Protein AF-A0A7W2FXP5-F1 (afdb_monomer_lite)

Structure (mmCIF, N/CA/C/O backbone):
data_AF-A0A7W2FXP5-F1
#
_entry.id   AF-A0A7W2FXP5-F1
#
loop_
_atom_site.group_PDB
_atom_site.id
_atom_site.type_symbol
_atom_site.label_atom_id
_atom_site.label_alt_id
_atom_site.label_comp_id
_atom_site.label_asym_id
_atom_site.label_entity_id
_atom_site.label_seq_id
_atom_site.pdbx_PDB_ins_code
_atom_site.Cartn_x
_atom_site.Cartn_y
_atom_site.Cartn_z
_atom_site.occupancy
_atom_site.B_iso_or_equiv
_atom_site.auth_seq_id
_atom_site.auth_comp_id
_atom_site.auth_asym_id
_atom_site.auth_atom_id
_atom_site.pdbx_PDB_model_num
ATOM 1 N N . MET A 1 1 ? 29.579 0.689 -24.142 1.00 36.91 1 MET A N 1
ATOM 2 C CA . MET A 1 1 ? 30.056 1.848 -24.937 1.00 36.91 1 MET A CA 1
ATOM 3 C C . MET A 1 1 ? 31.536 1.743 -25.331 1.00 36.91 1 MET A C 1
ATOM 5 O O . MET A 1 1 ? 31.764 1.324 -26.456 1.00 36.91 1 MET A O 1
ATOM 9 N N . LYS A 1 2 ? 32.534 2.006 -24.456 1.00 32.16 2 LYS A N 1
ATOM 10 C CA . LYS A 1 2 ? 33.984 2.008 -24.816 1.00 32.16 2 LYS A CA 1
ATOM 11 C C . LYS A 1 2 ? 34.445 0.829 -25.704 1.00 32.16 2 LYS A C 1
ATOM 13 O O . LYS A 1 2 ? 35.069 1.069 -26.729 1.00 32.16 2 LYS A O 1
ATOM 18 N N . LYS A 1 3 ? 34.084 -0.420 -25.361 1.00 37.41 3 LYS A N 1
ATOM 19 C CA . LYS A 1 3 ? 34.441 -1.622 -26.150 1.00 37.41 3 LYS A CA 1
ATOM 20 C C . LYS A 1 3 ? 33.910 -1.603 -27.599 1.00 37.41 3 LYS A C 1
ATOM 22 O O . LYS A 1 3 ? 34.628 -2.034 -28.490 1.00 37.41 3 LYS A O 1
ATOM 27 N N . LEU A 1 4 ? 32.706 -1.069 -27.850 1.00 42.53 4 LEU A N 1
ATOM 28 C CA . LEU A 1 4 ? 32.155 -0.953 -29.211 1.00 42.53 4 LEU A CA 1
ATOM 29 C C . LEU A 1 4 ? 32.936 0.070 -30.045 1.00 42.53 4 LEU A C 1
ATOM 31 O O . LEU A 1 4 ? 33.315 -0.227 -31.172 1.00 42.53 4 LEU A O 1
ATOM 35 N N . LEU A 1 5 ? 33.220 1.242 -29.461 1.00 39.53 5 LEU A N 1
ATOM 36 C CA . LEU A 1 5 ? 33.967 2.312 -30.130 1.00 39.53 5 LEU A CA 1
ATOM 37 C C . LEU A 1 5 ? 35.357 1.825 -30.581 1.00 39.53 5 LEU A C 1
ATOM 39 O O . LEU A 1 5 ? 35.802 2.130 -31.685 1.00 39.53 5 LEU A O 1
ATOM 43 N N . TYR A 1 6 ? 36.004 1.014 -29.738 1.00 43.16 6 TYR A N 1
ATOM 44 C CA . TYR A 1 6 ? 37.299 0.395 -30.018 1.00 43.16 6 TYR A CA 1
ATOM 45 C C . TYR A 1 6 ? 37.245 -0.568 -31.217 1.00 43.16 6 TYR A C 1
ATOM 47 O O . TYR A 1 6 ? 38.113 -0.518 -32.083 1.00 43.16 6 TYR A O 1
ATOM 55 N N . ILE A 1 7 ? 36.191 -1.389 -31.316 1.00 45.31 7 ILE A N 1
ATOM 56 C CA . ILE A 1 7 ? 35.972 -2.308 -32.447 1.00 45.31 7 ILE A CA 1
ATOM 57 C C . ILE A 1 7 ? 35.728 -1.525 -33.747 1.00 45.31 7 ILE A C 1
ATOM 59 O O . ILE A 1 7 ? 36.351 -1.827 -34.762 1.00 45.31 7 ILE A O 1
ATOM 63 N N . SER A 1 8 ? 34.901 -0.472 -33.723 1.00 41.16 8 SER A N 1
ATOM 64 C CA . SER A 1 8 ? 34.685 0.373 -34.910 1.00 41.16 8 SER A CA 1
ATOM 65 C C . SER A 1 8 ? 35.950 1.111 -35.365 1.00 41.16 8 SER A C 1
ATOM 67 O O . SER A 1 8 ? 36.177 1.241 -36.564 1.00 41.16 8 SER A O 1
ATOM 69 N N . LEU A 1 9 ? 36.806 1.553 -34.435 1.00 41.38 9 LEU A N 1
ATOM 70 C CA . LEU A 1 9 ? 38.082 2.197 -34.770 1.00 41.38 9 LEU A CA 1
ATOM 71 C C . LEU A 1 9 ? 39.096 1.205 -35.363 1.00 41.38 9 LEU A C 1
ATOM 73 O O . LEU A 1 9 ? 39.789 1.555 -36.316 1.00 41.38 9 LEU A O 1
ATOM 77 N N . LEU A 1 10 ? 39.140 -0.034 -34.859 1.00 43.78 10 LEU A N 1
ATOM 78 C CA . LEU A 1 10 ? 39.972 -1.111 -35.415 1.00 43.78 10 LEU A CA 1
ATOM 79 C C . LEU A 1 10 ? 39.560 -1.504 -36.843 1.00 43.78 10 LEU A C 1
ATOM 81 O O . LEU A 1 10 ? 40.426 -1.767 -37.673 1.00 43.78 10 LEU A O 1
ATOM 85 N N . LEU A 1 11 ? 38.260 -1.497 -37.157 1.00 42.44 11 LEU A N 1
ATOM 86 C CA . LEU A 1 11 ? 37.770 -1.734 -38.522 1.00 42.44 11 LEU A CA 1
ATOM 87 C C . LEU A 1 11 ? 38.178 -0.620 -39.503 1.00 42.44 11 LEU A C 1
ATOM 89 O O . LEU A 1 11 ? 38.523 -0.910 -40.646 1.00 42.44 11 LEU A O 1
ATOM 93 N N . VAL A 1 12 ? 38.187 0.644 -39.069 1.00 41.69 12 VAL A N 1
ATOM 94 C CA . VAL A 1 12 ? 38.583 1.783 -39.922 1.00 41.69 12 VAL A CA 1
ATOM 95 C C . VAL A 1 12 ? 40.104 1.842 -40.139 1.00 41.69 12 VAL A C 1
ATOM 97 O O . VAL A 1 12 ? 40.562 2.159 -41.243 1.00 41.69 12 VAL A O 1
ATOM 100 N N . SER A 1 13 ? 40.915 1.501 -39.130 1.00 37.50 13 SER A N 1
ATOM 101 C CA . SER A 1 13 ? 42.377 1.484 -39.279 1.00 37.50 13 SER A CA 1
ATOM 102 C C . SER A 1 13 ? 42.869 0.355 -40.193 1.00 37.50 13 SER A C 1
ATOM 104 O O . SER A 1 13 ? 43.752 0.592 -41.018 1.00 37.50 13 SER A O 1
ATOM 106 N N . PHE A 1 14 ? 42.265 -0.838 -40.127 1.00 41.50 14 PHE A N 1
ATOM 107 C CA . PHE A 1 14 ? 42.684 -1.987 -40.941 1.00 41.50 14 PHE A CA 1
ATOM 108 C C . PHE A 1 14 ? 42.531 -1.775 -42.455 1.00 41.50 14 PHE A C 1
ATOM 110 O O . PHE A 1 14 ? 43.345 -2.280 -43.227 1.00 41.50 14 PHE A O 1
ATOM 117 N N . ILE A 1 15 ? 41.514 -1.027 -42.896 1.00 42.56 15 ILE A N 1
ATOM 118 C CA . ILE A 1 15 ? 41.231 -0.855 -44.331 1.00 42.56 15 ILE A CA 1
ATOM 119 C C . ILE A 1 15 ? 42.064 0.291 -44.940 1.00 42.56 15 ILE A C 1
ATOM 121 O O . ILE A 1 15 ? 42.483 0.211 -46.094 1.00 42.56 15 ILE A O 1
ATOM 125 N N . SER A 1 16 ? 42.363 1.341 -44.167 1.00 36.16 16 SER A N 1
ATOM 126 C CA . SER A 1 16 ? 43.072 2.533 -44.668 1.00 36.16 16 SER A CA 1
ATOM 127 C C . SER A 1 16 ? 44.575 2.325 -44.914 1.00 36.16 16 SER A C 1
ATOM 129 O O . SER A 1 16 ? 45.115 2.888 -45.868 1.00 36.16 16 SER A O 1
ATOM 131 N N . LEU A 1 17 ? 45.255 1.487 -44.120 1.00 32.00 17 LEU A N 1
ATOM 132 C CA . LEU A 1 17 ? 46.692 1.211 -44.293 1.00 32.00 17 LEU A CA 1
ATOM 133 C C . LEU A 1 17 ? 47.020 0.357 -45.531 1.00 32.00 17 LEU A C 1
ATOM 135 O O . LEU A 1 17 ? 48.140 0.414 -46.036 1.00 32.00 17 LEU A O 1
ATOM 139 N N . ALA A 1 18 ? 46.063 -0.428 -46.033 1.00 37.94 18 ALA A N 1
ATOM 140 C CA . ALA A 1 18 ? 46.308 -1.389 -47.109 1.00 37.94 18 ALA A CA 1
ATOM 141 C C . ALA A 1 18 ? 46.454 -0.752 -48.508 1.00 37.94 18 ALA A C 1
ATOM 143 O O . ALA A 1 18 ? 46.990 -1.391 -49.412 1.00 37.94 18 ALA A O 1
ATOM 144 N N . GLN A 1 19 ? 45.975 0.484 -48.711 1.00 39.50 19 GLN A N 1
ATOM 145 C CA . GLN A 1 19 ? 45.834 1.077 -50.054 1.00 39.50 19 GLN A CA 1
ATOM 146 C C . GLN A 1 19 ? 46.714 2.311 -50.314 1.00 39.50 19 GLN A C 1
ATOM 148 O O . GLN A 1 19 ? 47.100 2.557 -51.459 1.00 39.50 19 GLN A O 1
ATOM 153 N N . THR A 1 20 ? 47.105 3.063 -49.282 1.00 33.12 20 THR A N 1
ATOM 154 C CA . THR A 1 20 ? 47.898 4.303 -49.419 1.00 33.12 20 THR A CA 1
ATOM 155 C C . THR A 1 20 ? 49.280 4.082 -50.044 1.00 33.12 20 THR A C 1
ATOM 157 O O . THR A 1 20 ? 49.686 4.854 -50.916 1.00 33.12 20 THR A O 1
ATOM 160 N N . ASN A 1 21 ? 49.968 2.990 -49.693 1.00 30.16 21 ASN A N 1
ATOM 161 C CA . ASN A 1 21 ? 51.292 2.650 -50.241 1.00 30.16 21 ASN A CA 1
ATOM 162 C C . ASN A 1 21 ? 51.300 2.378 -51.761 1.00 30.16 21 ASN A C 1
ATOM 164 O O . ASN A 1 21 ? 52.347 2.501 -52.397 1.00 30.16 21 ASN A O 1
ATOM 168 N N . VAL A 1 22 ? 50.157 2.029 -52.364 1.00 37.25 22 VAL A N 1
ATOM 169 C CA . VAL A 1 22 ? 50.060 1.737 -53.809 1.00 37.25 22 VAL A CA 1
ATOM 170 C C . VAL A 1 22 ? 49.947 3.016 -54.646 1.00 37.25 22 VAL A C 1
ATOM 172 O O . VAL A 1 22 ? 50.405 3.054 -55.787 1.00 37.25 22 VAL A O 1
ATOM 175 N N . ILE A 1 23 ? 49.362 4.078 -54.085 1.00 36.94 23 ILE A N 1
ATOM 176 C CA . ILE A 1 23 ? 49.052 5.317 -54.813 1.00 36.94 23 ILE A CA 1
ATOM 177 C C . ILE A 1 23 ? 50.314 6.172 -54.999 1.00 36.94 23 ILE A C 1
ATOM 179 O O . ILE A 1 23 ? 50.629 6.580 -56.117 1.00 36.94 23 ILE A O 1
ATOM 183 N N . LEU A 1 24 ? 51.084 6.386 -53.925 1.00 30.44 24 LEU A N 1
ATOM 184 C CA . LEU A 1 24 ? 52.281 7.242 -53.942 1.00 30.44 24 LEU A CA 1
ATOM 185 C C . LEU A 1 24 ? 53.374 6.742 -54.897 1.00 30.44 24 LEU A C 1
ATOM 187 O O . LEU A 1 24 ? 54.065 7.546 -55.516 1.00 30.44 24 LEU A O 1
ATOM 191 N N . LYS A 1 25 ? 53.506 5.422 -55.075 1.00 33.91 25 LYS A N 1
ATOM 192 C CA . LYS A 1 25 ? 54.541 4.826 -55.935 1.00 33.91 25 LYS A CA 1
ATOM 193 C C . LYS A 1 25 ? 54.260 4.980 -57.441 1.00 33.91 25 LYS A C 1
ATOM 195 O O . LYS A 1 25 ? 55.108 4.614 -58.248 1.00 33.91 25 LYS A O 1
ATOM 200 N N . ARG A 1 26 ? 53.083 5.496 -57.835 1.00 44.00 26 ARG A N 1
ATOM 201 C CA . ARG A 1 26 ? 52.613 5.498 -59.232 1.00 44.00 26 ARG A CA 1
ATOM 202 C C . ARG A 1 26 ? 52.913 6.784 -60.018 1.00 44.00 26 ARG A C 1
ATOM 204 O O . ARG A 1 26 ? 53.191 6.677 -61.211 1.00 44.00 26 ARG A O 1
ATOM 211 N N . LYS A 1 27 ? 52.875 7.985 -59.411 1.00 37.03 27 LYS A N 1
ATOM 212 C CA . LYS A 1 27 ? 52.910 9.246 -60.199 1.00 37.03 27 LYS A CA 1
ATOM 213 C C . LYS A 1 27 ? 54.240 9.495 -60.939 1.00 37.03 27 LYS A C 1
ATOM 215 O O . LYS A 1 27 ? 54.237 10.210 -61.932 1.00 37.03 27 LYS A O 1
ATOM 220 N N . ASN A 1 28 ? 55.343 8.852 -60.539 1.00 34.22 28 ASN A N 1
ATOM 221 C CA . ASN A 1 28 ? 56.644 9.006 -61.210 1.00 34.22 28 ASN A CA 1
ATOM 222 C C . ASN A 1 28 ? 56.746 8.310 -62.584 1.00 34.22 28 ASN A C 1
ATOM 224 O O . ASN A 1 28 ? 57.550 8.741 -63.405 1.00 34.22 28 ASN A O 1
ATOM 228 N N . ASN A 1 29 ? 55.964 7.257 -62.859 1.00 35.25 29 ASN A N 1
ATOM 229 C CA . ASN A 1 29 ? 56.172 6.425 -64.059 1.00 35.25 29 ASN A CA 1
ATOM 230 C C . ASN A 1 29 ? 55.303 6.817 -65.266 1.00 35.25 29 ASN A C 1
ATOM 232 O O . ASN A 1 29 ? 55.599 6.407 -66.386 1.00 35.25 29 ASN A O 1
ATOM 236 N N . LYS A 1 30 ? 54.229 7.589 -65.063 1.00 42.06 30 LYS A N 1
ATOM 237 C CA . LYS A 1 30 ? 53.198 7.819 -66.094 1.00 42.06 30 LYS A CA 1
ATOM 238 C C . LYS A 1 30 ? 53.666 8.736 -67.240 1.00 42.06 30 LYS A C 1
ATOM 240 O O . LYS A 1 30 ? 53.153 8.670 -68.350 1.00 42.06 30 LYS A O 1
ATOM 245 N N . LYS A 1 31 ? 54.682 9.567 -66.991 1.00 37.09 31 LYS A N 1
ATOM 246 C CA . LYS A 1 31 ? 54.957 10.792 -67.760 1.00 37.09 31 LYS A CA 1
ATOM 247 C C . LYS A 1 31 ? 55.795 10.646 -69.046 1.00 37.09 31 LYS A C 1
ATOM 249 O O . LYS A 1 31 ? 56.237 11.654 -69.588 1.00 37.09 31 LYS A O 1
ATOM 254 N N . HIS A 1 32 ? 56.038 9.424 -69.534 1.00 37.19 32 HIS A N 1
ATOM 255 C CA . HIS A 1 32 ? 56.966 9.187 -70.656 1.00 37.19 32 HIS A CA 1
ATOM 256 C C . HIS A 1 32 ? 56.435 8.362 -71.848 1.00 37.19 32 HIS A C 1
ATOM 258 O O . HIS A 1 32 ? 57.196 8.191 -72.794 1.00 37.19 32 HIS A O 1
ATOM 264 N N . THR A 1 33 ? 55.179 7.878 -71.876 1.00 45.66 33 THR A N 1
ATOM 265 C CA . THR A 1 33 ? 54.683 7.091 -73.043 1.00 45.66 33 THR A CA 1
ATOM 266 C C . THR A 1 33 ? 53.228 7.293 -73.504 1.00 45.66 33 THR A C 1
ATOM 268 O O . THR A 1 33 ? 52.805 6.592 -74.419 1.00 45.66 33 THR A O 1
ATOM 271 N N . GLU A 1 34 ? 52.443 8.226 -72.954 1.00 44.16 34 GLU A N 1
ATOM 272 C CA . GLU A 1 34 ? 50.999 8.289 -73.287 1.00 44.16 34 GLU A CA 1
ATOM 273 C C . GLU A 1 34 ? 50.676 8.746 -74.728 1.00 44.16 34 GLU A C 1
ATOM 275 O O . GLU A 1 34 ? 49.672 8.307 -75.284 1.00 44.16 34 GLU A O 1
ATOM 280 N N . ASN A 1 35 ? 51.544 9.530 -75.384 1.00 45.03 35 ASN A N 1
ATOM 281 C CA . ASN A 1 35 ? 51.266 10.113 -76.712 1.00 45.03 35 ASN A CA 1
ATOM 282 C C . ASN A 1 35 ? 51.672 9.247 -77.930 1.00 45.03 35 ASN A C 1
ATOM 284 O O . ASN A 1 35 ? 51.558 9.722 -79.059 1.00 45.03 35 ASN A O 1
ATOM 288 N N . GLN A 1 36 ? 52.176 8.019 -77.743 1.00 49.25 36 GLN A N 1
ATOM 289 C CA . GLN A 1 36 ? 52.671 7.175 -78.855 1.00 49.25 36 GLN A CA 1
ATOM 290 C C . GLN A 1 36 ? 51.984 5.809 -79.011 1.00 49.25 36 GLN A C 1
ATOM 292 O O . GLN A 1 36 ? 52.134 5.186 -80.055 1.00 49.25 36 GLN A O 1
ATOM 297 N N . ILE A 1 37 ? 51.243 5.325 -78.007 1.00 56.09 37 ILE A N 1
ATOM 298 C CA . ILE A 1 37 ? 50.687 3.954 -78.018 1.00 56.09 37 ILE A CA 1
ATOM 299 C C . ILE A 1 37 ? 49.186 3.958 -78.354 1.00 56.09 37 ILE A C 1
ATOM 301 O O . ILE A 1 37 ? 48.711 3.121 -79.119 1.00 56.09 37 ILE A O 1
ATOM 305 N N . THR A 1 38 ? 48.440 4.954 -77.876 1.00 51.75 38 THR A N 1
ATOM 306 C CA . THR A 1 38 ? 47.000 5.126 -78.149 1.00 51.75 38 THR A CA 1
ATOM 307 C C . THR A 1 38 ? 46.676 5.383 -79.629 1.00 51.75 38 THR A C 1
ATOM 309 O O . THR A 1 38 ? 45.568 5.084 -80.076 1.00 51.75 38 THR A O 1
ATOM 312 N N . SER A 1 39 ? 47.647 5.874 -80.405 1.00 57.09 39 SER A N 1
ATOM 313 C CA . SER A 1 39 ? 47.551 6.170 -81.843 1.00 57.09 39 SER A CA 1
ATOM 314 C C . SER A 1 39 ? 47.987 5.023 -82.773 1.00 57.09 39 SER A C 1
ATOM 316 O O . SER A 1 39 ? 47.977 5.199 -83.989 1.00 57.09 39 SER A O 1
ATOM 318 N N . LEU A 1 40 ? 48.345 3.844 -82.242 1.00 65.56 40 LEU A N 1
ATOM 319 C CA . LEU A 1 40 ? 48.801 2.699 -83.052 1.00 65.56 40 LEU A CA 1
ATOM 320 C C . LEU A 1 40 ? 47.751 2.196 -84.054 1.00 65.56 40 LEU A C 1
ATOM 322 O O . LEU A 1 40 ? 48.090 1.784 -85.162 1.00 65.56 40 LEU A O 1
ATOM 326 N N . LEU A 1 41 ? 46.474 2.206 -83.666 1.00 71.62 41 LEU A N 1
ATOM 327 C CA . LEU A 1 41 ? 45.372 1.760 -84.517 1.00 71.62 41 LEU A CA 1
ATOM 328 C C . LEU A 1 41 ? 44.918 2.897 -85.428 1.00 71.62 41 LEU A C 1
ATOM 330 O O . LEU A 1 41 ? 44.571 3.977 -84.954 1.00 71.62 41 LEU A O 1
ATOM 334 N N . LYS A 1 42 ? 44.861 2.632 -86.737 1.00 68.06 42 LYS A N 1
ATOM 335 C CA . LYS A 1 42 ? 44.459 3.636 -87.730 1.00 68.06 42 LYS A CA 1
ATOM 336 C C . LYS A 1 42 ? 43.006 4.044 -87.520 1.00 68.06 42 LYS A C 1
ATOM 338 O O . LYS A 1 42 ? 42.156 3.187 -87.276 1.00 68.06 42 LYS A O 1
ATOM 343 N N . ASP A 1 43 ? 42.699 5.320 -87.742 1.00 69.50 43 ASP A N 1
ATOM 344 C CA . ASP A 1 43 ? 41.325 5.836 -87.667 1.00 69.50 43 ASP A CA 1
ATOM 345 C C . ASP A 1 43 ? 40.372 5.170 -88.667 1.00 69.50 43 ASP A C 1
ATOM 347 O O . ASP A 1 43 ? 39.163 5.183 -88.464 1.00 69.50 43 ASP A O 1
ATOM 351 N N . HIS A 1 44 ? 40.917 4.581 -89.734 1.00 75.38 44 HIS A N 1
ATOM 352 C CA . HIS A 1 44 ? 40.197 3.960 -90.838 1.00 75.38 44 HIS A CA 1
ATOM 353 C C . HIS A 1 44 ? 40.075 2.443 -90.620 1.00 75.38 44 HIS A C 1
ATOM 355 O O . HIS A 1 44 ? 40.987 1.680 -90.945 1.00 75.38 44 HIS A O 1
ATOM 361 N N . TRP A 1 45 ? 38.941 2.003 -90.077 1.00 84.56 45 TRP A N 1
ATOM 362 C CA . TRP A 1 45 ? 38.586 0.588 -89.954 1.00 84.56 45 TRP A CA 1
ATOM 363 C C . TRP A 1 45 ? 37.887 0.095 -91.221 1.00 84.56 45 TRP A C 1
ATOM 365 O O . TRP A 1 45 ? 37.065 0.806 -91.801 1.00 84.56 45 TRP A O 1
ATOM 375 N N . LYS A 1 46 ? 38.177 -1.140 -91.635 1.00 88.31 46 LYS A N 1
ATOM 376 C CA . LYS A 1 46 ? 37.446 -1.841 -92.695 1.00 88.31 46 LYS A CA 1
ATOM 377 C C . LYS A 1 46 ? 36.305 -2.664 -92.095 1.00 88.31 46 LYS A C 1
ATOM 379 O O . LYS A 1 46 ? 36.472 -3.272 -91.041 1.00 88.31 46 LYS A O 1
ATOM 384 N N . PHE A 1 47 ? 35.161 -2.695 -92.772 1.00 87.19 47 PHE A N 1
ATOM 385 C CA . PHE A 1 47 ? 33.929 -3.355 -92.340 1.00 87.19 47 PHE A CA 1
ATOM 386 C C . PHE A 1 47 ? 33.331 -4.233 -93.452 1.00 87.19 47 PHE A C 1
ATOM 388 O O . PHE A 1 47 ? 33.220 -3.804 -94.606 1.00 87.19 47 PHE A O 1
ATOM 395 N N . LYS A 1 48 ? 32.856 -5.426 -93.075 1.00 89.00 48 LYS A N 1
ATOM 396 C CA . LYS A 1 48 ? 32.005 -6.302 -93.893 1.00 89.00 48 LYS A CA 1
ATOM 397 C C . LYS A 1 48 ? 30.794 -6.777 -93.083 1.00 89.00 48 LYS A C 1
ATOM 399 O O . LYS A 1 48 ? 30.921 -7.086 -91.903 1.00 89.00 48 LYS A O 1
ATOM 404 N N . ASP A 1 49 ? 29.637 -6.896 -93.724 1.00 86.19 49 ASP A N 1
ATOM 405 C CA . ASP A 1 49 ? 28.349 -7.356 -93.170 1.00 86.19 49 ASP A CA 1
ATOM 406 C C . ASP A 1 49 ? 28.224 -8.895 -93.072 1.00 86.19 49 ASP A C 1
ATOM 408 O O . ASP A 1 49 ? 27.132 -9.456 -92.974 1.00 86.19 49 ASP A O 1
ATOM 412 N N . ALA A 1 50 ? 29.359 -9.593 -93.103 1.00 85.44 50 ALA A N 1
ATOM 413 C CA . ALA A 1 50 ? 29.466 -11.044 -93.093 1.00 85.44 50 ALA A CA 1
ATOM 414 C C . ALA A 1 50 ? 30.667 -11.484 -92.248 1.00 85.44 50 ALA A C 1
ATOM 416 O O . ALA A 1 50 ? 31.613 -10.721 -92.078 1.00 85.44 50 ALA A O 1
ATOM 417 N N . ILE A 1 51 ? 30.641 -12.734 -91.780 1.00 87.94 51 ILE A N 1
ATOM 418 C CA . ILE A 1 51 ? 31.751 -13.393 -91.080 1.00 87.94 51 ILE A CA 1
ATOM 419 C C . ILE A 1 51 ? 32.225 -14.571 -91.936 1.00 87.94 51 ILE A C 1
ATOM 421 O O . ILE A 1 51 ? 31.411 -15.414 -92.315 1.00 87.94 51 ILE A O 1
ATOM 425 N N . ASN A 1 52 ? 33.526 -14.636 -92.220 1.00 89.06 52 ASN A N 1
ATOM 426 C CA . ASN A 1 52 ? 34.184 -15.739 -92.923 1.00 89.06 52 ASN A CA 1
ATOM 427 C C . ASN A 1 52 ? 35.588 -15.958 -92.331 1.00 89.06 52 ASN A C 1
ATOM 429 O O . ASN A 1 52 ? 36.277 -14.996 -91.999 1.00 89.06 52 ASN A O 1
ATOM 433 N N . ALA A 1 53 ? 36.033 -17.213 -92.237 1.00 86.94 53 ALA A N 1
ATOM 434 C CA . ALA A 1 53 ? 37.357 -17.566 -91.731 1.00 86.94 53 ALA A CA 1
ATOM 435 C C . ALA A 1 53 ? 38.498 -16.945 -92.559 1.00 86.94 53 ALA A C 1
ATOM 437 O O . ALA A 1 53 ? 39.508 -16.545 -91.980 1.00 86.94 53 ALA A O 1
ATOM 438 N N . ASP A 1 54 ? 38.319 -16.789 -93.877 1.00 89.69 54 ASP A N 1
ATOM 439 C CA . ASP A 1 54 ? 39.315 -16.168 -94.766 1.00 89.69 54 ASP A CA 1
ATOM 440 C C . ASP A 1 54 ? 39.658 -14.728 -94.353 1.00 89.69 54 ASP A C 1
ATOM 442 O O . ASP A 1 54 ? 40.801 -14.291 -94.482 1.00 89.69 54 ASP A O 1
ATOM 446 N N . TYR A 1 55 ? 38.688 -13.996 -93.791 1.00 91.38 55 TYR A N 1
ATOM 447 C CA . TYR A 1 55 ? 38.837 -12.591 -93.393 1.00 91.38 55 TYR A CA 1
ATOM 448 C C . TYR A 1 55 ? 39.828 -12.390 -92.235 1.00 91.38 55 TYR A C 1
ATOM 450 O O . TYR A 1 55 ? 40.273 -11.268 -91.980 1.00 91.38 55 TYR A O 1
ATOM 458 N N . ARG A 1 56 ? 40.181 -13.477 -91.536 1.00 89.44 56 ARG A N 1
ATOM 459 C CA . ARG A 1 56 ? 41.147 -13.511 -90.430 1.00 89.44 56 ARG A CA 1
ATOM 460 C C . ARG A 1 56 ? 42.598 -13.531 -90.921 1.00 89.44 56 ARG A C 1
ATOM 462 O O . ARG A 1 56 ? 43.494 -13.214 -90.148 1.00 89.44 56 ARG A O 1
ATOM 469 N N . ASN A 1 57 ? 42.847 -13.914 -92.175 1.00 87.69 57 ASN A N 1
ATOM 470 C CA . ASN A 1 57 ? 44.196 -14.018 -92.737 1.00 87.69 57 ASN A CA 1
ATOM 471 C C . ASN A 1 57 ? 44.866 -12.623 -92.799 1.00 87.69 57 ASN A C 1
ATOM 473 O O . ASN A 1 57 ? 44.262 -11.709 -93.370 1.00 87.69 57 ASN A O 1
ATOM 477 N N . PRO A 1 58 ? 46.089 -12.422 -92.258 1.00 83.75 58 PRO A N 1
ATOM 478 C CA . PRO A 1 58 ? 46.821 -11.157 -92.372 1.00 83.75 58 PRO A CA 1
ATOM 479 C C . PRO A 1 58 ? 46.863 -10.603 -93.801 1.00 83.75 58 PRO A C 1
ATOM 481 O O . PRO A 1 58 ? 46.567 -9.429 -94.003 1.00 83.75 58 PRO A O 1
ATOM 484 N N . ASP A 1 59 ? 47.115 -11.466 -94.787 1.00 86.12 59 ASP A N 1
ATOM 485 C CA . ASP A 1 59 ? 47.309 -11.097 -96.193 1.00 86.12 59 ASP A CA 1
ATOM 486 C C . ASP A 1 59 ? 45.996 -11.024 -97.002 1.00 86.12 59 ASP A C 1
ATOM 488 O O . ASP A 1 59 ? 46.016 -10.876 -98.225 1.00 86.12 59 ASP A O 1
ATOM 492 N N . PHE A 1 60 ? 44.832 -11.120 -96.342 1.00 89.19 60 PHE A N 1
ATOM 493 C CA . PHE A 1 60 ? 43.535 -10.941 -96.998 1.00 89.19 60 PHE A CA 1
ATOM 494 C C . PHE A 1 60 ? 43.387 -9.516 -97.562 1.00 89.19 60 PHE A C 1
ATOM 496 O O . PHE A 1 60 ? 43.543 -8.524 -96.845 1.00 89.19 60 PHE A O 1
ATOM 503 N N . ASN A 1 61 ? 43.030 -9.417 -98.845 1.00 88.00 61 ASN A N 1
ATOM 504 C CA . ASN A 1 61 ? 42.803 -8.145 -99.527 1.00 88.00 61 ASN A CA 1
ATOM 505 C C . ASN A 1 61 ? 41.443 -7.541 -99.130 1.00 88.00 61 ASN A C 1
ATOM 507 O O . ASN A 1 61 ? 40.408 -7.947 -99.647 1.00 88.00 61 ASN A O 1
ATOM 511 N N . ASP A 1 62 ? 41.460 -6.555 -98.232 1.00 87.62 62 ASP A N 1
ATOM 512 C CA . ASP A 1 62 ? 40.282 -5.832 -97.727 1.00 87.62 62 ASP A CA 1
ATOM 513 C C . ASP A 1 62 ? 39.973 -4.522 -98.489 1.00 87.62 62 ASP A C 1
ATOM 515 O O . ASP A 1 62 ? 39.224 -3.665 -98.009 1.00 87.62 62 ASP A O 1
ATOM 519 N N . ALA A 1 63 ? 40.519 -4.347 -99.698 1.00 85.94 63 ALA A N 1
ATOM 520 C CA . ALA A 1 63 ? 40.355 -3.117 -100.478 1.00 85.94 63 ALA A CA 1
ATOM 521 C C . ALA A 1 63 ? 38.904 -2.832 -100.924 1.00 85.94 63 ALA A C 1
ATOM 523 O O . ALA A 1 63 ? 38.557 -1.667 -101.119 1.00 85.94 63 ALA A O 1
ATOM 524 N N . ASP A 1 64 ? 38.050 -3.855 -101.060 1.00 87.50 64 ASP A N 1
ATOM 525 C CA . ASP A 1 64 ? 36.622 -3.717 -101.398 1.00 87.50 64 ASP A CA 1
ATOM 526 C C . ASP A 1 64 ? 35.715 -3.467 -100.174 1.00 87.50 64 ASP A C 1
ATOM 528 O O . ASP A 1 64 ? 34.495 -3.356 -100.312 1.00 87.50 64 ASP A O 1
ATOM 532 N N . TRP A 1 65 ? 36.279 -3.416 -98.963 1.00 89.38 65 TRP A N 1
ATOM 533 C CA . TRP A 1 65 ? 35.507 -3.290 -97.727 1.00 89.38 65 TRP A CA 1
ATOM 534 C C . TRP A 1 65 ? 35.108 -1.844 -97.439 1.00 89.38 65 TRP A C 1
ATOM 536 O O . TRP A 1 65 ? 35.860 -0.894 -97.692 1.00 89.38 65 TRP A O 1
ATOM 546 N N . TYR A 1 66 ? 33.932 -1.686 -96.826 1.00 84.31 66 TYR A N 1
ATOM 547 C CA . TYR A 1 66 ? 33.448 -0.391 -96.363 1.00 84.31 66 TYR A CA 1
ATOM 548 C C . TYR A 1 66 ? 34.409 0.194 -95.332 1.00 84.31 66 TYR A C 1
ATOM 550 O O . TYR A 1 66 ? 34.955 -0.525 -94.501 1.00 84.31 66 TYR A O 1
ATOM 558 N N . GLU A 1 67 ? 34.618 1.505 -95.384 1.00 82.94 67 GLU A N 1
ATOM 559 C CA . GLU A 1 67 ? 35.555 2.193 -94.504 1.00 82.94 67 GLU A CA 1
ATOM 560 C C . GLU A 1 67 ? 34.812 3.066 -93.496 1.00 82.94 67 GLU A C 1
ATOM 562 O O . GLU A 1 67 ? 33.970 3.886 -93.871 1.00 82.94 67 GLU A O 1
ATOM 567 N N . VAL A 1 68 ? 35.141 2.892 -92.219 1.00 76.38 68 VAL A N 1
ATOM 568 C CA . VAL A 1 68 ? 34.510 3.579 -91.091 1.00 76.38 68 VAL A CA 1
ATOM 569 C C . VAL A 1 68 ? 35.591 4.301 -90.288 1.00 76.38 68 VAL A C 1
ATOM 571 O O . VAL A 1 68 ? 36.653 3.738 -90.023 1.00 76.38 68 VAL A O 1
ATOM 574 N N . LYS A 1 69 ? 35.351 5.575 -89.965 1.00 70.31 69 LYS A N 1
ATOM 575 C CA . LYS A 1 69 ? 36.348 6.492 -89.375 1.00 70.31 69 LYS A CA 1
ATOM 576 C C . LYS A 1 69 ? 36.165 6.638 -87.863 1.00 70.31 69 LYS A C 1
ATOM 578 O O . LYS A 1 69 ? 35.138 6.202 -87.361 1.00 70.31 69 LYS A O 1
ATOM 583 N N . ARG A 1 70 ? 37.090 7.284 -87.145 1.00 65.06 70 ARG A N 1
ATOM 584 C CA . ARG A 1 70 ? 36.909 7.692 -85.733 1.00 65.06 70 ARG A CA 1
ATOM 585 C C . ARG A 1 70 ? 36.352 9.113 -85.581 1.00 65.06 70 ARG A C 1
ATOM 587 O O . ARG A 1 70 ? 36.588 9.968 -86.433 1.00 65.06 70 ARG A O 1
ATOM 594 N N . ASP A 1 71 ? 35.561 9.329 -84.530 1.00 55.66 71 ASP A N 1
ATOM 595 C CA . ASP A 1 71 ? 34.939 10.603 -84.164 1.00 55.66 71 ASP A CA 1
ATOM 596 C C . ASP A 1 71 ? 35.824 11.409 -83.197 1.00 55.66 71 ASP A C 1
ATOM 598 O O . ASP A 1 71 ? 36.871 10.946 -82.741 1.00 55.66 71 ASP A O 1
ATOM 602 N N . THR A 1 72 ? 35.407 12.631 -82.856 1.00 49.34 72 THR A N 1
ATOM 603 C CA . THR A 1 72 ? 36.152 13.516 -81.939 1.00 49.34 72 THR A CA 1
ATOM 604 C C . THR A 1 72 ? 36.198 13.031 -80.482 1.00 49.34 72 THR A C 1
ATOM 606 O O . THR A 1 72 ? 36.800 13.700 -79.648 1.00 49.34 72 THR A O 1
ATOM 609 N N . ALA A 1 73 ? 35.572 11.895 -80.162 1.00 45.94 73 ALA A N 1
ATOM 610 C CA . ALA A 1 73 ? 35.635 11.203 -78.877 1.00 45.94 73 ALA A CA 1
ATOM 611 C C . ALA A 1 73 ? 36.247 9.782 -78.995 1.00 45.94 73 ALA A C 1
ATOM 613 O O . ALA A 1 73 ? 36.237 9.022 -78.026 1.00 45.94 73 ALA A O 1
ATOM 614 N N . GLY A 1 74 ? 36.809 9.423 -80.158 1.00 51.59 74 GLY A N 1
ATOM 615 C CA . GLY A 1 74 ? 37.486 8.148 -80.419 1.00 51.59 74 GLY A CA 1
ATOM 616 C C . GLY A 1 74 ? 36.574 6.966 -80.778 1.00 51.59 74 GLY A C 1
ATOM 617 O O . GLY A 1 74 ? 37.086 5.869 -81.014 1.00 51.59 74 GLY A O 1
ATOM 618 N N . ASN A 1 75 ? 35.254 7.161 -80.853 1.00 55.75 75 ASN A N 1
ATOM 619 C CA . ASN A 1 75 ? 34.297 6.128 -81.268 1.00 55.75 75 ASN A CA 1
ATOM 620 C C . ASN A 1 75 ? 34.277 6.007 -82.795 1.00 55.75 75 ASN A C 1
ATOM 622 O O . ASN A 1 75 ? 34.565 6.973 -83.498 1.00 55.75 75 ASN A O 1
ATOM 626 N N . ILE A 1 76 ? 33.879 4.859 -83.340 1.00 58.50 76 ILE A N 1
ATOM 627 C CA . ILE A 1 76 ? 33.681 4.743 -84.792 1.00 58.50 76 ILE A CA 1
ATOM 628 C C . ILE A 1 76 ? 32.444 5.550 -85.259 1.00 58.50 76 ILE A C 1
ATOM 630 O O . ILE A 1 76 ? 31.344 5.414 -84.728 1.00 58.50 76 ILE A O 1
ATOM 634 N N . VAL A 1 77 ? 32.642 6.420 -86.257 1.00 52.09 77 VAL A N 1
ATOM 635 C CA . VAL A 1 77 ? 31.694 7.439 -86.738 1.00 52.09 77 VAL A CA 1
ATOM 636 C C . VAL A 1 77 ? 30.478 6.818 -87.411 1.00 52.09 77 VAL A C 1
ATOM 638 O O . VAL A 1 77 ? 30.576 6.171 -88.453 1.00 52.09 77 VAL A O 1
ATOM 641 N N . LYS A 1 78 ? 29.321 7.200 -86.871 1.00 53.53 78 LYS A N 1
ATOM 642 C CA . LYS A 1 78 ? 27.999 7.254 -87.506 1.00 53.53 78 LYS A CA 1
ATOM 643 C C . LYS A 1 78 ? 28.020 7.363 -89.039 1.00 53.53 78 LYS A C 1
ATOM 645 O O . LYS A 1 78 ? 28.184 8.443 -89.610 1.00 53.53 78 LYS A O 1
ATOM 650 N N . LYS A 1 79 ? 27.682 6.256 -89.685 1.00 52.44 79 LYS A N 1
ATOM 651 C CA . LYS A 1 79 ? 26.947 6.215 -90.950 1.00 52.44 79 LYS A CA 1
ATOM 652 C C . LYS A 1 79 ? 26.023 5.001 -90.879 1.00 52.44 79 LYS A C 1
ATOM 654 O O . LYS A 1 79 ? 26.375 4.032 -90.215 1.00 52.44 79 LYS A O 1
ATOM 659 N N . GLU A 1 80 ? 24.869 5.044 -91.537 1.00 57.62 80 GLU A N 1
ATOM 660 C CA . GLU A 1 80 ? 23.983 3.876 -91.609 1.00 57.62 80 GLU A CA 1
ATOM 661 C C . GLU A 1 80 ? 24.727 2.696 -92.255 1.00 57.62 80 GLU A C 1
ATOM 663 O O . GLU A 1 80 ? 25.171 2.783 -93.404 1.00 57.62 80 GLU A O 1
ATOM 668 N N . ILE A 1 81 ? 24.876 1.596 -91.512 1.00 63.34 81 ILE A N 1
ATOM 669 C CA . ILE A 1 81 ? 25.501 0.358 -91.984 1.00 63.34 81 ILE A CA 1
ATOM 670 C C . ILE A 1 81 ? 24.445 -0.745 -91.922 1.00 63.34 81 ILE A C 1
ATOM 672 O O . ILE A 1 81 ? 24.024 -1.187 -90.855 1.00 63.34 81 ILE A O 1
ATOM 676 N N . ASN A 1 82 ? 23.998 -1.204 -93.088 1.00 66.06 82 ASN A N 1
ATOM 677 C CA . ASN A 1 82 ? 22.966 -2.232 -93.186 1.00 66.06 82 ASN A CA 1
ATOM 678 C C . ASN A 1 82 ? 23.570 -3.635 -93.035 1.00 66.06 82 ASN A C 1
ATOM 680 O O . ASN A 1 82 ? 23.891 -4.286 -94.025 1.00 66.06 82 ASN A O 1
ATOM 684 N N . PHE A 1 83 ? 23.723 -4.086 -91.787 1.00 77.06 83 PHE A N 1
ATOM 685 C CA . PHE A 1 83 ? 24.170 -5.438 -91.448 1.00 77.06 83 PHE A CA 1
ATOM 686 C C . PHE A 1 83 ? 23.109 -6.188 -90.628 1.00 77.06 83 PHE A C 1
ATOM 688 O O . PHE A 1 83 ? 22.408 -5.611 -89.798 1.00 77.06 83 PHE A O 1
ATOM 695 N N . LYS A 1 84 ? 22.980 -7.502 -90.851 1.00 75.44 84 LYS A N 1
ATOM 696 C CA . LYS A 1 84 ? 21.926 -8.343 -90.246 1.00 75.44 84 LYS A CA 1
ATOM 697 C C . LYS A 1 84 ? 22.436 -9.097 -89.018 1.00 75.44 84 LYS A C 1
ATOM 699 O O . LYS A 1 84 ? 22.472 -10.326 -89.008 1.00 75.44 84 LYS A O 1
ATOM 704 N N . GLY A 1 85 ? 22.914 -8.352 -88.021 1.00 77.50 85 GLY A N 1
ATOM 705 C CA . GLY A 1 85 ? 23.391 -8.924 -86.757 1.00 77.50 85 GLY A CA 1
ATOM 706 C C . GLY A 1 85 ? 24.628 -9.821 -86.876 1.00 77.50 85 GLY A C 1
ATOM 707 O O . GLY A 1 85 ? 24.892 -10.603 -85.969 1.00 77.50 85 GLY A O 1
ATOM 708 N N . LYS A 1 86 ? 25.386 -9.719 -87.976 1.00 87.06 86 LYS A N 1
ATOM 709 C CA . LYS A 1 86 ? 26.727 -10.293 -88.166 1.00 87.06 86 LYS A CA 1
ATOM 710 C C . LYS A 1 86 ? 27.615 -9.294 -88.900 1.00 87.06 86 LYS A C 1
ATOM 712 O O . LYS A 1 86 ? 27.159 -8.679 -89.860 1.00 87.06 86 LYS A O 1
ATOM 717 N N . ALA A 1 87 ? 28.859 -9.154 -88.465 1.00 87.75 87 ALA A N 1
ATOM 718 C CA . ALA A 1 87 ? 29.844 -8.277 -89.079 1.00 87.75 87 ALA A CA 1
ATOM 719 C C . ALA A 1 87 ? 31.277 -8.757 -88.812 1.00 87.75 87 ALA A C 1
ATOM 721 O O . ALA A 1 87 ? 31.547 -9.426 -87.812 1.00 87.75 87 ALA A O 1
ATOM 722 N N . THR A 1 88 ? 32.210 -8.333 -89.657 1.00 90.44 88 THR A N 1
ATOM 723 C CA . THR A 1 88 ? 33.647 -8.384 -89.380 1.00 90.44 88 THR A CA 1
ATOM 724 C C . THR A 1 88 ? 34.233 -6.985 -89.530 1.00 90.44 88 THR A C 1
ATOM 726 O O . THR A 1 88 ? 34.072 -6.343 -90.568 1.00 90.44 88 THR A O 1
ATOM 729 N N . LEU A 1 89 ? 34.926 -6.521 -88.490 1.00 88.94 89 LEU A N 1
ATOM 730 C CA . LEU A 1 89 ? 35.706 -5.287 -88.490 1.00 88.94 89 LEU A CA 1
ATOM 731 C C . LEU A 1 89 ? 37.195 -5.630 -88.504 1.00 88.94 89 LEU A C 1
ATOM 733 O O . LEU A 1 89 ? 37.619 -6.587 -87.859 1.00 88.94 89 LEU A O 1
ATOM 737 N N . ARG A 1 90 ? 37.990 -4.861 -89.246 1.00 90.12 90 ARG A N 1
ATOM 738 C CA . ARG A 1 90 ? 39.395 -5.166 -89.535 1.00 90.12 90 ARG A CA 1
ATOM 739 C C . ARG A 1 90 ? 40.240 -3.891 -89.536 1.00 90.12 90 ARG A C 1
ATOM 741 O O . ARG A 1 90 ? 39.838 -2.883 -90.117 1.00 90.12 90 ARG A O 1
ATOM 748 N N . ASN A 1 91 ? 41.405 -3.919 -88.888 1.00 88.31 91 ASN A N 1
ATOM 749 C CA . ASN A 1 91 ? 42.358 -2.804 -88.867 1.00 88.31 91 ASN A CA 1
ATOM 750 C C . ASN A 1 91 ? 43.790 -3.314 -89.073 1.00 88.31 91 ASN A C 1
ATOM 752 O O . ASN A 1 91 ? 44.219 -4.269 -88.423 1.00 88.31 91 ASN A O 1
ATOM 756 N N . ASN A 1 92 ? 44.525 -2.662 -89.975 1.00 86.56 92 ASN A N 1
ATOM 757 C CA . ASN A 1 92 ? 45.892 -3.027 -90.346 1.00 86.56 92 ASN A CA 1
ATOM 758 C C . ASN A 1 92 ? 46.855 -1.950 -89.834 1.00 86.56 92 ASN A C 1
ATOM 760 O O . ASN A 1 92 ? 47.002 -0.898 -90.466 1.00 86.56 92 ASN A O 1
ATOM 764 N N . PHE A 1 93 ? 47.504 -2.205 -88.703 1.00 84.75 93 PHE A N 1
ATOM 765 C CA . PHE A 1 93 ? 48.430 -1.294 -88.026 1.00 84.75 93 PHE A CA 1
ATOM 766 C C . PHE A 1 93 ? 49.885 -1.753 -88.200 1.00 84.75 93 PHE A C 1
ATOM 768 O O . PHE A 1 93 ? 50.162 -2.704 -88.930 1.00 84.75 93 PHE A O 1
ATOM 775 N N . GLU A 1 94 ? 50.836 -1.051 -87.593 1.00 83.00 94 GLU A N 1
ATOM 776 C CA . GLU A 1 94 ? 52.264 -1.351 -87.707 1.00 83.00 94 GLU A CA 1
ATOM 777 C C . GLU A 1 94 ? 52.922 -1.276 -86.328 1.00 83.00 94 GLU A C 1
ATOM 779 O O . GLU A 1 94 ? 52.629 -0.372 -85.549 1.00 83.00 94 GLU A O 1
ATOM 784 N N . ILE A 1 95 ? 53.765 -2.261 -86.014 1.00 82.75 95 ILE A N 1
ATOM 785 C CA . ILE A 1 95 ? 54.508 -2.342 -84.754 1.00 82.75 95 ILE A CA 1
ATOM 786 C C . ILE A 1 95 ? 55.977 -2.016 -85.023 1.00 82.75 95 ILE A C 1
ATOM 788 O O . ILE A 1 95 ? 56.655 -2.708 -85.789 1.00 82.75 95 ILE A O 1
ATOM 792 N N . ASP A 1 96 ? 56.464 -0.954 -84.386 1.00 82.50 96 ASP A N 1
ATOM 793 C CA . ASP A 1 96 ? 57.875 -0.576 -84.402 1.00 82.50 96 ASP A CA 1
ATOM 794 C C . ASP A 1 96 ? 58.721 -1.412 -83.419 1.00 82.50 96 ASP A C 1
ATOM 796 O O . ASP A 1 96 ? 58.221 -2.239 -82.651 1.00 82.50 96 ASP A O 1
ATOM 800 N N . SER A 1 97 ? 60.040 -1.219 -83.457 1.00 80.25 97 SER A N 1
ATOM 801 C CA . SER A 1 97 ? 61.005 -1.968 -82.643 1.00 80.25 97 SER A CA 1
ATOM 802 C C . SER A 1 97 ? 60.970 -1.653 -81.144 1.00 80.25 97 SER A C 1
ATOM 804 O O . SER A 1 97 ? 61.564 -2.402 -80.373 1.00 80.25 97 SER A O 1
ATOM 806 N N . THR A 1 98 ? 60.286 -0.592 -80.710 1.00 81.00 98 THR A N 1
ATOM 807 C CA . THR A 1 98 ? 60.148 -0.215 -79.292 1.00 81.00 98 THR A CA 1
ATOM 808 C C . THR A 1 98 ? 59.023 -0.975 -78.585 1.00 81.00 98 THR A C 1
ATOM 810 O O . THR A 1 98 ? 59.013 -1.048 -77.357 1.00 81.00 98 THR A O 1
ATOM 813 N N . LEU A 1 99 ? 58.101 -1.568 -79.353 1.00 78.88 99 LEU A N 1
ATOM 814 C CA . LEU A 1 99 ? 56.937 -2.311 -78.856 1.00 78.88 99 LEU A CA 1
ATOM 815 C C . LEU A 1 99 ? 57.071 -3.837 -79.006 1.00 78.88 99 LEU A C 1
ATOM 817 O O . LEU A 1 99 ? 56.284 -4.588 -78.427 1.00 78.88 99 LEU A O 1
ATOM 821 N N . VAL A 1 100 ? 58.079 -4.322 -79.738 1.00 83.44 100 VAL A N 1
ATOM 822 C CA . VAL A 1 100 ? 58.389 -5.759 -79.819 1.00 83.44 100 VAL A CA 1
ATOM 823 C C . VAL A 1 100 ? 58.833 -6.281 -78.450 1.00 83.44 100 VAL A C 1
ATOM 825 O O . VAL A 1 100 ? 59.710 -5.715 -77.804 1.00 83.44 100 VAL A O 1
ATOM 828 N N . GLY A 1 101 ? 58.222 -7.378 -78.001 1.00 80.62 101 GLY A N 1
ATOM 829 C CA . GLY A 1 101 ? 58.460 -7.970 -76.682 1.00 80.62 101 GLY A CA 1
ATOM 830 C C . GLY A 1 101 ? 57.788 -7.238 -75.513 1.00 80.62 101 GLY A C 1
ATOM 831 O O . GLY A 1 101 ? 57.863 -7.726 -74.387 1.00 80.62 101 GLY A O 1
ATOM 832 N N . VAL A 1 102 ? 57.106 -6.110 -75.747 1.00 83.94 102 VAL A N 1
ATOM 833 C CA . VAL A 1 102 ? 56.358 -5.385 -74.709 1.00 83.94 102 VAL A CA 1
ATOM 834 C C . VAL A 1 102 ? 54.979 -6.031 -74.513 1.00 83.94 102 VAL A C 1
ATOM 836 O O . VAL A 1 102 ? 54.254 -6.198 -75.495 1.00 83.94 102 VAL A O 1
ATOM 839 N N . PRO A 1 103 ? 54.567 -6.361 -73.272 1.00 84.75 103 PRO A N 1
ATOM 840 C CA . PRO A 1 103 ? 53.190 -6.748 -72.976 1.00 84.75 103 PRO A CA 1
ATOM 841 C C . PRO A 1 103 ? 52.233 -5.565 -73.147 1.00 84.75 103 PRO A C 1
ATOM 843 O O . PRO A 1 103 ? 52.298 -4.569 -72.414 1.00 84.75 103 PRO A O 1
ATOM 846 N N . LEU A 1 104 ? 51.337 -5.686 -74.120 1.00 84.06 104 LEU A N 1
ATOM 847 C CA . LEU A 1 104 ? 50.270 -4.738 -74.412 1.00 84.06 104 LEU A CA 1
ATOM 848 C C . LEU A 1 104 ? 48.914 -5.353 -74.053 1.00 84.06 104 LEU A C 1
ATOM 850 O O . LEU A 1 104 ? 48.733 -6.565 -74.143 1.00 84.06 104 LEU A O 1
ATOM 854 N N . SER A 1 105 ? 47.964 -4.501 -73.693 1.00 83.38 105 SER A N 1
ATOM 855 C CA . SER A 1 105 ? 46.561 -4.847 -73.484 1.00 83.38 105 SER A CA 1
ATOM 856 C C . SER A 1 105 ? 45.699 -4.002 -74.416 1.00 83.38 105 SER A C 1
ATOM 858 O O . SER A 1 105 ? 45.951 -2.807 -74.594 1.00 83.38 105 SER A O 1
ATOM 860 N N . LEU A 1 106 ? 44.682 -4.622 -75.005 1.00 79.69 106 LEU A N 1
ATOM 861 C CA . LEU A 1 106 ? 43.678 -3.966 -75.840 1.00 79.69 106 LEU A CA 1
ATOM 862 C C . LEU A 1 106 ? 42.380 -3.803 -75.040 1.00 79.69 106 LEU A C 1
ATOM 864 O O . LEU A 1 106 ? 41.713 -4.809 -74.815 1.00 79.69 106 LEU A O 1
ATOM 868 N N . ASP A 1 107 ? 42.001 -2.586 -74.631 1.00 76.00 107 ASP A N 1
ATOM 869 C CA . ASP A 1 107 ? 40.610 -2.322 -74.208 1.00 76.00 107 ASP A CA 1
ATOM 870 C C . ASP A 1 107 ? 39.739 -2.348 -75.465 1.00 76.00 107 ASP A C 1
ATOM 872 O O . ASP A 1 107 ? 40.001 -1.597 -76.408 1.00 76.00 107 ASP A O 1
ATOM 876 N N . ILE A 1 108 ? 38.745 -3.238 -75.498 1.00 75.44 108 ILE A N 1
ATOM 877 C CA . ILE A 1 108 ? 37.780 -3.367 -76.591 1.00 75.44 108 ILE A CA 1
ATOM 878 C C . ILE A 1 108 ? 36.380 -3.147 -76.012 1.00 75.44 108 ILE A C 1
ATOM 880 O O . ILE A 1 108 ? 35.721 -4.068 -75.533 1.00 75.44 108 ILE A O 1
ATOM 884 N N . THR A 1 109 ? 35.909 -1.905 -76.090 1.00 71.44 109 THR A N 1
ATOM 885 C CA . THR A 1 109 ? 34.551 -1.524 -75.691 1.00 71.44 109 THR A CA 1
ATOM 886 C C . THR A 1 109 ? 33.639 -1.532 -76.924 1.00 71.44 109 THR A C 1
ATOM 888 O O . THR A 1 109 ? 33.889 -0.809 -77.891 1.00 71.44 109 THR A O 1
ATOM 891 N N . MET A 1 110 ? 32.564 -2.329 -76.889 1.00 71.62 110 MET A N 1
ATOM 892 C CA . MET A 1 110 ? 31.571 -2.451 -77.970 1.00 71.62 110 MET A CA 1
ATOM 893 C C . MET A 1 110 ? 30.124 -2.316 -77.484 1.00 71.62 110 MET A C 1
ATOM 895 O O . MET A 1 110 ? 29.826 -2.511 -76.303 1.00 71.62 110 MET A O 1
ATOM 899 N N . ASP A 1 111 ? 29.209 -2.050 -78.421 1.00 71.31 111 ASP A N 1
ATOM 900 C CA . ASP A 1 111 ? 27.774 -2.235 -78.190 1.00 71.31 111 ASP A CA 1
ATOM 901 C C . ASP A 1 111 ? 27.417 -3.691 -77.835 1.00 71.31 111 ASP A C 1
ATOM 903 O O . ASP A 1 111 ? 28.096 -4.630 -78.261 1.00 71.31 111 ASP A O 1
ATOM 907 N N . PRO A 1 112 ? 26.308 -3.917 -77.101 1.00 75.19 112 PRO A N 1
ATOM 908 C CA . PRO A 1 112 ? 25.935 -5.247 -76.645 1.00 75.19 112 PRO A CA 1
ATOM 909 C C . PRO A 1 112 ? 25.769 -6.287 -77.760 1.00 75.19 112 PRO A C 1
ATOM 911 O O . PRO A 1 112 ? 24.899 -6.147 -78.613 1.00 75.19 112 PRO A O 1
ATOM 914 N N . GLY A 1 113 ? 26.531 -7.377 -77.697 1.00 77.75 113 GLY A N 1
ATOM 915 C CA . GLY A 1 113 ? 26.494 -8.482 -78.663 1.00 77.75 113 GLY A CA 1
ATOM 916 C C . GLY A 1 113 ? 27.439 -9.605 -78.244 1.00 77.75 113 GLY A C 1
ATOM 917 O O . GLY A 1 113 ? 27.803 -9.690 -77.078 1.00 77.75 113 GLY A O 1
ATOM 918 N N . VAL A 1 114 ? 27.844 -10.476 -79.158 1.00 85.19 114 VAL A N 1
ATOM 919 C CA . VAL A 1 114 ? 28.916 -11.458 -78.943 1.00 85.19 114 VAL A CA 1
ATOM 920 C C . VAL A 1 114 ? 30.026 -11.146 -79.933 1.00 85.19 114 VAL A C 1
ATOM 922 O O . VAL A 1 114 ? 29.747 -11.039 -81.126 1.00 85.19 114 VAL A O 1
ATOM 925 N N . PHE A 1 115 ? 31.268 -10.992 -79.474 1.00 87.00 115 PHE A N 1
ATOM 926 C CA . PHE A 1 115 ? 32.381 -10.684 -80.375 1.00 87.00 115 PHE A CA 1
ATOM 927 C C . PHE A 1 115 ? 33.642 -11.501 -80.102 1.00 87.00 115 PHE A C 1
ATOM 929 O O . PHE A 1 115 ? 33.995 -11.761 -78.956 1.00 87.00 115 PHE A O 1
ATOM 936 N N . SER A 1 116 ? 34.318 -11.914 -81.173 1.00 89.56 116 SER A N 1
ATOM 937 C CA . SER A 1 116 ? 35.536 -12.729 -81.154 1.00 89.56 116 SER A CA 1
ATOM 938 C C . SER A 1 116 ? 36.700 -11.944 -81.739 1.00 89.56 116 SER A C 1
ATOM 940 O O . SER A 1 116 ? 36.609 -11.432 -82.856 1.00 89.56 116 SER A O 1
ATOM 942 N N . VAL A 1 117 ? 37.796 -11.864 -80.987 1.00 89.81 117 VAL A N 1
ATOM 943 C CA . VAL A 1 117 ? 38.986 -11.087 -81.343 1.00 89.81 117 VAL A CA 1
ATOM 944 C C . VAL A 1 117 ? 40.079 -12.012 -81.864 1.00 89.81 117 VAL A C 1
ATOM 946 O O . VAL A 1 117 ? 40.471 -12.981 -81.203 1.00 89.81 117 VAL A O 1
ATOM 949 N N . TYR A 1 118 ? 40.585 -11.674 -83.045 1.00 90.94 118 TYR A N 1
ATOM 950 C CA . TYR A 1 118 ? 41.687 -12.336 -83.726 1.00 90.94 118 TYR A CA 1
ATOM 951 C C . TYR A 1 118 ? 42.794 -11.317 -84.004 1.00 90.94 118 TYR A C 1
ATOM 953 O O . TYR A 1 118 ? 42.515 -10.183 -84.394 1.00 90.94 118 TYR A O 1
ATOM 961 N N . ILE A 1 119 ? 44.053 -11.719 -83.842 1.00 89.00 119 ILE A N 1
ATOM 962 C CA . ILE A 1 119 ? 45.217 -10.900 -84.196 1.00 89.00 119 ILE A CA 1
ATOM 963 C C . ILE A 1 119 ? 46.136 -11.758 -85.056 1.00 89.00 119 ILE A C 1
ATOM 965 O O . ILE A 1 119 ? 46.485 -12.880 -84.686 1.00 89.00 119 ILE A O 1
ATOM 969 N N . ASN A 1 120 ? 46.479 -11.253 -86.238 1.00 88.06 120 ASN A N 1
ATOM 970 C CA . ASN A 1 120 ? 47.215 -11.970 -87.276 1.00 88.06 120 ASN A CA 1
ATOM 971 C C . ASN A 1 120 ? 46.637 -13.377 -87.567 1.00 88.06 120 ASN A C 1
ATOM 973 O O . ASN A 1 120 ? 47.374 -14.357 -87.666 1.00 88.06 120 ASN A O 1
ATOM 977 N N . GLY A 1 121 ? 45.307 -13.502 -87.613 1.00 86.06 121 GLY A N 1
ATOM 978 C CA . GLY A 1 121 ? 44.591 -14.774 -87.784 1.00 86.06 121 GLY A CA 1
ATOM 979 C C . GLY A 1 121 ? 44.538 -15.698 -86.561 1.00 86.06 121 GLY A C 1
ATOM 980 O O . GLY A 1 121 ? 43.717 -16.615 -86.530 1.00 86.06 121 GLY A O 1
ATOM 981 N N . THR A 1 122 ? 45.342 -15.446 -85.526 1.00 89.94 122 THR A N 1
ATOM 982 C CA . THR A 1 122 ? 45.310 -16.202 -84.265 1.00 89.94 122 THR A CA 1
ATOM 983 C C . THR A 1 122 ? 44.129 -15.744 -83.414 1.00 89.94 122 THR A C 1
ATOM 985 O O . THR A 1 122 ? 43.901 -14.546 -83.274 1.00 89.94 122 THR A O 1
ATOM 988 N N . PHE A 1 123 ? 43.369 -16.680 -82.843 1.00 90.88 123 PHE A N 1
ATOM 989 C CA . PHE A 1 123 ? 42.265 -16.383 -81.923 1.00 90.88 123 PHE A CA 1
ATOM 990 C C . PHE A 1 123 ? 42.777 -16.038 -80.517 1.00 90.88 123 PHE A C 1
ATOM 992 O O . PHE A 1 123 ? 43.665 -16.724 -80.015 1.00 90.88 123 PHE A O 1
ATOM 999 N N . TYR A 1 124 ? 42.179 -15.028 -79.875 1.00 87.19 124 TYR A N 1
ATOM 1000 C CA . TYR A 1 124 ? 42.535 -14.606 -78.515 1.00 87.19 124 TYR A CA 1
ATOM 1001 C C . TYR A 1 124 ? 41.400 -14.810 -77.505 1.00 87.19 124 TYR A C 1
ATOM 1003 O O . TYR A 1 124 ? 41.558 -15.558 -76.542 1.00 87.19 124 TYR A O 1
ATOM 1011 N N . LYS A 1 125 ? 40.259 -14.132 -77.691 1.00 86.25 125 LYS A N 1
ATOM 1012 C CA . LYS A 1 125 ? 39.142 -14.136 -76.730 1.00 86.25 125 LYS A CA 1
ATOM 1013 C C . LYS A 1 125 ? 37.806 -13.934 -77.444 1.00 86.25 125 LYS A C 1
ATOM 1015 O O . LYS A 1 125 ? 37.725 -13.170 -78.406 1.00 86.25 125 LYS A O 1
ATOM 1020 N N . THR A 1 126 ? 36.763 -14.596 -76.946 1.00 86.06 126 THR A N 1
ATOM 1021 C CA . THR A 1 126 ? 35.364 -14.292 -77.279 1.00 86.06 126 THR A CA 1
ATOM 1022 C C . THR A 1 126 ? 34.699 -13.670 -76.063 1.00 86.06 126 THR A C 1
ATOM 1024 O O . THR A 1 126 ? 34.794 -14.193 -74.953 1.00 86.06 126 THR A O 1
ATOM 1027 N N . PHE A 1 127 ? 34.007 -12.564 -76.287 1.00 81.75 127 PHE A N 1
ATOM 1028 C CA . PHE A 1 127 ? 33.248 -11.823 -75.300 1.00 81.75 127 PHE A CA 1
ATOM 1029 C C . PHE A 1 127 ? 31.766 -12.155 -75.485 1.00 81.75 127 PHE A C 1
ATOM 1031 O O . PHE A 1 127 ? 31.168 -11.843 -76.516 1.00 81.75 127 PHE A O 1
ATOM 1038 N N . GLY A 1 128 ? 31.180 -12.824 -74.488 1.00 77.56 128 GLY A N 1
ATOM 1039 C CA . GLY A 1 128 ? 29.823 -13.378 -74.552 1.00 77.56 128 GLY A CA 1
ATOM 1040 C C . GLY A 1 128 ? 29.770 -14.824 -75.068 1.00 77.56 128 GLY A C 1
ATOM 1041 O O . GLY A 1 128 ? 30.795 -15.472 -75.267 1.00 77.56 128 GLY A O 1
ATOM 1042 N N . LYS A 1 129 ? 28.556 -15.346 -75.275 1.00 80.50 129 LYS A N 1
ATOM 1043 C CA . LYS A 1 129 ? 28.285 -16.672 -75.861 1.00 80.50 129 LYS A CA 1
ATOM 1044 C C . LYS A 1 129 ? 27.159 -16.584 -76.886 1.00 80.50 129 LYS A C 1
ATOM 1046 O O . LYS A 1 129 ? 26.085 -16.075 -76.567 1.00 80.50 129 LYS A O 1
ATOM 1051 N N . LEU A 1 130 ? 27.372 -17.149 -78.074 1.00 73.75 130 LEU A N 1
ATOM 1052 C CA . LEU A 1 130 ? 26.314 -17.342 -79.070 1.00 73.75 130 LEU A CA 1
ATOM 1053 C C . LEU A 1 130 ? 25.264 -18.345 -78.581 1.00 73.75 130 LEU A C 1
ATOM 1055 O O . LEU A 1 130 ? 25.591 -19.290 -77.862 1.00 73.75 130 LEU A O 1
ATOM 1059 N N . LYS A 1 131 ? 24.014 -18.178 -79.030 1.00 71.69 131 LYS A N 1
ATOM 1060 C CA . LYS A 1 131 ? 22.962 -19.179 -78.814 1.00 71.69 131 LYS A CA 1
ATOM 1061 C C . LYS A 1 131 ? 23.371 -20.525 -79.421 1.00 71.69 131 LYS A C 1
ATOM 1063 O O . LYS A 1 131 ? 23.677 -20.599 -80.610 1.00 71.69 131 LYS A O 1
ATOM 1068 N N . ASN A 1 132 ? 23.284 -21.587 -78.630 1.00 73.75 132 ASN A N 1
ATOM 1069 C CA . ASN A 1 132 ? 23.376 -22.972 -79.095 1.00 73.75 132 ASN A CA 1
ATOM 1070 C C . ASN A 1 132 ? 22.083 -23.710 -78.698 1.00 73.75 132 ASN A C 1
ATOM 1072 O O . ASN A 1 132 ? 21.299 -23.190 -77.906 1.00 73.75 132 ASN A O 1
ATOM 1076 N N . ASN A 1 133 ? 21.825 -24.907 -79.224 1.00 60.72 133 ASN A N 1
ATOM 1077 C CA . ASN A 1 133 ? 20.524 -25.578 -79.073 1.00 60.72 133 ASN A CA 1
ATOM 1078 C C . ASN A 1 133 ? 20.095 -25.822 -77.609 1.00 60.72 133 ASN A C 1
ATOM 1080 O O . ASN A 1 133 ? 18.897 -25.907 -77.351 1.00 60.72 133 ASN A O 1
ATOM 1084 N N . ASN A 1 134 ? 21.046 -25.849 -76.664 1.00 63.09 134 ASN A N 1
ATOM 1085 C CA . ASN A 1 134 ? 20.796 -26.028 -75.228 1.00 63.09 134 ASN A CA 1
ATOM 1086 C C . ASN A 1 134 ? 21.142 -24.797 -74.351 1.00 63.09 134 ASN A C 1
ATOM 1088 O O . ASN A 1 134 ? 20.896 -24.846 -73.150 1.00 63.09 134 ASN A O 1
ATOM 1092 N N . GLU A 1 135 ? 21.704 -23.707 -74.897 1.00 67.56 135 GLU A N 1
ATOM 1093 C CA . GLU A 1 135 ? 22.097 -22.514 -74.114 1.00 67.56 135 GLU A CA 1
ATOM 1094 C C . GLU A 1 135 ? 21.566 -21.202 -74.740 1.00 67.56 135 GLU A C 1
ATOM 1096 O O . GLU A 1 135 ? 21.689 -21.002 -75.955 1.00 67.56 135 GLU A O 1
ATOM 1101 N N . PRO A 1 136 ? 20.999 -20.274 -73.939 1.00 68.00 136 PRO A N 1
ATOM 1102 C CA . PRO A 1 136 ? 20.574 -18.960 -74.419 1.00 68.00 136 PRO A CA 1
ATOM 1103 C C . PRO A 1 136 ? 21.773 -18.071 -74.783 1.00 68.00 136 PRO A C 1
ATOM 1105 O O . PRO A 1 136 ? 22.864 -18.221 -74.240 1.00 68.00 136 PRO A O 1
ATOM 1108 N N . GLU A 1 137 ? 21.557 -17.096 -75.669 1.00 72.31 137 GLU A N 1
ATOM 1109 C CA . GLU A 1 137 ? 22.602 -16.140 -76.052 1.00 72.31 137 GLU A CA 1
ATOM 1110 C C . GLU A 1 137 ? 22.992 -15.232 -74.880 1.00 72.31 137 GLU A C 1
ATOM 1112 O O . GLU A 1 137 ? 22.192 -14.418 -74.405 1.00 72.31 137 GLU A O 1
ATOM 1117 N N . VAL A 1 138 ? 24.249 -15.325 -74.450 1.00 77.56 138 VAL A N 1
ATOM 1118 C CA . VAL A 1 138 ? 24.837 -14.425 -73.458 1.00 77.56 138 VAL A CA 1
ATOM 1119 C C . VAL A 1 138 ? 25.524 -13.292 -74.210 1.00 77.56 138 VAL A C 1
ATOM 1121 O O . VAL A 1 138 ? 26.736 -13.313 -74.419 1.00 77.56 138 VAL A O 1
ATOM 1124 N N . ARG A 1 139 ? 24.742 -12.295 -74.637 1.00 72.81 139 ARG A N 1
ATOM 1125 C CA . ARG A 1 139 ? 25.285 -11.039 -75.182 1.00 72.81 139 ARG A CA 1
ATOM 1126 C C . ARG A 1 139 ? 26.192 -10.402 -74.126 1.00 72.81 139 ARG A C 1
ATOM 1128 O O . ARG A 1 139 ? 25.712 -10.068 -73.038 1.00 72.81 139 ARG A O 1
ATOM 1135 N N . HIS A 1 140 ? 27.463 -10.188 -74.459 1.00 70.00 140 HIS A N 1
ATOM 1136 C CA . HIS A 1 140 ? 28.336 -9.260 -73.756 1.00 70.00 140 HIS A CA 1
ATOM 1137 C C . HIS A 1 140 ? 27.731 -7.857 -73.866 1.00 70.00 140 HIS A C 1
ATOM 1139 O O . HIS A 1 140 ? 27.906 -7.125 -74.830 1.00 70.00 140 HIS A O 1
ATOM 1145 N N . THR A 1 141 ? 26.948 -7.522 -72.853 1.00 62.84 141 THR A N 1
ATOM 1146 C CA . THR A 1 141 ? 26.790 -6.161 -72.345 1.00 62.84 141 THR A CA 1
ATOM 1147 C C . THR A 1 141 ? 27.995 -5.889 -71.447 1.00 62.84 141 THR A C 1
ATOM 1149 O O . THR A 1 141 ? 28.457 -6.832 -70.804 1.00 62.84 141 THR A O 1
ATOM 1152 N N . ARG A 1 142 ? 28.454 -4.635 -71.318 1.00 58.91 142 ARG A N 1
ATOM 1153 C CA . ARG A 1 142 ? 29.446 -4.262 -70.292 1.00 58.91 142 ARG A CA 1
ATOM 1154 C C . ARG A 1 142 ? 28.836 -4.502 -68.903 1.00 58.91 142 ARG A C 1
ATOM 1156 O O . ARG A 1 142 ? 28.090 -3.681 -68.379 1.00 58.91 142 ARG A O 1
ATOM 1163 N N . ASN A 1 143 ? 29.066 -5.695 -68.363 1.00 47.19 143 ASN A N 1
ATOM 1164 C CA . ASN A 1 143 ? 28.408 -6.243 -67.177 1.00 47.19 143 ASN A CA 1
ATOM 1165 C C . ASN A 1 143 ? 29.457 -6.932 -66.293 1.00 47.19 143 ASN A C 1
ATOM 1167 O O . ASN A 1 143 ? 29.415 -8.133 -66.042 1.00 47.19 143 ASN A O 1
ATOM 1171 N N . ILE A 1 144 ? 30.392 -6.109 -65.823 1.00 44.66 144 ILE A N 1
ATOM 1172 C CA . ILE A 1 144 ? 31.412 -6.411 -64.811 1.00 44.66 144 ILE A CA 1
ATOM 1173 C C . ILE A 1 144 ? 30.785 -7.201 -63.636 1.00 44.66 144 ILE A C 1
ATOM 1175 O O . ILE A 1 144 ? 29.703 -6.844 -63.149 1.00 44.66 144 ILE A O 1
ATOM 1179 N N . PRO A 1 145 ? 31.401 -8.325 -63.225 1.00 42.88 145 PRO A N 1
ATOM 1180 C CA . PRO A 1 145 ? 32.572 -8.391 -62.343 1.00 42.88 145 PRO A CA 1
ATOM 1181 C C . PRO A 1 145 ? 33.892 -8.073 -63.051 1.00 42.88 145 PRO A C 1
ATOM 1183 O O . PRO A 1 145 ? 33.969 -8.129 -64.269 1.00 42.88 145 PRO A O 1
ATOM 1186 N N . ILE A 1 146 ? 34.916 -7.685 -62.281 1.00 46.69 146 ILE A N 1
ATOM 1187 C CA . ILE A 1 146 ? 36.098 -6.964 -62.793 1.00 46.69 146 ILE A CA 1
ATOM 1188 C C . ILE A 1 146 ? 37.093 -7.901 -63.500 1.00 46.69 146 ILE A C 1
ATOM 1190 O O . ILE A 1 146 ? 38.210 -8.120 -63.035 1.00 46.69 146 ILE A O 1
ATOM 1194 N N . GLU A 1 147 ? 36.698 -8.392 -64.668 1.00 46.94 147 GLU A N 1
ATOM 1195 C CA . GLU A 1 147 ? 37.550 -8.252 -65.840 1.00 46.94 147 GLU A CA 1
ATOM 1196 C C . GLU A 1 147 ? 37.256 -6.866 -66.434 1.00 46.94 147 GLU A C 1
ATOM 1198 O O . GLU A 1 147 ? 36.107 -6.515 -66.694 1.00 46.94 147 GLU A O 1
ATOM 1203 N N . LEU A 1 148 ? 38.296 -6.049 -66.605 1.00 54.41 148 LEU A N 1
ATOM 1204 C CA . LEU A 1 148 ? 38.302 -5.128 -67.737 1.00 54.41 148 LEU A CA 1
ATOM 1205 C C . LEU A 1 148 ? 38.536 -5.995 -68.973 1.00 54.41 148 LEU A C 1
ATOM 1207 O O . LEU A 1 148 ? 39.307 -6.955 -68.903 1.00 54.41 148 LEU A O 1
ATOM 1211 N N . ASP A 1 149 ? 37.867 -5.678 -70.077 1.00 59.28 149 ASP A N 1
ATOM 1212 C CA . ASP A 1 149 ? 37.799 -6.517 -71.278 1.00 59.28 149 ASP A CA 1
ATOM 1213 C C . ASP A 1 149 ? 39.078 -6.452 -72.138 1.00 59.28 149 ASP A C 1
ATOM 1215 O O . ASP A 1 149 ? 39.048 -6.378 -73.365 1.00 59.28 149 ASP A O 1
ATOM 1219 N N . PHE A 1 150 ? 40.223 -6.510 -71.459 1.00 69.62 150 PHE A N 1
ATOM 1220 C CA . PHE A 1 150 ? 41.550 -6.545 -72.037 1.00 69.62 150 PHE A CA 1
ATOM 1221 C C . PHE A 1 150 ? 41.789 -7.849 -72.803 1.00 69.62 150 PHE A C 1
ATOM 1223 O O . PHE A 1 150 ? 41.546 -8.954 -72.303 1.00 69.62 150 PHE A O 1
ATOM 1230 N N . VAL A 1 151 ? 42.339 -7.713 -74.008 1.00 73.56 151 VAL A N 1
ATOM 1231 C CA . VAL A 1 151 ? 43.065 -8.788 -74.691 1.00 73.56 151 VAL A CA 1
ATOM 1232 C C . VAL A 1 151 ? 44.558 -8.514 -74.542 1.00 73.56 151 VAL A C 1
ATOM 1234 O O . VAL A 1 151 ? 45.043 -7.504 -75.049 1.00 73.56 151 VAL A O 1
ATOM 1237 N N . ASP A 1 152 ? 45.271 -9.400 -73.848 1.00 81.31 152 ASP A N 1
ATOM 1238 C CA . ASP A 1 152 ? 46.716 -9.285 -73.627 1.00 81.31 152 ASP A CA 1
ATOM 1239 C C . ASP A 1 152 ? 47.512 -9.886 -74.797 1.00 81.31 152 ASP A C 1
ATOM 1241 O O . ASP A 1 152 ? 47.220 -10.983 -75.284 1.00 81.31 152 ASP A O 1
ATOM 1245 N N . VAL A 1 153 ? 48.524 -9.151 -75.264 1.00 83.81 153 VAL A N 1
ATOM 1246 C CA . VAL A 1 153 ? 49.252 -9.412 -76.513 1.00 83.81 153 VAL A CA 1
ATOM 1247 C C . VAL A 1 153 ? 50.737 -9.084 -76.345 1.00 83.81 153 VAL A C 1
ATOM 1249 O O . VAL A 1 153 ? 51.100 -8.071 -75.750 1.00 83.81 153 VAL A O 1
ATOM 1252 N N . ILE A 1 154 ? 51.609 -9.911 -76.927 1.00 85.19 154 ILE A N 1
ATOM 1253 C CA . ILE A 1 154 ? 53.040 -9.618 -77.090 1.00 85.19 154 ILE A CA 1
ATOM 1254 C C . ILE A 1 154 ? 53.388 -9.811 -78.567 1.00 85.19 154 ILE A C 1
ATOM 1256 O O . ILE A 1 154 ? 53.275 -10.917 -79.096 1.00 85.19 154 ILE A O 1
ATOM 1260 N N . PHE A 1 155 ? 53.831 -8.746 -79.236 1.00 83.75 155 PHE A N 1
ATOM 1261 C CA . PHE A 1 155 ? 54.302 -8.821 -80.620 1.00 83.75 155 PHE A CA 1
ATOM 1262 C C . PHE A 1 155 ? 55.774 -9.245 -80.652 1.00 83.75 155 PHE A C 1
ATOM 1264 O O . PHE A 1 155 ? 56.607 -8.677 -79.950 1.00 83.75 155 PHE A O 1
ATOM 1271 N N . THR A 1 156 ? 56.108 -10.255 -81.457 1.00 83.12 156 THR A N 1
ATOM 1272 C CA . THR A 1 156 ? 57.448 -10.881 -81.479 1.00 83.12 156 THR A CA 1
ATOM 1273 C C . THR A 1 156 ? 58.341 -10.414 -82.632 1.00 83.12 156 THR A C 1
ATOM 1275 O O . THR A 1 156 ? 59.510 -10.793 -82.694 1.00 83.12 156 THR A O 1
ATOM 1278 N N . LYS A 1 157 ? 57.807 -9.600 -83.551 1.00 82.69 157 LYS A N 1
ATOM 1279 C CA . LYS A 1 157 ? 58.495 -9.034 -84.722 1.00 82.69 157 LYS A CA 1
ATOM 1280 C C . LYS A 1 157 ? 57.932 -7.648 -85.040 1.00 82.69 157 LYS A C 1
ATOM 1282 O O . LYS A 1 157 ? 56.782 -7.368 -84.713 1.00 82.69 157 LYS A O 1
ATOM 1287 N N . THR A 1 158 ? 58.734 -6.816 -85.698 1.00 82.38 158 THR A N 1
ATOM 1288 C CA . THR A 1 158 ? 58.304 -5.521 -86.241 1.00 82.38 158 THR A CA 1
ATOM 1289 C C . THR A 1 158 ? 57.484 -5.675 -87.525 1.00 82.38 158 THR A C 1
ATOM 1291 O O . THR A 1 158 ? 57.476 -6.735 -88.156 1.00 82.38 158 THR A O 1
ATOM 1294 N N . GLY A 1 159 ? 56.833 -4.586 -87.936 1.00 83.94 159 GLY A N 1
ATOM 1295 C CA . GLY A 1 159 ? 56.113 -4.462 -89.202 1.00 83.94 159 GLY A CA 1
ATOM 1296 C C . GLY A 1 159 ? 54.598 -4.580 -89.054 1.00 83.94 159 GLY A C 1
ATOM 1297 O O . GLY A 1 159 ? 54.047 -4.508 -87.950 1.00 83.94 159 GLY A O 1
ATOM 1298 N N . LYS A 1 160 ? 53.918 -4.737 -90.193 1.00 84.75 160 LYS A N 1
ATOM 1299 C CA . LYS A 1 160 ? 52.452 -4.747 -90.292 1.00 84.75 160 LYS A CA 1
ATOM 1300 C C . LYS A 1 160 ? 51.819 -5.858 -89.452 1.00 84.75 160 LYS A C 1
ATOM 1302 O O . LYS A 1 160 ? 52.196 -7.019 -89.571 1.00 84.75 160 LYS A O 1
ATOM 1307 N N . GLN A 1 161 ? 50.823 -5.480 -88.658 1.00 87.50 161 GLN A N 1
ATOM 1308 C CA . GLN A 1 161 ? 49.971 -6.372 -87.878 1.00 87.50 161 GLN A CA 1
ATOM 1309 C C . GLN A 1 161 ? 48.506 -6.152 -88.270 1.00 87.50 161 GLN A C 1
ATOM 1311 O O . GLN A 1 161 ? 48.120 -5.079 -88.741 1.00 87.50 161 GLN A O 1
ATOM 1316 N N . ASN A 1 162 ? 47.678 -7.161 -88.041 1.00 88.50 162 ASN A N 1
ATOM 1317 C CA . ASN A 1 162 ? 46.260 -7.159 -88.361 1.00 88.50 162 ASN A CA 1
ATOM 1318 C C . ASN A 1 162 ? 45.443 -7.518 -87.111 1.00 88.50 162 ASN A C 1
ATOM 1320 O O . ASN A 1 162 ? 45.723 -8.526 -86.468 1.00 88.50 162 ASN A O 1
ATOM 1324 N N . ILE A 1 163 ? 44.424 -6.719 -86.784 1.00 89.44 163 ILE A N 1
ATOM 1325 C CA . ILE A 1 163 ? 43.381 -7.078 -85.812 1.00 89.44 163 ILE A CA 1
ATOM 1326 C C . ILE A 1 163 ? 42.046 -7.233 -86.538 1.00 89.44 163 ILE A C 1
ATOM 1328 O O . ILE A 1 163 ? 41.672 -6.402 -87.369 1.00 89.44 163 ILE A O 1
ATOM 1332 N N . VAL A 1 164 ? 41.330 -8.304 -86.205 1.00 91.25 164 VAL A N 1
ATOM 1333 C CA . VAL A 1 164 ? 40.013 -8.649 -86.738 1.00 91.25 164 VAL A CA 1
ATOM 1334 C C . VAL A 1 164 ? 39.065 -8.914 -85.573 1.00 91.25 164 VAL A C 1
ATOM 1336 O O . VAL A 1 164 ? 39.371 -9.691 -84.670 1.00 91.25 164 VAL A O 1
ATOM 1339 N N . ILE A 1 165 ? 37.905 -8.266 -85.600 1.00 90.19 165 ILE A N 1
ATOM 1340 C CA . ILE A 1 165 ? 36.832 -8.427 -84.620 1.00 90.19 165 ILE A CA 1
ATOM 1341 C C . ILE A 1 165 ? 35.597 -8.922 -85.370 1.00 90.19 165 ILE A C 1
ATOM 1343 O O . ILE A 1 165 ? 35.012 -8.202 -86.180 1.00 90.19 165 ILE A O 1
ATOM 1347 N N . GLU A 1 166 ? 35.204 -10.165 -85.116 1.00 91.38 166 GLU A N 1
ATOM 1348 C CA . GLU A 1 166 ? 33.943 -10.726 -85.603 1.00 91.38 166 GLU A CA 1
ATOM 1349 C C . GLU A 1 166 ? 32.850 -10.417 -84.581 1.00 91.38 166 GLU A C 1
ATOM 1351 O O . GLU A 1 166 ? 32.984 -10.814 -83.429 1.00 91.38 166 GLU A O 1
ATOM 1356 N N . TYR A 1 167 ? 31.783 -9.724 -84.978 1.00 87.31 167 TYR A N 1
ATOM 1357 C CA . TYR A 1 167 ? 30.669 -9.333 -84.107 1.00 87.31 167 TYR A CA 1
ATOM 1358 C C . TYR A 1 167 ? 29.365 -9.995 -84.567 1.00 87.31 167 TYR A C 1
ATOM 1360 O O . TYR A 1 167 ? 29.039 -9.979 -85.756 1.00 87.31 167 TYR A O 1
ATOM 1368 N N . GLN A 1 168 ? 28.589 -10.544 -83.632 1.00 86.31 168 GLN A N 1
ATOM 1369 C CA . GLN A 1 168 ? 27.287 -11.152 -83.890 1.00 86.31 168 GLN A CA 1
ATOM 1370 C C . GLN A 1 168 ? 26.290 -10.894 -82.744 1.00 86.31 168 GLN A C 1
ATOM 1372 O O . GLN A 1 168 ? 26.611 -11.070 -81.574 1.00 86.31 168 GLN A O 1
ATOM 1377 N N . ASP A 1 169 ? 25.045 -10.555 -83.080 1.00 81.06 169 ASP A N 1
ATOM 1378 C CA . ASP A 1 169 ? 23.932 -10.391 -82.135 1.00 81.06 169 ASP A CA 1
ATOM 1379 C C . ASP A 1 169 ? 22.621 -10.868 -82.774 1.00 81.06 169 ASP A C 1
ATOM 1381 O O . ASP A 1 169 ? 22.176 -10.314 -83.781 1.00 81.06 169 ASP A O 1
ATOM 1385 N N . SER A 1 170 ? 21.966 -11.871 -82.179 1.00 76.38 170 SER A N 1
ATOM 1386 C CA . SER A 1 170 ? 20.704 -12.411 -82.707 1.00 76.38 170 SER A CA 1
ATOM 1387 C C . SER A 1 170 ? 19.506 -11.462 -82.566 1.00 76.38 170 SER A C 1
ATOM 1389 O O . SER A 1 170 ? 18.464 -11.696 -83.182 1.00 76.38 170 SER A O 1
ATOM 1391 N N . LYS A 1 171 ? 19.627 -10.381 -81.781 1.00 75.12 171 LYS A N 1
ATOM 1392 C CA . LYS A 1 171 ? 18.567 -9.372 -81.612 1.00 75.12 171 LYS A CA 1
ATOM 1393 C C . LYS A 1 171 ? 18.540 -8.331 -82.735 1.00 75.12 171 LYS A C 1
ATOM 1395 O O . LYS A 1 171 ? 17.486 -7.736 -82.973 1.00 75.12 171 LYS A O 1
ATOM 1400 N N . ILE A 1 172 ? 19.649 -8.133 -83.454 1.00 73.19 172 ILE A N 1
ATOM 1401 C CA . ILE A 1 172 ? 19.738 -7.195 -84.583 1.00 73.19 172 ILE A CA 1
ATOM 1402 C C . ILE A 1 172 ? 19.128 -7.854 -85.828 1.00 73.19 172 ILE A C 1
ATOM 1404 O O . ILE A 1 172 ? 19.777 -8.566 -86.590 1.00 73.19 172 ILE A O 1
ATOM 1408 N N . THR A 1 173 ? 17.826 -7.626 -86.004 1.00 64.38 173 THR A N 1
ATOM 1409 C CA . THR A 1 173 ? 16.981 -8.226 -87.058 1.00 64.38 173 THR A CA 1
ATOM 1410 C C . THR A 1 173 ? 16.629 -7.258 -88.197 1.00 64.38 173 THR A C 1
ATOM 1412 O O . THR A 1 173 ? 15.936 -7.632 -89.144 1.00 64.38 173 THR A O 1
ATOM 1415 N N . LYS A 1 174 ? 17.116 -6.016 -88.121 1.00 63.91 174 LYS A N 1
ATOM 1416 C CA . LYS A 1 174 ? 16.991 -4.939 -89.117 1.00 63.91 174 LYS A CA 1
ATOM 1417 C C . LYS A 1 174 ? 18.323 -4.181 -89.196 1.00 63.91 174 LYS A C 1
ATOM 1419 O O . LYS A 1 174 ? 19.188 -4.414 -88.356 1.00 63.91 174 LYS A O 1
ATOM 1424 N N . THR A 1 175 ? 18.448 -3.263 -90.159 1.00 59.59 175 THR A N 1
ATOM 1425 C CA . THR A 1 175 ? 19.469 -2.199 -90.164 1.00 59.59 175 THR A CA 1
ATOM 1426 C C . THR A 1 175 ? 19.634 -1.613 -88.760 1.00 59.59 175 THR A C 1
ATOM 1428 O O . THR A 1 175 ? 18.629 -1.293 -88.121 1.00 59.59 175 THR A O 1
ATOM 1431 N N . ALA A 1 176 ? 20.874 -1.477 -88.293 1.00 58.34 176 ALA A N 1
ATOM 1432 C CA . ALA A 1 176 ? 21.205 -0.762 -87.067 1.00 58.34 176 ALA A CA 1
ATOM 1433 C C . ALA A 1 176 ? 21.945 0.531 -87.429 1.00 58.34 176 ALA A C 1
ATOM 1435 O O . ALA A 1 176 ? 22.881 0.513 -88.230 1.00 58.34 176 ALA A O 1
ATOM 1436 N N . ASP A 1 177 ? 21.530 1.651 -86.840 1.00 51.44 177 ASP A N 1
ATOM 1437 C CA . ASP A 1 177 ? 22.013 2.983 -87.233 1.00 51.44 177 ASP A CA 1
ATOM 1438 C C . ASP A 1 177 ? 23.452 3.269 -86.759 1.00 51.44 177 ASP A C 1
ATOM 1440 O O . ASP A 1 177 ? 24.078 4.240 -87.187 1.00 51.44 177 ASP A O 1
ATOM 1444 N N . PHE A 1 178 ? 23.979 2.433 -85.859 1.00 58.62 178 PHE A N 1
ATOM 1445 C CA . PHE A 1 178 ? 25.335 2.511 -85.327 1.00 58.62 178 PHE A CA 1
ATOM 1446 C C . PHE A 1 178 ? 25.845 1.139 -84.853 1.00 58.62 178 PHE A C 1
ATOM 1448 O O . PHE A 1 178 ? 25.068 0.238 -84.537 1.00 58.62 178 PHE A O 1
ATOM 1455 N N . LEU A 1 179 ? 27.172 1.021 -84.780 1.00 66.06 179 LEU A N 1
ATOM 1456 C CA . LEU A 1 179 ? 27.891 0.008 -84.011 1.00 66.06 179 LEU A CA 1
ATOM 1457 C C . LEU A 1 179 ? 29.060 0.720 -83.323 1.00 66.06 179 LEU A C 1
ATOM 1459 O O . LEU A 1 179 ? 30.082 1.003 -83.949 1.00 66.06 179 LEU A O 1
ATOM 1463 N N . ASN A 1 180 ? 28.897 1.048 -82.046 1.00 67.44 180 ASN A N 1
ATOM 1464 C CA . ASN A 1 180 ? 29.955 1.627 -81.235 1.00 67.44 180 ASN A CA 1
ATOM 1465 C C . ASN A 1 180 ? 31.068 0.588 -81.069 1.00 67.44 180 ASN A C 1
ATOM 1467 O O . ASN A 1 180 ? 30.847 -0.503 -80.540 1.00 67.44 180 ASN A O 1
ATOM 1471 N N . LEU A 1 181 ? 32.270 0.956 -81.504 1.00 71.81 181 LEU A N 1
ATOM 1472 C CA . LEU A 1 181 ? 33.517 0.262 -81.219 1.00 71.81 181 LEU A CA 1
ATOM 1473 C C . LEU A 1 181 ? 34.543 1.313 -80.794 1.00 71.81 181 LEU A C 1
ATOM 1475 O O . LEU A 1 181 ? 34.795 2.274 -81.526 1.00 71.81 181 LEU A O 1
ATOM 1479 N N . LYS A 1 182 ? 35.156 1.097 -79.633 1.00 72.69 182 LYS A N 1
ATOM 1480 C CA . LYS A 1 182 ? 36.367 1.775 -79.179 1.00 72.69 182 LYS A CA 1
ATOM 1481 C C . LYS A 1 182 ? 37.422 0.697 -78.942 1.00 72.69 182 LYS A C 1
ATOM 1483 O O . LYS A 1 182 ? 37.140 -0.286 -78.262 1.00 72.69 182 LYS A O 1
ATOM 1488 N N . VAL A 1 183 ? 38.612 0.877 -79.514 1.00 74.44 183 VAL A N 1
ATOM 1489 C CA . VAL A 1 183 ? 39.767 0.008 -79.238 1.00 74.44 183 VAL A CA 1
ATOM 1490 C C . VAL A 1 183 ? 40.963 0.866 -78.879 1.00 74.44 183 VAL A C 1
ATOM 1492 O O . VAL A 1 183 ? 41.400 1.679 -79.698 1.00 74.44 183 VAL A O 1
ATOM 1495 N N . GLU A 1 184 ? 41.504 0.675 -77.685 1.00 74.19 184 GLU A N 1
ATOM 1496 C CA . GLU A 1 184 ? 42.694 1.379 -77.216 1.00 74.19 184 GLU A CA 1
ATOM 1497 C C . GLU A 1 184 ? 43.805 0.386 -76.902 1.00 74.19 184 GLU A C 1
ATOM 1499 O O . GLU A 1 184 ? 43.618 -0.572 -76.154 1.00 74.19 184 GLU A O 1
ATOM 1504 N N . VAL A 1 185 ? 44.975 0.632 -77.495 1.00 76.38 185 VAL A N 1
ATOM 1505 C CA . VAL A 1 185 ? 46.203 -0.089 -77.167 1.00 76.38 185 VAL A CA 1
ATOM 1506 C C . VAL A 1 185 ? 46.872 0.639 -76.009 1.00 76.38 185 VAL A C 1
ATOM 1508 O O . VAL A 1 185 ? 47.112 1.845 -76.079 1.00 76.38 185 VAL A O 1
ATOM 1511 N N . MET A 1 186 ? 47.203 -0.094 -74.954 1.00 77.44 186 MET A N 1
ATOM 1512 C CA . MET A 1 186 ? 47.963 0.406 -73.810 1.00 77.44 186 MET A CA 1
ATOM 1513 C C . MET A 1 186 ? 48.954 -0.662 -73.337 1.00 77.44 186 MET A C 1
ATOM 1515 O O . MET A 1 186 ? 48.861 -1.824 -73.730 1.00 77.44 186 MET A O 1
ATOM 1519 N N . LYS A 1 187 ? 49.932 -0.303 -72.501 1.00 80.31 187 LYS A N 1
ATOM 1520 C CA . LYS A 1 187 ? 50.805 -1.314 -71.884 1.00 80.31 187 LYS A CA 1
ATOM 1521 C C . LYS A 1 187 ? 50.021 -2.076 -70.817 1.00 80.31 187 LYS A C 1
ATOM 1523 O O . LYS A 1 187 ? 49.240 -1.471 -70.083 1.00 80.31 187 LYS A O 1
ATOM 1528 N N . GLN A 1 188 ? 50.310 -3.362 -70.639 1.00 79.25 188 GLN A N 1
ATOM 1529 C CA . GLN A 1 188 ? 49.641 -4.202 -69.634 1.00 79.25 188 GLN A CA 1
ATOM 1530 C C . GLN A 1 188 ? 49.788 -3.648 -68.203 1.00 79.25 188 GLN A C 1
ATOM 1532 O O . GLN A 1 188 ? 48.871 -3.739 -67.390 1.00 79.25 188 GLN A O 1
ATOM 1537 N N . GLN A 1 189 ? 50.913 -2.988 -67.900 1.00 75.19 189 GLN A N 1
ATOM 1538 C CA . GLN A 1 189 ? 51.122 -2.278 -66.630 1.00 75.19 189 GLN A CA 1
ATOM 1539 C C . GLN A 1 189 ? 50.128 -1.125 -66.387 1.00 75.19 189 GLN A C 1
ATOM 1541 O O . GLN A 1 189 ? 49.781 -0.859 -65.237 1.00 75.19 189 GLN A O 1
ATOM 1546 N N . ASP A 1 190 ? 49.669 -0.455 -67.446 1.00 72.38 190 ASP A N 1
ATOM 1547 C CA . ASP A 1 190 ? 48.828 0.742 -67.385 1.00 72.38 190 ASP A CA 1
ATOM 1548 C C . ASP A 1 190 ? 47.339 0.345 -67.397 1.00 72.38 190 ASP A C 1
ATOM 1550 O O . ASP A 1 190 ? 46.562 0.850 -66.587 1.00 72.38 190 ASP A O 1
ATOM 1554 N N . ALA A 1 191 ? 46.991 -0.698 -68.158 1.00 69.75 191 ALA A N 1
ATOM 1555 C CA . ALA A 1 191 ? 45.738 -1.452 -68.043 1.00 69.75 191 ALA A CA 1
ATOM 1556 C C . ALA A 1 191 ? 45.497 -1.967 -66.608 1.00 69.75 191 ALA A C 1
ATOM 1558 O O . ALA A 1 191 ? 44.476 -1.687 -65.968 1.00 69.75 191 ALA A O 1
ATOM 1559 N N . LEU A 1 192 ? 46.498 -2.651 -66.040 1.00 73.25 192 LEU A N 1
ATOM 1560 C CA . LEU A 1 192 ? 46.501 -3.074 -64.639 1.00 73.25 192 LEU A CA 1
ATOM 1561 C C . LEU A 1 192 ? 46.451 -1.866 -63.684 1.00 73.25 192 LEU A C 1
ATOM 1563 O O . LEU A 1 192 ? 45.880 -1.957 -62.590 1.00 73.25 192 LEU A O 1
ATOM 1567 N N . ALA A 1 193 ? 47.037 -0.724 -64.057 1.00 69.38 193 ALA A N 1
ATOM 1568 C CA . ALA A 1 193 ? 46.995 0.477 -63.235 1.00 69.38 193 ALA A CA 1
ATOM 1569 C C . ALA A 1 193 ? 45.566 1.034 -63.127 1.00 69.38 193 ALA A C 1
ATOM 1571 O O . ALA A 1 193 ? 45.125 1.312 -62.004 1.00 69.38 193 ALA A O 1
ATOM 1572 N N . GLU A 1 194 ? 44.837 1.154 -64.237 1.00 69.31 194 GLU A N 1
ATOM 1573 C CA . GLU A 1 194 ? 43.445 1.616 -64.264 1.00 69.31 194 GLU A CA 1
ATOM 1574 C C . GLU A 1 194 ? 42.515 0.680 -63.481 1.00 69.31 194 GLU A C 1
ATOM 1576 O O . GLU A 1 194 ? 41.807 1.139 -62.580 1.00 69.31 194 GLU A O 1
ATOM 1581 N N . ALA A 1 195 ? 42.625 -0.637 -63.698 1.00 69.38 195 ALA A N 1
ATOM 1582 C CA . ALA A 1 195 ? 41.889 -1.658 -62.945 1.00 69.38 195 ALA A CA 1
ATOM 1583 C C . ALA A 1 195 ? 42.033 -1.479 -61.420 1.00 69.38 195 ALA A C 1
ATOM 1585 O O . ALA A 1 195 ? 41.057 -1.474 -60.664 1.00 69.38 195 ALA A O 1
ATOM 1586 N N . ASN A 1 196 ? 43.269 -1.263 -60.960 1.00 73.19 196 ASN A N 1
ATOM 1587 C CA . ASN A 1 196 ? 43.568 -0.978 -59.557 1.00 73.19 196 ASN A CA 1
ATOM 1588 C C . ASN A 1 196 ? 43.040 0.391 -59.089 1.00 73.19 196 ASN A C 1
ATOM 1590 O O . ASN A 1 196 ? 42.717 0.541 -57.913 1.00 73.19 196 ASN A O 1
ATOM 1594 N N . GLY A 1 197 ? 42.938 1.384 -59.977 1.00 69.56 197 GLY A N 1
ATOM 1595 C CA . GLY A 1 197 ? 42.351 2.692 -59.678 1.00 69.56 197 GLY A CA 1
ATOM 1596 C C . GLY A 1 197 ? 40.859 2.588 -59.358 1.00 69.56 197 GLY A C 1
ATOM 1597 O O . GLY A 1 197 ? 40.431 3.016 -58.286 1.00 69.56 197 GLY A O 1
ATOM 1598 N N . ILE A 1 198 ? 40.091 1.930 -60.232 1.00 70.12 198 ILE A N 1
ATOM 1599 C CA . ILE A 1 198 ? 38.651 1.681 -60.044 1.00 70.12 198 ILE A CA 1
ATOM 1600 C C . ILE A 1 198 ? 38.410 0.832 -58.786 1.00 70.12 198 ILE A C 1
ATOM 1602 O O . ILE A 1 198 ? 37.526 1.144 -57.980 1.00 70.12 198 ILE A O 1
ATOM 1606 N N . ARG A 1 199 ? 39.239 -0.196 -58.552 1.00 71.94 199 ARG A N 1
ATOM 1607 C CA . ARG A 1 199 ? 39.182 -1.028 -57.337 1.00 71.94 199 ARG A CA 1
ATOM 1608 C C . ARG A 1 199 ? 39.453 -0.232 -56.054 1.00 71.94 199 ARG A C 1
ATOM 1610 O O . ARG A 1 199 ? 38.765 -0.436 -55.056 1.00 71.94 199 ARG A O 1
ATOM 1617 N N . ASN A 1 200 ? 40.413 0.692 -56.062 1.00 75.62 200 ASN A N 1
ATOM 1618 C CA . ASN A 1 200 ? 40.691 1.547 -54.903 1.00 75.62 200 ASN A CA 1
ATOM 1619 C C . ASN A 1 200 ? 39.562 2.570 -54.674 1.00 75.62 200 ASN A C 1
ATOM 1621 O O . ASN A 1 200 ? 39.115 2.736 -53.543 1.00 75.62 200 ASN A O 1
ATOM 1625 N N . ALA A 1 201 ? 39.036 3.200 -55.730 1.00 72.19 201 ALA A N 1
ATOM 1626 C CA . ALA A 1 201 ? 37.918 4.142 -55.623 1.00 72.19 201 ALA A CA 1
ATOM 1627 C C . ALA A 1 201 ? 36.653 3.472 -55.052 1.00 72.19 201 ALA A C 1
ATOM 1629 O O . ALA A 1 201 ? 36.069 3.959 -54.084 1.00 72.19 201 ALA A O 1
ATOM 1630 N N . THR A 1 202 ? 36.270 2.308 -55.587 1.00 75.62 202 THR A N 1
ATOM 1631 C CA . THR A 1 202 ? 35.157 1.507 -55.046 1.00 75.62 202 THR A CA 1
ATOM 1632 C C . THR A 1 202 ? 35.416 1.042 -53.609 1.00 75.62 202 THR A C 1
ATOM 1634 O O . THR A 1 202 ? 34.507 1.144 -52.789 1.00 75.62 202 THR A O 1
ATOM 1637 N N . SER A 1 203 ? 36.643 0.642 -53.247 1.00 80.12 203 SER A N 1
ATOM 1638 C CA . SER A 1 203 ? 37.005 0.332 -51.847 1.00 80.12 203 SER A CA 1
ATOM 1639 C C . SER A 1 203 ? 36.765 1.512 -50.902 1.00 80.12 203 SER A C 1
ATOM 1641 O O . SER A 1 203 ? 36.156 1.344 -49.845 1.00 80.12 203 SER A O 1
ATOM 1643 N N . ILE A 1 204 ? 37.205 2.715 -51.287 1.00 81.00 204 ILE A N 1
ATOM 1644 C CA . ILE A 1 204 ? 37.015 3.938 -50.495 1.00 81.00 204 ILE A CA 1
ATOM 1645 C C . ILE A 1 204 ? 35.520 4.212 -50.306 1.00 81.00 204 ILE A C 1
ATOM 1647 O O . ILE A 1 204 ? 35.073 4.406 -49.176 1.00 81.00 204 ILE A O 1
ATOM 1651 N N . PHE A 1 205 ? 34.722 4.154 -51.375 1.00 82.06 205 PHE A N 1
ATOM 1652 C CA . PHE A 1 205 ? 33.276 4.352 -51.270 1.00 82.06 205 PHE A CA 1
ATOM 1653 C C . PHE A 1 205 ? 32.580 3.267 -50.432 1.00 82.06 205 PHE A C 1
ATOM 1655 O O . PHE A 1 205 ? 31.624 3.590 -49.729 1.00 82.06 205 PHE A O 1
ATOM 1662 N N . VAL A 1 206 ? 33.069 2.018 -50.421 1.00 85.25 206 VAL A N 1
ATOM 1663 C CA . VAL A 1 206 ? 32.537 0.954 -49.545 1.00 85.25 206 VAL A CA 1
ATOM 1664 C C . VAL A 1 206 ? 32.789 1.295 -48.077 1.00 85.25 206 VAL A C 1
ATOM 1666 O O . VAL A 1 206 ? 31.877 1.153 -47.263 1.00 85.25 206 VAL A O 1
ATOM 1669 N N . VAL A 1 207 ? 33.979 1.797 -47.726 1.00 85.94 207 VAL A N 1
ATOM 1670 C CA . VAL A 1 207 ? 34.286 2.253 -46.358 1.00 85.94 207 VAL A CA 1
ATOM 1671 C C . VAL A 1 207 ? 33.383 3.419 -45.958 1.00 85.94 207 VAL A C 1
ATOM 1673 O O . VAL A 1 207 ? 32.736 3.352 -44.913 1.00 85.94 207 VAL A O 1
ATOM 1676 N N . LEU A 1 208 ? 33.286 4.456 -46.799 1.00 84.81 208 LEU A N 1
ATOM 1677 C CA . LEU A 1 208 ? 32.435 5.622 -46.540 1.00 84.81 208 LEU A CA 1
ATOM 1678 C C . LEU A 1 208 ? 30.969 5.201 -46.348 1.00 84.81 208 LEU A C 1
ATOM 1680 O O . LEU A 1 208 ? 30.385 5.467 -45.297 1.00 84.81 208 LEU A O 1
ATOM 1684 N N . GLY A 1 209 ? 30.400 4.466 -47.309 1.00 87.62 209 GLY A N 1
ATOM 1685 C CA . GLY A 1 209 ? 29.029 3.957 -47.250 1.00 87.62 209 GLY A CA 1
ATOM 1686 C C . GLY A 1 209 ? 28.758 3.103 -46.010 1.00 87.62 209 GLY A C 1
ATOM 1687 O O . GLY A 1 209 ? 27.729 3.275 -45.357 1.00 87.62 209 GLY A O 1
ATOM 1688 N N . SER A 1 210 ? 29.704 2.244 -45.620 1.00 89.38 210 SER A N 1
ATOM 1689 C CA . SER A 1 210 ? 29.572 1.376 -44.441 1.00 89.38 210 SER A CA 1
ATOM 1690 C C . SER A 1 210 ? 29.584 2.149 -43.119 1.00 89.38 210 SER A C 1
ATOM 1692 O O . SER A 1 210 ? 28.814 1.814 -42.216 1.00 89.38 210 SER A O 1
ATOM 1694 N N . ILE A 1 211 ? 30.394 3.210 -42.993 1.00 90.69 211 ILE A N 1
ATOM 1695 C CA . ILE A 1 211 ? 30.388 4.086 -41.805 1.00 90.69 211 ILE A CA 1
ATOM 1696 C C . ILE A 1 211 ? 29.016 4.759 -41.664 1.00 90.69 211 ILE A C 1
ATOM 1698 O O . ILE A 1 211 ? 28.409 4.712 -40.592 1.00 90.69 211 ILE A O 1
ATOM 1702 N N . PHE A 1 212 ? 28.487 5.316 -42.755 1.00 94.00 212 PHE A N 1
ATOM 1703 C CA . PHE A 1 212 ? 27.163 5.937 -42.767 1.00 94.00 212 PHE A CA 1
ATOM 1704 C C . PHE A 1 212 ? 26.036 4.939 -42.466 1.00 94.00 212 PHE A C 1
ATOM 1706 O O . PHE A 1 212 ? 25.188 5.217 -41.620 1.00 94.00 212 PHE A O 1
ATOM 1713 N N . MET A 1 213 ? 26.044 3.740 -43.057 1.00 93.69 213 MET A N 1
ATOM 1714 C CA . MET A 1 213 ? 25.037 2.713 -42.746 1.00 93.69 213 MET A CA 1
ATOM 1715 C C . MET A 1 213 ? 25.130 2.222 -41.290 1.00 93.69 213 MET A C 1
ATOM 1717 O O . MET A 1 213 ? 24.101 1.978 -40.658 1.00 93.69 213 MET A O 1
ATOM 1721 N N . THR A 1 214 ? 26.332 2.168 -40.707 1.00 93.31 214 THR A N 1
ATOM 1722 C CA . THR A 1 214 ? 26.523 1.850 -39.280 1.00 93.31 214 THR A CA 1
ATOM 1723 C C . THR A 1 214 ? 25.893 2.919 -38.381 1.00 93.31 214 THR A C 1
ATOM 1725 O O . THR A 1 214 ? 25.160 2.588 -37.447 1.00 93.31 214 THR A O 1
ATOM 1728 N N . LEU A 1 215 ? 26.107 4.205 -38.686 1.00 92.12 215 LEU A N 1
ATOM 1729 C CA . LEU A 1 215 ? 25.474 5.318 -37.969 1.00 92.12 215 LEU A CA 1
ATOM 1730 C C . LEU A 1 215 ? 23.949 5.333 -38.160 1.00 92.12 215 LEU A C 1
ATOM 1732 O O . LEU A 1 215 ? 23.217 5.542 -37.193 1.00 92.12 215 LEU A O 1
ATOM 1736 N N . CYS A 1 216 ? 23.454 5.044 -39.367 1.00 95.19 216 CYS A N 1
ATOM 1737 C CA . CYS A 1 216 ? 22.026 4.885 -39.647 1.00 95.19 216 CYS A CA 1
ATOM 1738 C C . CYS A 1 216 ? 21.377 3.871 -38.694 1.00 95.19 216 CYS A C 1
ATOM 1740 O O . CYS A 1 216 ? 20.416 4.213 -38.000 1.00 95.19 216 CYS A O 1
ATOM 1742 N N . VAL A 1 217 ? 21.921 2.650 -38.621 1.00 94.31 217 VAL A N 1
ATOM 1743 C CA . VAL A 1 217 ? 21.402 1.577 -37.756 1.00 94.31 217 VAL A CA 1
ATOM 1744 C C . VAL A 1 217 ? 21.521 1.951 -36.277 1.00 94.31 217 VAL A C 1
ATOM 1746 O O . VAL A 1 217 ? 20.553 1.804 -35.532 1.00 94.31 217 VAL A O 1
ATOM 1749 N N . PHE A 1 218 ? 22.660 2.500 -35.845 1.00 92.69 218 PHE A N 1
ATOM 1750 C CA . PHE A 1 218 ? 22.868 2.899 -34.450 1.00 92.69 218 PHE A CA 1
ATOM 1751 C C . PHE A 1 218 ? 21.864 3.970 -33.989 1.00 92.69 218 PHE A C 1
ATOM 1753 O O . PHE A 1 218 ? 21.248 3.825 -32.931 1.00 92.69 218 PHE A O 1
ATOM 1760 N N . HIS A 1 219 ? 21.622 5.009 -34.795 1.00 93.06 219 HIS A N 1
ATOM 1761 C CA . HIS A 1 219 ? 20.651 6.050 -34.448 1.00 93.06 219 HIS A CA 1
ATOM 1762 C C . HIS A 1 219 ? 19.192 5.615 -34.640 1.00 93.06 219 HIS A C 1
ATOM 1764 O O . HIS A 1 219 ? 18.329 6.096 -33.906 1.00 93.06 219 HIS A O 1
ATOM 1770 N N . LEU A 1 220 ? 18.906 4.648 -35.520 1.00 94.50 220 LEU A N 1
ATOM 1771 C CA . LEU A 1 220 ? 17.589 4.006 -35.579 1.00 94.50 220 LEU A CA 1
ATOM 1772 C C . LEU A 1 220 ? 17.292 3.247 -34.277 1.00 94.50 220 LEU A C 1
ATOM 1774 O O . LEU A 1 220 ? 16.223 3.423 -33.697 1.00 94.50 220 LEU A O 1
ATOM 1778 N N . ILE A 1 221 ? 18.256 2.470 -33.773 1.00 93.44 221 ILE A N 1
ATOM 1779 C CA . ILE A 1 221 ? 18.148 1.761 -32.489 1.00 93.44 221 ILE A CA 1
ATOM 1780 C C . ILE A 1 221 ? 17.954 2.758 -31.336 1.00 93.44 221 ILE A C 1
ATOM 1782 O O . ILE A 1 221 ? 17.037 2.591 -30.531 1.00 93.44 221 ILE A O 1
ATOM 1786 N N . LEU A 1 222 ? 18.742 3.840 -31.283 1.00 90.44 222 LEU A N 1
ATOM 1787 C CA . LEU A 1 222 ? 18.553 4.894 -30.278 1.00 90.44 222 LEU A CA 1
ATOM 1788 C C . LEU A 1 222 ? 17.175 5.565 -30.372 1.00 90.44 222 LEU A C 1
ATOM 1790 O O . LEU A 1 222 ? 16.608 5.901 -29.338 1.00 90.44 222 LEU A O 1
ATOM 1794 N N . TYR A 1 223 ? 16.603 5.740 -31.566 1.00 94.00 223 TYR A N 1
ATOM 1795 C CA . TYR A 1 223 ? 15.231 6.235 -31.704 1.00 94.00 223 TYR A CA 1
ATOM 1796 C C . TYR A 1 223 ? 14.181 5.217 -31.225 1.00 94.00 223 TYR A C 1
ATOM 1798 O O . TYR A 1 223 ? 13.212 5.605 -30.576 1.00 94.00 223 TYR A O 1
ATOM 1806 N N . VAL A 1 224 ? 14.369 3.920 -31.493 1.00 93.50 224 VAL A N 1
ATOM 1807 C CA . VAL A 1 224 ? 13.445 2.861 -31.046 1.00 93.50 224 VAL A CA 1
ATOM 1808 C C . VAL A 1 224 ? 13.362 2.793 -29.518 1.00 93.50 224 VAL A C 1
ATOM 1810 O O . VAL A 1 224 ? 12.251 2.686 -28.995 1.00 93.50 224 VAL A O 1
ATOM 1813 N N . PHE A 1 225 ? 14.495 2.913 -28.814 1.00 90.94 225 PHE A N 1
ATOM 1814 C CA . PHE A 1 225 ? 14.536 2.971 -27.347 1.00 90.94 225 PHE A CA 1
ATOM 1815 C C . PHE A 1 225 ? 14.107 4.339 -26.785 1.00 90.94 225 PHE A C 1
ATOM 1817 O O . PHE A 1 225 ? 13.341 4.396 -25.828 1.00 90.94 225 PHE A O 1
ATOM 1824 N N . PHE A 1 226 ? 14.541 5.449 -27.391 1.00 87.56 226 PHE A N 1
ATOM 1825 C CA . PHE A 1 226 ? 14.269 6.813 -26.917 1.00 87.56 226 PHE A CA 1
ATOM 1826 C C . PHE A 1 226 ? 13.331 7.569 -27.871 1.00 87.56 226 PHE A C 1
ATOM 1828 O O . PHE A 1 226 ? 13.686 8.619 -28.410 1.00 87.56 226 PHE A O 1
ATOM 1835 N N . ARG A 1 227 ? 12.108 7.055 -28.073 1.00 90.62 227 ARG A N 1
ATOM 1836 C CA . ARG A 1 227 ? 11.128 7.587 -29.054 1.00 90.62 227 ARG A CA 1
ATOM 1837 C C . ARG A 1 227 ? 10.767 9.065 -28.870 1.00 90.62 227 ARG A C 1
ATOM 1839 O O . ARG A 1 227 ? 10.405 9.730 -29.840 1.00 90.62 227 ARG A O 1
ATOM 1846 N N . SER A 1 228 ? 10.868 9.589 -27.648 1.00 89.00 228 SER A N 1
ATOM 1847 C CA . SER A 1 228 ? 10.700 11.018 -27.347 1.00 89.00 228 SER A CA 1
ATOM 1848 C C . SER A 1 228 ? 11.789 11.884 -27.997 1.00 89.00 228 SER A C 1
ATOM 1850 O O . SER A 1 228 ? 11.516 13.011 -28.415 1.00 89.00 228 SER A O 1
ATOM 1852 N N . PHE A 1 229 ? 13.004 11.352 -28.163 1.00 91.19 229 PHE A N 1
ATOM 1853 C CA . PHE A 1 229 ? 14.127 12.023 -28.809 1.00 91.19 229 PHE A CA 1
ATOM 1854 C C . PHE A 1 229 ? 14.145 11.771 -30.326 1.00 91.19 229 PHE A C 1
ATOM 1856 O O . PHE A 1 229 ? 15.058 11.173 -30.902 1.00 91.19 229 PHE A O 1
ATOM 1863 N N . ILE A 1 230 ? 13.129 12.331 -30.989 1.00 92.25 230 ILE A N 1
ATOM 1864 C CA . ILE A 1 230 ? 12.938 12.336 -32.449 1.00 92.25 230 ILE A CA 1
ATOM 1865 C C . ILE A 1 230 ? 14.188 12.750 -33.273 1.00 92.25 230 ILE A C 1
ATOM 1867 O O . ILE A 1 230 ? 14.336 12.205 -34.368 1.00 92.25 230 ILE A O 1
ATOM 1871 N N . PRO A 1 231 ? 15.122 13.627 -32.826 1.00 92.88 231 PRO A N 1
ATOM 1872 C CA . PRO A 1 231 ? 16.331 13.935 -33.603 1.00 92.88 231 PRO A CA 1
ATOM 1873 C C . PRO A 1 231 ? 17.155 12.707 -34.035 1.00 92.88 231 PRO A C 1
ATOM 1875 O O . PRO A 1 231 ? 17.781 12.750 -35.093 1.00 92.88 231 PRO A O 1
ATOM 1878 N N . ASN A 1 232 ? 17.120 11.598 -33.279 1.00 93.81 232 ASN A N 1
ATOM 1879 C CA . ASN A 1 232 ? 17.771 10.341 -33.676 1.00 93.81 232 ASN A CA 1
ATOM 1880 C C . ASN A 1 232 ? 17.174 9.737 -34.963 1.00 93.81 232 ASN A C 1
ATOM 1882 O O . ASN A 1 232 ? 17.925 9.217 -35.783 1.00 93.81 232 ASN A O 1
ATOM 1886 N N . LEU A 1 233 ? 15.857 9.851 -35.187 1.00 95.81 233 LEU A N 1
ATOM 1887 C CA . LEU A 1 233 ? 15.207 9.369 -36.413 1.00 95.81 233 LEU A CA 1
ATOM 1888 C C . LEU A 1 233 ? 15.661 10.175 -37.635 1.00 95.81 233 LEU A C 1
ATOM 1890 O O . LEU A 1 233 ? 16.065 9.600 -38.642 1.00 95.81 233 LEU A O 1
ATOM 1894 N N . TYR A 1 234 ? 15.636 11.507 -37.540 1.00 95.50 234 TYR A N 1
ATOM 1895 C CA . TYR A 1 234 ? 16.085 12.368 -38.638 1.00 95.50 234 TYR A CA 1
ATOM 1896 C C . TYR A 1 234 ? 17.575 12.181 -38.929 1.00 95.50 234 TYR A C 1
ATOM 1898 O O . TYR A 1 234 ? 17.965 12.072 -40.087 1.00 95.50 234 TYR A O 1
ATOM 1906 N N . PHE A 1 235 ? 18.413 12.062 -37.898 1.00 95.50 235 PHE A N 1
ATOM 1907 C CA . PHE A 1 235 ? 19.829 11.782 -38.103 1.00 95.50 235 PHE A CA 1
ATOM 1908 C C . PHE A 1 235 ? 20.069 10.375 -38.685 1.00 95.50 235 PHE A C 1
ATOM 1910 O O . PHE A 1 235 ? 20.925 10.223 -39.553 1.00 95.50 235 PHE A O 1
ATOM 1917 N N . SER A 1 236 ? 19.285 9.360 -38.305 1.00 96.19 236 SER A N 1
ATOM 1918 C CA . SER A 1 236 ? 19.320 8.035 -38.942 1.00 96.19 236 SER A CA 1
ATOM 1919 C C . SER A 1 236 ? 18.995 8.114 -40.443 1.00 96.19 236 SER A C 1
ATOM 1921 O O . SER A 1 236 ? 19.792 7.650 -41.256 1.00 96.19 236 SER A O 1
ATOM 1923 N N . LEU A 1 237 ? 17.908 8.801 -40.823 1.00 96.56 237 LEU A N 1
ATOM 1924 C CA . LEU A 1 237 ? 17.509 9.010 -42.225 1.00 96.56 237 LEU A CA 1
ATOM 1925 C C . LEU A 1 237 ? 18.564 9.774 -43.043 1.00 96.56 237 LEU A C 1
ATOM 1927 O O . LEU A 1 237 ? 18.834 9.416 -44.190 1.00 96.56 237 LEU A O 1
ATOM 1931 N N . PHE A 1 238 ? 19.207 10.785 -42.450 1.00 95.38 238 PHE A N 1
ATOM 1932 C CA . PHE A 1 238 ? 20.329 11.489 -43.076 1.00 95.38 238 PHE A CA 1
ATOM 1933 C C . PHE A 1 238 ? 21.483 10.519 -43.366 1.00 95.38 238 PHE A C 1
ATOM 1935 O O . PHE A 1 238 ? 21.935 10.413 -44.506 1.00 95.38 238 PHE A O 1
ATOM 1942 N N . ASN A 1 239 ? 21.906 9.738 -42.366 1.00 95.69 239 ASN A N 1
ATOM 1943 C CA . ASN A 1 239 ? 22.976 8.758 -42.542 1.00 95.69 239 ASN A CA 1
ATOM 1944 C C . ASN A 1 239 ? 22.612 7.658 -43.558 1.00 95.69 239 ASN A C 1
ATOM 1946 O O . ASN A 1 239 ? 23.468 7.284 -44.355 1.00 95.69 239 ASN A O 1
ATOM 1950 N N . PHE A 1 240 ? 21.358 7.191 -43.592 1.00 97.06 240 PHE A N 1
ATOM 1951 C CA . PHE A 1 240 ? 20.870 6.268 -44.623 1.00 97.06 240 PHE A CA 1
ATOM 1952 C C . PHE A 1 240 ? 21.074 6.847 -46.026 1.00 97.06 240 PHE A C 1
ATOM 1954 O O . PHE A 1 240 ? 21.683 6.202 -46.876 1.00 97.06 240 PHE A O 1
ATOM 1961 N N . SER A 1 241 ? 20.614 8.081 -46.256 1.00 95.69 241 SER A N 1
ATOM 1962 C CA . SER A 1 241 ? 20.695 8.715 -47.576 1.00 95.69 241 SER A CA 1
ATOM 1963 C C . SER A 1 241 ? 22.134 8.923 -48.059 1.00 95.69 241 SER A C 1
ATOM 1965 O O . SER A 1 241 ? 22.450 8.604 -49.207 1.00 95.69 241 SER A O 1
ATOM 1967 N N . MET A 1 242 ? 23.030 9.364 -47.172 1.00 93.12 242 MET A N 1
ATOM 1968 C CA . MET A 1 242 ? 24.458 9.514 -47.469 1.00 93.12 242 MET A CA 1
ATOM 1969 C C . MET A 1 242 ? 25.123 8.158 -47.746 1.00 93.12 242 MET A C 1
ATOM 1971 O O . MET A 1 242 ? 25.838 8.013 -48.736 1.00 93.12 242 MET A O 1
ATOM 1975 N N . GLY A 1 243 ? 24.848 7.143 -46.919 1.00 93.56 243 GLY A N 1
ATOM 1976 C CA . GLY A 1 243 ? 25.395 5.795 -47.082 1.00 93.56 243 GLY A CA 1
ATOM 1977 C C . GLY A 1 243 ? 24.960 5.142 -48.391 1.00 93.56 243 GLY A C 1
ATOM 1978 O O . GLY A 1 243 ? 25.800 4.697 -49.171 1.00 93.56 243 GLY A O 1
ATOM 1979 N N . ALA A 1 244 ? 23.656 5.159 -48.675 1.00 94.62 244 ALA A N 1
ATOM 1980 C CA . ALA A 1 244 ? 23.086 4.643 -49.915 1.00 94.62 244 ALA A CA 1
ATOM 1981 C C . ALA A 1 244 ? 23.635 5.360 -51.161 1.00 94.62 244 ALA A C 1
ATOM 1983 O O . ALA A 1 244 ? 23.883 4.705 -52.170 1.00 94.62 244 ALA A O 1
ATOM 1984 N N . THR A 1 245 ? 23.906 6.670 -51.088 1.00 92.62 245 THR A N 1
ATOM 1985 C CA . THR A 1 245 ? 24.475 7.430 -52.218 1.00 92.62 245 THR A CA 1
ATOM 1986 C C . THR A 1 245 ? 25.851 6.890 -52.616 1.00 92.62 245 THR A C 1
ATOM 1988 O O . THR A 1 245 ? 26.117 6.709 -53.803 1.00 92.62 245 THR A O 1
ATOM 1991 N N . PHE A 1 246 ? 26.701 6.521 -51.649 1.00 89.94 246 PHE A N 1
ATOM 1992 C CA . PHE A 1 246 ? 27.977 5.864 -51.951 1.00 89.94 246 PHE A CA 1
ATOM 1993 C C . PHE A 1 246 ? 27.795 4.487 -52.609 1.00 89.94 246 PHE A C 1
ATOM 1995 O O . PHE A 1 246 ? 28.533 4.164 -53.537 1.00 89.94 246 PHE A O 1
ATOM 2002 N N . PHE A 1 247 ? 26.784 3.703 -52.218 1.00 88.50 247 PHE A N 1
ATOM 2003 C CA . PHE A 1 247 ? 26.469 2.430 -52.885 1.00 88.50 247 PHE A CA 1
ATOM 2004 C C . PHE A 1 247 ? 25.915 2.606 -54.309 1.00 88.50 247 PHE A C 1
ATOM 2006 O O . PHE A 1 247 ? 26.239 1.800 -55.180 1.00 88.50 247 PHE A O 1
ATOM 2013 N N . VAL A 1 248 ? 25.177 3.684 -54.593 1.00 89.56 248 VAL A N 1
ATOM 2014 C CA . VAL A 1 248 ? 24.766 4.043 -55.966 1.00 89.56 248 VAL A CA 1
ATOM 2015 C C . VAL A 1 248 ? 25.975 4.455 -56.818 1.00 89.56 248 VAL A C 1
ATOM 2017 O O . VAL A 1 248 ? 26.081 4.032 -57.969 1.00 89.56 248 VAL A O 1
ATOM 2020 N N . ILE A 1 249 ? 26.934 5.199 -56.253 1.00 84.31 249 ILE A N 1
ATOM 2021 C CA . ILE A 1 249 ? 28.202 5.536 -56.926 1.00 84.31 249 ILE A CA 1
ATOM 2022 C C . ILE A 1 249 ? 29.029 4.270 -57.206 1.00 84.31 249 ILE A C 1
ATOM 2024 O O . ILE A 1 249 ? 29.538 4.112 -58.313 1.00 84.31 249 ILE A O 1
ATOM 2028 N N . ILE A 1 250 ? 29.115 3.328 -56.259 1.00 83.12 250 ILE A N 1
ATOM 2029 C CA . ILE A 1 250 ? 29.761 2.022 -56.480 1.00 83.12 250 ILE A CA 1
ATOM 2030 C C . ILE A 1 250 ? 29.063 1.252 -57.605 1.00 83.12 250 ILE A C 1
ATOM 2032 O O . ILE A 1 250 ? 29.740 0.737 -58.488 1.00 83.12 250 ILE A O 1
ATOM 2036 N N . TYR A 1 251 ? 27.728 1.197 -57.617 1.00 81.50 251 TYR A N 1
ATOM 2037 C CA . TYR A 1 251 ? 26.975 0.542 -58.690 1.00 81.50 251 TYR A CA 1
ATOM 2038 C C . TYR A 1 251 ? 27.263 1.176 -60.060 1.00 81.50 251 TYR A C 1
ATOM 2040 O O . TYR A 1 251 ? 27.463 0.450 -61.031 1.00 81.50 251 TYR A O 1
ATOM 2048 N N . MET A 1 252 ? 27.360 2.508 -60.137 1.00 77.19 252 MET A N 1
ATOM 2049 C CA . MET A 1 252 ? 27.735 3.225 -61.361 1.00 77.19 252 MET A CA 1
ATOM 2050 C C . MET A 1 252 ? 29.162 2.884 -61.819 1.00 77.19 252 MET A C 1
ATOM 2052 O O . MET A 1 252 ? 29.368 2.567 -62.987 1.00 77.19 252 MET A O 1
ATOM 2056 N N . LEU A 1 253 ? 30.135 2.898 -60.901 1.00 72.56 253 LEU A N 1
ATOM 2057 C CA . LEU A 1 253 ? 31.535 2.553 -61.183 1.00 72.56 253 LEU A CA 1
ATOM 2058 C C . LEU A 1 253 ? 31.709 1.087 -61.598 1.00 72.56 253 LEU A C 1
ATOM 2060 O O . LEU A 1 253 ? 32.559 0.790 -62.431 1.00 72.56 253 LEU A O 1
ATOM 2064 N N . LEU A 1 254 ? 30.908 0.177 -61.036 1.00 69.38 254 LEU A N 1
ATOM 2065 C CA . LEU A 1 254 ? 30.932 -1.240 -61.391 1.00 69.38 254 LEU A CA 1
ATOM 2066 C C . LEU A 1 254 ? 30.198 -1.520 -62.705 1.00 69.38 254 LEU A C 1
ATOM 2068 O O . LEU A 1 254 ? 30.709 -2.283 -63.506 1.00 69.38 254 LEU A O 1
ATOM 2072 N N . LYS A 1 255 ? 29.030 -0.926 -62.979 1.00 65.81 255 LYS A N 1
ATOM 2073 C CA . LYS A 1 255 ? 28.333 -1.128 -64.266 1.00 65.81 255 LYS A CA 1
ATOM 2074 C C . LYS A 1 255 ? 28.972 -0.381 -65.435 1.00 65.81 255 LYS A C 1
ATOM 2076 O O . LYS A 1 255 ? 28.767 -0.772 -66.580 1.00 65.81 255 LYS A O 1
ATOM 2081 N N . GLY A 1 256 ? 29.736 0.671 -65.158 1.00 58.66 256 GLY A N 1
ATOM 2082 C CA . GLY A 1 256 ? 30.307 1.533 -66.181 1.00 58.66 256 GLY A CA 1
ATOM 2083 C C . GLY A 1 256 ? 29.263 2.417 -66.885 1.00 58.66 256 GLY A C 1
ATOM 2084 O O . GLY A 1 256 ? 28.055 2.326 -66.621 1.00 58.66 256 GLY A O 1
ATOM 2085 N N . PRO A 1 257 ? 29.730 3.305 -67.779 1.00 57.41 257 PRO A N 1
ATOM 2086 C CA . PRO A 1 257 ? 28.883 4.275 -68.459 1.00 57.41 257 PRO A CA 1
ATOM 2087 C C . PRO A 1 257 ? 27.975 3.589 -69.489 1.00 57.41 257 PRO A C 1
ATOM 2089 O O . PRO A 1 257 ? 28.410 3.203 -70.570 1.00 57.41 257 PRO A O 1
ATOM 2092 N N . SER A 1 258 ? 26.688 3.474 -69.166 1.00 57.38 258 SER A N 1
ATOM 2093 C CA . SER A 1 258 ? 25.627 3.174 -70.133 1.00 57.38 258 SER A CA 1
ATOM 2094 C C . SER A 1 258 ? 24.431 4.079 -69.856 1.00 57.38 258 SER A C 1
ATOM 2096 O O . SER A 1 258 ? 24.197 4.435 -68.700 1.00 57.38 258 SER A O 1
ATOM 2098 N N . LEU A 1 259 ? 23.658 4.432 -70.886 1.00 57.09 259 LEU A N 1
ATOM 2099 C CA . LEU A 1 259 ? 22.494 5.318 -70.744 1.00 57.09 259 LEU A CA 1
ATOM 2100 C C . LEU A 1 259 ? 21.503 4.796 -69.686 1.00 57.09 259 LEU A C 1
ATOM 2102 O O . LEU A 1 259 ? 21.069 5.534 -68.810 1.00 57.09 259 LEU A O 1
ATOM 2106 N N . ASN A 1 260 ? 21.235 3.487 -69.685 1.00 64.69 260 ASN A N 1
ATOM 2107 C CA . ASN A 1 260 ? 20.377 2.862 -68.677 1.00 64.69 260 ASN A CA 1
ATOM 2108 C C . ASN A 1 260 ? 21.011 2.863 -67.270 1.00 64.69 260 ASN A C 1
ATOM 2110 O O . ASN A 1 260 ? 20.298 3.028 -66.283 1.00 64.69 260 ASN A O 1
ATOM 2114 N N . THR A 1 261 ? 22.342 2.717 -67.157 1.00 65.94 261 THR A N 1
ATOM 2115 C CA . THR A 1 261 ? 23.044 2.876 -65.869 1.00 65.94 261 THR A CA 1
ATOM 2116 C C . THR A 1 261 ? 22.820 4.286 -65.329 1.00 65.94 261 THR A C 1
ATOM 2118 O O . THR A 1 261 ? 22.369 4.425 -64.196 1.00 65.94 261 THR A O 1
ATOM 2121 N N . PHE A 1 262 ? 23.102 5.311 -66.143 1.00 69.06 262 PHE A N 1
ATOM 2122 C CA . PHE A 1 262 ? 23.024 6.718 -65.748 1.00 69.06 262 PHE A CA 1
ATOM 2123 C C . PHE A 1 262 ? 21.612 7.145 -65.347 1.00 69.06 262 PHE A C 1
ATOM 2125 O O . PHE A 1 262 ? 21.459 7.815 -64.330 1.00 69.06 262 PHE A O 1
ATOM 2132 N N . ASN A 1 263 ? 20.577 6.720 -66.075 1.00 75.25 263 ASN A N 1
ATOM 2133 C CA . ASN A 1 263 ? 19.201 7.088 -65.739 1.00 75.25 263 ASN A CA 1
ATOM 2134 C C . ASN A 1 263 ? 18.774 6.471 -64.392 1.00 75.25 263 ASN A C 1
ATOM 2136 O O . ASN A 1 263 ? 18.222 7.162 -63.536 1.00 75.25 263 ASN A O 1
ATOM 2140 N N . ILE A 1 264 ? 19.094 5.192 -64.154 1.00 78.88 264 ILE A N 1
ATOM 2141 C CA . ILE A 1 264 ? 18.778 4.507 -62.889 1.00 78.88 264 ILE A CA 1
ATOM 2142 C C . ILE A 1 264 ? 19.559 5.119 -61.714 1.00 78.88 264 ILE A C 1
ATOM 2144 O O . ILE A 1 264 ? 18.981 5.359 -60.651 1.00 78.88 264 ILE A O 1
ATOM 2148 N N . THR A 1 265 ? 20.858 5.395 -61.878 1.00 83.06 265 THR A N 1
ATOM 2149 C CA . THR A 1 265 ? 21.674 5.989 -60.806 1.00 83.06 265 THR A CA 1
ATOM 2150 C C . THR A 1 265 ? 21.323 7.454 -60.561 1.00 83.06 265 THR A C 1
ATOM 2152 O O . THR A 1 265 ? 21.293 7.870 -59.406 1.00 83.06 265 THR A O 1
ATOM 2155 N N . GLY A 1 266 ? 20.977 8.215 -61.602 1.00 83.50 266 GLY A N 1
ATOM 2156 C CA . GLY A 1 266 ? 20.514 9.600 -61.511 1.00 83.50 266 GLY A CA 1
ATOM 2157 C C . GLY A 1 266 ? 19.232 9.729 -60.690 1.00 83.50 266 GLY A C 1
ATOM 2158 O O . GLY A 1 266 ? 19.219 10.451 -59.692 1.00 83.50 266 GLY A O 1
ATOM 2159 N N . ILE A 1 267 ? 18.192 8.956 -61.027 1.00 86.81 267 ILE A N 1
ATOM 2160 C CA . ILE A 1 267 ? 16.929 8.911 -60.266 1.00 86.81 267 ILE A CA 1
ATOM 2161 C C . ILE A 1 267 ? 17.188 8.536 -58.797 1.00 86.81 267 ILE A C 1
ATOM 2163 O O . ILE A 1 267 ? 16.650 9.171 -57.887 1.00 86.81 267 ILE A O 1
ATOM 2167 N N . ALA A 1 268 ? 18.055 7.548 -58.545 1.00 89.94 268 ALA A N 1
ATOM 2168 C CA . ALA A 1 268 ? 18.413 7.145 -57.187 1.00 89.94 268 ALA A CA 1
ATOM 2169 C C . ALA A 1 268 ? 19.149 8.258 -56.411 1.00 89.94 268 ALA A C 1
ATOM 2171 O O . ALA A 1 268 ? 18.798 8.530 -55.263 1.00 89.94 268 ALA A O 1
ATOM 2172 N N . VAL A 1 269 ? 20.119 8.948 -57.022 1.00 89.56 269 VAL A N 1
ATOM 2173 C CA . VAL A 1 269 ? 20.835 10.080 -56.400 1.00 89.56 269 VAL A CA 1
ATOM 2174 C C . VAL A 1 269 ? 19.891 11.250 -56.112 1.00 89.56 269 VAL A C 1
ATOM 2176 O O . VAL A 1 269 ? 19.959 11.817 -55.020 1.00 89.56 269 VAL A O 1
ATOM 2179 N N . ILE A 1 270 ? 18.971 11.586 -57.022 1.00 89.56 270 ILE A N 1
ATOM 2180 C CA . ILE A 1 270 ? 17.948 12.624 -56.806 1.00 89.56 270 ILE A CA 1
ATOM 2181 C C . ILE A 1 270 ? 17.077 12.264 -55.593 1.00 89.56 270 ILE A C 1
ATOM 2183 O O . ILE A 1 270 ? 16.940 13.071 -54.669 1.00 89.56 270 ILE A O 1
ATOM 2187 N N . ALA A 1 271 ? 16.549 11.037 -55.542 1.00 91.31 271 ALA A N 1
ATOM 2188 C CA . ALA A 1 271 ? 15.698 10.574 -54.447 1.00 91.31 271 ALA A CA 1
ATOM 2189 C C . ALA A 1 271 ? 16.416 10.579 -53.088 1.00 91.31 271 ALA A C 1
ATOM 2191 O O . ALA A 1 271 ? 15.885 11.094 -52.101 1.00 91.31 271 ALA A O 1
ATOM 2192 N N . LEU A 1 272 ? 17.648 10.067 -53.033 1.00 94.19 272 LEU A N 1
ATOM 2193 C CA . LEU A 1 272 ? 18.460 10.067 -51.815 1.00 94.19 272 LEU A CA 1
ATOM 2194 C C . LEU A 1 272 ? 18.828 11.493 -51.378 1.00 94.19 272 LEU A C 1
ATOM 2196 O O . LEU A 1 272 ? 18.788 11.794 -50.186 1.00 94.19 272 LEU A O 1
ATOM 2200 N N . THR A 1 273 ? 19.095 12.403 -52.316 1.00 91.19 273 THR A N 1
ATOM 2201 C CA . THR A 1 273 ? 19.386 13.809 -51.996 1.00 91.19 273 THR A CA 1
ATOM 2202 C C . THR A 1 273 ? 18.159 14.514 -51.404 1.00 91.19 273 THR A C 1
ATOM 2204 O O . THR A 1 273 ? 18.293 15.212 -50.399 1.00 91.19 273 THR A O 1
ATOM 2207 N N . TYR A 1 274 ? 16.947 14.263 -51.917 1.00 93.25 274 TYR A N 1
ATOM 2208 C CA . TYR A 1 274 ? 15.706 14.756 -51.297 1.00 93.25 274 TYR A CA 1
ATOM 2209 C C . TYR A 1 274 ? 15.465 14.191 -49.885 1.00 93.25 274 TYR A C 1
ATOM 2211 O O . TYR A 1 274 ? 15.026 14.933 -49.002 1.00 93.25 274 TYR A O 1
ATOM 2219 N N . ILE A 1 275 ? 15.810 12.922 -49.626 1.00 94.88 275 ILE A N 1
ATOM 2220 C CA . ILE A 1 275 ? 15.772 12.345 -48.269 1.00 94.88 275 ILE A CA 1
ATOM 2221 C C . ILE A 1 275 ? 16.787 13.046 -47.352 1.00 94.88 275 ILE A C 1
ATOM 2223 O O . ILE A 1 275 ? 16.431 13.409 -46.232 1.00 94.88 275 ILE A O 1
ATOM 2227 N N . SER A 1 276 ? 18.012 13.300 -47.826 1.00 92.56 276 SER A N 1
ATOM 2228 C CA . SER A 1 276 ? 19.062 14.014 -47.080 1.00 92.56 276 SER A CA 1
ATOM 2229 C C . SER A 1 276 ? 18.635 15.437 -46.690 1.00 92.56 276 SER A C 1
ATOM 2231 O O . SER A 1 276 ? 18.744 15.826 -45.525 1.00 92.56 276 SER A O 1
ATOM 2233 N N . ILE A 1 277 ? 18.051 16.182 -47.636 1.00 92.56 277 ILE A N 1
ATOM 2234 C CA . ILE A 1 277 ? 17.468 17.522 -47.447 1.00 92.56 277 ILE A CA 1
ATOM 2235 C C . ILE A 1 277 ? 16.383 17.510 -46.358 1.00 92.56 277 ILE A C 1
ATOM 2237 O O . ILE A 1 277 ? 16.455 18.268 -45.385 1.00 92.56 277 ILE A O 1
ATOM 2241 N N . PHE A 1 278 ? 15.387 16.629 -46.496 1.00 94.88 278 PHE A N 1
ATOM 2242 C CA . PHE A 1 278 ? 14.293 16.491 -45.532 1.00 94.88 278 PHE A CA 1
ATOM 2243 C C . PHE A 1 278 ? 14.809 16.109 -44.138 1.00 94.88 278 PHE A C 1
ATOM 2245 O O . PHE A 1 278 ? 14.395 16.692 -43.133 1.00 94.88 278 PHE A O 1
ATOM 2252 N N . ALA A 1 279 ? 15.748 15.164 -44.077 1.00 95.25 279 ALA A N 1
ATOM 2253 C CA . ALA A 1 279 ? 16.348 14.688 -42.842 1.00 95.25 279 ALA A CA 1
ATOM 2254 C C . ALA A 1 279 ? 17.169 15.777 -42.131 1.00 95.25 279 ALA A C 1
ATOM 2256 O O . ALA A 1 279 ? 17.046 15.932 -40.917 1.00 95.25 279 ALA A O 1
ATOM 2257 N N . LEU A 1 280 ? 17.950 16.580 -42.862 1.00 92.25 280 LEU A N 1
ATOM 2258 C CA . LEU A 1 280 ? 18.745 17.670 -42.292 1.00 92.25 280 LEU A CA 1
ATOM 2259 C C . LEU A 1 280 ? 17.863 18.813 -41.759 1.00 92.25 280 LEU A C 1
ATOM 2261 O O . LEU A 1 280 ? 18.041 19.236 -40.613 1.00 92.25 280 LEU A O 1
ATOM 2265 N N . SER A 1 281 ? 16.874 19.276 -42.533 1.00 92.81 281 SER A N 1
ATOM 2266 C CA . SER A 1 281 ? 15.911 20.282 -42.053 1.00 92.81 281 SER A CA 1
ATOM 2267 C C . SER A 1 281 ? 15.104 19.755 -40.857 1.00 92.81 281 SER A C 1
ATOM 2269 O O . SER A 1 281 ? 14.952 20.468 -39.859 1.00 92.81 281 SER A O 1
ATOM 2271 N N . GLY A 1 282 ? 14.663 18.491 -40.896 1.00 93.38 282 GLY A N 1
ATOM 2272 C CA . GLY A 1 282 ? 13.938 17.832 -39.807 1.00 93.38 282 GLY A CA 1
ATOM 2273 C C . GLY A 1 282 ? 14.761 17.705 -38.528 1.00 93.38 282 GLY A C 1
ATOM 2274 O O . GLY A 1 282 ? 14.266 18.030 -37.446 1.00 93.38 282 GLY A O 1
ATOM 2275 N N . LEU A 1 283 ? 16.040 17.337 -38.644 1.00 92.88 283 LEU A N 1
ATOM 2276 C CA . LEU A 1 283 ? 16.997 17.285 -37.541 1.00 92.88 283 LEU A CA 1
ATOM 2277 C C . LEU A 1 283 ? 17.110 18.650 -36.846 1.00 92.88 283 LEU A C 1
ATOM 2279 O O . LEU A 1 283 ? 16.815 18.759 -35.653 1.00 92.88 283 LEU A O 1
ATOM 2283 N N . VAL A 1 284 ? 17.452 19.711 -37.581 1.00 91.31 284 VAL A N 1
ATOM 2284 C CA . VAL A 1 284 ? 17.680 21.038 -36.981 1.00 91.31 284 VAL A CA 1
ATOM 2285 C C . VAL A 1 284 ? 16.372 21.667 -36.471 1.00 91.31 284 VAL A C 1
ATOM 2287 O O . VAL A 1 284 ? 16.360 22.269 -35.392 1.00 91.31 284 VAL A O 1
ATOM 2290 N N . ASN A 1 285 ? 15.240 21.459 -37.156 1.00 93.06 285 ASN A N 1
ATOM 2291 C CA . ASN A 1 285 ? 13.925 21.868 -36.651 1.00 93.06 285 ASN A CA 1
ATOM 2292 C C . ASN A 1 285 ? 13.515 21.099 -35.384 1.00 93.06 285 ASN A C 1
ATOM 2294 O O . ASN A 1 285 ? 12.923 21.689 -34.480 1.00 93.06 285 ASN A O 1
ATOM 2298 N N . SER A 1 286 ? 13.824 19.803 -35.285 1.00 91.88 286 SER A N 1
ATOM 2299 C CA . SER A 1 286 ? 13.483 18.995 -34.108 1.00 91.88 286 SER A CA 1
ATOM 2300 C C . SER A 1 286 ? 14.251 19.407 -32.847 1.00 91.88 286 SER A C 1
ATOM 2302 O O . SER A 1 286 ? 13.704 19.260 -31.755 1.00 91.88 286 SER A O 1
ATOM 2304 N N . LEU A 1 287 ? 15.450 19.983 -33.004 1.00 89.94 287 LEU A N 1
ATOM 2305 C CA . LEU A 1 287 ? 16.312 20.449 -31.913 1.00 89.94 287 LEU A CA 1
ATOM 2306 C C . LEU A 1 287 ? 16.093 21.921 -31.517 1.00 89.94 287 LEU A C 1
ATOM 2308 O O . LEU A 1 287 ? 16.129 22.236 -30.329 1.00 89.94 287 LEU A O 1
ATOM 2312 N N . PHE A 1 288 ? 15.876 22.833 -32.476 1.00 90.06 288 PHE A N 1
ATOM 2313 C CA . PHE A 1 288 ? 15.935 24.283 -32.201 1.00 90.06 288 PHE A CA 1
ATOM 2314 C C . PHE A 1 288 ? 14.701 25.099 -32.618 1.00 90.06 288 PHE A C 1
ATOM 2316 O O . PHE A 1 288 ? 14.569 26.258 -32.207 1.00 90.06 288 PHE A O 1
ATOM 2323 N N . ALA A 1 289 ? 13.775 24.553 -33.415 1.00 89.19 289 ALA A N 1
ATOM 2324 C CA . ALA A 1 289 ? 12.617 25.319 -33.873 1.00 89.19 289 ALA A CA 1
ATOM 2325 C C . ALA A 1 289 ? 11.468 25.301 -32.851 1.00 89.19 289 ALA A C 1
ATOM 2327 O O . ALA A 1 289 ? 10.758 24.308 -32.696 1.00 89.19 289 ALA A O 1
ATOM 2328 N N . LYS A 1 290 ? 11.197 26.460 -32.227 1.00 83.94 290 LYS A N 1
ATOM 2329 C CA . LYS A 1 290 ? 10.009 26.664 -31.368 1.00 83.94 290 LYS A CA 1
ATOM 2330 C C . LYS A 1 290 ? 8.667 26.447 -32.091 1.00 83.94 290 LYS A C 1
ATOM 2332 O O . LYS A 1 290 ? 7.651 26.277 -31.431 1.00 83.94 290 LYS A O 1
ATOM 2337 N N . ASN A 1 291 ? 8.635 26.493 -33.425 1.00 87.25 291 ASN A N 1
ATOM 2338 C CA . ASN A 1 291 ? 7.419 26.325 -34.222 1.00 87.25 291 ASN A CA 1
ATOM 2339 C C . ASN A 1 291 ? 7.727 25.528 -35.498 1.00 87.25 291 ASN A C 1
ATOM 2341 O O . ASN A 1 291 ? 8.463 25.996 -36.362 1.00 87.25 291 ASN A O 1
ATOM 2345 N N . LYS A 1 292 ? 7.114 24.346 -35.625 1.00 86.88 292 LYS A N 1
ATOM 2346 C CA . LYS A 1 292 ? 7.372 23.375 -36.703 1.00 86.88 292 LYS A CA 1
ATOM 2347 C C . LYS A 1 292 ? 6.537 23.614 -37.978 1.00 86.88 292 LYS A C 1
ATOM 2349 O O . LYS A 1 292 ? 6.589 22.795 -38.892 1.00 86.88 292 LYS A O 1
ATOM 2354 N N . LYS A 1 293 ? 5.769 24.716 -38.080 1.00 88.00 293 LYS A N 1
ATOM 2355 C CA . LYS A 1 293 ? 4.964 25.039 -39.282 1.00 88.00 293 LYS A CA 1
ATOM 2356 C C . LYS A 1 293 ? 5.815 25.177 -40.554 1.00 88.00 293 LYS A C 1
ATOM 2358 O O . LYS A 1 293 ? 5.396 24.681 -41.592 1.00 88.00 293 LYS A O 1
ATOM 2363 N N . ARG A 1 294 ? 7.002 25.800 -40.476 1.00 87.38 294 ARG A N 1
ATOM 2364 C CA . ARG A 1 294 ? 7.906 25.968 -41.637 1.00 87.38 294 ARG A CA 1
ATOM 2365 C C . ARG A 1 294 ? 8.392 24.621 -42.168 1.00 87.38 294 ARG A C 1
ATOM 2367 O O . ARG A 1 294 ? 8.146 24.318 -43.328 1.00 87.38 294 ARG A O 1
ATOM 2374 N N . PHE A 1 295 ? 8.928 23.778 -41.286 1.00 91.50 295 PHE A N 1
ATOM 2375 C CA . PHE A 1 295 ? 9.310 22.404 -41.613 1.00 91.50 295 PHE A CA 1
ATOM 2376 C C . PHE A 1 295 ? 8.177 21.591 -42.259 1.00 91.50 295 PHE A C 1
ATOM 2378 O O . PHE A 1 295 ? 8.405 20.932 -43.269 1.00 91.50 295 PHE A O 1
ATOM 2385 N N . LYS A 1 296 ? 6.940 21.664 -41.737 1.00 90.62 296 LYS A N 1
ATOM 2386 C CA . LYS A 1 296 ? 5.790 20.964 -42.345 1.00 90.62 296 LYS A CA 1
ATOM 2387 C C . LYS A 1 296 ? 5.517 21.409 -43.788 1.00 90.62 296 LYS A C 1
ATOM 2389 O O . LYS A 1 296 ? 5.247 20.562 -44.630 1.00 90.62 296 LYS A O 1
ATOM 2394 N N . ILE A 1 297 ? 5.617 22.709 -44.077 1.00 90.56 297 ILE A N 1
ATOM 2395 C CA . ILE A 1 297 ? 5.471 23.243 -45.442 1.00 90.56 297 ILE A CA 1
ATOM 2396 C C . ILE A 1 297 ? 6.639 22.774 -46.322 1.00 90.56 297 ILE A C 1
ATOM 2398 O O . ILE A 1 297 ? 6.416 22.273 -47.421 1.00 90.56 297 ILE A O 1
ATOM 2402 N N . PHE A 1 298 ? 7.875 22.854 -45.820 1.00 90.81 298 PHE A N 1
ATOM 2403 C CA . PHE A 1 298 ? 9.063 22.402 -46.548 1.00 90.81 298 PHE A CA 1
ATOM 2404 C C . PHE A 1 298 ? 9.032 20.898 -46.863 1.00 90.81 298 PHE A C 1
ATOM 2406 O O . PHE A 1 298 ? 9.405 20.499 -47.960 1.00 90.81 298 PHE A O 1
ATOM 2413 N N . SER A 1 299 ? 8.502 20.072 -45.957 1.00 89.56 299 SER A N 1
ATOM 2414 C CA . SER A 1 299 ? 8.316 18.627 -46.171 1.00 89.56 299 SER A CA 1
ATOM 2415 C C . SER A 1 299 ? 7.416 18.334 -47.378 1.00 89.56 299 SER A C 1
ATOM 2417 O O . SER A 1 299 ? 7.725 17.457 -48.178 1.00 89.56 299 SER A O 1
ATOM 2419 N N . ILE A 1 300 ? 6.330 19.100 -47.543 1.00 91.62 300 ILE A N 1
ATOM 2420 C CA . ILE A 1 300 ? 5.421 18.985 -48.695 1.00 91.62 300 ILE A CA 1
ATOM 2421 C C . ILE A 1 300 ? 6.135 19.437 -49.979 1.00 91.62 300 ILE A C 1
ATOM 2423 O O . ILE A 1 300 ? 6.056 18.753 -50.996 1.00 91.62 300 ILE A O 1
ATOM 2427 N N . ILE A 1 301 ? 6.893 20.538 -49.919 1.00 89.88 301 ILE A N 1
ATOM 2428 C CA . ILE A 1 301 ? 7.696 21.036 -51.050 1.00 89.88 301 ILE A CA 1
ATOM 2429 C C . ILE A 1 301 ? 8.765 20.014 -51.473 1.00 89.88 301 ILE A C 1
ATOM 2431 O O . ILE A 1 301 ? 8.973 19.832 -52.668 1.00 89.88 301 ILE A O 1
ATOM 2435 N N . CYS A 1 302 ? 9.398 19.300 -50.535 1.00 89.88 302 CYS A N 1
ATOM 2436 C CA . CYS A 1 302 ? 10.362 18.239 -50.849 1.00 89.88 302 CYS A CA 1
ATOM 2437 C C . CYS A 1 302 ? 9.714 17.070 -51.606 1.00 89.88 302 CYS A C 1
ATOM 2439 O O . CYS A 1 302 ? 10.294 16.585 -52.572 1.00 89.88 302 CYS A O 1
ATOM 2441 N N . VAL A 1 303 ? 8.509 16.640 -51.211 1.00 91.12 303 VAL A N 1
ATOM 2442 C CA . VAL A 1 303 ? 7.779 15.565 -51.912 1.00 91.12 303 VAL A CA 1
ATOM 2443 C C . VAL A 1 303 ? 7.349 16.010 -53.312 1.00 91.12 303 VAL A C 1
ATOM 2445 O O . VAL A 1 303 ? 7.537 15.265 -54.269 1.00 91.12 303 VAL A O 1
ATOM 2448 N N . ILE A 1 304 ? 6.831 17.234 -53.459 1.00 89.69 304 ILE A N 1
ATOM 2449 C CA . ILE A 1 304 ? 6.450 17.789 -54.768 1.00 89.69 304 ILE A CA 1
ATOM 2450 C C . ILE A 1 304 ? 7.682 17.942 -55.674 1.00 89.69 304 ILE A C 1
ATOM 2452 O O . ILE A 1 304 ? 7.640 17.529 -56.829 1.00 89.69 304 ILE A O 1
ATOM 2456 N N . GLY A 1 305 ? 8.790 18.475 -55.149 1.00 88.00 305 GLY A N 1
ATOM 2457 C CA . GLY A 1 305 ? 10.051 18.618 -55.881 1.00 88.00 305 GLY A CA 1
ATOM 2458 C C . GLY A 1 305 ? 10.617 17.277 -56.347 1.00 88.00 305 GLY A C 1
ATOM 2459 O O . GLY A 1 305 ? 10.982 17.150 -57.510 1.00 88.00 305 GLY A O 1
ATOM 2460 N N . LEU A 1 306 ? 10.596 16.253 -55.486 1.00 89.50 306 LEU A N 1
ATOM 2461 C CA . LEU A 1 306 ? 11.007 14.893 -55.842 1.00 89.50 306 LEU A CA 1
ATOM 2462 C C . LEU A 1 306 ? 10.168 14.310 -56.989 1.00 89.50 306 LEU A C 1
ATOM 2464 O O . LEU A 1 306 ? 10.725 13.722 -57.910 1.00 89.50 306 LEU A O 1
ATOM 2468 N N . ILE A 1 307 ? 8.843 14.489 -56.958 1.00 88.81 307 ILE A N 1
ATOM 2469 C CA . ILE A 1 307 ? 7.956 14.031 -58.038 1.00 88.81 307 ILE A CA 1
ATOM 2470 C C . ILE A 1 307 ? 8.278 14.773 -59.343 1.00 88.81 307 ILE A C 1
ATOM 2472 O O . ILE A 1 307 ? 8.404 14.136 -60.386 1.00 88.81 307 ILE A O 1
ATOM 2476 N N . ILE A 1 308 ? 8.470 16.096 -59.293 1.00 86.88 308 ILE A N 1
ATOM 2477 C CA . ILE A 1 308 ? 8.815 16.911 -60.469 1.00 86.88 308 ILE A CA 1
ATOM 2478 C C . ILE A 1 308 ? 10.163 16.484 -61.067 1.00 86.88 308 ILE A C 1
ATOM 2480 O O . ILE A 1 308 ? 10.229 16.246 -62.268 1.00 86.88 308 ILE A O 1
ATOM 2484 N N . SER A 1 309 ? 11.210 16.325 -60.251 1.00 85.00 309 SER A N 1
ATOM 2485 C CA . SER A 1 309 ? 12.556 15.930 -60.703 1.00 85.00 309 SER A CA 1
ATOM 2486 C C . SER A 1 309 ? 12.689 14.457 -61.122 1.00 85.00 309 SER A C 1
ATOM 2488 O O . SER A 1 309 ? 13.767 14.058 -61.550 1.00 85.00 309 SER A O 1
ATOM 2490 N N . ILE A 1 310 ? 11.632 13.646 -60.996 1.00 84.12 310 ILE A N 1
ATOM 2491 C CA . ILE A 1 310 ? 11.549 12.293 -61.578 1.00 84.12 310 ILE A CA 1
ATOM 2492 C C . ILE A 1 310 ? 10.638 12.280 -62.818 1.00 84.12 310 ILE A C 1
ATOM 2494 O O . ILE A 1 310 ? 10.881 11.511 -63.743 1.00 84.12 310 ILE A O 1
ATOM 2498 N N . ALA A 1 311 ? 9.591 13.113 -62.854 1.00 83.19 311 ALA A N 1
ATOM 2499 C CA . ALA A 1 311 ? 8.632 13.169 -63.960 1.00 83.19 311 ALA A CA 1
ATOM 2500 C C . ALA A 1 311 ? 9.105 14.018 -65.155 1.00 83.19 311 ALA A C 1
ATOM 2502 O O . ALA A 1 311 ? 8.739 13.722 -66.291 1.00 83.19 311 ALA A O 1
ATOM 2503 N N . TRP A 1 312 ? 9.910 15.055 -64.908 1.00 79.19 312 TRP A N 1
ATOM 2504 C CA . TRP A 1 312 ? 10.576 15.847 -65.940 1.00 79.19 312 TRP A CA 1
ATOM 2505 C C . TRP A 1 312 ? 12.081 15.634 -65.857 1.00 79.19 312 TRP A C 1
ATOM 2507 O O . TRP A 1 312 ? 12.749 16.181 -64.974 1.00 79.19 312 TRP A O 1
ATOM 2517 N N . ASP A 1 313 ? 12.594 14.858 -66.810 1.00 61.94 313 ASP A N 1
ATOM 2518 C CA . ASP A 1 313 ? 14.029 14.710 -67.028 1.00 61.94 313 ASP A CA 1
ATOM 2519 C C . ASP A 1 313 ? 14.689 16.089 -67.264 1.00 61.94 313 ASP A C 1
ATOM 2521 O O . ASP A 1 313 ? 14.029 17.069 -67.620 1.00 61.94 313 ASP A O 1
ATOM 2525 N N . GLU A 1 314 ? 15.990 16.180 -67.000 1.00 56.69 314 GLU A N 1
ATOM 2526 C CA . GLU A 1 314 ? 16.816 17.407 -66.997 1.00 56.69 314 GLU A CA 1
ATOM 2527 C C . GLU A 1 314 ? 16.515 18.500 -65.934 1.00 56.69 314 GLU A C 1
ATOM 2529 O O . GLU A 1 314 ? 17.404 19.311 -65.657 1.00 56.69 314 GLU A O 1
ATOM 2534 N N . ASN A 1 315 ? 15.352 18.559 -65.261 1.00 63.25 315 ASN A N 1
ATOM 2535 C CA . ASN A 1 315 ? 15.034 19.693 -64.362 1.00 63.25 315 ASN A CA 1
ATOM 2536 C C . ASN A 1 315 ? 15.671 19.615 -62.950 1.00 63.25 315 ASN A C 1
ATOM 2538 O O . ASN A 1 315 ? 15.008 19.395 -61.928 1.00 63.25 315 ASN A O 1
ATOM 2542 N N . GLN A 1 316 ? 16.980 19.873 -62.884 1.00 72.56 316 GLN A N 1
ATOM 2543 C CA . GLN A 1 316 ? 17.778 19.883 -61.647 1.00 72.56 316 GLN A CA 1
ATOM 2544 C C . GLN A 1 316 ? 17.562 21.124 -60.750 1.00 72.56 316 GLN A C 1
ATOM 2546 O O . GLN A 1 316 ? 18.017 21.145 -59.601 1.00 72.56 316 GLN A O 1
ATOM 2551 N N . LEU A 1 317 ? 16.859 22.163 -61.224 1.00 81.00 317 LEU A N 1
ATOM 2552 C CA . LEU A 1 317 ? 16.722 23.443 -60.511 1.00 81.00 317 LEU A CA 1
ATOM 2553 C C . LEU A 1 317 ? 16.010 23.291 -59.155 1.00 81.00 317 LEU A C 1
ATOM 2555 O O . LEU A 1 317 ? 16.429 23.885 -58.160 1.00 81.00 317 LEU A O 1
ATOM 2559 N N . PHE A 1 318 ? 14.963 22.464 -59.089 1.00 82.12 318 PHE A N 1
ATOM 2560 C CA . PHE A 1 318 ? 14.217 22.217 -57.850 1.00 82.12 318 PHE A CA 1
ATOM 2561 C C . PHE A 1 318 ? 15.053 21.514 -56.771 1.00 82.12 318 PHE A C 1
ATOM 2563 O O . PHE A 1 318 ? 14.856 21.776 -55.580 1.00 82.12 318 PHE A O 1
ATOM 2570 N N . LEU A 1 319 ? 16.011 20.671 -57.168 1.00 84.94 319 LEU A N 1
ATOM 2571 C CA . LEU A 1 319 ? 16.920 19.995 -56.244 1.00 84.94 319 LEU A CA 1
ATOM 2572 C C . LEU A 1 319 ? 17.923 20.990 -55.643 1.00 84.94 319 LEU A C 1
ATOM 2574 O O . LEU A 1 319 ? 18.109 21.028 -54.425 1.00 84.94 319 LEU A O 1
ATOM 2578 N N . LEU A 1 320 ? 18.504 21.852 -56.484 1.00 84.25 320 LEU A N 1
ATOM 2579 C CA . LEU A 1 320 ? 19.423 22.913 -56.064 1.00 84.25 320 LEU A CA 1
ATOM 2580 C C . LEU A 1 320 ? 18.751 23.904 -55.098 1.00 84.25 320 LEU A C 1
ATOM 2582 O O . LEU A 1 320 ? 19.311 24.228 -54.050 1.00 84.25 320 LEU A O 1
ATOM 2586 N N . LEU A 1 321 ? 17.523 24.338 -55.401 1.00 85.31 321 LEU A N 1
ATOM 2587 C CA . LEU A 1 321 ? 16.740 25.207 -54.516 1.00 85.31 321 LEU A CA 1
ATOM 2588 C C . LEU A 1 321 ? 16.420 24.526 -53.171 1.00 85.31 321 LEU A C 1
ATOM 2590 O O . LEU A 1 321 ? 16.486 25.178 -52.127 1.00 85.31 321 LEU A O 1
ATOM 2594 N N . GLY A 1 322 ? 16.136 23.218 -53.173 1.00 86.62 322 GLY A N 1
ATOM 2595 C CA . GLY A 1 322 ? 15.934 22.422 -51.957 1.00 86.62 322 GLY A CA 1
ATOM 2596 C C . GLY A 1 322 ? 17.185 22.336 -51.072 1.00 86.62 322 GLY A C 1
ATOM 2597 O O . GLY A 1 322 ? 17.094 22.546 -49.859 1.00 86.62 322 GLY A O 1
ATOM 2598 N N . LEU A 1 323 ? 18.359 22.103 -51.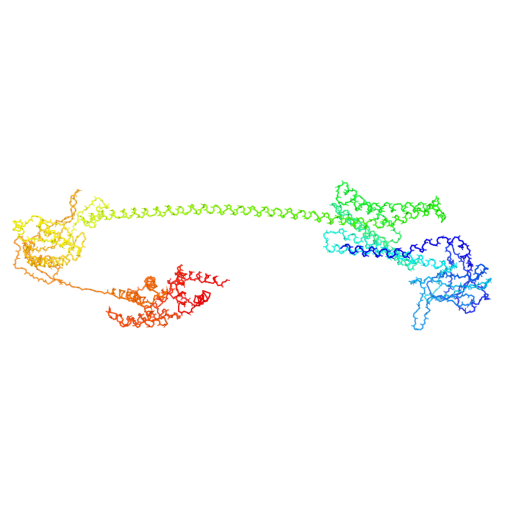674 1.00 86.44 323 LEU A N 1
ATOM 2599 C CA . LEU A 1 323 ? 19.655 22.124 -50.981 1.00 86.44 323 LEU A CA 1
ATOM 2600 C C . LEU A 1 323 ? 19.914 23.491 -50.333 1.00 86.44 323 LEU A C 1
ATOM 2602 O O . LEU A 1 323 ? 20.153 23.565 -49.125 1.00 86.44 323 LEU A O 1
ATOM 2606 N N . ILE A 1 324 ? 19.816 24.571 -51.117 1.00 87.38 324 ILE A N 1
ATOM 2607 C CA . ILE A 1 324 ? 20.057 25.945 -50.652 1.00 87.38 324 ILE A CA 1
ATOM 2608 C C . ILE A 1 324 ? 19.112 26.297 -49.496 1.00 87.38 324 ILE A C 1
ATOM 2610 O O . ILE A 1 324 ? 19.571 26.801 -48.468 1.00 87.38 324 ILE A O 1
ATOM 2614 N N . TYR A 1 325 ? 17.816 25.982 -49.613 1.00 89.00 325 TYR A N 1
ATOM 2615 C CA . TYR A 1 325 ? 16.848 26.224 -48.540 1.00 89.00 325 TYR A CA 1
ATOM 2616 C C . TYR A 1 325 ? 17.222 25.481 -47.255 1.00 89.00 325 TYR A C 1
ATOM 2618 O O . TYR A 1 325 ? 17.238 26.089 -46.186 1.00 89.00 325 TYR A O 1
ATOM 2626 N N . SER A 1 326 ? 17.546 24.187 -47.339 1.00 89.25 326 SER A N 1
ATOM 2627 C CA . SER A 1 326 ? 17.847 23.370 -46.158 1.00 89.25 326 SER A CA 1
ATOM 2628 C C . SER A 1 326 ? 19.100 23.849 -45.424 1.00 89.25 326 SER A C 1
ATOM 2630 O O . SER A 1 326 ? 19.073 24.002 -44.201 1.00 89.25 326 SER A O 1
ATOM 2632 N N . PHE A 1 327 ? 20.185 24.158 -46.143 1.00 87.06 327 PHE A N 1
ATOM 2633 C CA . PHE A 1 327 ? 21.397 24.703 -45.521 1.00 87.06 327 PHE A CA 1
ATOM 2634 C C . PHE A 1 327 ? 21.176 26.112 -44.946 1.00 87.06 327 PHE A C 1
ATOM 2636 O O . PHE A 1 327 ? 21.676 26.407 -43.854 1.00 87.06 327 PHE A O 1
ATOM 2643 N N . ALA A 1 328 ? 20.384 26.963 -45.608 1.00 88.12 328 ALA A N 1
ATOM 2644 C CA . ALA A 1 328 ? 20.028 28.286 -45.098 1.00 88.12 328 ALA A CA 1
ATOM 2645 C C . ALA A 1 328 ? 19.135 28.210 -43.846 1.00 88.12 328 ALA A C 1
ATOM 2647 O O . ALA A 1 328 ? 19.423 28.874 -42.848 1.00 88.12 328 ALA A O 1
ATOM 2648 N N . GLU A 1 329 ? 18.085 27.380 -43.847 1.00 90.12 329 GLU A N 1
ATOM 2649 C CA . GLU A 1 329 ? 17.211 27.178 -42.685 1.00 90.12 329 GLU A CA 1
ATOM 2650 C C . GLU A 1 329 ? 18.001 26.613 -41.500 1.00 90.12 329 GLU A C 1
ATOM 2652 O O . GLU A 1 329 ? 17.920 27.163 -40.397 1.00 90.12 329 GLU A O 1
ATOM 2657 N N . ALA A 1 330 ? 18.818 25.579 -41.735 1.00 89.62 330 ALA A N 1
ATOM 2658 C CA . ALA A 1 330 ? 19.683 24.990 -40.721 1.00 89.62 330 ALA A CA 1
ATOM 2659 C C . ALA A 1 330 ? 20.594 26.052 -40.087 1.00 89.62 330 ALA A C 1
ATOM 2661 O O . ALA A 1 330 ? 20.588 26.236 -38.868 1.00 89.62 330 ALA A O 1
ATOM 2662 N N . THR A 1 331 ? 21.305 26.818 -40.917 1.00 88.44 331 THR A N 1
ATOM 2663 C CA . THR A 1 331 ? 22.195 27.908 -40.489 1.00 88.44 331 THR A CA 1
ATOM 2664 C C . THR A 1 331 ? 21.454 28.970 -39.672 1.00 88.44 331 THR A C 1
ATOM 2666 O O . THR A 1 331 ? 21.893 29.340 -38.582 1.00 88.44 331 THR A O 1
ATOM 2669 N N . ILE A 1 332 ? 20.283 29.420 -40.134 1.00 89.88 332 ILE A N 1
ATOM 2670 C CA . ILE A 1 332 ? 19.464 30.430 -39.446 1.00 89.88 332 ILE A CA 1
ATOM 2671 C C . ILE A 1 332 ? 18.960 29.925 -38.085 1.00 89.88 332 ILE A C 1
ATOM 2673 O O . ILE A 1 332 ? 18.921 30.698 -37.121 1.00 89.88 332 ILE A O 1
ATOM 2677 N N . LEU A 1 333 ? 18.562 28.654 -37.979 1.00 91.31 333 LEU A N 1
ATOM 2678 C CA . LEU A 1 333 ? 18.128 28.047 -36.717 1.00 91.31 333 LEU A CA 1
ATOM 2679 C C . LEU A 1 333 ? 19.294 27.891 -35.732 1.00 91.31 333 LEU A C 1
ATOM 2681 O O . LEU A 1 333 ? 19.141 28.246 -34.562 1.00 91.31 333 LEU A O 1
ATOM 2685 N N . LEU A 1 334 ? 20.464 27.449 -36.200 1.00 89.44 334 LEU A N 1
ATOM 2686 C CA . LEU A 1 334 ? 21.676 27.295 -35.388 1.00 89.44 334 LEU A CA 1
ATOM 2687 C C . LEU A 1 334 ? 22.184 28.642 -34.857 1.00 89.44 334 LEU A C 1
ATOM 2689 O O . LEU A 1 334 ? 22.424 28.772 -33.658 1.00 89.44 334 LEU A O 1
ATOM 2693 N N . ILE A 1 335 ? 22.258 29.677 -35.702 1.00 88.69 335 ILE A N 1
ATOM 2694 C CA . ILE A 1 335 ? 22.623 31.040 -35.280 1.00 88.69 335 ILE A CA 1
ATOM 2695 C C . ILE A 1 335 ? 21.639 31.549 -34.214 1.00 88.69 335 ILE A C 1
ATOM 2697 O O . ILE A 1 335 ? 22.057 32.045 -33.166 1.00 88.69 335 ILE A O 1
ATOM 2701 N N . LYS A 1 336 ? 20.327 31.357 -34.411 1.00 91.00 336 LYS A N 1
ATOM 2702 C CA . LYS A 1 336 ? 19.304 31.734 -33.418 1.00 91.00 336 LYS A CA 1
ATOM 2703 C C . LYS A 1 336 ? 19.415 30.944 -32.111 1.00 91.00 336 LYS A C 1
ATOM 2705 O O . LYS A 1 336 ? 19.129 31.511 -31.057 1.00 91.00 336 LYS A O 1
ATOM 2710 N N . ALA A 1 337 ? 19.832 29.680 -32.154 1.00 90.50 337 ALA A N 1
ATOM 2711 C CA . ALA A 1 337 ? 20.087 28.865 -30.969 1.00 90.50 337 ALA A CA 1
ATOM 2712 C C . ALA A 1 337 ? 21.340 29.336 -30.207 1.00 90.50 337 ALA A C 1
ATOM 2714 O O . ALA A 1 337 ? 21.297 29.472 -28.984 1.00 90.50 337 ALA A O 1
ATOM 2715 N N . ILE A 1 338 ? 22.422 29.673 -30.918 1.00 90.50 338 ILE A N 1
ATOM 2716 C CA . ILE A 1 338 ? 23.666 30.207 -30.338 1.00 90.50 338 ILE A CA 1
ATOM 2717 C C . ILE A 1 338 ? 23.430 31.575 -29.684 1.00 90.50 338 ILE A C 1
ATOM 2719 O O . ILE A 1 338 ? 23.834 31.769 -28.537 1.00 90.50 338 ILE A O 1
ATOM 2723 N N . ILE A 1 339 ? 22.731 32.497 -30.360 1.00 91.75 339 ILE A N 1
ATOM 2724 C CA . ILE A 1 339 ? 22.364 33.817 -29.808 1.00 91.75 339 ILE A CA 1
ATOM 2725 C C . ILE A 1 339 ? 21.524 33.657 -28.532 1.00 91.75 339 ILE A C 1
ATOM 2727 O O . ILE A 1 339 ? 21.744 34.356 -27.547 1.00 91.75 339 ILE A O 1
ATOM 2731 N N . LYS A 1 340 ? 20.605 32.684 -28.509 1.00 90.44 340 LYS A N 1
ATOM 2732 C CA . LYS A 1 340 ? 19.776 32.352 -27.337 1.00 90.44 340 LYS A CA 1
ATOM 2733 C C . LYS A 1 340 ? 20.487 31.479 -26.294 1.00 90.44 340 LYS A C 1
ATOM 2735 O O . LYS A 1 340 ? 19.826 30.979 -25.389 1.00 90.44 340 LYS A O 1
ATOM 2740 N N . LYS A 1 341 ? 21.809 31.291 -26.412 1.00 89.62 341 LYS A N 1
ATOM 2741 C CA . LYS A 1 341 ? 22.657 30.490 -25.511 1.00 89.62 341 LYS A CA 1
ATOM 2742 C C . LYS A 1 341 ? 22.116 29.071 -25.253 1.00 89.62 341 LYS A C 1
ATOM 2744 O O . LYS A 1 341 ? 22.314 28.518 -24.174 1.00 89.62 341 LYS A O 1
ATOM 2749 N N . VAL A 1 342 ? 21.446 28.463 -26.238 1.00 87.94 342 VAL A N 1
ATOM 2750 C CA . VAL A 1 342 ? 20.933 27.089 -26.128 1.00 87.94 342 VAL A CA 1
ATOM 2751 C C . VAL A 1 342 ? 22.113 26.137 -25.918 1.00 87.94 342 VAL A C 1
ATOM 2753 O O . VAL A 1 342 ? 23.025 26.074 -26.749 1.00 87.94 342 VAL A O 1
ATOM 2756 N N . LYS A 1 343 ? 22.106 25.415 -24.790 1.00 84.31 343 LYS A N 1
ATOM 2757 C CA . LYS A 1 343 ? 23.181 24.491 -24.403 1.00 84.31 343 LYS A CA 1
ATOM 2758 C C . LYS A 1 343 ? 23.450 23.477 -25.534 1.00 84.31 343 LYS A C 1
ATOM 2760 O O . LYS A 1 343 ? 22.526 23.002 -26.192 1.00 84.31 343 LYS A O 1
ATOM 2765 N N . GLY A 1 344 ? 24.726 23.201 -25.806 1.00 83.75 344 GLY A N 1
ATOM 2766 C CA . GLY A 1 344 ? 25.168 22.293 -26.872 1.00 83.75 344 GLY A CA 1
ATOM 2767 C C . GLY A 1 344 ? 25.021 22.798 -28.319 1.00 83.75 344 GLY A C 1
ATOM 2768 O O . GLY A 1 344 ? 25.684 22.253 -29.196 1.00 83.75 344 GLY A O 1
ATOM 2769 N N . ALA A 1 345 ? 24.254 23.860 -28.610 1.00 88.75 345 ALA A N 1
ATOM 2770 C CA . ALA A 1 345 ? 23.990 24.298 -29.993 1.00 88.75 345 ALA A CA 1
ATOM 2771 C C . ALA A 1 345 ? 25.262 24.629 -30.801 1.00 88.75 345 ALA A C 1
ATOM 2773 O O . ALA A 1 345 ? 25.319 24.372 -32.002 1.00 88.75 345 ALA A O 1
ATOM 2774 N N . ARG A 1 346 ? 26.309 25.139 -30.133 1.00 90.12 346 ARG A N 1
ATOM 2775 C CA . ARG A 1 346 ? 27.633 25.395 -30.732 1.00 90.12 346 ARG A CA 1
ATOM 2776 C C . ARG A 1 346 ? 28.327 24.127 -31.248 1.00 90.12 346 ARG A C 1
ATOM 2778 O O . ARG A 1 346 ? 29.082 24.226 -32.207 1.00 90.12 346 ARG A O 1
ATOM 2785 N N . ILE A 1 347 ? 28.075 22.969 -30.627 1.00 90.25 347 ILE A N 1
ATOM 2786 C CA . ILE A 1 347 ? 28.682 21.686 -31.008 1.00 90.25 347 ILE A CA 1
ATOM 2787 C C . ILE A 1 347 ? 28.141 21.276 -32.376 1.00 90.25 347 ILE A C 1
ATOM 2789 O O . ILE A 1 347 ? 28.902 21.190 -33.327 1.00 90.25 347 ILE A O 1
ATOM 2793 N N . LEU A 1 348 ? 26.820 21.120 -32.512 1.00 88.56 348 LEU A N 1
ATOM 2794 C CA . LEU A 1 348 ? 26.194 20.736 -33.782 1.00 88.56 348 LEU A CA 1
ATOM 2795 C C . LEU A 1 348 ? 26.444 21.776 -34.894 1.00 88.56 348 LEU A C 1
ATOM 2797 O O . LEU A 1 348 ? 26.674 21.407 -36.048 1.00 88.56 348 LEU A O 1
ATOM 2801 N N . ALA A 1 349 ? 26.468 23.067 -34.538 1.00 88.19 349 ALA A N 1
ATOM 2802 C CA . ALA A 1 349 ? 26.733 24.149 -35.480 1.00 88.19 349 ALA A CA 1
ATOM 2803 C C . ALA A 1 349 ? 28.128 24.102 -36.118 1.00 88.19 349 ALA A C 1
ATOM 2805 O O . ALA A 1 349 ? 28.237 24.473 -37.284 1.00 88.19 349 ALA A O 1
ATOM 2806 N N . SER A 1 350 ? 29.174 23.645 -35.413 1.00 89.75 350 SER A N 1
ATOM 2807 C CA . SER A 1 350 ? 30.521 23.590 -36.000 1.00 89.75 350 SER A CA 1
ATOM 2808 C C . SER A 1 350 ? 30.557 22.669 -37.220 1.00 89.75 350 SER A C 1
ATOM 2810 O O . SER A 1 350 ? 31.051 23.077 -38.266 1.00 89.75 350 SER A O 1
ATOM 2812 N N . GLY A 1 351 ? 29.937 21.487 -37.132 1.00 89.88 351 GLY A N 1
ATOM 2813 C CA . GLY A 1 351 ? 29.840 20.553 -38.255 1.00 89.88 351 GLY A CA 1
ATOM 2814 C C . GLY A 1 351 ? 29.028 21.109 -39.425 1.00 89.88 351 GLY A C 1
ATOM 2815 O O . GLY A 1 351 ? 29.497 21.105 -40.558 1.00 89.88 351 GLY A O 1
ATOM 2816 N N . ILE A 1 352 ? 27.830 21.647 -39.179 1.00 87.12 352 ILE A N 1
ATOM 2817 C CA . ILE A 1 352 ? 26.963 22.141 -40.268 1.00 87.12 352 ILE A CA 1
ATOM 2818 C C . ILE A 1 352 ? 27.580 23.361 -40.978 1.00 87.12 352 ILE A C 1
ATOM 2820 O O . ILE A 1 352 ? 27.525 23.442 -42.205 1.00 87.12 352 ILE A O 1
ATOM 2824 N N . LEU A 1 353 ? 28.235 24.266 -40.243 1.00 86.19 353 LEU A N 1
ATOM 2825 C CA . LEU A 1 353 ? 28.933 25.415 -40.831 1.00 86.19 353 LEU A CA 1
ATOM 2826 C C . LEU A 1 353 ? 30.222 25.010 -41.565 1.00 86.19 353 LEU A C 1
ATOM 2828 O O . LEU A 1 353 ? 30.491 25.548 -42.636 1.00 86.19 353 LEU A O 1
ATOM 2832 N N . LEU A 1 354 ? 30.989 24.045 -41.045 1.00 88.06 354 LEU A N 1
ATOM 2833 C CA . LEU A 1 354 ? 32.193 23.535 -41.713 1.00 88.06 354 LEU A CA 1
ATOM 2834 C C . LEU A 1 354 ? 31.849 22.754 -42.993 1.00 88.06 354 LEU A C 1
ATOM 2836 O O . LEU A 1 354 ? 32.553 22.875 -43.994 1.00 88.06 354 LEU A O 1
ATOM 2840 N N . THR A 1 355 ? 30.720 22.036 -42.990 1.00 87.25 355 THR A N 1
ATOM 2841 C CA . THR A 1 355 ? 30.148 21.401 -44.191 1.00 87.25 355 THR A CA 1
ATOM 2842 C C . THR A 1 355 ? 29.853 22.457 -45.255 1.00 87.25 355 THR A C 1
ATOM 2844 O O . THR A 1 355 ? 30.342 22.375 -46.379 1.00 87.25 355 THR A O 1
ATOM 2847 N N . LEU A 1 356 ? 29.095 23.496 -44.883 1.00 84.94 356 LEU A N 1
ATOM 2848 C CA . LEU A 1 356 ? 28.717 24.588 -45.780 1.00 84.94 356 LEU A CA 1
ATOM 2849 C C . LEU A 1 356 ? 29.944 25.327 -46.343 1.00 84.94 356 LEU A C 1
ATOM 2851 O O . LEU A 1 356 ? 29.987 25.600 -47.539 1.00 84.94 356 LEU A O 1
ATOM 2855 N N . PHE A 1 357 ? 30.952 25.598 -45.508 1.00 86.12 357 PHE A N 1
ATOM 2856 C CA . PHE A 1 357 ? 32.208 26.231 -45.920 1.00 86.12 357 PHE A CA 1
ATOM 2857 C C . PHE A 1 357 ? 32.926 25.437 -47.020 1.00 86.12 357 PHE A C 1
ATOM 2859 O O . PHE A 1 357 ? 33.219 25.990 -48.079 1.00 86.12 357 PHE A O 1
ATOM 2866 N N . PHE A 1 358 ? 33.163 24.138 -46.810 1.00 83.75 358 PHE A N 1
ATOM 2867 C CA . PHE A 1 358 ? 33.855 23.310 -47.801 1.00 83.75 358 PHE A CA 1
ATOM 2868 C C . PHE A 1 358 ? 33.022 23.069 -49.067 1.00 83.75 358 PHE A C 1
ATOM 2870 O O . PHE A 1 358 ? 33.588 23.033 -50.157 1.00 83.75 358 PHE A O 1
ATOM 2877 N N . THR A 1 359 ? 31.693 22.974 -48.961 1.00 79.06 359 THR A N 1
ATOM 2878 C CA . THR A 1 359 ? 30.808 22.884 -50.135 1.00 79.06 359 THR A CA 1
ATOM 2879 C C . THR A 1 359 ? 30.848 24.167 -50.973 1.00 79.06 359 THR A C 1
ATOM 2881 O O . THR A 1 359 ? 30.930 24.091 -52.197 1.00 79.06 359 THR A O 1
ATOM 2884 N N . ILE A 1 360 ? 30.862 25.349 -50.345 1.00 82.31 360 ILE A N 1
ATOM 2885 C CA . ILE A 1 360 ? 31.019 26.629 -51.056 1.00 82.31 360 ILE A CA 1
ATOM 2886 C C . ILE A 1 360 ? 32.413 26.730 -51.694 1.00 82.31 360 ILE A C 1
ATOM 2888 O O . ILE A 1 360 ? 32.518 27.096 -52.863 1.00 82.31 360 ILE A O 1
ATOM 2892 N N . ALA A 1 361 ? 33.475 26.358 -50.971 1.00 81.44 361 ALA A N 1
ATOM 2893 C CA . ALA A 1 361 ? 34.842 26.365 -51.497 1.00 81.44 361 ALA A CA 1
ATOM 2894 C C . ALA A 1 361 ? 35.006 25.442 -52.721 1.00 81.44 361 ALA A C 1
ATOM 2896 O O . ALA A 1 361 ? 35.634 25.836 -53.703 1.00 81.44 361 ALA A O 1
ATOM 2897 N N . LEU A 1 362 ? 34.385 24.256 -52.699 1.00 76.38 362 LEU A N 1
ATOM 2898 C CA . LEU A 1 362 ? 34.330 23.342 -53.841 1.00 76.38 362 LEU A CA 1
ATOM 2899 C C . LEU A 1 362 ? 33.627 23.976 -55.048 1.00 76.38 362 LEU A C 1
ATOM 2901 O O . LEU A 1 362 ? 34.165 23.936 -56.149 1.00 76.38 362 LEU A O 1
ATOM 2905 N N . VAL A 1 363 ? 32.440 24.562 -54.856 1.00 77.94 363 VAL A N 1
ATOM 2906 C CA . VAL A 1 363 ? 31.673 25.184 -55.951 1.00 77.94 363 VAL A CA 1
ATOM 2907 C C . VAL A 1 363 ? 32.447 26.349 -56.573 1.00 77.94 363 VAL A C 1
ATOM 2909 O O . VAL A 1 363 ? 32.514 26.447 -57.795 1.00 77.94 363 VAL A O 1
ATOM 2912 N N . ILE A 1 364 ? 33.097 27.186 -55.757 1.00 79.94 364 ILE A N 1
ATOM 2913 C CA . ILE A 1 364 ? 33.963 28.271 -56.242 1.00 79.94 364 ILE A CA 1
ATOM 2914 C C . ILE A 1 364 ? 35.134 27.708 -57.060 1.00 79.94 364 ILE A C 1
ATOM 2916 O O . ILE A 1 364 ? 35.390 28.192 -58.159 1.00 79.94 364 ILE A O 1
ATOM 2920 N N . PHE A 1 365 ? 35.813 26.664 -56.577 1.00 75.25 365 PHE A N 1
ATOM 2921 C CA . PHE A 1 365 ? 36.912 26.028 -57.309 1.00 75.25 365 PHE A CA 1
ATOM 2922 C C . PHE A 1 365 ? 36.460 25.415 -58.643 1.00 75.25 365 PHE A C 1
ATOM 2924 O O . PHE A 1 365 ? 37.110 25.636 -59.660 1.00 75.25 365 PHE A O 1
ATOM 2931 N N . LEU A 1 366 ? 35.322 24.714 -58.672 1.00 71.81 366 LEU A N 1
ATOM 2932 C CA . LEU A 1 366 ? 34.765 24.153 -59.907 1.00 71.81 366 LEU A CA 1
ATOM 2933 C C . LEU A 1 366 ? 34.437 25.249 -60.935 1.00 71.81 366 LEU A C 1
ATOM 2935 O O . LEU A 1 366 ? 34.731 25.074 -62.112 1.00 71.81 366 LEU A O 1
ATOM 2939 N N . ILE A 1 367 ? 33.910 26.400 -60.502 1.00 76.06 367 ILE A N 1
ATOM 2940 C CA . ILE A 1 367 ? 33.669 27.560 -61.379 1.00 76.06 367 ILE A CA 1
ATOM 2941 C C . ILE A 1 367 ? 34.994 28.150 -61.899 1.00 76.06 367 ILE A C 1
ATOM 2943 O O . ILE A 1 367 ? 35.101 28.466 -63.083 1.00 76.06 367 ILE A O 1
ATOM 2947 N N . LEU A 1 368 ? 36.021 28.263 -61.049 1.00 72.00 368 LEU A N 1
ATOM 2948 C CA . LEU A 1 368 ? 37.345 28.781 -61.431 1.00 72.00 368 LEU A CA 1
ATOM 2949 C C . LEU A 1 368 ? 38.110 27.867 -62.406 1.00 72.00 368 LEU A C 1
ATOM 2951 O O . LEU A 1 368 ? 38.931 28.369 -63.170 1.00 72.00 368 LEU A O 1
ATOM 2955 N N . VAL A 1 369 ? 37.839 26.559 -62.393 1.00 67.56 369 VAL A N 1
ATOM 2956 C CA . VAL A 1 369 ? 38.402 25.575 -63.338 1.00 67.56 369 VAL A CA 1
ATOM 2957 C C . VAL A 1 369 ? 37.562 25.457 -64.621 1.00 67.56 369 VAL A C 1
ATOM 2959 O O . VAL A 1 369 ? 38.108 25.174 -65.680 1.00 67.56 369 VAL A O 1
ATOM 2962 N N . ALA A 1 370 ? 36.245 25.691 -64.561 1.00 67.06 370 ALA A N 1
ATOM 2963 C CA . ALA A 1 370 ? 35.348 25.569 -65.718 1.00 67.06 370 ALA A CA 1
ATOM 2964 C C . ALA A 1 370 ? 35.350 26.785 -66.669 1.00 67.06 370 ALA A C 1
ATOM 2966 O O . ALA A 1 370 ? 34.877 26.679 -67.803 1.00 67.06 370 ALA A O 1
ATOM 2967 N N . ASN A 1 371 ? 35.856 27.942 -66.233 1.00 71.00 371 ASN A N 1
ATOM 2968 C CA . ASN A 1 371 ? 36.005 29.120 -67.092 1.00 71.00 371 ASN A CA 1
ATOM 2969 C C . ASN A 1 371 ? 37.113 28.912 -68.140 1.00 71.00 371 ASN A C 1
ATOM 2971 O O . ASN A 1 371 ? 38.174 28.381 -67.825 1.00 71.00 371 ASN A O 1
ATOM 2975 N N . LYS A 1 372 ? 36.903 29.391 -69.377 1.00 53.94 372 LYS A N 1
ATOM 2976 C CA . LYS A 1 372 ? 37.887 29.251 -70.475 1.00 53.94 372 LYS A CA 1
ATOM 2977 C C . LYS A 1 372 ? 39.220 29.953 -70.204 1.00 53.94 372 LYS A C 1
ATOM 2979 O O . LYS A 1 372 ? 40.256 29.426 -70.587 1.00 53.94 372 LYS A O 1
ATOM 2984 N N . ASP A 1 373 ? 39.175 31.088 -69.512 1.00 58.19 373 ASP A N 1
ATOM 2985 C CA . ASP A 1 373 ? 40.344 31.841 -69.036 1.00 58.19 373 ASP A CA 1
ATOM 2986 C C . ASP A 1 373 ? 40.661 31.515 -67.556 1.00 58.19 373 ASP A C 1
ATOM 2988 O O . ASP A 1 373 ? 41.226 32.327 -66.823 1.00 58.19 373 ASP A O 1
ATOM 2992 N N . GLY A 1 374 ? 40.194 30.354 -67.082 1.00 59.38 374 GLY A N 1
ATOM 2993 C CA . GLY A 1 374 ? 40.340 29.873 -65.711 1.00 59.38 374 GLY A CA 1
ATOM 2994 C C . GLY A 1 374 ? 41.712 29.269 -65.412 1.00 59.38 374 GLY A C 1
ATOM 2995 O O . GLY A 1 374 ? 42.641 29.317 -66.219 1.00 59.38 374 GLY A O 1
ATOM 2996 N N . ILE A 1 375 ? 41.846 28.668 -64.228 1.00 58.59 375 ILE A N 1
ATOM 2997 C CA . ILE A 1 375 ? 43.093 27.999 -63.835 1.00 58.59 375 ILE A CA 1
ATOM 2998 C C . ILE A 1 375 ? 43.215 26.690 -64.621 1.00 58.59 375 ILE A C 1
ATOM 3000 O O . ILE A 1 375 ? 42.570 25.693 -64.289 1.00 58.59 375 ILE A O 1
ATOM 3004 N N . THR A 1 376 ? 44.074 26.680 -65.640 1.00 56.59 376 THR A N 1
ATOM 3005 C CA . THR A 1 376 ? 44.481 25.461 -66.344 1.00 56.59 376 THR A CA 1
ATOM 3006 C C . THR A 1 376 ? 45.267 24.563 -65.391 1.00 56.59 376 THR A C 1
ATOM 3008 O O . THR A 1 376 ? 46.445 24.805 -65.127 1.00 56.59 376 THR A O 1
ATOM 3011 N N . VAL A 1 377 ? 44.608 23.531 -64.860 1.00 58.59 377 VAL A N 1
ATOM 3012 C CA . VAL A 1 377 ? 45.230 22.510 -64.004 1.00 58.59 377 VAL A CA 1
ATOM 3013 C C . VAL A 1 377 ? 46.091 21.587 -64.871 1.00 58.59 377 VAL A C 1
ATOM 3015 O O . VAL A 1 377 ? 45.651 20.517 -65.286 1.00 58.59 377 VAL A O 1
ATOM 3018 N N . ASP A 1 378 ? 47.310 22.029 -65.173 1.00 55.09 378 ASP A N 1
ATOM 3019 C CA . ASP A 1 378 ? 48.353 21.169 -65.734 1.00 55.09 378 ASP A CA 1
ATOM 3020 C C . ASP A 1 378 ? 48.869 20.211 -64.643 1.00 55.09 378 ASP A C 1
ATOM 3022 O O . ASP A 1 378 ? 48.973 20.573 -63.468 1.00 55.09 378 ASP A O 1
ATOM 3026 N N . ASP A 1 379 ? 49.198 18.976 -65.015 1.00 52.59 379 ASP A N 1
ATOM 3027 C CA . ASP A 1 379 ? 49.528 17.887 -64.083 1.00 52.59 379 ASP A CA 1
ATOM 3028 C C . ASP A 1 379 ? 50.920 18.071 -63.422 1.00 52.59 379 ASP A C 1
ATOM 3030 O O . ASP A 1 379 ? 51.262 17.386 -62.444 1.00 52.59 379 ASP A O 1
ATOM 3034 N N . ASP A 1 380 ? 51.699 19.031 -63.948 1.00 53.09 380 ASP A N 1
ATOM 3035 C CA . ASP A 1 380 ? 52.940 19.587 -63.389 1.00 53.09 380 ASP A CA 1
ATOM 3036 C C . ASP A 1 380 ? 52.735 20.727 -62.378 1.00 53.09 380 ASP A C 1
ATOM 3038 O O . ASP A 1 380 ? 53.645 20.973 -61.573 1.00 53.09 380 ASP A O 1
ATOM 3042 N N . ASP A 1 381 ? 51.595 21.435 -62.379 1.00 65.12 381 ASP A N 1
ATOM 3043 C CA . ASP A 1 381 ? 51.404 22.540 -61.438 1.00 65.12 381 ASP A CA 1
ATOM 3044 C C . ASP A 1 381 ? 51.171 22.006 -60.021 1.00 65.12 381 ASP A C 1
ATOM 3046 O O . ASP A 1 381 ? 50.076 21.619 -59.602 1.00 65.12 381 ASP A O 1
ATOM 3050 N N . LYS A 1 382 ? 52.252 22.040 -59.241 1.00 68.12 382 LYS A N 1
ATOM 3051 C CA . LYS A 1 382 ? 52.261 21.694 -57.822 1.00 68.12 382 LYS A CA 1
ATOM 3052 C C . LYS A 1 382 ? 51.274 22.543 -57.021 1.00 68.12 382 LYS A C 1
ATOM 3054 O O . LYS A 1 382 ? 50.735 22.028 -56.046 1.00 68.12 382 LYS A O 1
ATOM 3059 N N . ILE A 1 383 ? 51.011 23.796 -57.401 1.00 68.62 383 ILE A N 1
ATOM 3060 C CA . ILE A 1 383 ? 50.075 24.680 -56.695 1.00 68.62 383 ILE A CA 1
ATOM 3061 C C . ILE A 1 383 ? 48.635 24.234 -56.958 1.00 68.62 383 ILE A C 1
ATOM 3063 O O . ILE A 1 383 ? 47.896 24.015 -55.993 1.00 68.62 383 ILE A O 1
ATOM 3067 N N . ALA A 1 384 ? 48.243 24.002 -58.214 1.00 66.50 384 ALA A N 1
ATOM 3068 C CA . ALA A 1 384 ? 46.942 23.423 -58.544 1.00 66.50 384 ALA A CA 1
ATOM 3069 C C . ALA A 1 384 ? 46.750 22.029 -57.916 1.00 66.50 384 ALA A C 1
ATOM 3071 O O . ALA A 1 384 ? 45.722 21.782 -57.285 1.00 66.50 384 ALA A O 1
ATOM 3072 N N . MET A 1 385 ? 47.754 21.146 -57.978 1.00 64.50 385 MET A N 1
ATOM 3073 C CA . MET A 1 385 ? 47.705 19.812 -57.360 1.00 64.50 385 MET A CA 1
ATOM 3074 C C . MET A 1 385 ? 47.582 19.853 -55.828 1.00 64.50 385 MET A C 1
ATOM 3076 O O . MET A 1 385 ? 46.826 19.064 -55.251 1.00 64.50 385 MET A O 1
ATOM 3080 N N . ILE A 1 386 ? 48.285 20.765 -55.147 1.00 70.50 386 ILE A N 1
ATOM 3081 C CA . ILE A 1 386 ? 48.141 20.982 -53.697 1.00 70.50 386 ILE A CA 1
ATOM 3082 C C . ILE A 1 386 ? 46.752 21.549 -53.381 1.00 70.50 386 ILE A C 1
ATOM 3084 O O . ILE A 1 386 ? 46.094 21.062 -52.464 1.00 70.50 386 ILE A O 1
ATOM 3088 N N . THR A 1 387 ? 46.265 22.510 -54.168 1.00 69.81 387 THR A N 1
ATOM 3089 C CA . THR A 1 387 ? 44.931 23.114 -54.005 1.00 69.81 387 THR A CA 1
ATOM 3090 C C . THR A 1 387 ? 43.824 22.068 -54.155 1.00 69.81 387 THR A C 1
ATOM 3092 O O . THR A 1 387 ? 42.971 21.941 -53.275 1.00 69.81 387 THR A O 1
ATOM 3095 N N . LEU A 1 388 ? 43.890 21.239 -55.200 1.00 69.56 388 LEU A N 1
ATOM 3096 C CA . LEU A 1 388 ? 42.984 20.112 -55.425 1.00 69.56 388 LEU A CA 1
ATOM 3097 C C . LEU A 1 388 ? 43.039 19.098 -54.269 1.00 69.56 388 LEU A C 1
ATOM 3099 O O . LEU A 1 388 ? 41.999 18.619 -53.822 1.00 69.56 388 LEU A O 1
ATOM 3103 N N . SER A 1 389 ? 44.232 18.818 -53.734 1.00 68.75 389 SER A N 1
ATOM 3104 C CA . SER A 1 389 ? 44.415 17.919 -52.583 1.00 68.75 389 SER A CA 1
ATOM 3105 C C . SER A 1 389 ? 43.800 18.481 -51.293 1.00 68.75 389 SER A C 1
ATOM 3107 O O . SER A 1 389 ? 43.143 17.747 -50.554 1.00 68.75 389 SER A O 1
ATOM 3109 N N . ILE A 1 390 ? 43.955 19.785 -51.037 1.00 74.44 390 ILE A N 1
ATOM 3110 C CA . ILE A 1 390 ? 43.337 20.489 -49.901 1.00 74.44 390 ILE A CA 1
ATOM 3111 C C . ILE A 1 390 ? 41.808 20.468 -50.022 1.00 74.44 390 ILE A C 1
ATOM 3113 O O . ILE A 1 390 ? 41.120 20.221 -49.034 1.00 74.44 390 ILE A O 1
ATOM 3117 N N . ILE A 1 391 ? 41.267 20.670 -51.226 1.00 71.38 391 ILE A N 1
ATOM 3118 C CA . ILE A 1 391 ? 39.819 20.653 -51.480 1.00 71.38 391 ILE A CA 1
ATOM 3119 C C . ILE A 1 391 ? 39.248 19.235 -51.363 1.00 71.38 391 ILE A C 1
ATOM 3121 O O . ILE A 1 391 ? 38.205 19.055 -50.738 1.00 71.38 391 ILE A O 1
ATOM 3125 N N . ALA A 1 392 ? 39.944 18.213 -51.867 1.00 68.56 392 ALA A N 1
ATOM 3126 C CA . ALA A 1 392 ? 39.554 16.814 -51.689 1.00 68.56 392 ALA A CA 1
ATOM 3127 C C . ALA A 1 392 ? 39.552 16.402 -50.204 1.00 68.56 392 ALA A C 1
ATOM 3129 O O . ALA A 1 392 ? 38.598 15.782 -49.731 1.00 68.56 392 ALA A O 1
ATOM 3130 N N . PHE A 1 393 ? 40.569 16.807 -49.438 1.00 75.12 393 PHE A N 1
ATOM 3131 C CA . PHE A 1 393 ? 40.612 16.607 -47.987 1.00 75.12 393 PHE A CA 1
ATOM 3132 C C . PHE A 1 393 ? 39.483 17.370 -47.269 1.00 75.12 393 PHE A C 1
ATOM 3134 O O . PHE A 1 393 ? 38.793 16.806 -46.418 1.00 75.12 393 PHE A O 1
ATOM 3141 N N . GLY A 1 394 ? 39.224 18.618 -47.670 1.00 77.44 394 GLY A N 1
ATOM 3142 C CA . GLY A 1 394 ? 38.107 19.431 -47.188 1.00 77.44 394 GLY A CA 1
ATOM 3143 C C . GLY A 1 394 ? 36.736 18.806 -47.464 1.00 77.44 394 GLY A C 1
ATOM 3144 O O . GLY A 1 394 ? 35.876 18.811 -46.587 1.00 77.44 394 GLY A O 1
ATOM 3145 N N . MET A 1 395 ? 36.533 18.180 -48.628 1.00 75.25 395 MET A N 1
ATOM 3146 C CA . MET A 1 395 ? 35.316 17.413 -48.923 1.00 75.25 395 MET A CA 1
ATOM 3147 C C . MET A 1 395 ? 35.146 16.207 -47.993 1.00 75.25 395 MET A C 1
ATOM 3149 O O . MET A 1 395 ? 34.046 15.980 -47.493 1.00 75.25 395 MET A O 1
ATOM 3153 N N . ILE A 1 396 ? 36.216 15.460 -47.702 1.00 77.44 396 ILE A N 1
ATOM 3154 C CA . ILE A 1 396 ? 36.162 14.329 -46.759 1.00 77.44 396 ILE A CA 1
ATOM 3155 C C . ILE A 1 396 ? 35.790 14.822 -45.347 1.00 77.44 396 ILE A C 1
ATOM 3157 O O . ILE A 1 396 ? 34.934 14.226 -44.690 1.00 77.44 396 ILE A O 1
ATOM 3161 N N . LEU A 1 397 ? 36.357 15.950 -44.901 1.00 79.94 397 LEU A N 1
ATOM 3162 C CA . LEU A 1 397 ? 35.981 16.596 -43.636 1.00 79.94 397 LEU A CA 1
ATOM 3163 C C . LEU A 1 397 ? 34.535 17.123 -43.639 1.00 79.94 397 LEU A C 1
ATOM 3165 O O . LEU A 1 397 ? 33.854 17.026 -42.618 1.00 79.94 397 LEU A O 1
ATOM 3169 N N . SER A 1 398 ? 34.062 17.661 -44.766 1.00 83.88 398 SER A N 1
ATOM 3170 C CA . SER A 1 398 ? 32.689 18.144 -44.969 1.00 83.88 398 SER A CA 1
ATOM 3171 C C . SER A 1 398 ? 31.672 17.016 -44.782 1.00 83.88 398 SER A C 1
ATOM 3173 O O . SER A 1 398 ? 30.768 17.114 -43.953 1.00 83.88 398 SER A O 1
ATOM 3175 N N . VAL A 1 399 ? 31.887 15.890 -45.470 1.00 84.69 399 VAL A N 1
ATOM 3176 C CA . VAL A 1 399 ? 31.031 14.696 -45.410 1.00 84.69 399 VAL A CA 1
ATOM 3177 C C . VAL A 1 399 ? 30.866 14.187 -43.972 1.00 84.69 399 VAL A C 1
ATOM 3179 O O . VAL A 1 399 ? 29.744 13.921 -43.540 1.00 84.69 399 VAL A O 1
ATOM 3182 N N . PHE A 1 400 ? 31.951 14.102 -43.195 1.00 86.81 400 PHE A N 1
ATOM 3183 C CA . PHE A 1 400 ? 31.894 13.631 -41.804 1.00 86.81 400 PHE A CA 1
ATOM 3184 C C . PHE A 1 400 ? 31.564 14.709 -40.762 1.00 86.81 400 PHE A C 1
ATOM 3186 O O . PHE A 1 400 ? 31.347 14.375 -39.595 1.00 86.81 400 PHE A O 1
ATOM 3193 N N . SER A 1 401 ? 31.451 15.978 -41.156 1.00 90.50 401 SER A N 1
ATOM 3194 C CA . SER A 1 401 ? 31.278 17.091 -40.219 1.00 90.50 401 SER A CA 1
ATOM 3195 C C . SER A 1 401 ? 29.940 17.064 -39.477 1.00 90.50 401 SER A C 1
ATOM 3197 O O . SER A 1 401 ? 29.928 17.128 -38.246 1.00 90.50 401 SER A O 1
ATOM 3199 N N . ILE A 1 402 ? 28.814 16.927 -40.193 1.00 90.62 402 ILE A N 1
ATOM 3200 C CA . ILE A 1 402 ? 27.483 16.814 -39.561 1.00 90.62 402 ILE A CA 1
ATOM 3201 C C . ILE A 1 402 ? 27.383 15.529 -38.716 1.00 90.62 402 ILE A C 1
ATOM 3203 O O . ILE A 1 402 ? 26.935 15.618 -37.568 1.00 90.62 402 ILE A O 1
ATOM 3207 N N . PRO A 1 403 ? 27.834 14.346 -39.193 1.00 90.62 403 PRO A N 1
ATOM 3208 C CA . PRO A 1 403 ? 27.812 13.144 -38.369 1.00 90.62 403 PRO A CA 1
ATOM 3209 C C . PRO A 1 403 ? 28.625 13.229 -37.076 1.00 90.62 403 PRO A C 1
ATOM 3211 O O . PRO A 1 403 ? 28.140 12.827 -36.013 1.00 90.62 403 PRO A O 1
ATOM 3214 N N . PHE A 1 404 ? 29.839 13.778 -37.141 1.00 89.62 404 PHE A N 1
ATOM 3215 C CA . PHE A 1 404 ? 30.702 13.931 -35.973 1.00 89.62 404 PHE A CA 1
ATOM 3216 C C . PHE A 1 404 ? 30.125 14.944 -34.975 1.00 89.62 404 PHE A C 1
ATOM 3218 O O . PHE A 1 404 ? 30.049 14.654 -33.779 1.00 89.62 404 PHE A O 1
ATOM 3225 N N . SER A 1 405 ? 29.645 16.099 -35.451 1.00 92.12 405 SER A N 1
ATOM 3226 C CA . SER A 1 405 ? 29.093 17.135 -34.574 1.00 92.12 405 SER A CA 1
ATOM 3227 C C . SER A 1 405 ? 27.776 16.720 -33.910 1.00 92.12 405 SER A C 1
ATOM 3229 O O . SER A 1 405 ? 27.564 17.036 -32.738 1.00 92.12 405 SER A O 1
ATOM 3231 N N . MET A 1 406 ? 26.923 15.950 -34.597 1.00 90.12 406 MET A N 1
ATOM 3232 C CA . MET A 1 406 ? 25.705 15.384 -34.009 1.00 90.12 406 MET A CA 1
ATOM 3233 C C . MET A 1 406 ? 26.017 14.286 -32.982 1.00 90.12 406 MET A C 1
ATOM 3235 O O . MET A 1 406 ? 25.417 14.265 -31.907 1.00 90.12 406 MET A O 1
ATOM 3239 N N . SER A 1 407 ? 27.000 13.424 -33.255 1.00 88.50 407 SER A N 1
ATOM 3240 C CA . SER A 1 407 ? 27.451 12.396 -32.302 1.00 88.50 407 SER A CA 1
ATOM 3241 C C . SER A 1 407 ? 28.029 13.020 -31.024 1.00 88.50 407 SER A C 1
ATOM 3243 O O . SER A 1 407 ? 27.688 12.603 -29.915 1.00 88.50 407 SER A O 1
ATOM 3245 N N . ALA A 1 408 ? 28.841 14.073 -31.163 1.00 89.25 408 ALA A N 1
ATOM 3246 C CA . ALA A 1 408 ? 29.371 14.844 -30.040 1.00 89.25 408 ALA A CA 1
ATOM 3247 C C . ALA A 1 408 ? 28.267 15.595 -29.269 1.00 89.25 408 ALA A C 1
ATOM 3249 O O . ALA A 1 408 ? 28.272 15.602 -28.037 1.00 89.25 408 ALA A O 1
ATOM 3250 N N . TYR A 1 409 ? 27.293 16.184 -29.973 1.00 90.25 409 TYR A N 1
ATOM 3251 C CA . TYR A 1 409 ? 26.139 16.842 -29.356 1.00 90.25 409 TYR A CA 1
ATOM 3252 C C . TYR A 1 409 ? 25.288 15.862 -28.536 1.00 90.25 409 TYR A C 1
ATOM 3254 O O . TYR A 1 409 ? 24.915 16.187 -27.412 1.00 90.25 409 TYR A O 1
ATOM 3262 N N . LEU A 1 410 ? 25.025 14.658 -29.054 1.00 84.62 410 LEU A N 1
ATOM 3263 C CA . LEU A 1 410 ? 24.288 13.609 -28.343 1.00 84.62 410 LEU A CA 1
ATOM 3264 C C . LEU A 1 410 ? 25.019 13.136 -27.084 1.00 84.62 410 LEU A C 1
ATOM 3266 O O . LEU A 1 410 ? 24.402 13.054 -26.024 1.00 84.62 410 LEU A O 1
ATOM 3270 N N . ALA A 1 411 ? 26.324 12.864 -27.175 1.00 85.44 411 ALA A N 1
ATOM 3271 C CA . ALA A 1 411 ? 27.126 12.452 -26.023 1.00 85.44 411 ALA A CA 1
ATOM 3272 C C . ALA A 1 411 ? 27.124 13.522 -24.915 1.00 85.44 411 ALA A C 1
ATOM 3274 O O . ALA A 1 411 ? 26.925 13.202 -23.742 1.00 85.44 411 ALA A O 1
ATOM 3275 N N . TRP A 1 412 ? 27.265 14.797 -25.295 1.00 89.44 412 TRP A N 1
ATOM 3276 C CA . TRP A 1 412 ? 27.130 15.926 -24.375 1.00 89.44 412 TRP A CA 1
ATOM 3277 C C . TRP A 1 412 ? 25.708 16.037 -23.790 1.00 89.44 412 TRP A C 1
ATOM 3279 O O . TRP A 1 412 ? 25.559 16.232 -22.586 1.00 89.44 412 TRP A O 1
ATOM 3289 N N . TYR A 1 413 ? 24.665 15.881 -24.611 1.00 85.62 413 TYR A N 1
ATOM 3290 C CA . TYR A 1 413 ? 23.267 16.018 -24.189 1.00 85.62 413 TYR A CA 1
ATOM 3291 C C . TYR A 1 413 ? 22.868 14.950 -23.165 1.00 85.62 413 TYR A C 1
ATOM 3293 O O . TYR A 1 413 ? 22.332 15.291 -22.113 1.00 85.62 413 TYR A O 1
ATOM 3301 N N . PHE A 1 414 ? 23.177 13.675 -23.428 1.00 84.12 414 PHE A N 1
ATOM 3302 C CA . PHE A 1 414 ? 22.891 12.593 -22.483 1.00 84.12 414 PHE A CA 1
ATOM 3303 C C . PHE A 1 414 ? 23.650 12.773 -21.162 1.00 84.12 414 PHE A C 1
ATOM 3305 O O . PHE A 1 414 ? 23.056 12.583 -20.106 1.00 84.12 414 PHE A O 1
ATOM 3312 N N . SER A 1 415 ? 24.918 13.201 -21.202 1.00 85.75 415 SER A N 1
ATOM 3313 C CA . SER A 1 415 ? 25.682 13.508 -19.985 1.00 85.75 415 SER A CA 1
ATOM 3314 C C . SER A 1 415 ? 25.075 14.678 -19.201 1.00 85.75 415 SER A C 1
ATOM 3316 O O . SER A 1 415 ? 24.909 14.569 -17.992 1.00 85.75 415 SER A O 1
ATOM 3318 N N . HIS A 1 416 ? 24.687 15.773 -19.866 1.00 84.75 416 HIS A N 1
ATOM 3319 C CA . HIS A 1 416 ? 24.077 16.922 -19.186 1.00 84.75 416 HIS A CA 1
ATOM 3320 C C . HIS A 1 416 ? 22.737 16.549 -18.530 1.00 84.75 416 HIS A C 1
ATOM 3322 O O . HIS A 1 416 ? 22.490 16.929 -17.389 1.00 84.75 416 HIS A O 1
ATOM 3328 N N . ILE A 1 417 ? 21.883 15.786 -19.222 1.00 83.00 417 ILE A N 1
ATOM 3329 C CA . ILE A 1 417 ? 20.586 15.342 -18.684 1.00 83.00 417 ILE A CA 1
ATOM 3330 C C . ILE A 1 417 ? 20.751 14.330 -17.542 1.00 83.00 417 ILE A C 1
ATOM 3332 O O . ILE A 1 417 ? 19.990 14.400 -16.583 1.00 83.00 417 ILE A O 1
ATOM 3336 N N . ASN A 1 418 ? 21.738 13.426 -17.600 1.00 84.75 418 ASN A N 1
ATOM 3337 C CA . ASN A 1 418 ? 21.994 12.477 -16.513 1.00 84.75 418 ASN A CA 1
ATOM 3338 C C . ASN A 1 418 ? 22.307 13.213 -15.205 1.00 84.75 418 ASN A C 1
ATOM 3340 O O . ASN A 1 418 ? 21.596 13.038 -14.222 1.00 84.75 418 ASN A O 1
ATOM 3344 N N . ASN A 1 419 ? 23.303 14.102 -15.231 1.00 85.69 419 ASN A N 1
ATOM 3345 C CA . ASN A 1 419 ? 23.730 14.861 -14.056 1.00 85.69 419 ASN A CA 1
ATOM 3346 C C . ASN A 1 419 ? 22.621 15.802 -13.536 1.00 85.69 419 ASN A C 1
ATOM 3348 O O . ASN A 1 419 ? 22.499 16.016 -12.335 1.00 85.69 419 ASN A O 1
ATOM 3352 N N . GLU A 1 420 ? 21.789 16.367 -14.423 1.00 86.31 420 GLU A N 1
ATOM 3353 C CA . GLU A 1 420 ? 20.655 17.215 -14.019 1.00 86.31 420 GLU A CA 1
ATOM 3354 C C . GLU A 1 420 ? 19.486 16.413 -13.415 1.00 86.31 420 GLU A C 1
ATOM 3356 O O . GLU A 1 420 ? 18.667 16.983 -12.697 1.00 86.31 420 GLU A O 1
ATOM 3361 N N . ASN A 1 421 ? 19.382 15.113 -13.701 1.00 86.12 421 ASN A N 1
ATOM 3362 C CA . ASN A 1 421 ? 18.418 14.219 -13.056 1.00 86.12 421 ASN A CA 1
ATOM 3363 C C . ASN A 1 421 ? 18.959 13.679 -11.726 1.00 86.12 421 ASN A C 1
ATOM 3365 O O . ASN A 1 421 ? 18.210 13.621 -10.761 1.00 86.12 421 ASN A O 1
ATOM 3369 N N . GLU A 1 422 ? 20.247 13.341 -11.667 1.00 88.69 422 GLU A N 1
ATOM 3370 C CA . GLU A 1 422 ? 20.956 12.883 -10.464 1.00 88.69 422 GLU A CA 1
ATOM 3371 C C . GLU A 1 422 ? 20.810 13.895 -9.314 1.00 88.69 422 GLU A C 1
ATOM 3373 O O . GLU A 1 422 ? 20.324 13.540 -8.245 1.00 88.69 422 GLU A O 1
ATOM 3378 N N . LEU A 1 423 ? 21.062 15.183 -9.581 1.00 88.56 423 LEU A N 1
ATOM 3379 C CA . LEU A 1 423 ? 20.847 16.267 -8.608 1.00 88.56 423 LEU A CA 1
ATOM 3380 C C . LEU A 1 423 ? 19.393 16.367 -8.105 1.00 88.56 423 LEU A C 1
ATOM 3382 O O . LEU A 1 423 ? 19.173 16.639 -6.929 1.00 88.56 423 LEU A O 1
ATOM 3386 N N . LYS A 1 424 ? 18.399 16.132 -8.974 1.00 89.19 424 LYS A N 1
ATOM 3387 C CA . LYS A 1 424 ? 16.970 16.176 -8.602 1.00 89.19 424 LYS A CA 1
ATOM 3388 C C . LYS A 1 424 ? 16.533 14.952 -7.801 1.00 89.19 424 LYS A C 1
ATOM 3390 O O . LYS A 1 424 ? 15.581 15.049 -7.036 1.00 89.19 424 LYS A O 1
ATOM 3395 N N . VAL A 1 425 ? 17.196 13.807 -7.978 1.00 89.44 425 VAL A N 1
ATOM 3396 C CA . VAL A 1 425 ? 16.976 12.631 -7.125 1.00 89.44 425 VAL A CA 1
ATOM 3397 C C . VAL A 1 425 ? 17.458 12.944 -5.710 1.00 89.44 425 VAL A C 1
ATOM 3399 O O . VAL A 1 425 ? 16.667 12.806 -4.784 1.00 89.44 425 VAL A O 1
ATOM 3402 N N . THR A 1 426 ? 18.668 13.491 -5.551 1.00 90.44 426 THR A N 1
ATOM 3403 C CA . THR A 1 426 ? 19.186 13.909 -4.237 1.00 90.44 426 THR A CA 1
ATOM 3404 C C . THR A 1 426 ? 18.307 14.976 -3.570 1.00 90.44 426 THR A C 1
ATOM 3406 O O . THR A 1 426 ? 17.978 14.841 -2.397 1.00 90.44 426 THR A O 1
ATOM 3409 N N . GLU A 1 427 ? 17.836 15.987 -4.313 1.00 92.56 427 GLU A N 1
ATOM 3410 C CA . GLU A 1 427 ? 16.892 17.000 -3.802 1.00 92.56 427 GLU A CA 1
ATOM 3411 C C . GLU A 1 427 ? 15.582 16.368 -3.279 1.00 92.56 427 GLU A C 1
ATOM 3413 O O . GLU A 1 427 ? 15.079 16.739 -2.218 1.00 92.56 427 GLU A O 1
ATOM 3418 N N . VAL A 1 428 ? 15.039 15.369 -3.985 1.00 89.94 428 VAL A N 1
ATOM 3419 C CA . VAL A 1 428 ? 13.839 14.629 -3.555 1.00 89.94 428 VAL A CA 1
ATOM 3420 C C . VAL A 1 428 ? 14.121 13.723 -2.350 1.00 89.94 428 VAL A C 1
ATOM 3422 O O . VAL A 1 428 ? 13.262 13.608 -1.473 1.00 89.94 428 VAL A O 1
ATOM 3425 N N . GLU A 1 429 ? 15.299 13.104 -2.267 1.00 90.00 429 GLU A N 1
ATOM 3426 C CA . GLU A 1 429 ? 15.725 12.288 -1.122 1.00 90.00 429 GLU A CA 1
ATOM 3427 C C . GLU A 1 429 ? 15.875 13.142 0.150 1.00 90.00 429 GLU A C 1
ATOM 3429 O O . GLU A 1 429 ? 15.311 12.790 1.190 1.00 90.00 429 GLU A O 1
ATOM 3434 N N . GLU A 1 430 ? 16.527 14.307 0.064 1.00 93.00 430 GLU A N 1
ATOM 3435 C CA . GLU A 1 430 ? 16.672 15.261 1.174 1.00 93.00 430 GLU A CA 1
ATOM 3436 C C . GLU A 1 430 ? 15.311 15.772 1.677 1.00 93.00 430 GLU A C 1
ATOM 3438 O O . GLU A 1 430 ? 15.025 15.702 2.877 1.00 93.00 430 GLU A O 1
ATOM 3443 N N . LEU A 1 431 ? 14.427 16.211 0.771 1.00 92.12 431 LEU A N 1
ATOM 3444 C CA . LEU A 1 431 ? 13.069 16.657 1.117 1.00 92.12 431 LEU A CA 1
ATOM 3445 C C . LEU A 1 431 ? 12.223 15.530 1.735 1.00 92.12 431 LEU A C 1
ATOM 3447 O O . LEU A 1 431 ? 11.433 15.768 2.653 1.00 92.12 431 LEU A O 1
ATOM 3451 N N . THR A 1 432 ? 12.400 14.291 1.266 1.00 89.81 432 THR A N 1
ATOM 3452 C CA . THR A 1 432 ? 11.718 13.117 1.829 1.00 89.81 432 THR A CA 1
ATOM 3453 C C . THR A 1 432 ? 12.206 12.833 3.248 1.00 89.81 432 THR A C 1
ATOM 3455 O O . THR A 1 432 ? 11.385 12.642 4.148 1.00 89.81 432 THR A O 1
ATOM 3458 N N . GLN A 1 433 ? 13.520 12.880 3.491 1.00 90.75 433 GLN A N 1
ATOM 3459 C CA . GLN A 1 433 ? 14.090 12.681 4.823 1.00 90.75 433 GLN A CA 1
ATOM 3460 C C . GLN A 1 433 ? 13.685 13.796 5.800 1.00 90.75 433 GLN A C 1
ATOM 3462 O O . GLN A 1 433 ? 13.354 13.508 6.953 1.00 90.75 433 GLN A O 1
ATOM 3467 N N . GLN A 1 434 ? 13.632 15.054 5.346 1.00 91.25 434 GLN A N 1
ATOM 3468 C CA . GLN A 1 434 ? 13.137 16.172 6.152 1.00 91.25 434 GLN A CA 1
ATOM 3469 C C . GLN A 1 434 ? 11.680 15.949 6.584 1.00 91.25 434 GLN A C 1
ATOM 3471 O O . GLN A 1 434 ? 11.353 16.130 7.758 1.00 91.25 434 GLN A O 1
ATOM 3476 N N . LYS A 1 435 ? 10.816 15.496 5.666 1.00 90.56 435 LYS A N 1
ATOM 3477 C CA . LYS A 1 435 ? 9.410 15.196 5.967 1.00 90.56 435 LYS A CA 1
ATOM 3478 C C . LYS A 1 435 ? 9.248 14.009 6.925 1.00 90.56 435 LYS A C 1
ATOM 3480 O O . LYS A 1 435 ? 8.398 14.061 7.810 1.00 90.56 435 LYS A O 1
ATOM 3485 N N . ILE A 1 436 ? 10.068 12.963 6.788 1.00 90.25 436 ILE A N 1
ATOM 3486 C CA . ILE A 1 436 ? 10.086 11.822 7.723 1.00 90.25 436 ILE A CA 1
ATOM 3487 C C . ILE A 1 436 ? 10.438 12.287 9.142 1.00 90.25 436 ILE A C 1
ATOM 3489 O O . ILE A 1 436 ? 9.816 11.833 10.101 1.00 90.25 436 ILE A O 1
ATOM 3493 N N . ASN A 1 437 ? 11.397 13.204 9.285 1.00 89.94 437 ASN A N 1
ATOM 3494 C CA . ASN A 1 437 ? 11.765 13.752 10.591 1.00 89.94 437 ASN A CA 1
ATOM 3495 C C . ASN A 1 437 ? 10.616 14.588 11.187 1.00 89.94 437 ASN A C 1
ATOM 3497 O O . ASN A 1 437 ? 10.225 14.343 12.322 1.00 89.94 437 ASN A O 1
ATOM 3501 N N . GLN A 1 438 ? 9.991 15.472 10.399 1.00 88.69 438 GLN A N 1
ATOM 3502 C CA . GLN A 1 438 ? 8.839 16.272 10.847 1.00 88.69 438 GLN A CA 1
ATOM 3503 C C . GLN A 1 438 ? 7.655 15.419 11.332 1.00 88.69 438 GLN A C 1
ATOM 3505 O O . GLN A 1 438 ? 7.012 15.762 12.324 1.00 88.69 438 GLN A O 1
ATOM 3510 N N . GLU A 1 439 ? 7.353 14.305 10.657 1.00 85.25 439 GLU A N 1
ATOM 3511 C CA . GLU A 1 439 ? 6.256 13.424 11.073 1.00 85.25 439 GLU A CA 1
ATOM 3512 C C . GLU A 1 439 ? 6.604 12.649 12.363 1.00 85.25 439 GLU A C 1
ATOM 3514 O O . GLU A 1 439 ? 5.722 12.440 13.193 1.00 85.25 439 GLU A O 1
ATOM 3519 N N . LYS A 1 440 ? 7.885 12.312 12.594 1.00 90.12 440 LYS A N 1
ATOM 3520 C CA . LYS A 1 440 ? 8.366 11.753 13.875 1.00 90.12 440 LYS A CA 1
ATOM 3521 C C . LYS A 1 440 ? 8.289 12.760 15.022 1.00 90.12 440 LYS A C 1
ATOM 3523 O O . LYS A 1 440 ? 7.801 12.412 16.094 1.00 90.12 440 LYS A O 1
ATOM 3528 N N . ASP A 1 441 ? 8.721 14.001 14.801 1.00 89.25 441 ASP A N 1
ATOM 3529 C CA . ASP A 1 441 ? 8.648 15.070 15.808 1.00 89.25 441 ASP A CA 1
ATOM 3530 C C . ASP A 1 441 ? 7.186 15.320 16.224 1.00 89.25 441 ASP A C 1
ATOM 3532 O O . ASP A 1 441 ? 6.865 15.452 17.406 1.00 89.25 441 ASP A O 1
ATOM 3536 N N . LYS A 1 442 ? 6.272 15.292 15.247 1.00 88.88 442 LYS A N 1
ATOM 3537 C CA . LYS A 1 442 ? 4.822 15.369 15.453 1.00 88.88 442 LYS A CA 1
ATOM 3538 C C . LYS A 1 442 ? 4.257 14.149 16.194 1.00 88.88 442 LYS A C 1
ATOM 3540 O O . LYS A 1 442 ? 3.398 14.335 17.051 1.00 88.88 442 LYS A O 1
ATOM 3545 N N . GLN A 1 443 ? 4.712 12.929 15.898 1.00 83.94 443 GLN A N 1
ATOM 3546 C CA . GLN A 1 443 ? 4.317 11.726 16.648 1.00 83.94 443 GLN A CA 1
ATOM 3547 C C . GLN A 1 443 ? 4.752 11.816 18.115 1.00 83.94 443 GLN A C 1
ATOM 3549 O O . GLN A 1 443 ? 3.916 11.630 18.993 1.00 83.94 443 GLN A O 1
ATOM 3554 N N . SER A 1 444 ? 6.002 12.207 18.377 1.00 89.81 444 SER A N 1
ATOM 3555 C CA . SER A 1 444 ? 6.510 12.455 19.734 1.00 89.81 444 SER A CA 1
ATOM 3556 C C . SER A 1 444 ? 5.696 13.531 20.464 1.00 89.81 444 SER A C 1
ATOM 3558 O O . SER A 1 444 ? 5.336 13.361 21.628 1.00 89.81 444 SER A O 1
ATOM 3560 N N . LEU A 1 445 ? 5.317 14.621 19.789 1.00 90.81 445 LEU A N 1
ATOM 3561 C CA . LEU A 1 445 ? 4.451 15.643 20.384 1.00 90.81 445 LEU A CA 1
ATOM 3562 C C . LEU A 1 445 ? 3.052 15.098 20.733 1.00 90.81 445 LEU A C 1
ATOM 3564 O O . LEU A 1 445 ? 2.532 15.419 21.798 1.00 90.81 445 LEU A O 1
ATOM 3568 N N . ILE A 1 446 ? 2.455 14.266 19.873 1.00 87.75 446 ILE A N 1
ATOM 3569 C CA . ILE A 1 446 ? 1.160 13.613 20.138 1.00 87.75 446 ILE A CA 1
ATOM 3570 C C . ILE A 1 446 ? 1.269 12.642 21.321 1.00 87.75 446 ILE A C 1
ATOM 3572 O O . ILE A 1 446 ? 0.407 12.662 22.191 1.00 87.75 446 ILE A O 1
ATOM 3576 N N . GLU A 1 447 ? 2.333 11.844 21.395 1.00 89.25 447 GLU A N 1
ATOM 3577 C CA . GLU A 1 447 ? 2.597 10.917 22.503 1.00 89.25 447 GLU A CA 1
ATOM 3578 C C . GLU A 1 447 ? 2.727 11.662 23.843 1.00 89.25 447 GLU A C 1
ATOM 3580 O O . GLU A 1 447 ? 2.049 11.326 24.811 1.00 89.25 447 GLU A O 1
ATOM 3585 N N . ASN A 1 448 ? 3.494 12.757 23.880 1.00 90.19 448 ASN A N 1
ATOM 3586 C CA . ASN A 1 448 ? 3.605 13.609 25.067 1.00 90.19 448 ASN A CA 1
ATOM 3587 C C . ASN A 1 448 ? 2.263 14.256 25.468 1.00 90.19 448 ASN A C 1
ATOM 3589 O O . ASN A 1 448 ? 1.950 14.321 26.657 1.00 90.19 448 ASN A O 1
ATOM 3593 N N . ILE A 1 449 ? 1.455 14.709 24.500 1.00 89.81 449 ILE A N 1
ATOM 3594 C CA . ILE A 1 449 ? 0.116 15.270 24.758 1.00 89.81 449 ILE A CA 1
ATOM 3595 C C . ILE A 1 449 ? -0.846 14.196 25.281 1.00 89.81 449 ILE A C 1
ATOM 3597 O O . ILE A 1 449 ? -1.611 14.479 26.202 1.00 89.81 449 ILE A O 1
ATOM 3601 N N . ASN A 1 450 ? -0.799 12.977 24.740 1.00 88.94 450 ASN A N 1
ATOM 3602 C CA . ASN A 1 450 ? -1.613 11.856 25.209 1.00 88.94 450 ASN A CA 1
ATOM 3603 C C . ASN A 1 450 ? -1.255 11.494 26.655 1.00 88.94 450 ASN A C 1
ATOM 3605 O O . ASN A 1 450 ? -2.149 11.443 27.492 1.00 88.94 450 ASN A O 1
ATOM 3609 N N . ASN A 1 451 ? 0.035 11.370 26.981 1.00 90.00 451 ASN A N 1
ATOM 3610 C CA . ASN A 1 451 ? 0.496 11.092 28.345 1.00 90.00 451 ASN A CA 1
ATOM 3611 C C . ASN A 1 451 ? 0.052 12.190 29.340 1.00 90.00 451 ASN A C 1
ATOM 3613 O O . ASN A 1 451 ? -0.391 11.897 30.451 1.00 90.00 451 ASN A O 1
ATOM 3617 N N . GLU A 1 452 ? 0.112 13.471 28.947 1.00 91.12 452 GLU A N 1
ATOM 3618 C CA . GLU A 1 452 ? -0.390 14.576 29.780 1.00 91.12 452 GLU A CA 1
ATOM 3619 C C . GLU A 1 452 ? -1.929 14.571 29.905 1.00 91.12 452 GLU A C 1
ATOM 3621 O O . GLU A 1 452 ? -2.478 15.012 30.918 1.00 91.12 452 GLU A O 1
ATOM 3626 N N . LEU A 1 453 ? -2.642 14.088 28.882 1.00 89.50 453 LEU A N 1
ATOM 3627 C CA . LEU A 1 453 ? -4.098 13.960 28.878 1.00 89.50 453 LEU A CA 1
ATOM 3628 C C . LEU A 1 453 ? -4.568 12.780 29.737 1.00 89.50 453 LEU A C 1
ATOM 3630 O O . LEU A 1 453 ? -5.516 12.950 30.498 1.00 89.50 453 LEU A O 1
ATOM 3634 N N . GLU A 1 454 ? -3.895 11.632 29.681 1.00 87.75 454 GLU A N 1
ATOM 3635 C CA . GLU A 1 454 ? -4.177 10.457 30.515 1.00 87.75 454 GLU A CA 1
ATOM 3636 C C . GLU A 1 454 ? -4.040 10.796 32.002 1.00 87.75 454 GLU A C 1
ATOM 3638 O O . GLU A 1 454 ? -4.990 10.594 32.758 1.00 87.75 454 GLU A O 1
ATOM 3643 N N . LEU A 1 455 ? -2.950 11.461 32.407 1.00 89.69 455 LEU A N 1
ATOM 3644 C CA . LEU A 1 455 ? -2.767 11.952 33.781 1.00 89.69 455 LEU A CA 1
ATOM 3645 C C . LEU A 1 455 ? -3.873 12.933 34.223 1.00 89.69 455 LEU A C 1
ATOM 3647 O O . LEU A 1 455 ? -4.279 12.946 35.389 1.00 89.69 455 LEU A O 1
ATOM 3651 N N . LYS A 1 456 ? -4.400 13.759 33.305 1.00 89.19 456 LYS A N 1
ATOM 3652 C CA . LYS A 1 456 ? -5.549 14.644 33.582 1.00 89.19 456 LYS A CA 1
ATOM 3653 C C . LYS A 1 456 ? -6.859 13.861 33.695 1.00 89.19 456 LYS A C 1
ATOM 3655 O O . LYS A 1 456 ? -7.670 14.191 34.559 1.00 89.19 456 LYS A O 1
ATOM 3660 N N . VAL A 1 457 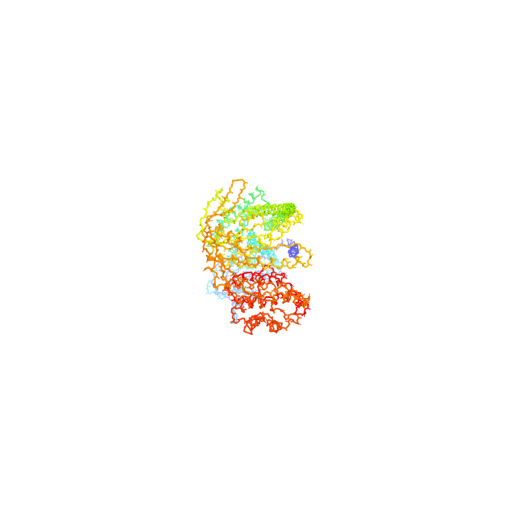? -7.075 12.851 32.852 1.00 89.25 457 VAL A N 1
ATOM 3661 C CA . VAL A 1 457 ? -8.268 11.990 32.863 1.00 89.25 457 VAL A CA 1
ATOM 3662 C C . VAL A 1 457 ? -8.307 11.137 34.129 1.00 89.25 457 VAL A C 1
ATOM 3664 O O . VAL A 1 457 ? -9.333 11.129 34.804 1.00 89.25 457 VAL A O 1
ATOM 3667 N N . GLU A 1 458 ? -7.197 10.506 34.512 1.00 88.88 458 GLU A N 1
ATOM 3668 C CA . GLU A 1 458 ? -7.079 9.735 35.753 1.00 88.88 458 GLU A CA 1
ATOM 3669 C C . GLU A 1 458 ? -7.336 10.620 36.979 1.00 88.88 458 GLU A C 1
ATOM 3671 O O . GLU A 1 458 ? -8.178 10.296 37.819 1.00 88.88 458 GLU A O 1
ATOM 3676 N N . LYS A 1 459 ? -6.715 11.808 37.041 1.00 89.81 459 LYS A N 1
ATOM 3677 C CA . LYS A 1 459 ? -6.994 12.764 38.120 1.00 89.81 459 LYS A CA 1
ATOM 3678 C C . LYS A 1 459 ? -8.476 13.157 38.175 1.00 89.81 459 LYS A C 1
ATOM 3680 O O . LYS A 1 459 ? -9.047 13.197 39.263 1.00 89.81 459 LYS A O 1
ATOM 3685 N N . ARG A 1 460 ? -9.116 13.422 37.028 1.00 87.75 460 ARG A N 1
ATOM 3686 C CA . ARG A 1 460 ? -10.553 13.743 36.973 1.00 87.75 460 ARG A CA 1
ATOM 3687 C C . ARG A 1 460 ? -11.441 12.565 37.374 1.00 87.75 460 ARG A C 1
ATOM 3689 O O . ARG A 1 460 ? -12.436 12.797 38.049 1.00 87.75 460 ARG A O 1
ATOM 3696 N N . LYS A 1 461 ? -11.086 11.328 37.016 1.00 86.94 461 LYS A N 1
ATOM 3697 C CA . LYS A 1 461 ? -11.788 10.112 37.454 1.00 86.94 461 LYS A CA 1
ATOM 3698 C C . LYS A 1 461 ? -11.772 10.003 38.980 1.00 86.94 461 LYS A C 1
ATOM 3700 O O . LYS A 1 461 ? -12.830 9.883 39.587 1.00 86.94 461 LYS A O 1
ATOM 3705 N N . ASN A 1 462 ? -10.603 10.182 39.593 1.00 87.38 462 ASN A N 1
ATOM 3706 C CA . ASN A 1 462 ? -10.439 10.124 41.048 1.00 87.38 462 ASN A CA 1
ATOM 3707 C C . ASN A 1 462 ? -11.191 11.268 41.766 1.00 87.38 462 ASN A C 1
ATOM 3709 O O . ASN A 1 462 ? -11.800 11.049 42.811 1.00 87.38 462 ASN A O 1
ATOM 3713 N N . GLU A 1 463 ? -11.209 12.481 41.196 1.00 85.75 463 GLU A N 1
ATOM 3714 C CA . GLU A 1 463 ? -12.036 13.598 41.691 1.00 85.75 463 GLU A CA 1
ATOM 3715 C C . GLU A 1 463 ? -13.548 13.289 41.618 1.00 85.75 463 GLU A C 1
ATOM 3717 O O . GLU A 1 463 ? -14.288 13.649 42.534 1.00 85.75 463 GLU A O 1
ATOM 3722 N N . ILE A 1 464 ? -14.010 12.609 40.562 1.00 84.31 464 ILE A N 1
ATOM 3723 C CA . ILE A 1 464 ? -15.421 12.230 40.373 1.00 84.31 464 ILE A CA 1
ATOM 3724 C C . ILE A 1 464 ? -15.833 11.095 41.321 1.00 84.31 464 ILE A C 1
ATOM 3726 O O . ILE A 1 464 ? -16.896 11.185 41.928 1.00 84.31 464 ILE A O 1
ATOM 3730 N N . GLU A 1 465 ? -15.006 10.064 41.503 1.00 86.69 465 GLU A N 1
ATOM 3731 C CA . GLU A 1 465 ? -15.292 8.945 42.418 1.00 86.69 465 GLU A CA 1
ATOM 3732 C C . GLU A 1 465 ? -15.400 9.411 43.880 1.00 86.69 465 GLU A C 1
ATOM 3734 O O . GLU A 1 465 ? -16.294 8.979 44.615 1.00 86.69 465 GLU A O 1
ATOM 3739 N N . LEU A 1 466 ? -14.561 10.372 44.289 1.00 86.25 466 LEU A N 1
ATOM 3740 C CA . LEU A 1 466 ? -14.677 11.044 45.587 1.00 86.25 466 LEU A CA 1
ATOM 3741 C C . LEU A 1 466 ? -16.011 11.797 45.729 1.00 86.25 466 LEU A C 1
ATOM 3743 O O . LEU A 1 466 ? -16.700 11.631 46.736 1.00 86.25 466 LEU A O 1
ATOM 3747 N N . GLN A 1 467 ? -16.410 12.576 44.718 1.00 83.69 467 GLN A N 1
ATOM 3748 C CA . GLN A 1 467 ? -17.683 13.313 44.729 1.00 83.69 467 GLN A CA 1
ATOM 3749 C C . GLN A 1 467 ? -18.903 12.381 44.728 1.00 83.69 467 GLN A C 1
ATOM 3751 O O . GLN A 1 467 ? -19.864 12.633 45.452 1.00 83.69 467 GLN A O 1
ATOM 3756 N N . GLN A 1 468 ? -18.869 11.285 43.967 1.00 78.38 468 GLN A N 1
ATOM 3757 C CA . GLN A 1 468 ? -19.922 10.265 43.968 1.00 78.38 468 GLN A CA 1
ATOM 3758 C C . GLN A 1 468 ? -20.063 9.617 45.351 1.00 78.38 468 GLN A C 1
ATOM 3760 O O . GLN A 1 468 ? -21.173 9.535 45.877 1.00 78.38 468 GLN A O 1
ATOM 3765 N N . THR A 1 469 ? -18.942 9.249 45.979 1.00 85.19 469 THR A N 1
ATOM 3766 C CA . THR A 1 469 ? -18.914 8.680 47.337 1.00 85.19 469 THR A CA 1
ATOM 3767 C C . THR A 1 469 ? -19.491 9.651 48.374 1.00 85.19 469 THR A C 1
ATOM 3769 O O . THR A 1 469 ? -20.266 9.247 49.244 1.00 85.19 469 THR A O 1
ATOM 3772 N N . GLU A 1 470 ? -19.167 10.945 48.275 1.00 86.25 470 GLU A N 1
ATOM 3773 C CA . GLU A 1 470 ? -19.728 11.971 49.159 1.00 86.25 470 GLU A CA 1
ATOM 3774 C C . GLU A 1 470 ? -21.241 12.150 48.943 1.00 86.25 470 GLU A C 1
ATOM 3776 O O . GLU A 1 470 ? -22.006 12.157 49.909 1.00 86.25 470 GLU A O 1
ATOM 3781 N N . ILE A 1 471 ? -21.697 12.221 47.689 1.00 83.94 471 ILE A N 1
ATOM 3782 C CA . ILE A 1 471 ? -23.120 12.347 47.335 1.00 83.94 471 ILE A CA 1
ATOM 3783 C C . ILE A 1 471 ? -23.920 11.126 47.815 1.00 83.94 471 ILE A C 1
ATOM 3785 O O . ILE A 1 471 ? -25.023 11.282 48.342 1.00 83.94 471 ILE A O 1
ATOM 3789 N N . GLU A 1 472 ? -23.386 9.909 47.699 1.00 83.75 472 GLU A N 1
ATOM 3790 C CA . GLU A 1 472 ? -24.011 8.711 48.270 1.00 83.75 472 GLU A CA 1
ATOM 3791 C C . GLU A 1 472 ? -24.143 8.781 49.794 1.00 83.75 472 GLU A C 1
ATOM 3793 O O . GLU A 1 472 ? -25.182 8.401 50.345 1.00 83.75 472 GLU A O 1
ATOM 3798 N N . LEU A 1 473 ? -23.109 9.265 50.487 1.00 85.50 473 LEU A N 1
ATOM 3799 C CA . LEU A 1 473 ? -23.124 9.413 51.939 1.00 85.50 473 LEU A CA 1
ATOM 3800 C C . LEU A 1 473 ? -24.153 10.465 52.379 1.00 85.50 473 LEU A C 1
ATOM 3802 O O . LEU A 1 473 ? -24.961 10.190 53.268 1.00 85.50 473 LEU A O 1
ATOM 3806 N N . GLN A 1 474 ? -24.185 11.627 51.720 1.00 81.19 474 GLN A N 1
ATOM 3807 C CA . GLN A 1 474 ? -25.174 12.679 51.971 1.00 81.19 474 GLN A CA 1
ATOM 3808 C C . GLN A 1 474 ? -26.608 12.170 51.728 1.00 81.19 474 GLN A C 1
ATOM 3810 O O . GLN A 1 474 ? -27.481 12.358 52.579 1.00 81.19 474 GLN A O 1
ATOM 3815 N N . ASN A 1 475 ? -26.846 11.437 50.634 1.00 80.44 475 ASN A N 1
ATOM 3816 C CA . ASN A 1 475 ? -28.143 10.816 50.348 1.00 80.44 475 ASN A CA 1
ATOM 3817 C C . ASN A 1 475 ? -28.538 9.759 51.396 1.00 80.44 475 ASN A C 1
ATOM 3819 O O . ASN A 1 475 ? -29.692 9.734 51.829 1.00 80.44 475 ASN A O 1
ATOM 3823 N N . LYS A 1 476 ? -27.598 8.922 51.864 1.00 81.75 476 LYS A N 1
ATOM 3824 C CA . LYS A 1 476 ? -27.833 7.965 52.965 1.00 81.75 476 LYS A CA 1
ATOM 3825 C C . LYS A 1 476 ? -28.222 8.676 54.264 1.00 81.75 476 LYS A C 1
ATOM 3827 O O . LYS A 1 476 ? -29.146 8.218 54.937 1.00 81.75 476 LYS A O 1
ATOM 3832 N N . VAL A 1 477 ? -27.570 9.791 54.608 1.00 82.94 477 VAL A N 1
ATOM 3833 C CA . VAL A 1 477 ? -27.910 10.601 55.793 1.00 82.94 477 VAL A CA 1
ATOM 3834 C C . VAL A 1 477 ? -29.307 11.211 55.652 1.00 82.94 477 VAL A C 1
ATOM 3836 O O . VAL A 1 477 ? -30.156 10.963 56.509 1.00 82.94 477 VAL A O 1
ATOM 3839 N N . LEU A 1 478 ? -29.587 11.913 54.551 1.00 80.44 478 LEU A N 1
ATOM 3840 C CA . LEU A 1 478 ? -30.875 12.570 54.302 1.00 80.44 478 LEU A CA 1
ATOM 3841 C C . LEU A 1 478 ? -32.047 11.574 54.287 1.00 80.44 478 LEU A C 1
ATOM 3843 O O . LEU A 1 478 ? -33.080 11.811 54.916 1.00 80.44 478 LEU A O 1
ATOM 3847 N N . ALA A 1 479 ? -31.878 10.421 53.632 1.00 77.00 479 ALA A N 1
ATOM 3848 C CA . ALA A 1 479 ? -32.875 9.353 53.634 1.00 77.00 479 ALA A CA 1
ATOM 3849 C C . ALA A 1 479 ? -33.114 8.779 55.043 1.00 77.00 479 ALA A C 1
ATOM 3851 O O . ALA A 1 479 ? -34.235 8.389 55.369 1.00 77.00 479 ALA A O 1
ATOM 3852 N N . ASN A 1 480 ? -32.084 8.737 55.894 1.00 80.56 480 ASN A N 1
ATOM 3853 C CA . ASN A 1 480 ? -32.203 8.270 57.272 1.00 80.56 480 ASN A CA 1
ATOM 3854 C C . ASN A 1 480 ? -32.914 9.291 58.176 1.00 80.56 480 ASN A C 1
ATOM 3856 O O . ASN A 1 480 ? -33.748 8.900 58.990 1.00 80.56 480 ASN A O 1
ATOM 3860 N N . GLU A 1 481 ? -32.638 10.589 58.024 1.00 78.50 481 GLU A N 1
ATOM 3861 C CA . GLU A 1 481 ? -33.340 11.646 58.766 1.00 78.50 481 GLU A CA 1
ATOM 3862 C C . GLU A 1 481 ? -34.810 11.760 58.361 1.00 78.50 481 GLU A C 1
ATOM 3864 O O . GLU A 1 481 ? -35.682 11.779 59.233 1.00 78.50 481 GLU A O 1
ATOM 3869 N N . LYS A 1 482 ? -35.106 11.723 57.055 1.00 76.88 482 LYS A N 1
ATOM 3870 C CA . LYS A 1 482 ? -36.486 11.687 56.558 1.00 76.88 482 LYS A CA 1
ATOM 3871 C C . LYS A 1 482 ? -37.253 10.497 57.148 1.00 76.88 482 LYS A C 1
ATOM 3873 O O . LYS A 1 482 ? -38.326 10.692 57.713 1.00 76.88 482 LYS A O 1
ATOM 3878 N N . ARG A 1 483 ? -36.670 9.290 57.116 1.00 77.44 483 ARG A N 1
ATOM 3879 C CA . ARG A 1 483 ? -37.291 8.075 57.675 1.00 77.44 483 ARG A CA 1
ATOM 3880 C C . ARG A 1 483 ? -37.542 8.181 59.185 1.00 77.44 483 ARG A C 1
ATOM 3882 O O . ARG A 1 483 ? -38.588 7.738 59.648 1.00 77.44 483 ARG A O 1
ATOM 3889 N N . LYS A 1 484 ? -36.628 8.795 59.951 1.00 76.50 484 LYS A N 1
ATOM 3890 C CA . LYS A 1 484 ? -36.836 9.085 61.386 1.00 76.50 484 LYS A CA 1
ATOM 3891 C C . LYS A 1 484 ? -38.006 10.046 61.609 1.00 76.50 484 LYS A C 1
ATOM 3893 O O . LYS A 1 484 ? -38.829 9.795 62.483 1.00 76.50 484 LYS A O 1
ATOM 3898 N N . SER A 1 485 ? -38.082 11.131 60.835 1.00 75.69 485 SER A N 1
ATOM 3899 C CA . SER A 1 485 ? -39.151 12.132 60.956 1.00 75.69 485 SER A CA 1
ATOM 3900 C C . SER A 1 485 ? -40.522 11.563 60.582 1.00 75.69 485 SER A C 1
ATOM 3902 O O . SER A 1 485 ? -41.502 11.842 61.268 1.00 75.69 485 SER A O 1
ATOM 3904 N N . GLU A 1 486 ? -40.589 10.722 59.549 1.00 77.25 486 GLU A N 1
ATOM 3905 C CA . GLU A 1 486 ? -41.830 10.071 59.125 1.00 77.25 486 GLU A CA 1
ATOM 3906 C C . GLU A 1 486 ? -42.279 9.005 60.143 1.00 77.25 486 GLU A C 1
ATOM 3908 O O . GLU A 1 486 ? -43.441 9.012 60.539 1.00 77.25 486 GLU A O 1
ATOM 3913 N N . ALA A 1 487 ? -41.363 8.191 60.684 1.00 76.12 487 ALA A N 1
ATOM 3914 C CA . ALA A 1 487 ? -41.677 7.256 61.772 1.00 76.12 487 ALA A CA 1
ATOM 3915 C C . ALA A 1 487 ? -42.160 7.963 63.057 1.00 76.12 487 ALA A C 1
ATOM 3917 O O . ALA A 1 487 ? -43.106 7.511 63.695 1.00 76.12 487 ALA A O 1
ATOM 3918 N N . LEU A 1 488 ? -41.559 9.101 63.427 1.00 78.44 488 LEU A N 1
ATOM 3919 C CA . LEU A 1 488 ? -41.986 9.892 64.589 1.00 78.44 488 LEU A CA 1
ATOM 3920 C C . LEU A 1 488 ? -43.406 10.458 64.451 1.00 78.44 488 LEU A C 1
ATOM 3922 O O . LEU A 1 488 ? -44.092 10.587 65.461 1.00 78.44 488 LEU A O 1
ATOM 3926 N N . LEU A 1 489 ? -43.851 10.781 63.233 1.00 77.62 489 LEU A N 1
ATOM 3927 C CA . LEU A 1 489 ? -45.219 11.240 62.979 1.00 77.62 489 LEU A CA 1
ATOM 3928 C C . LEU A 1 489 ? -46.227 10.079 63.050 1.00 77.62 489 LEU A C 1
ATOM 3930 O O . LEU A 1 489 ? -47.276 10.217 63.678 1.00 77.62 489 LEU A O 1
ATOM 3934 N N . LEU A 1 490 ? -45.879 8.931 62.459 1.00 78.94 490 LEU A N 1
ATOM 3935 C CA . LEU A 1 490 ? -46.706 7.715 62.453 1.00 78.94 490 LEU A CA 1
ATOM 3936 C C . LEU A 1 490 ? -46.863 7.083 63.849 1.00 78.94 490 LEU A C 1
ATOM 3938 O O . LEU A 1 490 ? -47.873 6.451 64.124 1.00 78.94 490 LEU A O 1
ATOM 3942 N N . ASN A 1 491 ? -45.914 7.314 64.761 1.00 77.50 491 ASN A N 1
ATOM 3943 C CA . ASN A 1 491 ? -46.021 6.910 66.169 1.00 77.50 491 ASN A CA 1
ATOM 3944 C C . ASN A 1 491 ? -47.012 7.762 66.999 1.00 77.50 491 ASN A C 1
ATOM 3946 O O . ASN A 1 491 ? -47.191 7.491 68.186 1.00 77.50 491 ASN A O 1
ATOM 3950 N N . ILE A 1 492 ? -47.585 8.832 66.430 1.00 78.50 492 ILE A N 1
ATOM 3951 C CA . ILE A 1 492 ? -48.471 9.788 67.129 1.00 78.50 492 ILE A CA 1
ATOM 3952 C C . ILE A 1 492 ? -49.854 9.862 66.466 1.00 78.50 492 ILE A C 1
ATOM 3954 O O . ILE A 1 492 ? -50.845 10.139 67.142 1.00 78.50 492 ILE A O 1
ATOM 3958 N N . LEU A 1 493 ? -49.930 9.640 65.152 1.00 82.50 493 LEU A N 1
ATOM 3959 C CA . LEU A 1 493 ? -51.162 9.689 64.369 1.00 82.50 493 LEU A CA 1
ATOM 3960 C C . LEU A 1 493 ? -51.243 8.484 63.419 1.00 82.50 493 LEU A C 1
ATOM 3962 O O . LEU A 1 493 ? -50.239 8.183 62.768 1.00 82.50 493 LEU A O 1
ATOM 3966 N N . PRO A 1 494 ? -52.431 7.868 63.252 1.00 82.06 494 PRO A N 1
ATOM 3967 C CA . PRO A 1 494 ? -52.639 6.801 62.274 1.00 82.06 494 PRO A CA 1
ATOM 3968 C C . PRO A 1 494 ? -52.220 7.231 60.863 1.00 82.06 494 PRO A C 1
ATOM 3970 O O . PRO A 1 494 ? -52.423 8.386 60.491 1.00 82.06 494 PRO A O 1
ATOM 3973 N N . GLU A 1 495 ? -51.695 6.314 60.046 1.00 82.50 495 GLU A N 1
ATOM 3974 C CA . GLU A 1 495 ? -51.043 6.644 58.762 1.00 82.50 495 GLU A CA 1
ATOM 3975 C C . GLU A 1 495 ? -51.872 7.564 57.849 1.00 82.50 495 GLU A C 1
ATOM 3977 O O . GLU A 1 495 ? -51.374 8.585 57.379 1.00 82.50 495 GLU A O 1
ATOM 3982 N N . GLU A 1 496 ? -53.152 7.254 57.635 1.00 81.50 496 GLU A N 1
ATOM 3983 C CA . GLU A 1 496 ? -54.040 8.074 56.797 1.00 81.50 496 GLU A CA 1
ATOM 3984 C C . GLU A 1 496 ? -54.240 9.489 57.367 1.00 81.50 496 GLU A C 1
ATOM 3986 O O . GLU A 1 496 ? -54.283 10.469 56.626 1.00 81.50 496 GLU A O 1
ATOM 3991 N N . VAL A 1 497 ? -54.322 9.600 58.693 1.00 81.50 497 VAL A N 1
ATOM 3992 C CA . VAL A 1 497 ? -54.509 10.858 59.426 1.00 81.50 497 VAL A CA 1
ATOM 3993 C C . VAL A 1 497 ? -53.218 11.687 59.400 1.00 81.50 497 VAL A C 1
ATOM 3995 O O . VAL A 1 497 ? -53.264 12.904 59.218 1.00 81.50 497 VAL A O 1
ATOM 3998 N N . ALA A 1 498 ? -52.059 11.032 59.506 1.00 83.00 498 ALA A N 1
ATOM 3999 C CA . ALA A 1 498 ? -50.740 11.639 59.355 1.00 83.00 498 ALA A CA 1
ATOM 4000 C C . ALA A 1 498 ? -50.490 12.149 57.924 1.00 83.00 498 ALA A C 1
ATOM 4002 O O . ALA A 1 498 ? -49.959 13.247 57.753 1.00 83.00 498 ALA A O 1
ATOM 4003 N N . LEU A 1 499 ? -50.890 11.386 56.899 1.00 82.25 499 LEU A N 1
ATOM 4004 C CA . LEU A 1 499 ? -50.807 11.794 55.492 1.00 82.25 499 LEU A CA 1
ATOM 4005 C C . LEU A 1 499 ? -51.744 12.970 55.193 1.00 82.25 499 LEU A C 1
ATOM 4007 O O . LEU A 1 499 ? -51.294 13.975 54.647 1.00 82.25 499 LEU A O 1
ATOM 4011 N N . GLU A 1 500 ? -53.005 12.903 55.627 1.00 81.38 500 GLU A N 1
ATOM 4012 C CA . GLU A 1 500 ? -53.971 13.992 55.451 1.00 81.38 500 GLU A CA 1
ATOM 4013 C C . GLU A 1 500 ? -53.485 15.298 56.111 1.00 81.38 500 GLU A C 1
ATOM 4015 O O . GLU A 1 500 ? -53.527 16.361 55.486 1.00 81.38 500 GLU A O 1
ATOM 4020 N N . LEU A 1 501 ? -52.920 15.214 57.322 1.00 82.00 501 LEU A N 1
ATOM 4021 C CA . LEU A 1 501 ? -52.311 16.355 58.012 1.00 82.00 501 LEU A CA 1
ATOM 4022 C C . LEU A 1 501 ? -51.070 16.901 57.279 1.00 82.00 501 LEU A C 1
ATOM 4024 O O . LEU A 1 501 ? -50.881 18.116 57.223 1.00 82.00 501 LEU A O 1
ATOM 4028 N N . LYS A 1 502 ? -50.238 16.025 56.702 1.00 78.19 502 LYS A N 1
ATOM 4029 C CA . LYS A 1 502 ? -49.009 16.374 55.964 1.00 78.19 502 LYS A CA 1
ATOM 4030 C C . LYS A 1 502 ? -49.290 17.036 54.611 1.00 78.19 502 LYS A C 1
ATOM 4032 O O . LYS A 1 502 ? -48.521 17.899 54.200 1.00 78.19 502 LYS A O 1
ATOM 4037 N N . GLU A 1 503 ? -50.376 16.659 53.939 1.00 82.25 503 GLU A N 1
ATOM 4038 C CA . GLU A 1 503 ? -50.791 17.240 52.655 1.00 82.25 503 GLU A CA 1
ATOM 4039 C C . GLU A 1 503 ? -51.620 18.523 52.815 1.00 82.25 503 GLU A C 1
ATOM 4041 O O . GLU A 1 503 ? -51.419 19.481 52.069 1.00 82.25 503 GLU A O 1
ATOM 4046 N N . LYS A 1 504 ? -52.557 18.558 53.774 1.00 80.00 504 LYS A N 1
ATOM 4047 C CA . LYS A 1 504 ? -53.565 19.633 53.895 1.00 80.00 504 LYS A CA 1
ATOM 4048 C C . LYS A 1 504 ? -53.301 20.617 55.039 1.00 80.00 504 LYS A C 1
ATOM 4050 O O . LYS A 1 504 ? -53.966 21.649 55.123 1.00 80.00 504 LYS A O 1
ATOM 4055 N N . GLY A 1 505 ? -52.390 20.295 55.960 1.00 76.69 505 GLY A N 1
ATOM 4056 C CA . GLY A 1 505 ? -52.122 21.081 57.172 1.00 76.69 505 GLY A CA 1
ATOM 4057 C C . GLY A 1 505 ? -53.238 21.041 58.228 1.00 76.69 505 GLY A C 1
ATOM 4058 O O . GLY A 1 505 ? -53.127 21.707 59.255 1.00 76.69 505 GLY A O 1
ATOM 4059 N N . ASN A 1 506 ? -54.314 20.285 57.993 1.00 76.50 506 ASN A N 1
ATOM 4060 C CA . ASN A 1 506 ? -55.411 20.035 58.929 1.00 76.50 506 ASN A CA 1
ATOM 4061 C C . ASN A 1 506 ? -56.110 18.703 58.595 1.00 76.50 506 ASN A C 1
ATOM 4063 O O . ASN A 1 506 ? -55.894 18.134 57.527 1.00 76.50 506 ASN A O 1
ATOM 4067 N N . THR A 1 507 ? -56.958 18.224 59.505 1.00 78.94 507 THR A N 1
ATOM 4068 C CA . THR A 1 507 ? -57.770 17.004 59.353 1.00 78.94 507 THR A CA 1
ATOM 4069 C C . THR A 1 507 ? -59.196 17.270 59.822 1.00 78.94 507 THR A C 1
ATOM 4071 O O . THR A 1 507 ? -59.389 18.025 60.776 1.00 78.94 507 THR A O 1
ATOM 4074 N N . GLN A 1 508 ? -60.187 16.610 59.224 1.00 79.25 508 GLN A N 1
ATOM 4075 C CA . GLN A 1 508 ? -61.583 16.668 59.679 1.00 79.25 508 GLN A CA 1
ATOM 4076 C C . GLN A 1 508 ? -61.929 15.461 60.561 1.00 79.25 508 GLN A C 1
ATOM 4078 O O . GLN A 1 508 ? -61.316 14.400 60.438 1.00 79.25 508 GLN A O 1
ATOM 4083 N N . SER A 1 509 ? -62.915 15.612 61.449 1.00 83.38 509 SER A N 1
ATOM 4084 C CA . SER A 1 509 ? -63.484 14.480 62.182 1.00 83.38 509 SER A CA 1
ATOM 4085 C C . SER A 1 509 ? -64.297 13.587 61.239 1.00 83.38 509 SER A C 1
ATOM 4087 O O . SER A 1 509 ? -65.081 14.069 60.421 1.00 83.38 509 SER A O 1
ATOM 4089 N N . LYS A 1 510 ? -64.101 12.271 61.346 1.00 87.75 510 LYS A N 1
ATOM 4090 C CA . LYS A 1 510 ? -64.751 11.244 60.521 1.00 87.75 510 LYS A CA 1
ATOM 4091 C C . LYS A 1 510 ? -65.783 10.499 61.376 1.00 87.75 510 LYS A C 1
ATOM 4093 O O . LYS A 1 510 ? -65.492 10.133 62.513 1.00 87.75 510 LYS A O 1
ATOM 4098 N N . PHE A 1 511 ? -66.988 10.302 60.843 1.00 90.31 511 PHE A N 1
ATOM 4099 C CA . PHE A 1 511 ? -68.033 9.481 61.464 1.00 90.31 511 PHE A CA 1
ATOM 4100 C C . PHE A 1 511 ? -67.922 8.033 60.977 1.00 90.31 511 PHE A C 1
ATOM 4102 O O . PHE A 1 511 ? -67.755 7.792 59.778 1.00 90.31 511 PHE A O 1
ATOM 4109 N N . PHE A 1 512 ? -68.046 7.088 61.904 1.00 91.62 512 PHE A N 1
ATOM 4110 C CA . PHE A 1 512 ? -68.036 5.653 61.656 1.00 91.62 512 PHE A CA 1
ATOM 4111 C C . PHE A 1 512 ? -69.339 5.055 62.191 1.00 91.62 512 PHE A C 1
ATOM 4113 O O . PHE A 1 512 ? -69.692 5.238 63.352 1.00 91.62 512 PHE A O 1
ATOM 4120 N N . ASP A 1 513 ? -70.036 4.342 61.316 1.00 90.38 513 ASP A N 1
ATOM 4121 C CA . ASP A 1 513 ? -71.318 3.667 61.536 1.00 90.38 513 ASP A CA 1
ATOM 4122 C C . ASP A 1 513 ? -71.180 2.367 62.339 1.00 90.38 513 ASP A C 1
ATOM 4124 O O . ASP A 1 513 ? -72.063 2.027 63.125 1.00 90.38 513 ASP A O 1
ATOM 4128 N N . SER A 1 514 ? -70.060 1.657 62.190 1.00 92.38 514 SER A N 1
ATOM 4129 C CA . SER A 1 514 ? -69.693 0.580 63.106 1.00 92.38 514 SER A CA 1
ATOM 4130 C C . SER A 1 514 ? -68.183 0.473 63.292 1.00 92.38 514 SER A C 1
ATOM 4132 O O . SER A 1 514 ? -67.415 0.449 62.330 1.00 92.38 514 SER A O 1
ATOM 4134 N N . VAL A 1 515 ? -67.775 0.413 64.556 1.00 96.00 515 VAL A N 1
ATOM 4135 C CA . VAL A 1 515 ? -66.436 0.043 65.027 1.00 96.00 515 VAL A CA 1
ATOM 4136 C C . VAL A 1 515 ? -66.585 -0.882 66.234 1.00 96.00 515 VAL A C 1
ATOM 4138 O O . VAL A 1 515 ? -67.650 -0.924 66.854 1.00 96.00 515 VAL A O 1
ATOM 4141 N N . THR A 1 516 ? -65.518 -1.581 66.624 1.00 97.31 516 THR A N 1
ATOM 4142 C CA . THR A 1 516 ? -65.467 -2.303 67.907 1.00 97.31 516 THR A CA 1
ATOM 4143 C C . THR A 1 516 ? -64.426 -1.674 68.823 1.00 97.31 516 THR A C 1
ATOM 4145 O O . THR A 1 516 ? -63.245 -1.627 68.483 1.00 97.31 516 THR A O 1
ATOM 4148 N N . ILE A 1 517 ? -64.873 -1.213 69.991 1.00 97.50 517 ILE A N 1
ATOM 4149 C CA . ILE A 1 517 ? -64.063 -0.597 71.043 1.00 97.50 517 ILE A CA 1
ATOM 4150 C C . ILE A 1 517 ? -63.719 -1.652 72.098 1.00 97.50 517 ILE A C 1
ATOM 4152 O O . ILE A 1 517 ? -64.601 -2.378 72.560 1.00 97.50 517 ILE A O 1
ATOM 4156 N N . LEU A 1 518 ? -62.451 -1.682 72.501 1.00 96.69 518 LEU A N 1
ATOM 4157 C CA . LEU A 1 518 ? -61.912 -2.451 73.618 1.00 96.69 518 LEU A CA 1
ATOM 4158 C C . LEU A 1 518 ? -61.536 -1.503 74.759 1.00 96.69 518 LEU A C 1
ATOM 4160 O O . LEU A 1 518 ? -60.804 -0.534 74.543 1.00 96.69 518 LEU A O 1
ATOM 4164 N N . PHE A 1 519 ? -61.973 -1.846 75.968 1.00 96.06 519 PHE A N 1
ATOM 4165 C CA . PHE A 1 519 ? -61.390 -1.381 77.223 1.00 96.06 519 PHE A CA 1
ATOM 4166 C C . PHE A 1 519 ? -60.818 -2.571 77.999 1.00 96.06 519 PHE A C 1
ATOM 4168 O O . PHE A 1 519 ? -61.439 -3.633 78.071 1.00 96.06 519 PHE A O 1
ATOM 4175 N N . THR A 1 520 ? -59.654 -2.385 78.617 1.00 93.25 520 THR A N 1
ATOM 4176 C CA . THR A 1 520 ? -59.144 -3.288 79.658 1.00 93.25 520 THR A CA 1
ATOM 4177 C C . THR A 1 520 ? -58.772 -2.502 80.901 1.00 93.25 520 THR A C 1
ATOM 4179 O O . THR A 1 520 ? -58.351 -1.354 80.786 1.00 93.25 520 THR A O 1
ATOM 4182 N N . ASP A 1 521 ? -58.826 -3.149 82.058 1.00 91.06 521 ASP A N 1
ATOM 4183 C CA . ASP A 1 521 ? -58.509 -2.565 83.366 1.00 91.06 521 ASP A CA 1
ATOM 4184 C C . ASP A 1 521 ? -57.796 -3.582 84.265 1.00 91.06 521 ASP A C 1
ATOM 4186 O O . ASP A 1 521 ? -58.005 -4.795 84.120 1.00 91.06 521 ASP A O 1
ATOM 4190 N N . PHE A 1 522 ? -56.981 -3.102 85.209 1.00 89.25 522 PHE A N 1
ATOM 4191 C CA . PHE A 1 522 ? -56.291 -3.947 86.181 1.00 89.25 522 PHE A CA 1
ATOM 4192 C C . PHE A 1 522 ? -57.020 -3.952 87.531 1.00 89.25 522 PHE A C 1
ATOM 4194 O O . PHE A 1 522 ? -56.967 -3.014 88.325 1.00 89.25 522 PHE A O 1
ATOM 4201 N N . LYS A 1 523 ? -57.665 -5.078 87.843 1.00 81.69 523 LYS A N 1
ATOM 4202 C CA . LYS A 1 523 ? -58.437 -5.248 89.075 1.00 81.69 523 LYS A CA 1
ATOM 4203 C C . LYS A 1 523 ? -57.575 -5.002 90.316 1.00 81.69 523 LYS A C 1
ATOM 4205 O O . LYS A 1 523 ? -56.471 -5.527 90.447 1.00 81.69 523 LYS A O 1
ATOM 4210 N N . ASP A 1 524 ? -58.153 -4.272 91.272 1.00 72.12 524 ASP A N 1
ATOM 4211 C CA . ASP A 1 524 ? -57.538 -3.920 92.557 1.00 72.12 524 ASP A CA 1
ATOM 4212 C C . ASP A 1 524 ? -56.215 -3.126 92.436 1.00 72.12 524 ASP A C 1
ATOM 4214 O O . ASP A 1 524 ? -55.493 -3.006 93.429 1.00 72.12 524 ASP A O 1
ATOM 4218 N N . PHE A 1 525 ? -55.913 -2.522 91.274 1.00 73.19 525 PHE A N 1
ATOM 4219 C CA . PHE A 1 525 ? -54.684 -1.755 91.022 1.00 73.19 525 PHE A CA 1
ATOM 4220 C C . PHE A 1 525 ? -54.368 -0.740 92.128 1.00 73.19 525 PHE A C 1
ATOM 4222 O O . PHE A 1 525 ? -53.251 -0.724 92.642 1.00 73.19 525 PHE A O 1
ATOM 4229 N N . THR A 1 526 ? -55.359 0.023 92.605 1.00 69.44 526 THR A N 1
ATOM 4230 C CA . THR A 1 526 ? -55.193 0.978 93.720 1.00 69.44 526 THR A CA 1
ATOM 4231 C C . THR A 1 526 ? -54.627 0.333 94.995 1.00 69.44 526 THR A C 1
ATOM 4233 O O . THR A 1 526 ? -53.822 0.943 95.684 1.00 69.44 526 THR A O 1
ATOM 4236 N N . LYS A 1 527 ? -54.991 -0.919 95.307 1.00 70.12 527 LYS A N 1
ATOM 4237 C CA . LY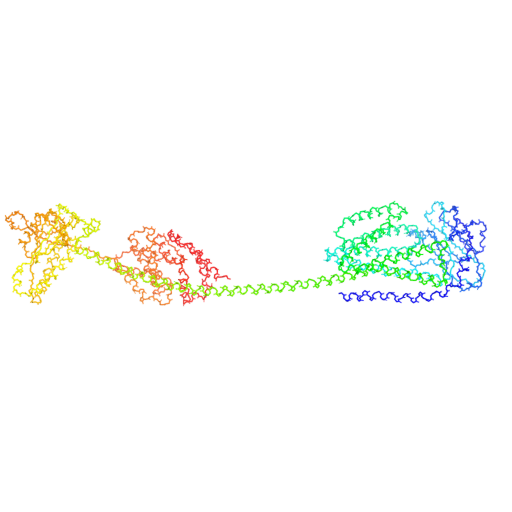S A 1 527 ? -54.491 -1.665 96.484 1.00 70.12 527 LYS A CA 1
ATOM 4238 C C . LYS A 1 527 ? -53.114 -2.297 96.248 1.00 70.12 527 LYS A C 1
ATOM 4240 O O . LYS A 1 527 ? -52.466 -2.745 97.197 1.00 70.12 527 LYS A O 1
ATOM 4245 N N . LEU A 1 528 ? -52.687 -2.387 94.987 1.00 68.19 528 LEU A N 1
ATOM 4246 C CA . LEU A 1 528 ? -51.338 -2.789 94.589 1.00 68.19 528 LEU A CA 1
ATOM 4247 C C . LEU A 1 528 ? -50.381 -1.586 94.613 1.00 68.19 528 LEU A C 1
ATOM 4249 O O . LEU A 1 528 ? -49.237 -1.751 95.036 1.00 68.19 528 LEU A O 1
ATOM 4253 N N . THR A 1 529 ? -50.843 -0.374 94.274 1.00 67.75 529 THR A N 1
ATOM 4254 C CA . THR A 1 529 ? -50.013 0.848 94.347 1.00 67.75 529 THR A CA 1
ATOM 4255 C C . THR A 1 529 ? -49.573 1.198 95.775 1.00 67.75 529 THR A C 1
ATOM 4257 O O . THR A 1 529 ? -48.507 1.776 95.957 1.00 67.75 529 THR A O 1
ATOM 4260 N N . GLU A 1 530 ? -50.325 0.776 96.797 1.00 72.25 530 GLU A N 1
ATOM 4261 C CA . GLU A 1 530 ? -49.953 0.908 98.218 1.00 72.25 530 GLU A CA 1
ATOM 4262 C C . GLU A 1 530 ? -48.797 -0.017 98.658 1.00 72.25 530 GLU A C 1
ATOM 4264 O O . GLU A 1 530 ? -48.266 0.146 99.758 1.00 72.25 530 GLU A O 1
ATOM 4269 N N . LYS A 1 531 ? -48.426 -1.020 97.847 1.00 67.69 531 LYS A N 1
ATOM 4270 C CA . LYS A 1 531 ? -47.535 -2.133 98.246 1.00 67.69 531 LYS A CA 1
ATOM 4271 C C . LYS A 1 531 ? -46.297 -2.317 97.369 1.00 67.69 531 LYS A C 1
ATOM 4273 O O . LYS A 1 531 ? -45.427 -3.109 97.722 1.00 67.69 531 LYS A O 1
ATOM 4278 N N . VAL A 1 532 ? -46.233 -1.631 96.233 1.00 73.38 532 VAL A N 1
ATOM 4279 C CA . VAL A 1 532 ? -45.194 -1.774 95.202 1.00 73.38 532 VAL A CA 1
ATOM 4280 C C . VAL A 1 532 ? -44.520 -0.418 94.999 1.00 73.38 532 VAL A C 1
ATOM 4282 O O . VAL A 1 532 ? -45.164 0.621 95.146 1.00 73.38 532 VAL A O 1
ATOM 4285 N N . SER A 1 533 ? -43.223 -0.393 94.676 1.00 77.62 533 SER A N 1
ATOM 4286 C CA . SER A 1 533 ? -42.554 0.883 94.395 1.00 77.62 533 SER A CA 1
ATOM 4287 C C . SER A 1 533 ? -43.144 1.538 93.139 1.00 77.62 533 SER A C 1
ATOM 4289 O O . SER A 1 533 ? -43.460 0.859 92.164 1.00 77.62 533 SER A O 1
ATOM 4291 N N . SER A 1 534 ? -43.292 2.865 93.126 1.00 76.31 534 SER A N 1
ATOM 4292 C CA . SER A 1 534 ? -43.898 3.570 91.984 1.00 76.31 534 SER A CA 1
ATOM 4293 C C . SER A 1 534 ? -43.089 3.436 90.687 1.00 76.31 534 SER A C 1
ATOM 4295 O O . SER A 1 534 ? -43.661 3.534 89.606 1.00 76.31 534 SER A O 1
ATOM 4297 N N . THR A 1 535 ? -41.787 3.155 90.775 1.00 79.19 535 THR A N 1
ATOM 4298 C CA . THR A 1 535 ? -40.937 2.777 89.635 1.00 79.19 535 THR A CA 1
ATOM 4299 C C . THR A 1 535 ? -41.277 1.389 89.096 1.00 79.19 535 THR A C 1
ATOM 4301 O O . THR A 1 535 ? -41.563 1.256 87.911 1.00 79.19 535 THR A O 1
ATOM 4304 N N . GLU A 1 536 ? -41.320 0.374 89.961 1.00 79.31 536 GLU A N 1
ATOM 4305 C CA . GLU A 1 536 ? -41.642 -1.014 89.595 1.00 79.31 536 GLU A CA 1
ATOM 4306 C C . GLU A 1 536 ? -43.067 -1.124 89.037 1.00 79.31 536 GLU A C 1
ATOM 4308 O O . GLU A 1 536 ? -43.281 -1.724 87.992 1.00 79.31 536 GLU A O 1
ATOM 4313 N N . LEU A 1 537 ? -44.036 -0.443 89.657 1.00 80.38 537 LEU A N 1
ATOM 4314 C CA . LEU A 1 537 ? -45.419 -0.367 89.182 1.00 80.38 537 LEU A CA 1
ATOM 4315 C C . LEU A 1 537 ? -45.513 0.163 87.736 1.00 80.38 537 LEU A C 1
ATOM 4317 O O . LEU A 1 537 ? -46.274 -0.368 86.927 1.00 80.38 537 LEU A O 1
ATOM 4321 N N . ILE A 1 538 ? -44.729 1.194 87.401 1.00 82.56 538 ILE A N 1
ATOM 4322 C CA . ILE A 1 538 ? -44.670 1.766 86.048 1.00 82.56 538 ILE A CA 1
ATOM 4323 C C . ILE A 1 538 ? -43.950 0.818 85.080 1.00 82.56 538 ILE A C 1
ATOM 4325 O O . ILE A 1 538 ? -44.365 0.711 83.927 1.00 82.56 538 ILE A O 1
ATOM 4329 N N . GLU A 1 539 ? -42.903 0.116 85.512 1.00 84.75 539 GLU A N 1
ATOM 4330 C CA . GLU A 1 539 ? -42.202 -0.876 84.687 1.00 84.75 539 GLU A CA 1
ATOM 4331 C C . GLU A 1 539 ? -43.092 -2.080 84.343 1.00 84.75 539 GLU A C 1
ATOM 4333 O O . GLU A 1 539 ? -43.123 -2.494 83.183 1.00 84.75 539 GLU A O 1
ATOM 4338 N N . GLU A 1 540 ? -43.879 -2.576 85.299 1.00 84.38 540 GLU A N 1
ATOM 4339 C CA . GLU A 1 540 ? -44.838 -3.672 85.107 1.00 84.38 540 GLU A CA 1
ATOM 4340 C C . GLU A 1 540 ? -46.007 -3.258 84.193 1.00 84.38 540 GLU A C 1
ATOM 4342 O O . GLU A 1 540 ? -46.318 -3.973 83.239 1.00 84.38 540 GLU A O 1
ATOM 4347 N N . LEU A 1 541 ? -46.603 -2.072 84.397 1.00 85.94 541 LEU A N 1
ATOM 4348 C CA . LEU A 1 541 ? -47.611 -1.517 83.476 1.00 85.94 541 LEU A CA 1
ATOM 4349 C C . LEU A 1 541 ? -47.056 -1.369 82.052 1.00 85.94 541 LEU A C 1
ATOM 4351 O O . LEU A 1 541 ? -47.699 -1.759 81.081 1.00 85.94 541 LEU A O 1
ATOM 4355 N N . ASN A 1 542 ? -45.844 -0.826 81.920 1.00 87.56 542 ASN A N 1
ATOM 4356 C CA . ASN A 1 542 ? -45.158 -0.630 80.644 1.00 87.56 542 ASN A CA 1
ATOM 4357 C C . ASN A 1 542 ? -44.824 -1.967 79.960 1.00 87.56 542 ASN A C 1
ATOM 4359 O O . ASN A 1 542 ? -44.887 -2.050 78.736 1.00 87.56 542 ASN A O 1
ATOM 4363 N N . TYR A 1 543 ? -44.495 -3.016 80.719 1.00 89.50 543 TYR A N 1
ATOM 4364 C CA . TYR A 1 543 ? -44.306 -4.366 80.186 1.00 89.50 543 TYR A CA 1
ATOM 4365 C C . TYR A 1 543 ? -45.609 -4.915 79.591 1.00 89.50 543 TYR A C 1
ATOM 4367 O O . TYR A 1 543 ? -45.623 -5.323 78.430 1.00 89.50 543 TYR A O 1
ATOM 4375 N N . CYS A 1 544 ? -46.710 -4.845 80.343 1.00 89.31 544 CYS A N 1
ATOM 4376 C CA . CYS A 1 544 ? -48.026 -5.289 79.889 1.00 89.31 544 CYS A CA 1
ATOM 4377 C C . CYS A 1 544 ? -48.514 -4.487 78.668 1.00 89.31 544 CYS A C 1
ATOM 4379 O O . CYS A 1 544 ? -48.824 -5.069 77.631 1.00 89.31 544 CYS A O 1
ATOM 4381 N N . PHE A 1 545 ? -48.503 -3.152 78.737 1.00 92.88 545 PHE A N 1
ATOM 4382 C CA . PHE A 1 545 ? -48.960 -2.289 77.642 1.00 92.88 545 PHE A CA 1
ATOM 4383 C C . PHE A 1 545 ? -48.125 -2.434 76.362 1.00 92.88 545 PHE A C 1
ATOM 4385 O O . PHE A 1 545 ? -48.697 -2.358 75.280 1.00 92.88 545 PHE A O 1
ATOM 4392 N N . LYS A 1 546 ? -46.811 -2.691 76.441 1.00 91.56 546 LYS A N 1
ATOM 4393 C CA . LYS A 1 546 ? -45.988 -3.000 75.253 1.00 91.56 546 LYS A CA 1
ATOM 4394 C C . LYS A 1 546 ? -46.408 -4.293 74.565 1.00 91.56 546 LYS A C 1
ATOM 4396 O O . LYS A 1 546 ? -46.342 -4.379 73.341 1.00 91.56 546 LYS A O 1
ATOM 4401 N N . GLU A 1 547 ? -46.811 -5.295 75.338 1.00 92.19 547 GLU A N 1
ATOM 4402 C CA . GLU A 1 547 ? -47.290 -6.551 74.774 1.00 92.19 547 GLU A CA 1
ATOM 4403 C C . GLU A 1 547 ? -48.693 -6.383 74.179 1.00 92.19 547 GLU A C 1
ATOM 4405 O O . GLU A 1 547 ? -48.941 -6.857 73.075 1.00 92.19 547 GLU A O 1
ATOM 4410 N N . PHE A 1 548 ? -49.575 -5.602 74.815 1.00 95.31 548 PHE A N 1
ATOM 4411 C CA . PHE A 1 548 ? -50.874 -5.260 74.223 1.00 95.31 548 PHE A CA 1
ATOM 4412 C C . PHE A 1 548 ? -50.690 -4.472 72.920 1.00 95.31 548 PHE A C 1
ATOM 4414 O O . PHE A 1 548 ? -51.307 -4.829 71.923 1.00 95.31 548 PHE A O 1
ATOM 4421 N N . ASP A 1 549 ? -49.780 -3.488 72.886 1.00 92.25 549 ASP A N 1
ATOM 4422 C CA . ASP A 1 549 ? -49.410 -2.738 71.676 1.00 92.25 549 ASP A CA 1
ATOM 4423 C C . ASP A 1 549 ? -48.961 -3.682 70.549 1.00 92.25 549 ASP A C 1
ATOM 4425 O O . ASP A 1 549 ? -49.391 -3.529 69.403 1.00 92.25 549 ASP A O 1
ATOM 4429 N N . ARG A 1 550 ? -48.143 -4.696 70.869 1.00 91.25 550 ARG A N 1
ATOM 4430 C CA . ARG A 1 550 ? -47.702 -5.730 69.919 1.00 91.25 550 ARG A CA 1
ATOM 4431 C C . ARG A 1 550 ? -48.878 -6.557 69.392 1.00 91.25 550 ARG A C 1
ATOM 4433 O O . ARG A 1 550 ? -48.962 -6.788 68.185 1.00 91.25 550 ARG A O 1
ATOM 4440 N N . ILE A 1 551 ? -49.785 -6.972 70.276 1.00 91.56 551 ILE A N 1
ATOM 4441 C CA . ILE A 1 551 ? -50.950 -7.796 69.937 1.00 91.56 551 ILE A CA 1
ATOM 4442 C C . ILE A 1 551 ? -51.972 -7.003 69.109 1.00 91.56 551 ILE A C 1
ATOM 4444 O O . ILE A 1 551 ? -52.379 -7.477 68.054 1.00 91.56 551 ILE A O 1
ATOM 4448 N N . ILE A 1 552 ? -52.357 -5.780 69.490 1.00 93.38 552 ILE A N 1
ATOM 4449 C CA . ILE A 1 552 ? -53.331 -5.005 68.700 1.00 93.38 552 ILE A CA 1
ATOM 4450 C C . ILE A 1 552 ? -52.768 -4.623 67.319 1.00 93.38 552 ILE A C 1
ATOM 4452 O O . ILE A 1 552 ? -53.475 -4.732 66.312 1.00 93.38 552 ILE A O 1
ATOM 4456 N N . SER A 1 553 ? -51.465 -4.317 67.234 1.00 89.50 553 SER A N 1
ATOM 4457 C CA . SER A 1 553 ? -50.785 -4.026 65.963 1.00 89.50 553 SER A CA 1
ATOM 4458 C C . SER A 1 553 ? -50.808 -5.222 65.005 1.00 89.50 553 SER A C 1
ATOM 4460 O O . SER A 1 553 ? -51.034 -5.045 63.809 1.00 89.50 553 SER A O 1
ATOM 4462 N N . LYS A 1 554 ? -50.641 -6.450 65.519 1.00 91.25 554 LYS A N 1
ATOM 4463 C CA . LYS A 1 554 ? -50.696 -7.709 64.748 1.00 91.25 554 LYS A CA 1
ATOM 4464 C C . LYS A 1 554 ? -52.028 -7.897 64.004 1.00 91.25 554 LYS A C 1
ATOM 4466 O O . LYS A 1 554 ? -52.033 -8.483 62.924 1.00 91.25 554 LYS A O 1
ATOM 4471 N N . TYR A 1 555 ? -53.138 -7.384 64.542 1.00 89.69 555 TYR A N 1
ATOM 4472 C CA . TYR A 1 555 ? -54.465 -7.456 63.912 1.00 89.69 555 TYR A CA 1
ATOM 4473 C C . TYR A 1 555 ? -54.855 -6.192 63.121 1.00 89.69 555 TYR A C 1
ATOM 4475 O O . TYR A 1 555 ? -55.907 -6.176 62.473 1.00 89.69 555 TYR A O 1
ATOM 4483 N N . GLY A 1 556 ? -54.021 -5.145 63.129 1.00 88.62 556 GLY A N 1
ATOM 4484 C CA . GLY A 1 556 ? -54.345 -3.847 62.528 1.00 88.62 556 GLY A CA 1
ATOM 4485 C C . GLY A 1 556 ? -55.455 -3.116 63.286 1.00 88.62 556 GLY A C 1
ATOM 4486 O O . GLY A 1 556 ? -56.404 -2.627 62.676 1.00 88.62 556 GLY A O 1
ATOM 4487 N N . ILE A 1 557 ? -55.374 -3.122 64.616 1.00 94.19 557 ILE A N 1
ATOM 4488 C CA . ILE A 1 557 ? -56.290 -2.444 65.538 1.00 94.19 557 ILE A CA 1
ATOM 4489 C C . ILE A 1 557 ? -55.578 -1.201 66.074 1.00 94.19 557 ILE A C 1
ATOM 4491 O O . ILE A 1 557 ? -54.410 -1.278 66.452 1.00 94.19 557 ILE A O 1
ATOM 4495 N N . GLU A 1 558 ? -56.274 -0.067 66.116 1.00 93.00 558 GLU A N 1
ATOM 4496 C CA . GLU A 1 558 ? -55.671 1.218 66.456 1.00 93.00 558 GLU A CA 1
ATOM 4497 C C . GLU A 1 558 ? -55.608 1.446 67.970 1.00 93.00 558 GLU A C 1
ATOM 4499 O O . GLU A 1 558 ? -56.577 1.188 68.697 1.00 93.00 558 GLU A O 1
ATOM 4504 N N . LYS A 1 559 ? -54.482 1.986 68.448 1.00 92.75 559 LYS A N 1
ATOM 4505 C CA . LYS A 1 559 ? -54.325 2.397 69.845 1.00 92.75 559 LYS A CA 1
ATOM 4506 C C . LYS A 1 559 ? -54.904 3.795 70.015 1.00 92.75 559 LYS A C 1
ATOM 4508 O O . LYS A 1 559 ? -54.420 4.738 69.399 1.00 92.75 559 LYS A O 1
ATOM 4513 N N . ILE A 1 560 ? -55.884 3.958 70.903 1.00 91.44 560 ILE A N 1
ATOM 4514 C CA . ILE A 1 560 ? -56.399 5.295 71.216 1.00 91.44 560 ILE A CA 1
ATOM 4515 C C . ILE A 1 560 ? -55.565 5.921 72.333 1.00 91.44 560 ILE A C 1
ATOM 4517 O O . ILE A 1 560 ? -54.906 6.938 72.131 1.00 91.44 560 ILE A O 1
ATOM 4521 N N . LYS A 1 561 ? -55.580 5.320 73.529 1.00 90.19 561 LYS A N 1
ATOM 4522 C CA . LYS A 1 561 ? -54.902 5.864 74.718 1.00 90.19 561 LYS A CA 1
ATOM 4523 C C . LYS A 1 561 ? -54.822 4.855 75.863 1.00 90.19 561 LYS A C 1
ATOM 4525 O O . LYS A 1 561 ? -55.575 3.889 75.922 1.00 90.19 561 LYS A O 1
ATOM 4530 N N . THR A 1 562 ? -53.935 5.134 76.810 1.00 89.00 562 THR A N 1
ATOM 4531 C CA . THR A 1 562 ? -53.940 4.548 78.159 1.00 89.00 562 THR A CA 1
ATOM 4532 C C . THR A 1 562 ? -54.532 5.566 79.132 1.00 89.00 562 THR A C 1
ATOM 4534 O O . THR A 1 562 ? -54.138 6.735 79.100 1.00 89.00 562 THR A O 1
ATOM 4537 N N . ILE A 1 563 ? -55.458 5.150 79.992 1.00 84.00 563 ILE A N 1
ATOM 4538 C CA . ILE A 1 563 ? -56.153 6.006 80.962 1.00 84.00 563 ILE A CA 1
ATOM 4539 C C . ILE A 1 563 ? -55.768 5.528 82.363 1.00 84.00 563 ILE A C 1
ATOM 4541 O O . ILE A 1 563 ? -56.475 4.742 82.982 1.00 84.00 563 ILE A O 1
ATOM 4545 N N . GLY A 1 564 ? -54.595 5.964 82.832 1.00 82.25 564 GLY A N 1
ATOM 4546 C CA . GLY A 1 564 ? -53.977 5.394 84.030 1.00 82.25 564 GLY A CA 1
ATOM 4547 C C . GLY A 1 564 ? -53.539 3.951 83.775 1.00 82.25 564 GLY A C 1
ATOM 4548 O O . GLY A 1 564 ? -52.693 3.701 82.918 1.00 82.25 564 GLY A O 1
ATOM 4549 N N . ASP A 1 565 ? -54.131 3.032 84.524 1.00 83.50 565 ASP A N 1
ATOM 4550 C CA . ASP A 1 565 ? -54.010 1.579 84.438 1.00 83.50 565 ASP A CA 1
ATOM 4551 C C . ASP A 1 565 ? -54.921 0.938 83.373 1.00 83.50 565 ASP A C 1
ATOM 4553 O O . ASP A 1 565 ? -54.647 -0.182 82.940 1.00 83.50 565 ASP A O 1
ATOM 4557 N N . ALA A 1 566 ? -55.925 1.660 82.865 1.00 87.94 566 ALA A N 1
ATOM 4558 C CA . ALA A 1 566 ? -56.786 1.172 81.791 1.00 87.94 566 ALA A CA 1
ATOM 4559 C C . ALA A 1 566 ? -56.175 1.359 80.385 1.00 87.94 566 ALA A C 1
ATOM 4561 O O . ALA A 1 566 ? -55.473 2.337 80.104 1.00 87.94 566 ALA A O 1
ATOM 4562 N N . TYR A 1 567 ? -56.496 0.452 79.460 1.00 93.06 567 TYR A N 1
ATOM 4563 C CA . TYR A 1 567 ? -56.036 0.457 78.063 1.00 93.06 567 TYR A CA 1
ATOM 4564 C C . TYR A 1 567 ? -57.226 0.547 77.100 1.00 93.06 567 TYR A C 1
ATOM 4566 O O . TYR A 1 567 ? -58.213 -0.167 77.275 1.00 93.06 567 TYR A O 1
ATOM 4574 N N . MET A 1 568 ? -57.137 1.406 76.078 1.00 94.69 568 MET A N 1
ATOM 4575 C CA . MET A 1 568 ? -58.213 1.651 75.112 1.00 94.69 568 MET A CA 1
ATOM 4576 C C . MET A 1 568 ? -57.724 1.534 73.660 1.00 94.69 568 MET A C 1
ATOM 4578 O O . MET A 1 568 ? -56.831 2.271 73.225 1.00 94.69 568 MET A O 1
ATOM 4582 N N . ALA A 1 569 ? -58.377 0.661 72.891 1.00 95.12 569 ALA A N 1
ATOM 4583 C CA . ALA A 1 569 ? -58.102 0.420 71.473 1.00 95.12 569 ALA A CA 1
ATOM 4584 C C . ALA A 1 569 ? -59.403 0.264 70.667 1.00 95.12 569 ALA A C 1
ATOM 4586 O O . ALA A 1 569 ? -60.447 -0.082 71.224 1.00 95.12 569 ALA A O 1
ATOM 4587 N N . VAL A 1 570 ? -59.361 0.516 69.355 1.00 96.38 570 VAL A N 1
ATOM 4588 C CA . VAL A 1 570 ? -60.542 0.419 68.475 1.00 96.38 570 VAL A CA 1
ATOM 4589 C C . VAL A 1 570 ? -60.181 -0.216 67.131 1.00 96.38 570 VAL A C 1
ATOM 4591 O O . VAL A 1 570 ? -59.167 0.111 66.522 1.00 96.38 570 VAL A O 1
ATOM 4594 N N . SER A 1 571 ? -61.031 -1.123 66.649 1.00 95.69 571 SER A N 1
ATOM 4595 C CA . SER A 1 571 ? -60.948 -1.711 65.307 1.00 95.69 571 SER A CA 1
ATOM 4596 C C . SER A 1 571 ? -62.076 -1.176 64.421 1.00 95.69 571 SER A C 1
ATOM 4598 O O . SER A 1 571 ? -63.168 -0.905 64.921 1.00 95.69 571 SER A O 1
ATOM 4600 N N . GLY A 1 572 ? -61.828 -1.036 63.115 1.00 89.69 572 GLY A N 1
ATOM 4601 C CA . GLY A 1 572 ? -62.743 -0.384 62.161 1.00 89.69 572 GLY A CA 1
ATOM 4602 C C . GLY A 1 572 ? -62.469 1.110 61.928 1.00 89.69 572 GLY A C 1
ATOM 4603 O O . GLY A 1 572 ? -63.252 1.782 61.260 1.00 89.69 572 GLY A O 1
ATOM 4604 N N . LEU A 1 573 ? -61.357 1.628 62.460 1.00 88.12 573 LEU A N 1
ATOM 4605 C CA . LEU A 1 573 ? -60.817 2.963 62.192 1.00 88.12 573 LEU A CA 1
ATOM 4606 C C . LEU A 1 573 ? -59.267 2.907 62.152 1.00 88.12 573 LEU A C 1
ATOM 4608 O O . LEU A 1 573 ? -58.708 1.908 62.604 1.00 88.12 573 LEU A O 1
ATOM 4612 N N . PRO A 1 574 ? -58.555 3.904 61.580 1.00 81.50 574 PRO A N 1
ATOM 4613 C CA . PRO A 1 574 ? -59.068 5.060 60.827 1.00 81.50 574 PRO A CA 1
ATOM 4614 C C . PRO A 1 574 ? -59.760 4.676 59.508 1.00 81.50 574 PRO A C 1
ATOM 4616 O O . PRO A 1 574 ? -60.455 5.501 58.923 1.00 81.50 574 PRO A O 1
ATOM 4619 N N . LYS A 1 575 ? -59.594 3.428 59.053 1.00 86.44 575 LYS A N 1
ATOM 4620 C CA . LYS A 1 575 ? -60.258 2.848 57.880 1.00 86.44 575 LYS A CA 1
ATOM 4621 C C . LYS A 1 575 ? -61.348 1.882 58.336 1.00 86.44 575 LYS A C 1
ATOM 4623 O O . LYS A 1 575 ? -61.090 1.058 59.211 1.00 86.44 575 LYS A O 1
ATOM 4628 N N . LYS A 1 576 ? -62.530 1.959 57.713 1.00 86.81 576 LYS A N 1
ATOM 4629 C CA . LYS A 1 576 ? -63.602 0.973 57.915 1.00 86.81 576 LYS A CA 1
ATOM 4630 C C . LYS A 1 576 ? -63.106 -0.427 57.552 1.00 86.81 576 LYS A C 1
ATOM 4632 O O . LYS A 1 576 ? -62.419 -0.595 56.546 1.00 86.81 576 LYS A O 1
ATOM 4637 N N . ASP A 1 577 ? -63.495 -1.414 58.349 1.00 89.94 577 ASP A N 1
ATOM 4638 C CA . ASP A 1 577 ? -63.138 -2.821 58.164 1.00 89.94 577 ASP A CA 1
ATOM 4639 C C . ASP A 1 577 ? -64.305 -3.693 58.624 1.00 89.94 577 ASP A C 1
ATOM 4641 O O . ASP A 1 577 ? -64.625 -3.712 59.808 1.00 89.94 577 ASP A O 1
ATOM 4645 N N . GLU A 1 578 ? -64.930 -4.426 57.706 1.00 89.56 578 GLU A N 1
ATOM 4646 C CA . GLU A 1 578 ? -66.078 -5.303 57.990 1.00 89.56 578 GLU A CA 1
ATOM 4647 C C . GLU A 1 578 ? -65.752 -6.400 59.024 1.00 89.56 578 GLU A C 1
ATOM 4649 O O . GLU A 1 578 ? -66.646 -6.932 59.677 1.00 89.56 578 GLU A O 1
ATOM 4654 N N . ASN A 1 579 ? -64.466 -6.703 59.236 1.00 91.69 579 ASN A N 1
ATOM 4655 C CA . ASN A 1 579 ? -63.985 -7.692 60.198 1.00 91.69 579 ASN A CA 1
ATOM 4656 C C . ASN A 1 579 ? -63.593 -7.072 61.554 1.00 91.69 579 ASN A C 1
ATOM 4658 O O . ASN A 1 579 ? -62.927 -7.738 62.351 1.00 91.69 579 ASN A O 1
ATOM 4662 N N . HIS A 1 580 ? -63.976 -5.821 61.843 1.00 94.94 580 HIS A N 1
ATOM 4663 C CA . HIS A 1 580 ? -63.548 -5.098 63.049 1.00 94.94 580 HIS A CA 1
ATOM 4664 C C . HIS A 1 580 ? -63.802 -5.874 64.356 1.00 94.94 580 HIS A C 1
ATOM 4666 O O . HIS A 1 580 ? -62.920 -5.970 65.213 1.00 94.94 580 HIS A O 1
ATOM 4672 N N . ALA A 1 581 ? -64.974 -6.499 64.490 1.00 94.88 581 ALA A N 1
ATOM 4673 C CA . ALA A 1 581 ? -65.326 -7.284 65.672 1.00 94.88 581 ALA A CA 1
ATOM 4674 C C . ALA A 1 581 ? -64.542 -8.609 65.744 1.00 94.88 581 ALA A C 1
ATOM 4676 O O . ALA A 1 581 ? -64.000 -8.952 66.796 1.00 94.88 581 ALA A O 1
ATOM 4677 N N . LEU A 1 582 ? -64.404 -9.312 64.613 1.00 92.44 582 LEU A N 1
ATOM 4678 C CA . LEU A 1 582 ? -63.617 -10.546 64.486 1.00 92.44 582 LEU A CA 1
ATOM 4679 C C . LEU A 1 582 ? -62.145 -10.320 64.868 1.00 92.44 582 LEU A C 1
ATOM 4681 O O . LEU A 1 582 ? -61.555 -11.123 65.591 1.00 92.44 582 LEU A O 1
ATOM 4685 N N . LYS A 1 583 ? -61.551 -9.211 64.421 1.00 94.19 583 LYS A N 1
ATOM 4686 C CA . LYS A 1 583 ? -60.186 -8.817 64.787 1.00 94.19 583 LYS A CA 1
ATOM 4687 C C . LYS A 1 583 ? -60.066 -8.491 66.269 1.00 94.19 583 LYS A C 1
ATOM 4689 O O . LYS A 1 583 ? -59.179 -9.030 66.928 1.00 94.19 583 LYS A O 1
ATOM 4694 N N . MET A 1 584 ? -60.964 -7.658 66.800 1.00 96.88 584 MET A N 1
ATOM 4695 C CA . MET A 1 584 ? -60.891 -7.230 68.197 1.00 96.88 584 MET A CA 1
ATOM 4696 C C . MET A 1 584 ? -61.032 -8.397 69.177 1.00 96.88 584 MET A C 1
ATOM 4698 O O . MET A 1 584 ? -60.277 -8.467 70.147 1.00 96.88 584 MET A O 1
ATOM 4702 N N . VAL A 1 585 ? -61.939 -9.345 68.921 1.00 95.00 585 VAL A N 1
ATOM 4703 C CA . VAL A 1 585 ? -62.095 -10.521 69.789 1.00 95.00 585 VAL A CA 1
ATOM 4704 C C . VAL A 1 585 ? -60.859 -11.427 69.719 1.00 95.00 585 VAL A C 1
ATOM 4706 O O . VAL A 1 585 ? -60.358 -11.810 70.770 1.00 95.00 585 VAL A O 1
ATOM 4709 N N . ASN A 1 586 ? -60.284 -11.686 68.534 1.00 92.38 586 ASN A N 1
ATOM 4710 C CA . ASN A 1 586 ? -59.024 -12.444 68.424 1.00 92.38 586 ASN A CA 1
ATOM 4711 C C . ASN A 1 586 ? -57.869 -11.786 69.205 1.00 92.38 586 ASN A C 1
ATOM 4713 O O . ASN A 1 586 ? -57.202 -12.459 69.990 1.00 92.38 586 ASN A O 1
ATOM 4717 N N . ALA A 1 587 ? -57.667 -10.474 69.047 1.00 94.31 587 ALA A N 1
ATOM 4718 C CA . ALA A 1 587 ? -56.643 -9.732 69.786 1.00 94.31 587 ALA A CA 1
ATOM 4719 C C . ALA A 1 587 ? -56.870 -9.778 71.307 1.00 94.31 587 ALA A C 1
ATOM 4721 O O . ALA A 1 587 ? -55.929 -9.924 72.082 1.00 94.31 587 ALA A O 1
ATOM 4722 N N . SER A 1 588 ? -58.128 -9.697 71.739 1.00 95.38 588 SER A N 1
ATOM 4723 C CA . SER A 1 588 ? -58.496 -9.716 73.158 1.00 95.38 588 SER A CA 1
ATOM 4724 C C . SER A 1 588 ? -58.300 -11.088 73.809 1.00 95.38 588 SER A C 1
ATOM 4726 O O . SER A 1 588 ? -57.975 -11.160 74.994 1.00 95.38 588 SER A O 1
ATOM 4728 N N . LEU A 1 589 ? -58.445 -12.174 73.044 1.00 92.38 589 LEU A N 1
ATOM 4729 C CA . LEU A 1 589 ? -58.106 -13.527 73.493 1.00 92.38 589 LEU A CA 1
ATOM 4730 C C . LEU A 1 589 ? -56.591 -13.689 73.660 1.00 92.38 589 LEU A C 1
ATOM 4732 O O . LEU A 1 589 ? -56.149 -14.198 74.683 1.00 92.38 589 LEU A O 1
ATOM 4736 N N . GLU A 1 590 ? -55.784 -13.170 72.733 1.00 92.62 590 GLU A N 1
ATOM 4737 C CA . GLU A 1 590 ? -54.322 -13.200 72.866 1.00 92.62 590 GLU A CA 1
ATOM 4738 C C . GLU A 1 590 ? -53.821 -12.313 74.028 1.00 92.62 590 GLU A C 1
ATOM 4740 O O . GLU A 1 590 ? -52.908 -12.718 74.747 1.00 92.62 590 GLU A O 1
ATOM 4745 N N . ILE A 1 591 ? -54.466 -11.167 74.298 1.00 93.56 591 ILE A N 1
ATOM 4746 C CA . ILE A 1 591 ? -54.213 -10.346 75.502 1.00 93.56 591 ILE A CA 1
ATOM 4747 C C . ILE A 1 591 ? -54.559 -11.120 76.785 1.00 93.56 591 ILE A C 1
ATOM 4749 O O . ILE A 1 591 ? -53.752 -11.143 77.718 1.00 93.56 591 ILE A O 1
ATOM 4753 N N . ARG A 1 592 ? -55.725 -11.782 76.842 1.00 93.12 592 ARG A N 1
ATOM 4754 C CA . ARG A 1 592 ? -56.129 -12.643 77.971 1.00 93.12 592 ARG A CA 1
ATOM 4755 C C . ARG A 1 592 ? -55.109 -13.757 78.210 1.00 93.12 592 ARG A C 1
ATOM 4757 O O . ARG A 1 592 ? -54.677 -13.959 79.345 1.00 93.12 592 ARG A O 1
ATOM 4764 N N . ASP A 1 593 ? -54.732 -14.470 77.154 1.00 90.25 593 ASP A N 1
ATOM 4765 C CA . ASP A 1 593 ? -53.859 -15.640 77.236 1.00 90.25 593 ASP A CA 1
ATOM 4766 C C . ASP A 1 593 ? -52.436 -15.242 77.644 1.00 90.25 593 ASP A C 1
ATOM 4768 O O . ASP A 1 593 ? -51.823 -15.925 78.468 1.00 90.25 593 ASP A O 1
ATOM 4772 N N . PHE A 1 594 ? -51.934 -14.101 77.157 1.00 92.81 594 PHE A N 1
ATOM 4773 C CA . PHE A 1 594 ? -50.707 -13.490 77.666 1.00 92.81 594 PHE A CA 1
ATOM 4774 C C . PHE A 1 594 ? -50.825 -13.131 79.155 1.00 92.81 594 PHE A C 1
ATOM 4776 O O . PHE A 1 594 ? -49.925 -13.465 79.925 1.00 92.81 594 PHE A O 1
ATOM 4783 N N . MET A 1 595 ? -51.917 -12.489 79.585 1.00 92.69 595 MET A N 1
ATOM 4784 C CA . MET A 1 595 ? -52.092 -12.083 80.984 1.00 92.69 595 MET A CA 1
ATOM 4785 C C . MET A 1 595 ? -52.116 -13.275 81.947 1.00 92.69 595 MET A C 1
ATOM 4787 O O . MET A 1 595 ? -51.486 -13.206 83.003 1.00 92.69 595 MET A O 1
ATOM 4791 N N . GLU A 1 596 ? -52.774 -14.382 81.591 1.00 88.31 596 GLU A N 1
ATOM 4792 C CA . GLU A 1 596 ? -52.767 -15.590 82.425 1.00 88.31 596 GLU A CA 1
ATOM 4793 C C . GLU A 1 596 ? -51.387 -16.276 82.410 1.00 88.31 596 GLU A C 1
ATOM 4795 O O . GLU A 1 596 ? -50.861 -16.603 83.473 1.00 88.31 596 GLU A O 1
ATOM 4800 N N . GLN A 1 597 ? -50.720 -16.394 81.253 1.00 87.44 597 GLN A N 1
ATOM 4801 C CA . GLN A 1 597 ? -49.331 -16.887 81.185 1.00 87.44 597 GLN A CA 1
ATOM 4802 C C . GLN A 1 597 ? -48.372 -16.037 82.036 1.00 87.44 597 GLN A C 1
ATOM 4804 O O . GLN A 1 597 ? -47.514 -16.573 82.746 1.00 87.44 597 GLN A O 1
ATOM 4809 N N . TYR A 1 598 ? -48.524 -14.711 82.004 1.00 90.38 598 TYR A N 1
ATOM 4810 C CA . TYR A 1 598 ? -47.702 -13.789 82.777 1.00 90.38 598 TYR A CA 1
ATOM 4811 C C . TYR A 1 598 ? -47.987 -13.897 84.278 1.00 90.38 598 TYR A C 1
ATOM 4813 O O . TYR A 1 598 ? -47.049 -13.978 85.069 1.00 90.38 598 TYR A O 1
ATOM 4821 N N . LYS A 1 599 ? -49.257 -14.008 84.680 1.00 87.94 599 LYS A N 1
ATOM 4822 C CA . LYS A 1 599 ? -49.667 -14.298 86.061 1.00 87.94 599 LYS A CA 1
ATOM 4823 C C . LYS A 1 599 ? -49.040 -15.595 86.582 1.00 87.94 599 LYS A C 1
ATOM 4825 O O . LYS A 1 599 ? -48.408 -15.566 87.637 1.00 87.94 599 LYS A O 1
ATOM 4830 N N . GLN A 1 600 ? -49.104 -16.694 85.827 1.00 87.31 600 GLN A N 1
ATOM 4831 C CA . GLN A 1 600 ? -48.459 -17.960 86.208 1.00 87.31 600 GLN A CA 1
ATOM 4832 C C . GLN A 1 600 ? -46.932 -17.818 86.341 1.00 87.31 600 GLN A C 1
ATOM 4834 O O . GLN A 1 600 ? -46.338 -18.307 87.304 1.00 87.31 600 GLN A O 1
ATOM 4839 N N . LYS A 1 601 ? -46.279 -17.075 85.436 1.00 88.25 601 LYS A N 1
ATOM 4840 C CA . LYS A 1 601 ? -44.849 -16.743 85.549 1.00 88.25 601 LYS A CA 1
ATOM 4841 C C . LYS A 1 601 ? -44.535 -15.946 86.825 1.00 88.25 601 LYS A C 1
ATOM 4843 O O . LYS A 1 601 ? -43.605 -16.302 87.543 1.00 88.25 601 LYS A O 1
ATOM 4848 N N . ARG A 1 602 ? -45.305 -14.897 87.135 1.00 86.06 602 ARG A N 1
ATOM 4849 C CA . ARG A 1 602 ? -45.122 -14.056 88.335 1.00 86.06 602 ARG A CA 1
ATOM 4850 C C . ARG A 1 602 ? -45.310 -14.849 89.631 1.00 86.06 602 ARG A C 1
ATOM 4852 O O . ARG A 1 602 ? -44.520 -14.671 90.555 1.00 86.06 602 ARG A O 1
ATOM 4859 N N . ILE A 1 603 ? -46.282 -15.764 89.666 1.00 87.25 603 ILE A N 1
ATOM 4860 C CA . ILE A 1 603 ? -46.498 -16.703 90.778 1.00 87.25 603 ILE A CA 1
ATOM 4861 C C . ILE A 1 603 ? -45.261 -17.593 90.980 1.00 87.25 603 ILE A C 1
ATOM 4863 O O . ILE A 1 603 ? -44.746 -17.666 92.093 1.00 87.25 603 ILE A O 1
ATOM 4867 N N . ASN A 1 604 ? -44.720 -18.189 89.912 1.00 85.56 604 ASN A N 1
ATOM 4868 C CA . ASN A 1 604 ? -43.496 -19.002 89.979 1.00 85.56 604 ASN A CA 1
ATOM 4869 C C . ASN A 1 604 ? -42.250 -18.201 90.415 1.00 85.56 604 ASN A C 1
ATOM 4871 O O . ASN A 1 604 ? -41.325 -18.765 90.996 1.00 85.56 604 ASN A O 1
ATOM 4875 N N . GLU A 1 605 ? -42.222 -16.890 90.163 1.00 87.06 605 GLU A N 1
ATOM 4876 C CA . GLU A 1 605 ? -41.171 -15.971 90.623 1.00 87.06 605 GLU A CA 1
ATOM 4877 C C . GLU A 1 605 ? -41.402 -15.428 92.055 1.00 87.06 605 GLU A C 1
ATOM 4879 O O . GLU A 1 605 ? -40.588 -14.637 92.532 1.00 87.06 605 GLU A O 1
ATOM 4884 N N . ASN A 1 606 ? -42.474 -15.838 92.756 1.00 84.69 606 ASN A N 1
ATOM 4885 C CA . ASN A 1 606 ? -42.920 -15.296 94.054 1.00 84.69 606 ASN A CA 1
ATOM 4886 C C . ASN A 1 606 ? -43.155 -13.767 94.050 1.00 84.69 606 ASN A C 1
ATOM 4888 O O . ASN A 1 606 ? -42.885 -13.077 95.036 1.00 84.69 606 ASN A O 1
ATOM 4892 N N . LYS A 1 607 ? -43.677 -13.221 92.945 1.00 82.62 607 LYS A N 1
ATOM 4893 C CA . LYS A 1 607 ? -43.948 -11.785 92.773 1.00 82.62 607 LYS A CA 1
ATOM 4894 C C . LYS A 1 607 ? -45.441 -11.474 92.689 1.00 82.62 607 LYS A C 1
ATOM 4896 O O . LYS A 1 607 ? -46.233 -12.272 92.191 1.00 82.62 607 LYS A O 1
ATOM 4901 N N . SER A 1 608 ? -45.807 -10.257 93.093 1.00 80.62 608 SER A N 1
ATOM 4902 C CA . SER A 1 608 ? -47.133 -9.678 92.841 1.00 80.62 608 SER A CA 1
ATOM 4903 C C . SER A 1 608 ? -47.470 -9.708 91.347 1.00 80.62 608 SER A C 1
ATOM 4905 O O . SER A 1 608 ? -46.607 -9.424 90.511 1.00 80.62 608 SER A O 1
ATOM 4907 N N . PHE A 1 609 ? -48.721 -10.016 91.013 1.00 84.44 609 PHE A N 1
ATOM 4908 C CA . PHE A 1 609 ? -49.239 -10.069 89.645 1.00 84.44 609 PHE A CA 1
ATOM 4909 C C . PHE A 1 609 ? -50.495 -9.205 89.504 1.00 84.44 609 PHE A C 1
ATOM 4911 O O . PHE A 1 609 ? -51.181 -8.934 90.490 1.00 84.44 609 PHE A O 1
ATOM 4918 N N . PHE A 1 610 ? -50.801 -8.804 88.272 1.00 86.44 610 PHE A N 1
ATOM 4919 C CA . PHE A 1 610 ? -52.064 -8.154 87.937 1.00 86.44 610 PHE A CA 1
ATOM 4920 C C . PHE A 1 610 ? -53.112 -9.170 87.477 1.00 86.44 610 PHE A C 1
ATOM 4922 O O . PHE A 1 610 ? -52.791 -10.202 86.888 1.00 86.44 610 PHE A O 1
ATOM 4929 N N . GLU A 1 611 ? -54.378 -8.836 87.708 1.00 85.88 611 GLU A N 1
ATOM 4930 C CA . GLU A 1 611 ? -55.538 -9.511 87.132 1.00 85.88 611 GLU A CA 1
ATOM 4931 C C . GLU A 1 611 ? -56.300 -8.509 86.264 1.00 85.88 611 GLU A C 1
ATOM 4933 O O . GLU A 1 611 ? -56.438 -7.352 86.652 1.00 85.88 611 GLU A O 1
ATOM 4938 N N . MET A 1 612 ? -56.787 -8.931 85.096 1.00 91.25 612 MET A N 1
ATOM 4939 C CA . MET A 1 612 ? -57.389 -8.031 84.107 1.00 91.25 612 MET A CA 1
ATOM 4940 C C . MET A 1 612 ? -58.873 -8.343 83.867 1.00 91.25 612 MET A C 1
ATOM 4942 O O . MET A 1 612 ? -59.251 -9.515 83.759 1.00 91.25 612 MET A O 1
ATOM 4946 N N . ARG A 1 613 ? -59.681 -7.286 83.710 1.00 93.69 613 ARG A N 1
ATOM 4947 C CA . ARG A 1 613 ? -61.001 -7.317 83.055 1.00 93.69 613 ARG A CA 1
ATOM 4948 C C . ARG A 1 613 ? -60.879 -6.820 81.613 1.00 93.69 613 ARG A C 1
ATOM 4950 O O . ARG A 1 613 ? -60.102 -5.908 81.338 1.00 93.69 613 ARG A O 1
ATOM 4957 N N . ILE A 1 614 ? -61.649 -7.415 80.705 1.00 94.44 614 ILE A N 1
ATOM 4958 C CA . ILE A 1 614 ? -61.709 -7.054 79.282 1.00 94.44 614 ILE A CA 1
ATOM 4959 C C . ILE A 1 614 ? -63.171 -6.796 78.916 1.00 94.44 614 ILE A C 1
ATOM 4961 O O . ILE A 1 614 ? -64.000 -7.685 79.102 1.00 94.44 614 ILE A O 1
ATOM 4965 N N . GLY A 1 615 ? -63.472 -5.614 78.375 1.00 95.06 615 GLY A N 1
ATOM 4966 C CA . GLY A 1 615 ? -64.798 -5.204 77.913 1.00 95.06 615 GLY A CA 1
ATOM 4967 C C . GLY A 1 615 ? -64.803 -4.774 76.450 1.00 95.06 615 GLY A C 1
ATOM 4968 O O . GLY A 1 615 ? -63.969 -3.969 76.034 1.00 95.06 615 GLY A O 1
ATOM 4969 N N . ILE A 1 616 ? -65.747 -5.298 75.664 1.00 96.69 616 ILE A N 1
ATOM 4970 C CA . ILE A 1 616 ? -65.828 -5.054 74.218 1.00 96.69 616 ILE A CA 1
ATOM 4971 C C . ILE A 1 616 ? -67.253 -4.707 73.784 1.00 96.69 616 ILE A C 1
ATOM 4973 O O . ILE A 1 616 ? -68.160 -5.542 73.842 1.00 96.69 616 ILE A O 1
ATOM 4977 N N . ASN A 1 617 ? -67.443 -3.512 73.226 1.00 96.38 617 ASN A N 1
ATOM 4978 C CA . ASN A 1 617 ? -68.704 -3.112 72.599 1.00 96.38 617 ASN A CA 1
ATOM 4979 C C . ASN A 1 617 ? -68.499 -2.671 71.142 1.00 96.38 617 ASN A C 1
ATOM 4981 O O . ASN A 1 617 ? -67.449 -2.142 70.783 1.00 96.38 617 ASN A O 1
ATOM 4985 N N . SER A 1 618 ? -69.530 -2.863 70.319 1.00 95.94 618 SER A N 1
ATOM 4986 C CA . SER A 1 618 ? -69.562 -2.426 68.923 1.00 95.94 618 SER A CA 1
ATOM 4987 C C . SER A 1 618 ? -70.687 -1.413 68.688 1.00 95.94 618 SER A C 1
ATOM 4989 O O . SER A 1 618 ? -71.759 -1.522 69.290 1.00 95.94 618 SER A O 1
ATOM 4991 N N . GLY A 1 619 ? -70.452 -0.418 67.833 1.00 93.31 619 GLY A N 1
ATOM 4992 C CA . GLY A 1 619 ? -71.418 0.643 67.525 1.00 93.31 619 GLY A CA 1
ATOM 4993 C C . GLY A 1 619 ? -70.793 1.854 66.829 1.00 93.31 619 GLY A C 1
ATOM 4994 O O . GLY A 1 619 ? -69.634 1.806 66.421 1.00 93.31 619 GLY A O 1
ATOM 4995 N N . GLU A 1 620 ? -71.568 2.930 66.697 1.00 94.06 620 GLU A N 1
ATOM 4996 C CA . GLU A 1 620 ? -71.155 4.165 66.018 1.00 94.06 620 GLU A CA 1
ATOM 4997 C C . GLU A 1 620 ? -70.244 5.066 66.876 1.00 94.06 620 GLU A C 1
ATOM 4999 O O . GLU A 1 620 ? -70.406 5.167 68.098 1.00 94.06 620 GLU A O 1
ATOM 5004 N N . VAL A 1 621 ? -69.297 5.756 66.227 1.00 94.62 621 VAL A N 1
ATOM 5005 C CA . VAL A 1 621 ? -68.415 6.766 66.844 1.00 94.62 621 VAL A CA 1
ATOM 5006 C C . VAL A 1 621 ? -68.080 7.905 65.876 1.00 94.62 621 VAL A C 1
ATOM 5008 O O . VAL A 1 621 ? -68.076 7.747 64.657 1.00 94.62 621 VAL A O 1
ATOM 5011 N N . VAL A 1 622 ? -67.691 9.053 66.426 1.00 92.06 622 VAL A N 1
ATOM 5012 C CA . VAL A 1 622 ? -66.917 10.082 65.718 1.00 92.06 622 VAL A CA 1
ATOM 5013 C C . VAL A 1 622 ? -65.460 9.976 66.162 1.00 92.06 622 VAL A C 1
ATOM 5015 O O . VAL A 1 622 ? -65.200 9.898 67.359 1.00 92.06 622 VAL A O 1
ATOM 5018 N N . ALA A 1 623 ? -64.517 10.010 65.221 1.00 90.75 623 ALA A N 1
ATOM 5019 C CA . ALA A 1 623 ? -63.077 9.996 65.487 1.00 90.75 623 ALA A CA 1
ATOM 5020 C C . ALA A 1 623 ? -62.382 11.224 64.876 1.00 90.75 623 ALA A C 1
ATOM 5022 O O . ALA A 1 623 ? -62.780 11.703 63.810 1.00 90.75 623 ALA A O 1
ATOM 5023 N N . GLY A 1 624 ? -61.326 11.741 65.507 1.00 87.25 624 GLY A N 1
ATOM 5024 C CA . GLY A 1 624 ? -60.602 12.909 64.991 1.00 87.25 624 GLY A CA 1
ATOM 5025 C C . GLY A 1 624 ? -59.423 13.364 65.851 1.00 87.25 624 GLY A C 1
ATOM 5026 O O . GLY A 1 624 ? -59.208 12.859 66.949 1.00 87.25 624 GLY A O 1
ATOM 5027 N N . ILE A 1 625 ? -58.652 14.332 65.342 1.00 85.00 625 ILE A N 1
ATOM 5028 C CA . ILE A 1 625 ? -57.555 14.957 66.095 1.00 85.00 625 ILE A CA 1
ATOM 5029 C C . ILE A 1 625 ? -58.093 16.056 67.021 1.00 85.00 625 ILE A C 1
ATOM 5031 O O . ILE A 1 625 ? -58.812 16.952 66.578 1.00 85.00 625 ILE A O 1
ATOM 5035 N N . VAL A 1 626 ? -57.644 16.057 68.277 1.00 78.81 626 VAL A N 1
ATOM 5036 C CA . VAL A 1 626 ? -57.735 17.198 69.199 1.00 78.81 626 VAL A CA 1
ATOM 5037 C C . VAL A 1 626 ? -56.355 17.829 69.402 1.00 78.81 626 VAL A C 1
ATOM 5039 O O . VAL A 1 626 ? -55.344 17.136 69.509 1.00 78.81 626 VAL A O 1
ATOM 5042 N N . GLY A 1 627 ? -56.330 19.162 69.511 1.00 70.19 627 GLY A N 1
ATOM 5043 C CA . GLY A 1 627 ? -55.148 19.948 69.877 1.00 70.19 627 GLY A CA 1
ATOM 5044 C C . GLY A 1 627 ? -54.350 20.499 68.689 1.00 70.19 627 GLY A C 1
ATOM 5045 O O . GLY A 1 627 ? -54.348 19.941 67.601 1.00 70.19 627 GLY A O 1
ATOM 5046 N N . ILE A 1 628 ? -53.676 21.638 68.906 1.00 66.50 628 ILE A N 1
ATOM 5047 C CA . ILE A 1 628 ? -52.916 22.373 67.863 1.00 66.50 628 ILE A CA 1
ATOM 5048 C C . ILE A 1 628 ? -51.391 22.235 68.050 1.00 66.50 628 ILE A C 1
ATOM 5050 O O . ILE A 1 628 ? -50.632 22.316 67.091 1.00 66.50 628 ILE A O 1
ATOM 5054 N N . LYS A 1 629 ? -50.923 22.042 69.294 1.00 68.06 629 LYS A N 1
ATOM 5055 C CA . LYS A 1 629 ? -49.488 21.893 69.647 1.00 68.06 629 LYS A CA 1
ATOM 5056 C C . LYS A 1 629 ? -49.112 20.510 70.184 1.00 68.06 629 LYS A C 1
ATOM 5058 O O . LYS A 1 629 ? -47.934 20.195 70.311 1.00 68.06 629 LYS A O 1
ATOM 5063 N N . LYS A 1 630 ? -50.116 19.719 70.548 1.00 74.88 630 LYS A N 1
ATOM 5064 C CA . LYS A 1 630 ? -50.034 18.304 70.900 1.00 74.88 630 LYS A CA 1
ATOM 5065 C C . LYS A 1 630 ? -51.242 17.679 70.224 1.00 74.88 630 LYS A C 1
ATOM 5067 O O . LYS A 1 630 ? -52.357 17.963 70.651 1.00 74.88 630 LYS A O 1
ATOM 5072 N N . PHE A 1 631 ? -51.015 16.961 69.134 1.00 79.50 631 PHE A N 1
ATOM 5073 C CA . PHE A 1 631 ? -52.072 16.236 68.443 1.00 79.50 631 PHE A CA 1
ATOM 5074 C C . PHE A 1 631 ? -52.354 14.946 69.213 1.00 79.50 631 PHE A C 1
ATOM 5076 O O . PHE A 1 631 ? -51.416 14.249 69.597 1.00 79.50 631 PHE A O 1
ATOM 5083 N N . ALA A 1 632 ? -53.626 14.645 69.441 1.00 80.75 632 ALA A N 1
ATOM 5084 C CA . ALA A 1 632 ? -54.085 13.353 69.932 1.00 80.75 632 ALA A CA 1
ATOM 5085 C C . ALA A 1 632 ? -55.264 12.909 69.066 1.00 80.75 632 ALA A C 1
ATOM 5087 O O . ALA A 1 632 ? -56.202 13.685 68.882 1.00 80.75 632 ALA A O 1
ATOM 5088 N N . TYR A 1 633 ? -55.202 11.699 68.515 1.00 87.69 633 TYR A N 1
ATOM 5089 C CA . TYR A 1 633 ? -56.324 11.088 67.809 1.00 87.69 633 TYR A CA 1
ATOM 5090 C C . TYR A 1 633 ? -57.203 10.356 68.828 1.00 87.69 633 TYR A C 1
ATOM 5092 O O . TYR A 1 633 ? -56.695 9.570 69.625 1.00 87.69 633 TYR A O 1
ATOM 5100 N N . ASP A 1 634 ? -58.497 10.666 68.858 1.00 89.44 634 ASP A N 1
ATOM 5101 C CA . ASP A 1 634 ? -59.418 10.173 69.886 1.00 89.44 634 ASP A CA 1
ATOM 5102 C C . ASP A 1 634 ? -60.836 9.961 69.315 1.00 89.44 634 ASP A C 1
ATOM 5104 O O . ASP A 1 634 ? -61.119 10.346 68.174 1.00 89.44 634 ASP A O 1
ATOM 5108 N N . VAL A 1 635 ? -61.707 9.307 70.090 1.00 91.31 635 VAL A N 1
ATOM 5109 C CA . VAL A 1 635 ? -63.054 8.876 69.686 1.00 91.31 635 VAL A CA 1
ATOM 5110 C C . VAL A 1 635 ? -64.134 9.247 70.703 1.00 91.31 635 VAL A C 1
ATOM 5112 O O . VAL A 1 635 ? -63.915 9.213 71.916 1.00 91.31 635 VAL A O 1
ATOM 5115 N N . TRP A 1 636 ? -65.337 9.540 70.205 1.00 90.88 636 TRP A N 1
ATOM 5116 C CA . TRP A 1 636 ? -66.507 9.909 71.007 1.00 90.88 636 TRP A CA 1
ATOM 5117 C C . TRP A 1 636 ? -67.776 9.246 70.468 1.00 90.88 636 TRP A C 1
ATOM 5119 O O . TRP A 1 636 ? -68.003 9.206 69.260 1.00 90.88 636 TRP A O 1
ATOM 5129 N N . GLY A 1 637 ? -68.628 8.759 71.368 1.00 89.62 637 GLY A N 1
ATOM 5130 C CA . GLY A 1 637 ? -69.914 8.144 71.038 1.00 89.62 637 GLY A CA 1
ATOM 5131 C C . GLY A 1 637 ? -70.478 7.364 72.224 1.00 89.62 637 GLY A C 1
ATOM 5132 O O . GLY A 1 637 ? -69.732 6.972 73.122 1.00 89.62 637 GLY A O 1
ATOM 5133 N N . SER A 1 638 ? -71.785 7.100 72.227 1.00 87.00 638 SER A N 1
ATOM 5134 C CA . SER A 1 638 ? -72.432 6.246 73.239 1.00 87.00 638 SER A CA 1
ATOM 5135 C C . SER A 1 638 ? -71.839 4.831 73.265 1.00 87.00 638 SER A C 1
ATOM 5137 O O . SER A 1 638 ? -71.698 4.239 74.334 1.00 87.00 638 SER A O 1
ATOM 5139 N N . ALA A 1 639 ? -71.398 4.324 72.108 1.00 91.38 639 ALA A N 1
ATOM 5140 C CA . ALA A 1 639 ? -70.724 3.036 71.989 1.00 91.38 639 ALA A CA 1
ATOM 5141 C C . ALA A 1 639 ? -69.408 2.951 72.789 1.00 91.38 639 ALA A C 1
ATOM 5143 O O . ALA A 1 639 ? -69.051 1.859 73.234 1.00 91.38 639 ALA A O 1
ATOM 5144 N N . VAL A 1 640 ? -68.716 4.080 73.002 1.00 92.12 640 VAL A N 1
ATOM 5145 C CA . VAL A 1 640 ? -67.483 4.161 73.807 1.00 92.12 640 VAL A CA 1
ATOM 5146 C C . VAL A 1 640 ? -67.801 4.002 75.294 1.00 92.12 640 VAL A C 1
ATOM 5148 O O . VAL A 1 640 ? -67.138 3.227 75.980 1.00 92.12 640 VAL A O 1
ATOM 5151 N N . ASN A 1 641 ? -68.850 4.674 75.778 1.00 89.62 641 ASN A N 1
ATOM 5152 C CA . ASN A 1 641 ? -69.306 4.552 77.166 1.00 89.62 641 ASN A CA 1
ATOM 5153 C C . ASN A 1 641 ? -69.727 3.108 77.465 1.00 89.62 641 ASN A C 1
ATOM 5155 O O . ASN A 1 641 ? -69.227 2.509 78.413 1.00 89.62 641 ASN A O 1
ATOM 5159 N N . LEU A 1 642 ? -70.539 2.508 76.586 1.00 90.75 642 LEU A N 1
ATOM 5160 C CA . LEU A 1 642 ? -70.979 1.121 76.731 1.00 90.75 642 LEU A CA 1
ATOM 5161 C C . LEU A 1 642 ? -69.804 0.120 76.677 1.00 90.75 642 LEU A C 1
ATOM 5163 O O . LEU A 1 642 ? -69.871 -0.929 77.308 1.00 90.75 642 LEU A O 1
ATOM 5167 N N . ALA A 1 643 ? -68.705 0.431 75.977 1.00 92.19 643 ALA A N 1
ATOM 5168 C CA . ALA A 1 643 ? -67.488 -0.390 75.997 1.00 92.19 643 ALA A CA 1
ATOM 5169 C C . ALA A 1 643 ? -66.770 -0.344 77.356 1.00 92.19 643 ALA A C 1
ATOM 5171 O O . ALA A 1 643 ? -66.304 -1.375 77.838 1.00 92.19 643 ALA A O 1
ATOM 5172 N N . SER A 1 644 ? -66.726 0.828 77.996 1.00 91.19 644 SER A N 1
ATOM 5173 C CA . SER A 1 644 ? -66.223 0.973 79.367 1.00 91.19 644 SER A CA 1
ATOM 5174 C C . SER A 1 644 ? -67.153 0.284 80.376 1.00 91.19 644 SER A C 1
ATOM 5176 O O . SER A 1 644 ? -66.679 -0.435 81.250 1.00 91.19 644 SER A O 1
ATOM 5178 N N . GLU A 1 645 ? -68.474 0.385 80.205 1.00 89.44 645 GLU A N 1
ATOM 5179 C CA . GLU A 1 645 ? -69.450 -0.365 81.007 1.00 89.44 645 GLU A CA 1
ATOM 5180 C C . GLU A 1 645 ? -69.261 -1.895 80.895 1.00 89.44 645 GLU A C 1
ATOM 5182 O O . GLU A 1 645 ? -69.366 -2.588 81.912 1.00 89.44 645 GLU A O 1
ATOM 5187 N N . MET A 1 646 ? -68.939 -2.427 79.701 1.00 91.44 646 MET A N 1
ATOM 5188 C CA . MET A 1 646 ? -68.601 -3.851 79.509 1.00 91.44 646 MET A CA 1
ATOM 5189 C C . MET A 1 646 ? -67.341 -4.270 80.273 1.00 91.44 646 MET A C 1
ATOM 5191 O O . MET A 1 646 ? -67.249 -5.429 80.679 1.00 91.44 646 MET A O 1
ATOM 5195 N N . GLU A 1 647 ? -66.361 -3.380 80.432 1.00 92.50 647 GLU A N 1
ATOM 5196 C CA . GLU A 1 647 ? -65.132 -3.670 81.177 1.00 92.50 647 GLU A CA 1
ATOM 5197 C C . GLU A 1 647 ? -65.448 -3.717 82.671 1.00 92.50 647 GLU A C 1
ATOM 5199 O O . GLU A 1 647 ? -65.208 -4.744 83.304 1.00 92.50 647 GLU A O 1
ATOM 5204 N N . VAL A 1 648 ? -66.084 -2.668 83.206 1.00 88.31 648 VAL A N 1
ATOM 5205 C CA . VAL A 1 648 ? -66.372 -2.533 84.643 1.00 88.31 648 VAL A CA 1
ATOM 5206 C C . VAL A 1 648 ? -67.185 -3.722 85.171 1.00 88.31 648 VAL A C 1
ATOM 5208 O O . VAL A 1 648 ? -66.914 -4.223 86.265 1.00 88.31 648 VAL A O 1
ATOM 5211 N N . HIS A 1 649 ? -68.140 -4.219 84.381 1.00 87.56 649 HIS A N 1
ATOM 5212 C CA . HIS A 1 649 ? -68.949 -5.398 84.710 1.00 87.56 649 HIS A CA 1
ATOM 5213 C C . HIS A 1 649 ? -68.325 -6.726 84.240 1.00 87.56 649 HIS A C 1
ATOM 5215 O O . HIS A 1 649 ? -68.916 -7.791 84.432 1.00 87.56 649 HIS A O 1
ATOM 5221 N N . GLY A 1 650 ? -67.151 -6.695 83.610 1.00 85.62 650 GLY A N 1
ATOM 5222 C CA . GLY A 1 650 ? -66.418 -7.847 83.092 1.00 85.62 650 GLY A CA 1
ATOM 5223 C C . GLY A 1 650 ? -65.864 -8.768 84.182 1.00 85.62 650 GLY A C 1
ATOM 5224 O O . GLY A 1 650 ? -65.549 -8.350 85.296 1.00 85.62 650 GLY A O 1
ATOM 5225 N N . ALA A 1 651 ? -65.730 -10.052 83.846 1.00 87.50 651 ALA A N 1
ATOM 5226 C CA . ALA A 1 651 ? -65.101 -11.043 84.712 1.00 87.50 651 ALA A CA 1
ATOM 5227 C C . ALA A 1 651 ? -63.583 -11.118 84.466 1.00 87.50 651 ALA A C 1
ATOM 5229 O O . ALA A 1 651 ? -63.101 -10.892 83.355 1.00 87.50 651 ALA A O 1
ATOM 5230 N N . ILE A 1 652 ? -62.829 -11.467 85.510 1.00 89.31 652 ILE A N 1
ATOM 5231 C CA . ILE A 1 652 ? -61.368 -11.619 85.454 1.00 89.31 652 ILE A CA 1
ATOM 5232 C C . ILE A 1 652 ? -60.997 -12.724 84.463 1.00 89.31 652 ILE A C 1
ATOM 5234 O O . ILE A 1 652 ? -61.562 -13.816 84.524 1.00 89.31 652 ILE A O 1
ATOM 5238 N N . GLY A 1 653 ? -60.023 -12.469 83.586 1.00 85.62 653 GLY A N 1
ATOM 5239 C CA . GLY A 1 653 ? -59.523 -13.490 82.657 1.00 85.62 653 GLY A CA 1
ATOM 5240 C C . GLY A 1 653 ? -60.577 -13.975 81.652 1.00 85.62 653 GLY A C 1
ATOM 5241 O O . GLY A 1 653 ? -60.466 -15.076 81.116 1.00 85.62 653 GLY A O 1
ATOM 5242 N N . LYS A 1 654 ? -61.613 -13.170 81.396 1.00 91.00 654 LYS A N 1
ATOM 5243 C CA . LYS A 1 654 ? -62.659 -13.429 80.405 1.00 91.00 654 LYS A CA 1
ATOM 5244 C C . LYS A 1 654 ? -62.829 -12.210 79.503 1.00 91.00 654 LYS A C 1
ATOM 5246 O O . LYS A 1 654 ? -62.766 -11.073 79.958 1.00 91.00 654 LYS A O 1
ATOM 5251 N N . VAL A 1 655 ? -63.064 -12.466 78.219 1.00 94.31 655 VAL A N 1
ATOM 5252 C CA . VAL A 1 655 ? -63.324 -11.435 77.207 1.00 94.31 655 VAL A CA 1
ATOM 5253 C C . VAL A 1 655 ? -64.820 -11.123 77.220 1.00 94.31 655 VAL A C 1
ATOM 5255 O O . VAL A 1 655 ? -65.592 -11.856 76.612 1.00 94.31 655 VAL A O 1
ATOM 5258 N N . ASN A 1 656 ? -65.245 -10.096 77.963 1.00 94.62 656 ASN A N 1
ATOM 5259 C CA . ASN A 1 656 ? -66.659 -9.738 78.114 1.00 94.62 656 ASN A CA 1
ATOM 5260 C C . ASN A 1 656 ? -67.128 -8.890 76.922 1.00 94.62 656 ASN A C 1
ATOM 5262 O O . ASN A 1 656 ? -66.614 -7.793 76.700 1.00 94.62 656 ASN A O 1
ATOM 5266 N N . ILE A 1 657 ? -68.101 -9.379 76.153 1.00 94.81 657 ILE A N 1
ATOM 5267 C CA . ILE A 1 657 ? -68.593 -8.719 74.935 1.00 94.81 657 ILE A CA 1
ATOM 5268 C C . ILE A 1 657 ? -70.074 -8.338 75.059 1.00 94.81 657 ILE A C 1
ATOM 5270 O O . ILE A 1 657 ? -70.870 -9.085 75.628 1.00 94.81 657 ILE A O 1
ATOM 5274 N N . SER A 1 658 ? -70.464 -7.189 74.506 1.00 94.19 658 SER A N 1
ATOM 5275 C CA . SER A 1 658 ? -71.867 -6.756 74.469 1.00 94.19 658 SER A CA 1
ATOM 5276 C C . SER A 1 658 ? -72.701 -7.541 73.450 1.00 94.19 658 SER A C 1
ATOM 5278 O O . SER A 1 658 ? -72.164 -8.128 72.506 1.00 94.19 658 SER A O 1
ATOM 5280 N N . GLN A 1 659 ? -74.031 -7.464 73.574 1.00 91.94 659 GLN A N 1
ATOM 5281 C CA . GLN A 1 659 ? -74.989 -7.937 72.563 1.00 91.94 659 GLN A CA 1
ATOM 5282 C C . GLN A 1 659 ? -74.640 -7.479 71.134 1.00 91.94 659 GLN A C 1
ATOM 5284 O O . GLN A 1 659 ? -74.768 -8.265 70.195 1.00 91.94 659 GLN A O 1
ATOM 5289 N N . ASN A 1 660 ? -74.177 -6.234 70.964 1.00 93.56 660 ASN A N 1
ATOM 5290 C CA . ASN A 1 660 ? -73.820 -5.686 69.653 1.00 93.56 660 ASN A CA 1
ATOM 5291 C C . ASN A 1 660 ? -72.609 -6.413 69.059 1.00 93.56 660 ASN A C 1
ATOM 5293 O O . ASN A 1 660 ? -72.626 -6.772 67.886 1.00 93.56 660 ASN A O 1
ATOM 5297 N N . THR A 1 661 ? -71.576 -6.659 69.869 1.00 94.75 661 THR A N 1
ATOM 5298 C CA . THR A 1 661 ? -70.383 -7.403 69.443 1.00 94.75 661 THR A CA 1
ATOM 5299 C C . THR A 1 661 ? -70.717 -8.874 69.187 1.00 94.75 661 THR A C 1
ATOM 5301 O O . THR A 1 661 ? -70.330 -9.404 68.151 1.00 94.75 661 THR A O 1
ATOM 5304 N N . PHE A 1 662 ? -71.488 -9.522 70.072 1.00 93.88 662 PHE A N 1
ATOM 5305 C CA . PHE A 1 662 ? -71.948 -10.909 69.906 1.00 93.88 662 PHE A CA 1
ATOM 5306 C C . PHE A 1 662 ? -72.640 -11.127 68.552 1.00 93.88 662 PHE A C 1
ATOM 5308 O O . PHE A 1 662 ? -72.302 -12.070 67.835 1.00 93.88 662 PHE A O 1
ATOM 5315 N N . ASN A 1 663 ? -73.542 -10.217 68.160 1.00 92.88 663 ASN A N 1
ATOM 5316 C CA . ASN A 1 663 ? -74.277 -10.298 66.894 1.00 92.88 663 ASN A CA 1
ATOM 5317 C C . ASN A 1 663 ? -73.361 -10.354 65.652 1.00 92.88 663 ASN A C 1
ATOM 5319 O O . ASN A 1 663 ? -73.790 -10.876 64.625 1.00 92.88 663 ASN A O 1
ATOM 5323 N N . LEU A 1 664 ? -72.128 -9.837 65.750 1.00 91.56 664 LEU A N 1
ATOM 5324 C CA . LEU A 1 664 ? -71.141 -9.773 64.666 1.00 91.56 664 LEU A CA 1
ATOM 5325 C C . LEU A 1 664 ? -70.145 -10.949 64.649 1.00 91.56 664 LEU A C 1
ATOM 5327 O O . LEU A 1 664 ? -69.439 -11.105 63.659 1.00 91.56 664 LEU A O 1
ATOM 5331 N N . VAL A 1 665 ? -70.035 -11.740 65.728 1.00 92.00 665 VAL A N 1
ATOM 5332 C CA . VAL A 1 665 ? -68.930 -12.719 65.903 1.00 92.00 665 VAL A CA 1
ATOM 5333 C C . VAL A 1 665 ? -69.362 -14.136 66.302 1.00 92.00 665 VAL A C 1
ATOM 5335 O O . VAL A 1 665 ? -68.543 -15.055 66.282 1.00 92.00 665 VAL A O 1
ATOM 5338 N N . LYS A 1 666 ? -70.639 -14.329 66.653 1.00 84.88 666 LYS A N 1
ATOM 5339 C CA . LYS A 1 666 ? -71.245 -15.594 67.123 1.00 84.88 666 LYS A CA 1
ATOM 5340 C C . LYS A 1 666 ? -70.989 -16.841 66.255 1.00 84.88 666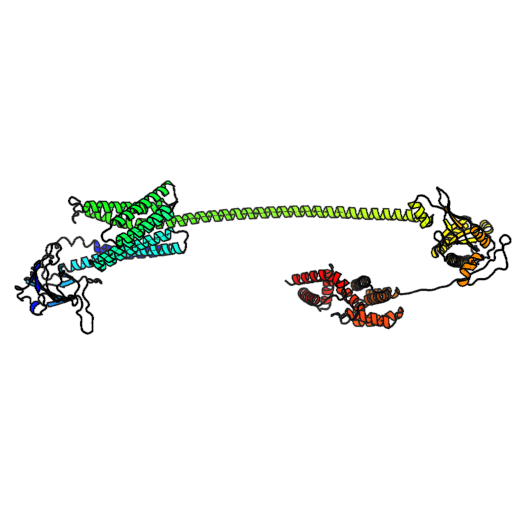 LYS A C 1
ATOM 5342 O O . LYS A 1 666 ? -71.097 -17.948 66.766 1.00 84.88 666 LYS A O 1
ATOM 5347 N N . ASP A 1 667 ? -70.680 -16.673 64.967 1.00 85.00 667 ASP A N 1
ATOM 5348 C CA . ASP A 1 667 ? -70.459 -17.775 64.020 1.00 85.00 667 ASP A CA 1
ATOM 5349 C C . ASP A 1 667 ? -68.953 -18.114 63.862 1.00 85.00 667 ASP A C 1
ATOM 5351 O O . ASP A 1 667 ? -68.592 -19.101 63.223 1.00 85.00 667 ASP A O 1
ATOM 5355 N N . ASN A 1 668 ? -68.055 -17.306 64.448 1.00 84.50 668 ASN A N 1
ATOM 5356 C CA . ASN A 1 668 ? -66.597 -17.481 64.392 1.00 84.50 668 ASN A CA 1
ATOM 5357 C C . ASN A 1 668 ? -66.010 -18.050 65.702 1.00 84.50 668 ASN A C 1
ATOM 5359 O O . ASN A 1 668 ? -65.067 -18.852 65.670 1.00 84.50 668 ASN A O 1
ATOM 5363 N N . PHE A 1 669 ? -66.573 -17.646 66.844 1.00 87.69 669 PHE A N 1
ATOM 5364 C CA . PHE A 1 669 ? -66.130 -18.010 68.194 1.00 87.69 669 PHE A CA 1
ATOM 5365 C C . PHE A 1 669 ? -67.245 -18.739 68.950 1.00 87.69 669 PHE A C 1
ATOM 5367 O O . PHE A 1 669 ? -68.419 -18.418 68.781 1.00 87.69 669 PHE A O 1
ATOM 5374 N N . ASP A 1 670 ? -66.881 -19.663 69.836 1.00 85.94 670 ASP A N 1
ATOM 5375 C CA . ASP A 1 670 ? -67.833 -20.304 70.749 1.00 85.94 670 ASP A CA 1
ATOM 5376 C C . ASP A 1 670 ? -68.184 -19.329 71.886 1.00 85.94 670 ASP A C 1
ATOM 5378 O O . ASP A 1 670 ? -67.275 -18.740 72.469 1.00 85.94 670 ASP A O 1
ATOM 5382 N N . THR A 1 671 ? -69.474 -19.108 72.181 1.00 86.88 671 THR A N 1
ATOM 5383 C CA . THR A 1 671 ? -69.924 -17.999 73.053 1.00 86.88 671 THR A CA 1
ATOM 5384 C C . THR A 1 671 ? -70.927 -18.409 74.144 1.00 86.88 671 THR A C 1
ATOM 5386 O O . THR A 1 671 ? -71.752 -19.301 73.959 1.00 86.88 671 THR A O 1
ATOM 5389 N N . GLU A 1 672 ? -70.864 -17.736 75.299 1.00 88.62 672 GLU A N 1
ATOM 5390 C CA . GLU A 1 672 ? -71.660 -18.009 76.515 1.00 88.62 672 GLU A CA 1
ATOM 5391 C C . GLU A 1 672 ? -72.420 -16.746 76.956 1.00 88.62 672 GLU A C 1
ATOM 5393 O O . GLU A 1 672 ? -71.818 -15.678 76.969 1.00 88.62 672 GLU A O 1
ATOM 5398 N N . LEU A 1 673 ? -73.710 -16.843 77.317 1.00 88.94 673 LEU A N 1
ATOM 5399 C CA . LEU A 1 673 ? -74.558 -15.719 77.768 1.00 88.94 673 LEU A CA 1
ATOM 5400 C C . LEU A 1 673 ? -74.516 -15.547 79.297 1.00 88.94 673 LEU A C 1
ATOM 5402 O O . LEU A 1 673 ? -74.723 -16.509 80.036 1.00 88.94 673 LEU A O 1
ATOM 5406 N N . ARG A 1 674 ? -74.353 -14.309 79.779 1.00 84.81 674 ARG A N 1
ATOM 5407 C CA . ARG A 1 674 ? -74.402 -13.970 81.212 1.00 84.81 674 ARG A CA 1
ATOM 5408 C C . ARG A 1 674 ? -75.826 -13.713 81.716 1.00 84.81 674 ARG A C 1
ATOM 5410 O O . ARG A 1 674 ? -76.665 -13.160 81.012 1.00 84.81 674 ARG A O 1
ATOM 5417 N N . THR A 1 675 ? -76.073 -14.073 82.975 1.00 71.75 675 THR A N 1
ATOM 5418 C CA . THR A 1 675 ? -77.347 -13.865 83.694 1.00 71.75 675 THR A CA 1
ATOM 5419 C C . THR A 1 675 ? -77.520 -12.457 84.269 1.00 71.75 675 THR A C 1
ATOM 5421 O O . THR A 1 675 ? -78.627 -12.078 84.647 1.00 71.75 675 THR A O 1
ATOM 5424 N N . GLU A 1 676 ? -76.440 -11.683 84.350 1.00 70.19 676 GLU A N 1
ATOM 5425 C CA . GLU A 1 676 ? -76.424 -10.308 84.850 1.00 70.19 676 GLU A CA 1
ATOM 5426 C C . GLU A 1 676 ? -76.604 -9.326 83.684 1.00 70.19 676 GLU A C 1
ATOM 5428 O O . GLU A 1 676 ? -75.828 -9.347 82.727 1.00 70.19 676 GLU A O 1
ATOM 5433 N N . LYS A 1 677 ? -77.601 -8.442 83.784 1.00 65.81 677 LYS A N 1
ATOM 5434 C CA . LYS A 1 677 ? -77.748 -7.263 82.919 1.00 65.81 677 LYS A CA 1
ATOM 5435 C C . LYS A 1 677 ? -77.171 -6.019 83.591 1.00 65.81 677 LYS A C 1
ATOM 5437 O O . LYS A 1 677 ? -77.190 -5.913 84.818 1.00 65.81 677 LYS A O 1
ATOM 5442 N N . LEU A 1 678 ? -76.745 -5.047 82.788 1.00 69.44 678 LEU A N 1
ATOM 5443 C CA . LEU A 1 678 ? -76.391 -3.716 83.280 1.00 69.44 678 LEU A CA 1
ATOM 5444 C C . LEU A 1 678 ? -77.657 -2.932 83.643 1.00 69.44 678 LEU A C 1
ATOM 5446 O O . LEU A 1 678 ? -78.595 -2.864 82.849 1.00 69.44 678 LEU A O 1
ATOM 5450 N N . GLN A 1 679 ? -77.678 -2.341 84.839 1.00 57.34 679 GLN A N 1
ATOM 5451 C CA . GLN A 1 679 ? -78.885 -1.717 85.398 1.00 57.34 679 GLN A CA 1
ATOM 5452 C C . GLN A 1 679 ? -79.280 -0.409 84.695 1.00 57.34 679 GLN A C 1
ATOM 5454 O O . GLN A 1 679 ? -80.472 -0.141 84.570 1.00 57.34 679 GLN A O 1
ATOM 5459 N N . ASP A 1 680 ? -78.308 0.359 84.194 1.00 58.09 680 ASP A N 1
ATOM 5460 C CA . ASP A 1 680 ? -78.555 1.641 83.516 1.00 58.09 680 ASP A CA 1
ATOM 5461 C C . ASP A 1 680 ? -78.807 1.506 81.999 1.00 58.09 680 ASP A C 1
ATOM 5463 O O . ASP A 1 680 ? -79.330 2.436 81.383 1.00 58.09 680 ASP A O 1
ATOM 5467 N N . SER A 1 681 ? -78.449 0.369 81.382 1.00 60.91 681 SER A N 1
ATOM 5468 C CA . SER A 1 681 ? -78.436 0.206 79.915 1.00 60.91 681 SER A CA 1
ATOM 5469 C C . SER A 1 681 ? -79.185 -1.025 79.358 1.00 60.91 681 SER A C 1
ATOM 5471 O O . SER A 1 681 ? -79.401 -1.094 78.151 1.00 60.91 681 SER A O 1
ATOM 5473 N N . ASP A 1 682 ? -79.641 -1.970 80.195 1.00 70.25 682 ASP A N 1
ATOM 5474 C CA . ASP A 1 682 ? -80.457 -3.164 79.846 1.00 70.25 682 ASP A CA 1
ATOM 5475 C C . ASP A 1 682 ? -79.852 -4.127 78.784 1.00 70.25 682 ASP A C 1
ATOM 5477 O O . ASP A 1 682 ? -80.521 -5.037 78.282 1.00 70.25 682 ASP A O 1
ATOM 5481 N N . VAL A 1 683 ? -78.562 -3.985 78.459 1.00 80.50 683 VAL A N 1
ATOM 5482 C CA . VAL A 1 683 ? -77.852 -4.795 77.447 1.00 80.50 683 VAL A CA 1
ATOM 5483 C C . VAL A 1 683 ? -77.399 -6.158 78.008 1.00 80.50 683 VAL A C 1
ATOM 5485 O O . VAL A 1 683 ? -76.961 -6.259 79.155 1.00 80.50 683 VAL A O 1
ATOM 5488 N N . ASN A 1 684 ? -77.466 -7.211 77.181 1.00 86.19 684 ASN A N 1
ATOM 5489 C CA . ASN A 1 684 ? -76.922 -8.548 77.482 1.00 86.19 684 ASN A CA 1
ATOM 5490 C C . ASN A 1 684 ? -75.391 -8.617 77.272 1.00 86.19 684 ASN A C 1
ATOM 5492 O O . ASN A 1 684 ? -74.851 -7.935 76.396 1.00 86.19 684 ASN A O 1
ATOM 5496 N N . MET A 1 685 ? -74.705 -9.505 78.004 1.00 89.00 685 MET A N 1
ATOM 5497 C CA . MET A 1 685 ? -73.244 -9.710 77.947 1.00 89.00 685 MET A CA 1
ATOM 5498 C C . MET A 1 685 ? -72.852 -11.176 77.669 1.00 89.00 685 MET A C 1
ATOM 5500 O O . MET A 1 685 ? -73.574 -12.085 78.082 1.00 89.00 685 MET A O 1
ATOM 5504 N N . TYR A 1 686 ? -71.698 -11.406 77.022 1.00 91.38 686 TYR A N 1
ATOM 5505 C CA . TYR A 1 686 ? -71.218 -12.732 76.585 1.00 91.38 686 TYR A CA 1
ATOM 5506 C C . TYR A 1 686 ? -69.675 -12.940 76.691 1.00 91.38 686 TYR A C 1
ATOM 5508 O O . TYR A 1 686 ? -68.949 -11.975 76.921 1.00 91.38 686 TYR A O 1
ATOM 5516 N N . PHE A 1 687 ? -69.165 -14.170 76.470 1.00 92.31 687 PHE A N 1
ATOM 5517 C CA . PHE A 1 687 ? -67.721 -14.564 76.372 1.00 92.31 687 PHE A CA 1
ATOM 5518 C C . PHE A 1 687 ? -67.358 -15.286 75.020 1.00 92.31 687 PHE A C 1
ATOM 5520 O O . PHE A 1 687 ? -68.301 -15.552 74.282 1.00 92.31 687 PHE A O 1
ATOM 5527 N N . ALA A 1 688 ? -66.074 -15.586 74.655 1.00 88.81 688 ALA A N 1
ATOM 5528 C CA . ALA A 1 688 ? -65.609 -16.078 73.300 1.00 88.81 688 ALA A CA 1
ATOM 5529 C C . ALA A 1 688 ? -64.269 -16.934 73.231 1.00 88.81 688 ALA A C 1
ATOM 5531 O O . ALA A 1 688 ? -63.503 -16.820 74.181 1.00 88.81 688 ALA A O 1
ATOM 5532 N N . GLU A 1 689 ? -63.934 -17.706 72.139 1.00 83.62 689 GLU A N 1
ATOM 5533 C CA . GLU A 1 689 ? -62.664 -18.531 71.906 1.00 83.62 689 GLU A CA 1
ATOM 5534 C C . GLU A 1 689 ? -62.184 -18.825 70.394 1.00 83.62 689 GLU A C 1
ATOM 5536 O O . GLU A 1 689 ? -63.052 -18.888 69.515 1.00 83.62 689 GLU A O 1
ATOM 5541 N N . PRO A 1 690 ? -60.865 -19.065 70.033 1.00 75.44 690 PRO A N 1
ATOM 5542 C CA . PRO A 1 690 ? -60.213 -18.886 68.669 1.00 75.44 690 PRO A CA 1
ATOM 5543 C C . PRO A 1 690 ? -59.635 -20.131 67.857 1.00 75.44 690 PRO A C 1
ATOM 5545 O O . PRO A 1 690 ? -59.839 -21.260 68.293 1.00 75.44 690 PRO A O 1
ATOM 5548 N N . LYS A 1 691 ? -58.986 -19.964 66.644 1.00 40.66 691 LYS A N 1
ATOM 5549 C CA . LYS A 1 691 ? -58.662 -21.014 65.568 1.00 40.66 691 LYS A CA 1
ATOM 5550 C C . LYS A 1 691 ? -57.320 -20.817 64.692 1.00 40.66 691 LYS A C 1
ATOM 5552 O O . LYS A 1 691 ? -56.549 -19.928 65.035 1.00 40.66 691 LYS A O 1
ATOM 5557 N N . GLU A 1 692 ? -56.974 -21.612 63.618 1.00 17.70 692 GLU A N 1
ATOM 5558 C CA . GLU A 1 692 ? -55.557 -21.947 63.103 1.00 17.70 692 GLU A CA 1
ATOM 5559 C C . GLU A 1 692 ? -55.102 -21.877 61.556 1.00 17.70 692 GLU A C 1
ATOM 5561 O O . GLU A 1 692 ? -55.958 -21.743 60.685 1.00 17.70 692 GLU A O 1
ATOM 5566 N N . LYS A 1 693 ? -53.774 -22.139 61.227 1.00 17.05 693 LYS A N 1
ATOM 5567 C CA . LYS A 1 693 ? -53.121 -22.983 60.102 1.00 17.05 693 LYS A CA 1
ATOM 5568 C C . LYS A 1 693 ? -52.429 -22.429 58.766 1.00 17.05 693 LYS A C 1
ATOM 5570 O O . LYS A 1 693 ? -53.160 -22.008 57.877 1.00 17.05 693 LYS A O 1
ATOM 5575 N N . ASN A 1 694 ? -51.086 -22.630 58.494 1.00 36.03 694 ASN A N 1
ATOM 5576 C CA . ASN A 1 694 ? -50.354 -22.692 57.136 1.00 36.03 694 ASN A CA 1
ATOM 5577 C C . ASN A 1 694 ? -48.806 -23.120 57.165 1.00 36.03 694 ASN A C 1
ATOM 5579 O O . ASN A 1 694 ? -48.296 -23.176 58.282 1.00 36.03 694 ASN A O 1
ATOM 5583 N N . VAL A 1 695 ? -48.030 -23.420 56.050 1.00 65.44 695 VAL A N 1
ATOM 5584 C CA . VAL A 1 695 ? -46.567 -23.883 56.130 1.00 65.44 695 VAL A CA 1
ATOM 5585 C C . VAL A 1 695 ? -45.406 -23.881 55.007 1.00 65.44 695 VAL A C 1
ATOM 5587 O O . VAL A 1 695 ? -44.265 -24.037 55.444 1.00 65.44 695 VAL A O 1
ATOM 5590 N N . ALA A 1 696 ? -45.517 -23.808 53.648 1.00 72.62 696 ALA A N 1
ATOM 5591 C CA . ALA A 1 696 ? -44.583 -24.545 52.681 1.00 72.62 696 ALA A CA 1
ATOM 5592 C C . ALA A 1 696 ? -43.344 -23.893 51.879 1.00 72.62 696 ALA A C 1
ATOM 5594 O O . ALA A 1 696 ? -42.762 -22.897 52.305 1.00 72.62 696 ALA A O 1
ATOM 5595 N N . LEU A 1 697 ? -42.871 -24.547 50.767 1.00 78.69 697 LEU A N 1
ATOM 5596 C CA . LEU A 1 697 ? -41.717 -24.370 49.790 1.00 78.69 697 LEU A CA 1
ATOM 5597 C C . LEU A 1 697 ? -40.263 -24.215 50.297 1.00 78.69 697 LEU A C 1
ATOM 5599 O O . LEU A 1 697 ? -39.382 -24.994 49.927 1.00 78.69 697 LEU A O 1
ATOM 5603 N N . LYS A 1 698 ? -39.988 -23.177 51.091 1.00 79.62 698 LYS A N 1
ATOM 5604 C CA . LYS A 1 698 ? -38.650 -22.578 51.330 1.00 79.62 698 LYS A CA 1
ATOM 5605 C C . LYS A 1 698 ? -37.488 -23.559 51.620 1.00 79.62 698 LYS A C 1
ATOM 5607 O O . LYS A 1 698 ? -36.340 -23.288 51.275 1.00 79.62 698 LYS A O 1
ATOM 5612 N N . LYS A 1 699 ? -37.801 -24.699 52.237 1.00 83.19 699 LYS A N 1
ATOM 5613 C CA . LYS A 1 699 ? -36.860 -25.706 52.752 1.00 83.19 699 LYS A CA 1
ATOM 5614 C C . LYS A 1 699 ? -36.033 -26.430 51.674 1.00 83.19 699 LYS A C 1
ATOM 5616 O O . LYS A 1 699 ? -34.904 -26.812 51.961 1.00 83.19 699 LYS A O 1
ATOM 5621 N N . VAL A 1 700 ? -36.557 -26.607 50.452 1.00 89.00 700 VAL A N 1
ATOM 5622 C CA . VAL A 1 700 ? -35.843 -27.322 49.364 1.00 89.00 700 VAL A CA 1
ATOM 5623 C C . VAL A 1 700 ? -34.567 -26.582 48.967 1.00 89.00 700 VAL A C 1
ATOM 5625 O O . VAL A 1 700 ? -33.487 -27.166 48.891 1.00 89.00 700 VAL A O 1
ATOM 5628 N N . LYS A 1 701 ? -34.693 -25.269 48.753 1.00 90.31 701 LYS A N 1
ATOM 5629 C CA . LYS A 1 701 ? -33.612 -24.395 48.289 1.00 90.31 701 LYS A CA 1
ATOM 5630 C C . LYS A 1 701 ? -32.488 -24.267 49.313 1.00 90.31 701 LYS A C 1
ATOM 5632 O O . LYS A 1 701 ? -31.321 -24.273 48.940 1.00 90.31 701 LYS A O 1
ATOM 5637 N N . GLU A 1 702 ? -32.844 -24.202 50.595 1.00 89.25 702 GLU A N 1
ATOM 5638 C CA . GLU A 1 702 ? -31.885 -24.191 51.705 1.00 89.25 702 GLU A CA 1
ATOM 5639 C C . GLU A 1 702 ? -31.078 -25.502 51.771 1.00 89.25 702 GLU A C 1
ATOM 5641 O O . GLU A 1 702 ? -29.878 -25.459 52.027 1.00 89.25 702 GLU A O 1
ATOM 5646 N N . PHE A 1 703 ? -31.696 -26.650 51.462 1.00 93.06 703 PHE A N 1
ATOM 5647 C CA . PHE A 1 703 ? -31.030 -27.957 51.415 1.00 93.06 703 PHE A CA 1
ATOM 5648 C C . PHE A 1 703 ? -30.069 -28.110 50.220 1.00 93.06 703 PHE A C 1
ATOM 5650 O O . PHE A 1 703 ? -28.874 -28.344 50.414 1.00 93.06 703 PHE A O 1
ATOM 5657 N N . ILE A 1 704 ? -30.560 -27.978 48.982 1.00 93.38 704 ILE A N 1
ATOM 5658 C CA . ILE A 1 704 ? -29.794 -28.388 47.788 1.00 93.38 704 ILE A CA 1
ATOM 5659 C C . ILE A 1 704 ? -28.623 -27.446 47.461 1.00 93.38 704 ILE A C 1
ATOM 5661 O O . ILE A 1 704 ? -27.584 -27.884 46.964 1.00 93.38 704 ILE A O 1
ATOM 5665 N N . VAL A 1 705 ? -28.746 -26.157 47.797 1.00 91.12 705 VAL A N 1
ATOM 5666 C CA . VAL A 1 705 ? -27.647 -25.183 47.683 1.00 91.12 705 VAL A CA 1
ATOM 5667 C C . VAL A 1 705 ? -26.536 -25.498 48.685 1.00 91.12 705 VAL A C 1
ATOM 5669 O O . VAL A 1 705 ? -25.358 -25.385 48.356 1.00 91.12 705 VAL A O 1
ATOM 5672 N N . GLU A 1 706 ? -26.887 -25.910 49.904 1.00 91.88 706 GLU A N 1
ATOM 5673 C CA . GLU A 1 706 ? -25.904 -26.212 50.944 1.00 91.88 706 GLU A CA 1
ATOM 5674 C C . GLU A 1 706 ? -25.187 -27.546 50.683 1.00 91.88 706 GLU A C 1
ATOM 5676 O O . GLU A 1 706 ? -23.967 -27.610 50.826 1.00 91.88 706 GLU A O 1
ATOM 5681 N N . LYS A 1 707 ? -25.899 -28.562 50.171 1.00 92.50 707 LYS A N 1
ATOM 5682 C CA . LYS A 1 707 ? -25.297 -29.815 49.681 1.00 92.50 707 LYS A CA 1
ATOM 5683 C C . LYS A 1 707 ? -24.248 -29.552 48.590 1.00 92.50 707 LYS A C 1
ATOM 5685 O O . LYS A 1 707 ? -23.108 -29.998 48.702 1.00 92.50 707 LYS A O 1
ATOM 5690 N N . GLN A 1 708 ? -24.597 -28.769 47.566 1.00 91.38 708 GLN A N 1
ATOM 5691 C CA . GLN A 1 708 ? -23.697 -28.491 46.438 1.00 91.38 708 GLN A CA 1
ATOM 5692 C C . GLN A 1 708 ? -22.448 -27.687 46.845 1.00 91.38 708 GLN A C 1
ATOM 5694 O O . GLN A 1 708 ? -21.356 -28.002 46.379 1.00 91.38 708 GLN A O 1
ATOM 5699 N N . LYS A 1 709 ? -22.545 -26.730 47.782 1.00 90.12 709 LYS A N 1
ATOM 5700 C CA . LYS A 1 709 ? -21.356 -26.043 48.343 1.00 90.12 709 LYS A CA 1
ATOM 5701 C C . LYS A 1 709 ? -20.365 -26.983 49.035 1.00 90.12 709 LYS A C 1
ATOM 5703 O O . LYS A 1 709 ? -19.177 -26.667 49.092 1.00 90.12 709 LYS A O 1
ATOM 5708 N N . GLN A 1 710 ? -20.857 -28.061 49.644 1.00 91.31 710 GLN A N 1
ATOM 5709 C CA . GLN A 1 710 ? -20.049 -28.968 50.462 1.00 91.31 710 GLN A CA 1
ATOM 5710 C C . GLN A 1 710 ? -19.441 -30.109 49.637 1.00 91.31 710 GLN A C 1
ATOM 5712 O O . GLN A 1 710 ? -18.340 -30.559 49.956 1.00 91.31 710 GLN A O 1
ATOM 5717 N N . GLU A 1 711 ? -20.128 -30.549 48.579 1.00 93.62 711 GLU A N 1
ATOM 5718 C CA . GLU A 1 711 ? -19.787 -31.773 47.843 1.00 93.62 711 GLU A CA 1
ATOM 5719 C C . GLU A 1 711 ? -19.284 -31.555 46.399 1.00 93.62 711 GLU A C 1
ATOM 5721 O O . GLU A 1 711 ? -18.693 -32.479 45.841 1.00 93.62 711 GLU A O 1
ATOM 5726 N N . LEU A 1 712 ? -19.445 -30.371 45.783 1.00 92.75 712 LEU A N 1
ATOM 5727 C CA . LEU A 1 712 ? -18.951 -30.138 44.412 1.00 92.75 712 LEU A CA 1
ATOM 5728 C C . LEU A 1 712 ? -17.403 -30.172 44.316 1.00 92.75 712 LEU A C 1
ATOM 5730 O O . LEU A 1 712 ? -16.711 -29.528 45.119 1.00 92.75 712 LEU A O 1
ATOM 5734 N N . PRO A 1 713 ? -16.822 -30.858 43.309 1.00 91.44 713 PRO A N 1
ATOM 5735 C CA . PRO A 1 713 ? -15.378 -30.876 43.083 1.00 91.44 713 PRO A CA 1
ATOM 5736 C C . PRO A 1 713 ? -14.778 -29.491 42.786 1.00 91.44 713 PRO A C 1
ATOM 5738 O O . PRO A 1 713 ? -15.153 -28.809 41.838 1.00 91.44 713 PRO A O 1
ATOM 5741 N N . LYS A 1 714 ? -13.740 -29.104 43.539 1.00 87.88 714 LYS A N 1
ATOM 5742 C CA . LYS A 1 714 ? -13.083 -27.776 43.460 1.00 87.88 714 LYS A CA 1
ATOM 5743 C C . LYS A 1 714 ? -12.324 -27.460 42.158 1.00 87.88 714 LYS A C 1
ATOM 5745 O O . LYS A 1 714 ? -11.683 -26.416 42.090 1.00 87.88 714 LYS A O 1
ATOM 5750 N N . HIS A 1 715 ? -12.328 -28.365 41.181 1.00 87.38 715 HIS A N 1
ATOM 5751 C CA . HIS A 1 715 ? -11.735 -28.156 39.855 1.00 87.38 715 HIS A CA 1
ATOM 5752 C C . HIS A 1 715 ? -12.786 -27.828 38.782 1.00 87.38 715 HIS A C 1
ATOM 5754 O O . HIS A 1 715 ? -12.414 -27.565 37.642 1.00 87.38 715 HIS A O 1
ATOM 5760 N N . LEU A 1 716 ? -14.076 -27.846 39.137 1.00 91.62 716 LEU A N 1
ATOM 5761 C CA . LEU A 1 716 ? -15.140 -27.353 38.274 1.00 91.62 716 LEU A CA 1
ATOM 5762 C C . LEU A 1 716 ? -15.097 -25.824 38.296 1.00 91.62 716 LEU A C 1
ATOM 5764 O O . LEU A 1 716 ? -15.396 -25.184 39.308 1.00 91.62 716 LEU A O 1
ATOM 5768 N N . HIS A 1 717 ? -14.642 -25.249 37.189 1.00 91.25 717 HIS A N 1
ATOM 5769 C CA . HIS A 1 717 ? -14.494 -23.810 37.007 1.00 91.25 717 HIS A CA 1
ATOM 5770 C C . HIS A 1 717 ? -15.738 -23.199 36.349 1.00 91.25 717 HIS A C 1
ATOM 5772 O O . HIS A 1 717 ? -16.045 -22.039 36.615 1.00 91.25 717 HIS A O 1
ATOM 5778 N N . TYR A 1 718 ? -16.488 -23.977 35.564 1.00 93.38 718 TYR A N 1
ATOM 5779 C CA . TYR A 1 718 ? -17.767 -23.589 34.972 1.00 93.38 718 TYR A CA 1
ATOM 5780 C C . TYR A 1 718 ? -18.949 -24.163 35.766 1.00 93.38 718 TYR A C 1
ATOM 5782 O O . TYR A 1 718 ? -19.721 -23.375 36.309 1.00 93.38 718 TYR A O 1
ATOM 5790 N N . HIS A 1 719 ? -19.030 -25.490 35.946 1.00 94.06 719 HIS A N 1
ATOM 5791 C CA . HIS A 1 719 ? -20.135 -26.169 36.652 1.00 94.06 719 HIS A CA 1
ATOM 5792 C C . HIS A 1 719 ? -20.019 -26.015 38.186 1.00 94.06 719 HIS A C 1
ATOM 5794 O O . HIS A 1 719 ? -19.766 -26.958 38.940 1.00 94.06 719 HIS A O 1
ATOM 5800 N N . ASN A 1 720 ? -20.122 -24.772 38.660 1.00 92.62 720 ASN A N 1
ATOM 5801 C CA . ASN A 1 720 ? -19.940 -24.369 40.052 1.00 92.62 720 ASN A CA 1
ATOM 5802 C C . ASN A 1 720 ? -21.203 -23.687 40.618 1.00 92.62 720 ASN A C 1
ATOM 5804 O O . ASN A 1 720 ? -22.131 -23.338 39.890 1.00 92.62 720 ASN A O 1
ATOM 5808 N N . ILE A 1 721 ? -21.238 -23.454 41.936 1.00 91.12 721 ILE A N 1
ATOM 5809 C CA . ILE A 1 721 ? -22.429 -22.925 42.628 1.00 91.12 721 ILE A CA 1
ATOM 5810 C C . ILE A 1 721 ? -22.923 -21.565 42.096 1.00 91.12 721 ILE A C 1
ATOM 5812 O O . ILE A 1 721 ? -24.106 -21.258 42.229 1.00 91.12 721 ILE A O 1
ATOM 5816 N N . ASN A 1 722 ? -22.056 -20.758 41.474 1.00 92.00 722 ASN A N 1
ATOM 5817 C CA . ASN A 1 722 ? -22.454 -19.494 40.856 1.00 92.00 722 ASN A CA 1
ATOM 5818 C C . ASN A 1 722 ? -23.193 -19.717 39.528 1.00 92.00 722 ASN A C 1
ATOM 5820 O O . ASN A 1 722 ? -24.183 -19.031 39.306 1.00 92.00 722 ASN A O 1
ATOM 5824 N N . HIS A 1 723 ? -22.777 -20.687 38.698 1.00 93.50 723 HIS A N 1
ATOM 5825 C CA . HIS A 1 723 ? -23.504 -21.079 37.476 1.00 93.50 723 HIS A CA 1
ATOM 5826 C C . HIS A 1 723 ? -24.905 -21.584 37.827 1.00 93.50 723 HIS A C 1
ATOM 5828 O O . HIS A 1 723 ? -25.892 -21.048 37.339 1.00 93.50 723 HIS A O 1
ATOM 5834 N N . ILE A 1 724 ? -25.014 -22.495 38.800 1.00 93.69 724 ILE A N 1
ATOM 5835 C CA . ILE A 1 724 ? -26.306 -23.019 39.282 1.00 93.69 724 ILE A CA 1
ATOM 5836 C C . ILE A 1 724 ? -27.252 -21.892 39.741 1.00 93.69 724 ILE A C 1
ATOM 5838 O O . ILE A 1 724 ? -28.449 -21.912 39.446 1.00 93.69 724 ILE A O 1
ATOM 5842 N N . LEU A 1 725 ? -26.727 -20.886 40.450 1.00 94.19 725 LEU A N 1
ATOM 5843 C CA . LEU A 1 725 ? -27.511 -19.728 40.887 1.00 94.19 725 LEU A CA 1
ATOM 5844 C C . LEU A 1 725 ? -27.824 -18.745 39.745 1.00 94.19 725 LEU A C 1
ATOM 5846 O O . LEU A 1 725 ? -28.884 -18.119 39.777 1.00 94.19 725 LEU A O 1
ATOM 5850 N N . ASP A 1 726 ? -26.954 -18.618 38.743 1.00 95.12 726 ASP A N 1
ATOM 5851 C CA . ASP A 1 726 ? -27.179 -17.797 37.549 1.00 95.12 726 ASP A CA 1
ATOM 5852 C C . ASP A 1 726 ? -28.266 -18.407 36.652 1.00 95.12 726 ASP A C 1
ATOM 5854 O O . ASP A 1 726 ? -29.249 -17.729 36.356 1.00 95.12 726 ASP A O 1
ATOM 5858 N N . VAL A 1 727 ? -28.195 -19.709 36.349 1.00 96.62 727 VAL A N 1
ATOM 5859 C CA . VAL A 1 727 ? -29.235 -20.461 35.619 1.00 96.62 727 VAL A CA 1
ATOM 5860 C C . VAL A 1 727 ? -30.581 -20.374 36.339 1.00 96.62 727 VAL A C 1
ATOM 5862 O O . VAL A 1 727 ? -31.596 -20.058 35.722 1.00 96.62 727 VAL A O 1
ATOM 5865 N N . HIS A 1 728 ? -30.607 -20.548 37.663 1.00 96.00 728 HIS A N 1
ATOM 5866 C CA . HIS A 1 728 ? -31.806 -20.329 38.477 1.00 96.00 728 HIS A CA 1
ATOM 5867 C C . HIS A 1 728 ? -32.390 -18.908 38.310 1.00 96.00 728 HIS A C 1
ATOM 5869 O O . HIS A 1 728 ? -33.605 -18.734 38.182 1.00 96.00 728 HIS A O 1
ATOM 5875 N N . ASN A 1 729 ? -31.547 -17.873 38.288 1.00 94.75 729 ASN A N 1
ATOM 5876 C CA . ASN A 1 729 ? -31.999 -16.491 38.109 1.00 94.75 729 ASN A CA 1
ATOM 5877 C C . ASN A 1 729 ? -32.438 -16.206 36.661 1.00 94.75 729 ASN A C 1
ATOM 5879 O O . ASN A 1 729 ? -33.408 -15.474 36.447 1.00 94.75 729 ASN A O 1
ATOM 5883 N N . ALA A 1 730 ? -31.775 -16.799 35.667 1.00 95.81 730 ALA A N 1
ATOM 5884 C CA . ALA A 1 730 ? -32.184 -16.765 34.269 1.00 95.81 730 ALA A CA 1
ATOM 5885 C C . ALA A 1 730 ? -33.562 -17.423 34.090 1.00 95.81 730 ALA A C 1
ATOM 5887 O O . ALA A 1 730 ? -34.443 -16.815 33.486 1.00 95.81 730 ALA A O 1
ATOM 5888 N N . VAL A 1 731 ? -33.806 -18.579 34.716 1.00 97.00 731 VAL A N 1
ATOM 5889 C CA . VAL A 1 731 ? -35.112 -19.260 34.730 1.00 97.00 731 VAL A CA 1
ATOM 5890 C C . VAL A 1 731 ? -36.221 -18.382 35.313 1.00 97.00 731 VAL A C 1
ATOM 5892 O O . VAL A 1 731 ? -37.271 -18.272 34.686 1.00 97.00 731 VAL A O 1
ATOM 5895 N N . ILE A 1 732 ? -36.010 -17.690 36.441 1.00 92.31 732 ILE A N 1
ATOM 5896 C CA . ILE A 1 732 ? -37.015 -16.750 36.987 1.00 92.31 732 ILE A CA 1
ATOM 5897 C C . ILE A 1 732 ? -37.331 -15.627 35.986 1.00 92.31 732 ILE A C 1
ATOM 5899 O O . ILE A 1 732 ? -38.494 -15.253 35.803 1.00 92.31 732 ILE A O 1
ATOM 5903 N N . ASN A 1 733 ? -36.309 -15.084 35.319 1.00 94.12 733 ASN A N 1
ATOM 5904 C CA . ASN A 1 733 ? -36.491 -14.028 34.325 1.00 94.12 733 ASN A CA 1
ATOM 5905 C C . ASN A 1 733 ? -37.227 -14.538 33.075 1.00 94.12 733 ASN A C 1
ATOM 5907 O O . ASN A 1 733 ? -38.164 -13.882 32.618 1.00 94.12 733 ASN A O 1
ATOM 5911 N N . TYR A 1 734 ? -36.861 -15.710 32.555 1.00 95.88 734 TYR A N 1
ATOM 5912 C CA . TYR A 1 734 ? -37.500 -16.321 31.390 1.00 95.88 734 TYR A CA 1
ATOM 5913 C C . TYR A 1 734 ? -38.936 -16.775 31.686 1.00 95.88 734 TYR A C 1
ATOM 5915 O O . TYR A 1 734 ? -39.843 -16.411 30.942 1.00 95.88 734 TYR A O 1
ATOM 5923 N N . ALA A 1 735 ? -39.194 -17.424 32.825 1.00 93.00 735 ALA A N 1
ATOM 5924 C CA . ALA A 1 735 ? -40.543 -17.786 33.268 1.00 93.00 735 ALA A CA 1
ATOM 5925 C C . ALA A 1 735 ? -41.476 -16.563 33.368 1.00 93.00 735 ALA A C 1
ATOM 5927 O O . ALA A 1 735 ? -42.645 -16.626 32.984 1.00 93.00 735 ALA A O 1
ATOM 5928 N N . LYS A 1 736 ? -40.951 -15.417 33.821 1.00 92.69 736 LYS A N 1
ATOM 5929 C CA . LYS A 1 736 ? -41.682 -14.142 33.872 1.00 92.69 736 LYS A CA 1
ATOM 5930 C C . LYS A 1 736 ? -41.903 -13.504 32.493 1.00 92.69 736 LYS A C 1
ATOM 5932 O O . LYS A 1 736 ? -42.911 -12.826 32.309 1.00 92.69 736 LYS A O 1
ATOM 5937 N N . LEU A 1 737 ? -40.974 -13.676 31.550 1.00 91.94 737 LEU A N 1
ATOM 5938 C CA . LEU A 1 737 ? -41.077 -13.135 30.188 1.00 91.94 737 LEU A CA 1
ATOM 5939 C C . LEU A 1 737 ? -42.003 -13.963 29.285 1.00 91.94 737 LEU A C 1
ATOM 5941 O O . LEU A 1 737 ? -42.690 -13.378 28.451 1.00 91.94 737 LEU A O 1
ATOM 5945 N N . GLU A 1 738 ? -42.039 -15.283 29.468 1.00 94.06 738 GLU A N 1
ATOM 5946 C CA . GLU A 1 738 ? -42.904 -16.213 28.727 1.00 94.06 738 GLU A CA 1
ATOM 5947 C C . GLU A 1 738 ? -44.285 -16.420 29.399 1.00 94.06 738 GLU A C 1
ATOM 5949 O O . GLU A 1 738 ? -45.216 -16.923 28.774 1.00 94.06 738 GLU A O 1
ATOM 5954 N N . GLY A 1 739 ? -44.470 -15.971 30.651 1.00 92.25 739 GLY A N 1
ATOM 5955 C CA . GLY A 1 739 ? -45.784 -15.894 31.312 1.00 92.25 739 GLY A CA 1
ATOM 5956 C C . GLY A 1 739 ? -46.218 -17.148 32.085 1.00 92.25 739 GLY A C 1
ATOM 5957 O O . GLY A 1 739 ? -47.407 -17.465 32.132 1.00 92.25 739 GLY A O 1
ATOM 5958 N N . ILE A 1 740 ? -45.271 -17.864 32.693 1.00 93.81 740 ILE A N 1
ATOM 5959 C CA . ILE A 1 740 ? -45.508 -19.123 33.416 1.00 93.81 740 ILE A CA 1
ATOM 5960 C C . ILE A 1 740 ? -46.264 -18.895 34.744 1.00 93.81 740 ILE A C 1
ATOM 5962 O O . ILE A 1 740 ? -46.054 -17.905 35.448 1.00 93.81 740 ILE A O 1
ATOM 5966 N N . SER A 1 741 ? -47.163 -19.824 35.097 1.00 90.25 741 SER A N 1
ATOM 5967 C CA . SER A 1 741 ? -47.942 -19.784 36.344 1.00 90.25 741 SER A CA 1
ATOM 5968 C C . SER A 1 741 ? -47.096 -20.120 37.577 1.00 90.25 741 SER A C 1
ATOM 5970 O O . SER A 1 741 ? -46.202 -20.955 37.494 1.00 90.25 741 SER A O 1
ATOM 5972 N N . THR A 1 742 ? -47.433 -19.545 38.740 1.00 80.81 742 THR A N 1
ATOM 5973 C CA . THR A 1 742 ? -46.687 -19.705 40.008 1.00 80.81 742 THR A CA 1
ATOM 5974 C C . THR A 1 742 ? -46.303 -21.155 40.313 1.00 80.81 742 THR A C 1
ATOM 5976 O O . THR A 1 742 ? -45.132 -21.429 40.531 1.00 80.81 742 THR A O 1
ATOM 5979 N N . GLU A 1 743 ? -47.252 -22.093 40.225 1.00 85.75 743 GLU A N 1
ATOM 5980 C CA . GLU A 1 743 ? -47.009 -23.527 40.446 1.00 85.75 743 GLU A CA 1
ATOM 5981 C C . GLU A 1 743 ? -45.933 -24.108 39.509 1.00 85.75 743 GLU A C 1
ATOM 5983 O O . GLU A 1 743 ? -45.035 -24.812 39.957 1.00 85.75 743 GLU A O 1
ATOM 5988 N N . ASN A 1 744 ? -45.975 -23.797 38.207 1.00 92.06 744 ASN A N 1
ATOM 5989 C CA . ASN A 1 744 ? -44.969 -24.299 37.265 1.00 92.06 744 ASN A CA 1
ATOM 5990 C C . ASN A 1 744 ? -43.638 -23.534 37.384 1.00 92.06 744 ASN A C 1
ATOM 5992 O O . ASN A 1 744 ? -42.593 -24.110 37.095 1.00 92.06 744 ASN A O 1
ATOM 5996 N N . THR A 1 745 ? -43.654 -22.281 37.850 1.00 90.88 745 THR A N 1
ATOM 5997 C CA . THR A 1 745 ? -42.441 -21.518 38.185 1.00 90.88 745 THR A CA 1
ATOM 5998 C C . THR A 1 745 ? -41.725 -22.117 39.398 1.00 90.88 745 THR A C 1
ATOM 6000 O O . THR A 1 745 ? -40.508 -22.257 39.353 1.00 90.88 745 THR A O 1
ATOM 6003 N N . GLU A 1 746 ? -42.446 -22.571 40.431 1.00 91.75 746 GLU A N 1
ATOM 6004 C CA . GLU A 1 746 ? -41.849 -23.290 41.573 1.00 91.75 746 GLU A CA 1
ATOM 6005 C C . GLU A 1 746 ? -41.181 -24.611 41.136 1.00 91.75 746 GLU A C 1
ATOM 6007 O O . GLU A 1 746 ? -40.091 -24.944 41.608 1.00 91.75 746 GLU A O 1
ATOM 6012 N N . LEU A 1 747 ? -41.770 -25.336 40.174 1.00 95.81 747 LEU A N 1
ATOM 6013 C CA . LEU A 1 747 ? -41.147 -26.527 39.575 1.00 95.81 747 LEU A CA 1
ATOM 6014 C C . LEU A 1 747 ? -39.908 -26.182 38.727 1.00 95.81 747 LEU A C 1
ATOM 6016 O O . LEU A 1 747 ? -38.914 -26.904 38.786 1.00 95.81 747 LEU A O 1
ATOM 6020 N N . LEU A 1 748 ? -39.946 -25.079 37.971 1.00 96.31 748 LEU A N 1
ATOM 6021 C CA . LEU A 1 748 ? -38.818 -24.571 37.179 1.00 96.31 748 LEU A CA 1
ATOM 6022 C C . LEU A 1 748 ? -37.641 -24.127 38.064 1.00 96.31 748 LEU A C 1
ATOM 6024 O O . LEU A 1 748 ? -36.509 -24.542 37.821 1.00 96.31 748 LEU A O 1
ATOM 6028 N N . GLU A 1 749 ? -37.896 -23.340 39.118 1.00 96.44 749 GLU A N 1
ATOM 6029 C CA . GLU A 1 749 ? -36.886 -22.969 40.124 1.00 96.44 749 GLU A CA 1
ATOM 6030 C C . GLU A 1 749 ? -36.280 -24.217 40.782 1.00 96.44 749 GLU A C 1
ATOM 6032 O O . GLU A 1 749 ? -35.069 -24.278 40.995 1.00 96.44 749 GLU A O 1
ATOM 6037 N N . THR A 1 750 ? -37.099 -25.236 41.059 1.00 96.25 750 THR A N 1
ATOM 6038 C CA . THR A 1 750 ? -36.626 -26.500 41.639 1.00 96.25 750 THR A CA 1
ATOM 6039 C C . THR A 1 750 ? -35.728 -27.271 40.670 1.00 96.25 750 THR A C 1
ATOM 6041 O O . THR A 1 750 ? -34.644 -27.689 41.069 1.00 96.25 750 THR A O 1
ATOM 6044 N N . ALA A 1 751 ? -36.101 -27.411 39.394 1.00 97.56 751 ALA A N 1
ATOM 6045 C CA . ALA A 1 751 ? -35.255 -28.068 38.393 1.00 97.56 751 ALA A CA 1
ATOM 6046 C C . ALA A 1 751 ? -33.926 -27.327 38.168 1.00 97.56 751 ALA A C 1
ATOM 6048 O O . ALA A 1 751 ? -32.868 -27.957 38.131 1.00 97.56 751 ALA A O 1
ATOM 6049 N N . ALA A 1 752 ? -33.955 -25.993 38.115 1.00 97.56 752 ALA A N 1
ATOM 6050 C CA . ALA A 1 752 ? -32.752 -25.177 37.968 1.00 97.56 752 ALA A CA 1
ATOM 6051 C C . ALA A 1 752 ? -31.765 -25.341 39.140 1.00 97.56 752 ALA A C 1
ATOM 6053 O O . ALA A 1 752 ? -30.559 -25.291 38.932 1.00 97.56 752 ALA A O 1
ATOM 6054 N N . LEU A 1 753 ? -32.240 -25.606 40.361 1.00 96.50 753 LEU A N 1
ATOM 6055 C CA . LEU A 1 753 ? -31.367 -25.876 41.514 1.00 96.50 753 LEU A CA 1
ATOM 6056 C C . LEU A 1 753 ? -30.736 -27.280 41.513 1.00 96.50 753 LEU A C 1
ATOM 6058 O O . LEU A 1 753 ? -29.788 -27.507 42.268 1.00 96.50 753 LEU A O 1
ATOM 6062 N N . PHE A 1 754 ? -31.265 -28.207 40.707 1.00 97.00 754 PHE A N 1
ATOM 6063 C CA . PHE A 1 754 ? -30.836 -29.608 40.650 1.00 97.00 754 PHE A CA 1
ATOM 6064 C C . PHE A 1 754 ? -30.089 -29.990 39.361 1.00 97.00 754 PHE A C 1
ATOM 6066 O O . PHE A 1 754 ? -29.387 -30.995 39.402 1.00 97.00 754 PHE A O 1
ATOM 6073 N N . HIS A 1 755 ? -30.198 -29.244 38.250 1.00 97.06 755 HIS A N 1
ATOM 6074 C CA . HIS A 1 755 ? -29.702 -29.677 36.925 1.00 97.06 755 HIS A CA 1
ATOM 6075 C C . HIS A 1 755 ? -28.241 -30.165 36.899 1.00 97.06 755 HIS A C 1
ATOM 6077 O O . HIS A 1 755 ? -27.975 -31.247 36.377 1.00 97.06 755 HIS A O 1
ATOM 6083 N N . ASP A 1 756 ? -27.337 -29.449 37.566 1.00 95.81 756 ASP A N 1
ATOM 6084 C CA . ASP A 1 756 ? -25.910 -29.782 37.678 1.00 95.81 756 ASP A CA 1
ATOM 6085 C C . ASP A 1 756 ? -25.551 -30.633 38.909 1.00 95.81 756 ASP A C 1
ATOM 6087 O O . ASP A 1 756 ? -24.395 -31.007 39.098 1.00 95.81 756 ASP A O 1
ATOM 6091 N N . SER A 1 757 ? -26.508 -30.983 39.772 1.00 95.38 757 SER A N 1
ATOM 6092 C CA . SER A 1 757 ? -26.195 -31.629 41.057 1.00 95.38 757 SER A CA 1
ATOM 6093 C C . SER A 1 757 ? -25.478 -32.985 40.918 1.00 95.38 757 SER A C 1
ATOM 6095 O O . SER A 1 757 ? -24.698 -33.358 41.795 1.00 95.38 757 SER A O 1
ATOM 6097 N N . GLY A 1 758 ? -25.628 -33.676 39.783 1.00 95.38 758 GLY A N 1
ATOM 6098 C CA . GLY A 1 758 ? -24.872 -34.874 39.414 1.00 95.38 758 GLY A CA 1
ATOM 6099 C C . GLY A 1 758 ? -23.354 -34.684 39.258 1.00 95.38 758 GLY A C 1
ATOM 6100 O O . GLY A 1 758 ? -22.616 -35.664 39.393 1.00 95.38 758 GLY A O 1
ATOM 6101 N N . PHE A 1 759 ? -22.854 -33.453 39.073 1.00 94.75 759 PHE A N 1
ATOM 6102 C CA . PHE A 1 759 ? -21.414 -33.144 39.075 1.00 94.75 759 PHE A CA 1
ATOM 6103 C C . PHE A 1 759 ? -20.734 -33.418 40.427 1.00 94.75 759 PHE A C 1
ATOM 6105 O O . PHE A 1 759 ? -19.516 -33.588 40.472 1.00 94.75 759 PHE A O 1
ATOM 6112 N N . ILE A 1 760 ? -21.504 -33.552 41.516 1.00 93.81 760 ILE A N 1
ATOM 6113 C CA . ILE A 1 760 ? -21.026 -34.102 42.798 1.00 93.81 760 ILE A CA 1
ATOM 6114 C C . ILE A 1 760 ? -20.428 -35.512 42.614 1.00 93.81 760 ILE A C 1
ATOM 6116 O O . ILE A 1 760 ? -19.496 -35.891 43.323 1.00 93.81 760 ILE A O 1
ATOM 6120 N N . VAL A 1 761 ? -20.951 -36.295 41.664 1.00 92.75 761 VAL A N 1
ATOM 6121 C CA . VAL A 1 761 ? -20.561 -37.693 41.430 1.00 92.75 761 VAL A CA 1
ATOM 6122 C C . VAL A 1 761 ? -19.621 -37.828 40.227 1.00 92.75 761 VAL A C 1
ATOM 6124 O O . VAL A 1 761 ? -18.597 -38.502 40.336 1.00 92.75 761 VAL A O 1
ATOM 6127 N N . LYS A 1 762 ? -19.963 -37.226 39.077 1.00 90.81 762 LYS A N 1
ATOM 6128 C CA . 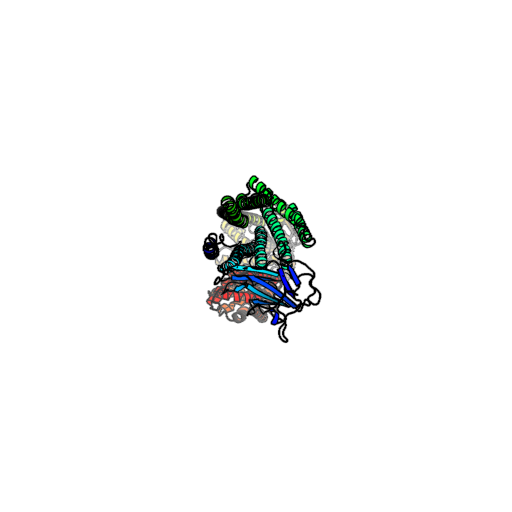LYS A 1 762 ? -19.133 -37.191 37.852 1.00 90.81 762 LYS A CA 1
ATOM 6129 C C . LYS A 1 762 ? -19.718 -36.251 36.788 1.00 90.81 762 LYS A C 1
ATOM 6131 O O . LYS A 1 762 ? -20.932 -36.111 36.703 1.00 90.81 762 LYS A O 1
ATOM 6136 N N . ALA A 1 763 ? -18.872 -35.721 35.904 1.00 88.12 763 ALA A N 1
ATOM 6137 C CA . ALA A 1 763 ? -19.300 -34.914 34.755 1.00 88.12 763 ALA A CA 1
ATOM 6138 C C . ALA A 1 763 ? -20.031 -35.725 33.661 1.00 88.12 763 ALA A C 1
ATOM 6140 O O . ALA A 1 763 ? -21.068 -35.306 33.142 1.00 88.12 763 ALA A O 1
ATOM 6141 N N . ASP A 1 764 ? -19.504 -36.901 33.300 1.00 89.19 764 ASP A N 1
ATOM 6142 C CA . ASP A 1 764 ? -19.983 -37.678 32.149 1.00 89.19 764 ASP A CA 1
ATOM 6143 C C . ASP A 1 764 ? -21.356 -38.328 32.420 1.00 89.19 764 ASP A C 1
ATOM 6145 O O . ASP A 1 764 ? -21.453 -39.439 32.956 1.00 89.19 764 ASP A O 1
ATOM 6149 N N . GLY A 1 765 ? -22.428 -37.646 32.009 1.00 91.88 765 GLY A N 1
ATOM 6150 C CA . GLY A 1 765 ? -23.816 -38.061 32.232 1.00 91.88 765 GLY A CA 1
ATOM 6151 C C . GLY A 1 765 ? -24.398 -37.603 33.572 1.00 91.88 765 GLY A C 1
ATOM 6152 O O . GLY A 1 765 ? -25.188 -38.342 34.163 1.00 91.88 765 GLY A O 1
ATOM 6153 N N . HIS A 1 766 ? -23.976 -36.435 34.065 1.00 95.31 766 HIS A N 1
ATOM 6154 C CA . HIS A 1 766 ? -24.467 -35.822 35.303 1.00 95.31 766 HIS A CA 1
ATOM 6155 C C . HIS A 1 766 ? -25.991 -35.608 35.310 1.00 95.31 766 HIS A C 1
ATOM 6157 O O . HIS A 1 766 ? -26.601 -35.771 36.360 1.00 95.31 766 HIS A O 1
ATOM 6163 N N . GLU A 1 767 ? -26.624 -35.329 34.164 1.00 97.06 767 GLU A N 1
ATOM 6164 C CA . GLU A 1 767 ? -28.054 -34.979 34.068 1.00 97.06 767 GLU A CA 1
ATOM 6165 C C . GLU A 1 767 ? -28.955 -36.109 34.593 1.00 97.06 767 GLU A C 1
ATOM 6167 O O . GLU A 1 767 ? -29.973 -35.872 35.243 1.00 97.06 767 GLU A O 1
ATOM 6172 N N . LEU A 1 768 ? -28.542 -37.360 34.361 1.00 96.81 768 LEU A N 1
ATOM 6173 C CA . LEU A 1 768 ? -29.239 -38.544 34.862 1.00 96.81 768 LEU A CA 1
ATOM 6174 C C . LEU A 1 768 ? -29.111 -38.676 36.390 1.00 96.81 768 LEU A C 1
ATOM 6176 O O . LEU A 1 768 ? -30.082 -39.014 37.056 1.00 96.81 768 LEU A O 1
ATOM 6180 N N . ILE A 1 769 ? -27.944 -38.348 36.948 1.00 96.75 769 ILE A N 1
ATOM 6181 C CA . ILE A 1 769 ? -27.688 -38.388 38.398 1.00 96.75 769 ILE A CA 1
ATOM 6182 C C . ILE A 1 769 ? -28.423 -37.237 39.101 1.00 96.75 769 ILE A C 1
ATOM 6184 O O . ILE A 1 769 ? -28.997 -37.419 40.170 1.00 96.75 769 ILE A O 1
ATOM 6188 N N . SER A 1 770 ? -28.497 -36.068 38.466 1.00 97.25 770 SER A N 1
ATOM 6189 C CA . SER A 1 770 ? -29.341 -34.952 38.900 1.00 97.25 770 SER A CA 1
ATOM 6190 C C . SER A 1 770 ? -30.825 -35.334 38.964 1.00 97.25 770 SER A C 1
ATOM 6192 O O . SER A 1 770 ? -31.534 -34.915 39.880 1.00 97.25 770 SER A O 1
ATOM 6194 N N . CYS A 1 771 ? -31.296 -36.175 38.035 1.00 97.44 771 CYS A N 1
ATOM 6195 C CA . CYS A 1 771 ? -32.643 -36.747 38.084 1.00 97.44 771 CYS A CA 1
ATOM 6196 C C . CYS A 1 771 ? -32.820 -37.749 39.238 1.00 97.44 771 CYS A C 1
ATOM 6198 O O . CYS A 1 771 ? -33.853 -37.715 39.905 1.00 97.44 771 CYS A O 1
ATOM 6200 N N . GLU A 1 772 ? -31.824 -38.601 39.501 1.00 96.81 772 GLU A N 1
ATOM 6201 C CA . GLU A 1 772 ? -31.815 -39.527 40.647 1.00 96.81 772 GLU A CA 1
ATOM 6202 C C . GLU A 1 772 ? -31.859 -38.760 41.986 1.00 96.81 772 GLU A C 1
ATOM 6204 O O . GLU A 1 772 ? -32.671 -39.079 42.852 1.00 96.81 772 GLU A O 1
ATOM 6209 N N . PHE A 1 773 ? -31.082 -37.679 42.134 1.00 95.38 773 PHE A N 1
ATOM 6210 C CA . PHE A 1 773 ? -31.122 -36.802 43.314 1.00 95.38 773 PHE A CA 1
ATOM 6211 C C . PHE A 1 773 ? -32.461 -36.062 43.469 1.00 95.38 773 PHE A C 1
ATOM 6213 O O . PHE A 1 773 ? -32.947 -35.901 44.591 1.00 95.38 773 PHE A O 1
ATOM 6220 N N . ALA A 1 774 ? -33.079 -35.609 42.373 1.00 96.31 774 ALA A N 1
ATOM 6221 C CA . ALA A 1 774 ? -34.409 -35.000 42.427 1.00 96.31 774 ALA A CA 1
ATOM 6222 C C . ALA A 1 774 ? -35.470 -36.006 42.919 1.00 96.31 774 ALA A C 1
ATOM 6224 O O . ALA A 1 774 ? -36.323 -35.654 43.735 1.00 96.31 774 ALA A O 1
ATOM 6225 N N . GLU A 1 775 ? -35.387 -37.263 42.478 1.00 96.31 775 GLU A N 1
ATOM 6226 C CA . GLU A 1 775 ? -36.283 -38.345 42.900 1.00 96.31 775 GLU A CA 1
ATOM 6227 C C . GLU A 1 775 ? -36.053 -38.782 44.360 1.00 96.31 775 GLU A C 1
ATOM 6229 O O . GLU A 1 775 ? -37.022 -39.023 45.080 1.00 96.31 775 GLU A O 1
ATOM 6234 N N . GLU A 1 776 ? -34.801 -38.807 44.834 1.00 95.31 776 GLU A N 1
ATOM 6235 C CA . GLU A 1 776 ? -34.458 -39.127 46.229 1.00 95.31 776 GLU A CA 1
ATOM 6236 C C . GLU A 1 776 ? -34.931 -38.044 47.218 1.00 95.31 776 GLU A C 1
ATOM 6238 O O . GLU A 1 776 ? -35.542 -38.348 48.249 1.00 95.31 776 GLU A O 1
ATOM 6243 N N . PHE A 1 777 ? -34.643 -36.766 46.940 1.00 95.81 777 PHE A N 1
ATOM 6244 C CA . PHE A 1 777 ? -34.751 -35.722 47.963 1.00 95.81 777 PHE A CA 1
ATOM 6245 C C . PHE A 1 777 ? -36.092 -34.982 47.991 1.00 95.81 777 PHE A C 1
ATOM 6247 O O . PHE A 1 777 ? -36.564 -34.659 49.086 1.00 95.81 777 PHE A O 1
ATOM 6254 N N . LEU A 1 778 ? -36.735 -34.725 46.846 1.00 95.19 778 LEU A N 1
ATOM 6255 C CA . LEU A 1 778 ? -37.942 -33.884 46.778 1.00 95.19 778 LEU A CA 1
ATOM 6256 C C . LEU A 1 778 ? -39.178 -34.415 47.543 1.00 95.19 778 LEU A C 1
ATOM 6258 O O . LEU A 1 778 ? -39.875 -33.581 48.140 1.00 95.19 778 LEU A O 1
ATOM 6262 N N . PRO A 1 779 ? -39.449 -35.737 47.647 1.00 95.19 779 PRO A N 1
ATOM 6263 C CA . PRO A 1 779 ? -40.584 -36.251 48.424 1.00 95.19 779 PRO A CA 1
ATOM 6264 C C . PRO A 1 779 ? -40.592 -35.790 49.891 1.00 95.19 779 PRO A C 1
ATOM 6266 O O . PRO A 1 779 ? -41.651 -35.523 50.459 1.00 95.19 779 PRO A O 1
ATOM 6269 N N . ASN A 1 780 ? -39.411 -35.604 50.495 1.00 91.88 780 ASN A N 1
ATOM 6270 C CA . ASN A 1 780 ? -39.250 -35.162 51.889 1.00 91.88 780 ASN A CA 1
ATOM 6271 C C . ASN A 1 780 ? -39.784 -33.741 52.154 1.00 91.88 780 ASN A C 1
ATOM 6273 O O . ASN A 1 780 ? -39.972 -33.348 53.307 1.00 91.88 780 ASN A O 1
ATOM 6277 N N . PHE A 1 781 ? -40.035 -32.968 51.095 1.00 90.62 781 PHE A N 1
ATOM 6278 C CA . PHE A 1 781 ? -40.541 -31.599 51.159 1.00 90.62 781 PHE A CA 1
ATOM 6279 C C . PHE A 1 781 ? -42.004 -31.471 50.702 1.00 90.62 781 PHE A C 1
ATOM 6281 O O . PHE A 1 781 ? -42.539 -30.363 50.705 1.00 90.62 781 PHE A O 1
ATOM 6288 N N . GLY A 1 782 ? -42.661 -32.592 50.373 1.00 88.31 782 GLY A N 1
ATOM 6289 C CA . GLY A 1 782 ? -44.076 -32.647 49.989 1.00 88.31 782 GLY A CA 1
ATOM 6290 C C . GLY A 1 782 ? -44.351 -32.594 48.484 1.00 88.31 782 GLY A C 1
ATOM 6291 O O . GLY A 1 782 ? -45.492 -32.335 48.111 1.00 88.31 782 GLY A O 1
ATOM 6292 N N . TYR A 1 783 ? -43.341 -32.828 47.641 1.00 90.94 783 TYR A N 1
ATOM 6293 C CA . TYR A 1 783 ? -43.513 -32.931 46.188 1.00 90.94 783 TYR A CA 1
ATOM 6294 C C . TYR A 1 783 ? -44.089 -34.300 45.812 1.00 90.94 783 TYR A C 1
ATOM 6296 O O . TYR A 1 783 ? -43.685 -35.320 46.375 1.00 90.94 783 TYR A O 1
ATOM 6304 N N . ASP A 1 784 ? -45.010 -34.330 44.849 1.00 92.75 784 ASP A N 1
ATOM 6305 C CA . ASP A 1 784 ? -45.574 -35.575 44.319 1.00 92.75 784 ASP A CA 1
ATOM 6306 C C . ASP A 1 784 ? -44.789 -36.132 43.113 1.00 92.75 784 ASP A C 1
ATOM 6308 O O . ASP A 1 784 ? -43.938 -35.470 42.517 1.00 92.75 784 ASP A O 1
ATOM 6312 N N . ALA A 1 785 ? -45.077 -37.382 42.738 1.00 92.25 785 ALA A N 1
ATOM 6313 C CA . ALA A 1 785 ? -44.382 -38.064 41.646 1.00 92.25 785 ALA A CA 1
ATOM 6314 C C . ALA A 1 785 ? -44.587 -37.407 40.262 1.00 92.25 785 ALA A C 1
ATOM 6316 O O . ALA A 1 785 ? -43.708 -37.489 39.410 1.00 92.25 785 ALA A O 1
ATOM 6317 N N . VAL A 1 786 ? -45.715 -36.728 40.023 1.00 93.31 786 VAL A N 1
ATOM 6318 C CA . VAL A 1 786 ? -45.993 -36.022 38.758 1.00 93.31 786 VAL A CA 1
ATOM 6319 C C . VAL A 1 786 ? -45.185 -34.725 38.684 1.00 93.31 786 VAL A C 1
ATOM 6321 O O . VAL A 1 786 ? -44.691 -34.358 37.618 1.00 93.31 786 VAL A O 1
ATOM 6324 N N . GLN A 1 787 ? -45.007 -34.043 39.815 1.00 94.81 787 GLN A N 1
ATOM 6325 C CA . GLN A 1 787 ? -44.109 -32.894 39.941 1.00 94.81 787 GLN A CA 1
ATOM 6326 C C . GLN A 1 787 ? -42.642 -33.299 39.734 1.00 94.81 787 GLN A C 1
ATOM 6328 O O . GLN A 1 787 ? -41.923 -32.625 38.997 1.00 94.81 787 GLN A O 1
ATOM 6333 N N . ILE A 1 788 ? -42.214 -34.423 40.318 1.00 96.38 788 ILE A N 1
ATOM 6334 C CA . ILE A 1 788 ? -40.848 -34.953 40.182 1.00 96.38 788 ILE A CA 1
ATOM 6335 C C . ILE A 1 788 ? -40.545 -35.365 38.732 1.00 96.38 788 ILE A C 1
ATOM 6337 O O . ILE A 1 788 ? -39.505 -34.977 38.205 1.00 96.38 788 ILE A O 1
ATOM 6341 N N . GLU A 1 789 ? -41.454 -36.054 38.036 1.00 96.75 789 GLU A N 1
ATOM 6342 C CA . GLU A 1 789 ? -41.250 -36.411 36.620 1.00 96.75 789 GLU A CA 1
ATOM 6343 C C . GLU A 1 789 ? -41.136 -35.178 35.704 1.00 96.75 789 GLU A C 1
ATOM 6345 O O . GLU A 1 789 ? -40.285 -35.158 34.814 1.00 96.75 789 GLU A O 1
ATOM 6350 N N . LYS A 1 790 ? -41.908 -34.104 35.950 1.00 96.69 790 LYS A N 1
ATOM 6351 C CA . LYS A 1 790 ? -41.721 -32.819 35.241 1.00 96.69 790 LYS A CA 1
ATOM 6352 C C . LYS A 1 790 ? -40.319 -32.241 35.474 1.00 96.69 790 LYS A C 1
ATOM 6354 O O . LYS A 1 790 ? -39.695 -31.754 34.536 1.00 96.69 790 LYS A O 1
ATOM 6359 N N . ILE A 1 791 ? -39.833 -32.280 36.717 1.00 97.69 791 ILE A N 1
ATOM 6360 C CA . ILE A 1 791 ? -38.507 -31.771 37.102 1.00 97.69 791 ILE A CA 1
ATOM 6361 C C . ILE A 1 791 ? -37.398 -32.573 36.411 1.00 97.69 791 ILE A C 1
ATOM 6363 O O . ILE A 1 791 ? -36.493 -31.978 35.829 1.00 97.69 791 ILE A O 1
ATOM 6367 N N . LYS A 1 792 ? -37.511 -33.904 36.381 1.00 97.88 792 LYS A N 1
ATOM 6368 C CA . LYS A 1 792 ? -36.584 -34.794 35.666 1.00 97.88 792 LYS A CA 1
ATOM 6369 C C . LYS A 1 792 ? -36.587 -34.537 34.153 1.00 97.88 792 LYS A C 1
ATOM 6371 O O . LYS A 1 792 ? -35.520 -34.468 33.552 1.00 97.88 792 LYS A O 1
ATOM 6376 N N . GLY A 1 793 ? -37.759 -34.318 33.548 1.00 97.19 793 GLY A N 1
ATOM 6377 C CA . GLY A 1 793 ? -37.881 -33.923 32.137 1.00 97.19 793 GLY A CA 1
ATOM 6378 C C . GLY A 1 793 ? -37.134 -32.623 31.821 1.00 97.19 793 GLY A C 1
ATOM 6379 O O . GLY A 1 793 ? -36.323 -32.590 30.897 1.00 97.19 793 GLY A O 1
ATOM 6380 N N . MET A 1 794 ? -37.326 -31.587 32.649 1.00 98.06 794 MET A N 1
ATOM 6381 C CA . MET A 1 794 ? -36.601 -30.314 32.538 1.00 98.06 794 MET A CA 1
ATOM 6382 C C . MET A 1 794 ? -35.082 -30.496 32.650 1.00 98.06 794 MET A C 1
ATOM 6384 O O . MET A 1 794 ? -34.356 -30.010 31.786 1.00 98.06 794 MET A O 1
ATOM 6388 N N . ILE A 1 795 ? -34.597 -31.226 33.660 1.00 97.88 795 ILE A N 1
ATOM 6389 C CA . ILE A 1 795 ? -33.161 -31.497 33.853 1.00 97.88 795 ILE A CA 1
ATOM 6390 C C . ILE A 1 795 ? -32.565 -32.236 32.646 1.00 97.88 795 ILE A C 1
ATOM 6392 O O . ILE A 1 795 ? -31.509 -31.858 32.151 1.00 97.88 795 ILE A O 1
ATOM 6396 N N . MET A 1 796 ? -33.252 -33.249 32.113 1.00 97.56 796 MET A N 1
ATOM 6397 C CA . MET A 1 796 ? -32.771 -34.005 30.949 1.00 97.56 796 MET A CA 1
ATOM 6398 C C . MET A 1 796 ? -32.681 -33.180 29.653 1.00 97.56 796 MET A C 1
ATOM 6400 O O . MET A 1 796 ? -32.050 -33.641 28.700 1.00 97.56 796 MET A O 1
ATOM 6404 N N . ALA A 1 797 ? -33.281 -31.985 29.593 1.00 97.00 797 ALA A N 1
ATOM 6405 C CA . ALA A 1 797 ? -33.270 -31.133 28.406 1.00 97.00 797 ALA A CA 1
ATOM 6406 C C . ALA A 1 797 ? -32.011 -30.257 28.252 1.00 97.00 797 ALA A C 1
ATOM 6408 O O . ALA A 1 797 ? -31.750 -29.813 27.132 1.00 97.00 797 ALA A O 1
ATOM 6409 N N . THR A 1 798 ? -31.219 -30.034 29.313 1.00 96.00 798 THR A N 1
ATOM 6410 C CA . THR A 1 798 ? -29.934 -29.296 29.231 1.00 96.00 798 THR A CA 1
ATOM 6411 C C . THR A 1 798 ? -28.844 -30.104 28.519 1.00 96.00 798 THR A C 1
ATOM 6413 O O . THR A 1 798 ? -27.948 -29.540 27.889 1.00 96.00 798 THR A O 1
ATOM 6416 N N . LYS A 1 799 ? -28.961 -31.438 28.553 1.00 95.38 799 LYS A N 1
ATOM 6417 C CA . LYS A 1 799 ? -28.037 -32.406 27.954 1.00 95.38 799 LYS A CA 1
ATOM 6418 C C . LYS A 1 799 ? -27.668 -32.068 26.510 1.00 95.38 799 LYS A C 1
ATOM 6420 O O . LYS A 1 799 ? -28.514 -32.086 25.620 1.00 95.38 799 LYS A O 1
ATOM 6425 N N . ILE A 1 800 ? -26.380 -31.861 26.244 1.00 92.00 800 ILE A N 1
ATOM 6426 C CA . ILE A 1 800 ? -25.882 -31.519 24.904 1.00 92.00 800 ILE A CA 1
ATOM 6427 C C . ILE A 1 800 ? -25.816 -32.772 23.996 1.00 92.00 800 ILE A C 1
ATOM 6429 O O . ILE A 1 800 ? -25.218 -33.777 24.391 1.00 92.00 800 ILE A O 1
ATOM 6433 N N . PRO A 1 801 ? -26.333 -32.729 22.746 1.00 91.94 801 PRO A N 1
ATOM 6434 C CA . PRO A 1 801 ? -27.075 -31.629 22.123 1.00 91.94 801 PRO A CA 1
ATOM 6435 C C . PRO A 1 801 ? -28.523 -31.545 22.629 1.00 91.94 801 PRO A C 1
ATOM 6437 O O . PRO A 1 801 ? -29.268 -32.519 22.540 1.00 91.94 801 PRO A O 1
ATOM 6440 N N . GLN A 1 802 ? -28.911 -30.353 23.091 1.00 94.12 802 GLN A N 1
ATOM 6441 C CA . GLN A 1 802 ? -30.207 -30.090 23.721 1.00 94.12 802 GLN A CA 1
ATOM 6442 C C . GLN A 1 802 ? -31.386 -30.447 22.805 1.00 94.12 802 GLN A C 1
ATOM 6444 O O . GLN A 1 802 ? -31.400 -30.106 21.618 1.00 94.12 802 GLN A O 1
ATOM 6449 N N . SER A 1 803 ? -32.396 -31.109 23.372 1.00 93.44 803 SER A N 1
ATOM 6450 C CA . SER A 1 803 ? -33.593 -31.557 22.649 1.00 93.44 803 SER A CA 1
ATOM 6451 C C . SER A 1 803 ? -34.890 -31.406 23.471 1.00 93.44 803 SER A C 1
ATOM 6453 O O . SER A 1 803 ? -35.575 -32.405 23.705 1.00 93.44 803 SER A O 1
ATOM 6455 N N . PRO A 1 804 ? -35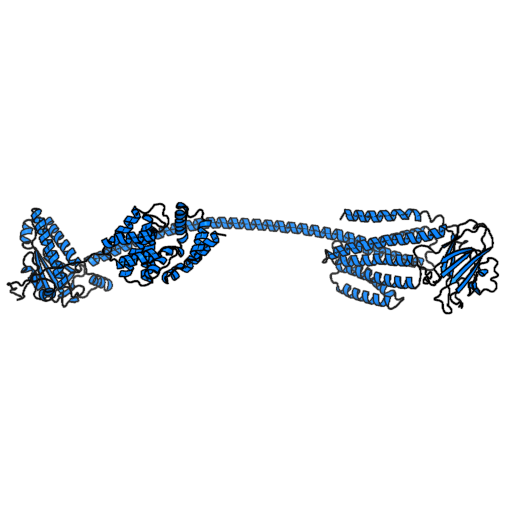.237 -30.186 23.931 1.00 96.38 804 PRO A N 1
ATOM 6456 C CA . PRO A 1 804 ? -36.438 -29.938 24.728 1.00 96.38 804 PRO A CA 1
ATOM 6457 C C . PRO A 1 804 ? -37.730 -30.234 23.949 1.00 96.38 804 PRO A C 1
ATOM 6459 O O . PRO A 1 804 ? -37.894 -29.830 22.795 1.00 96.38 804 PRO A O 1
ATOM 6462 N N . THR A 1 805 ? -38.674 -30.912 24.600 1.00 95.50 805 THR A N 1
ATOM 6463 C CA . THR A 1 805 ? -39.945 -31.379 24.018 1.00 95.50 805 THR A CA 1
ATOM 6464 C C . THR A 1 805 ? -41.131 -30.470 24.338 1.00 95.50 805 THR A C 1
ATOM 6466 O O . THR A 1 805 ? -42.097 -30.423 23.575 1.00 95.50 805 THR A O 1
ATOM 6469 N N . ASN A 1 806 ? -41.063 -29.729 25.447 1.00 96.69 806 ASN A N 1
ATOM 6470 C CA . ASN A 1 806 ? -42.099 -28.797 25.887 1.00 96.69 806 ASN A CA 1
ATOM 6471 C C . ASN A 1 806 ? -41.513 -27.460 26.363 1.00 96.69 806 ASN A C 1
ATOM 6473 O O . ASN A 1 806 ? -40.305 -27.274 26.455 1.00 96.69 806 ASN A O 1
ATOM 6477 N N . HIS A 1 807 ? -42.390 -26.503 26.654 1.00 96.81 807 HIS A N 1
ATOM 6478 C CA . HIS A 1 807 ? -41.996 -25.119 26.899 1.00 96.81 807 HIS A CA 1
ATOM 6479 C C . HIS A 1 807 ? -41.201 -24.894 28.201 1.00 96.81 807 HIS A C 1
ATOM 6481 O O . HIS A 1 807 ? -40.362 -24.000 28.247 1.00 96.81 807 HIS A O 1
ATOM 6487 N N . LEU A 1 808 ? -41.395 -25.719 29.238 1.00 97.38 808 LEU A N 1
ATOM 6488 C CA . LEU A 1 808 ? -40.603 -25.610 30.471 1.00 97.38 808 LEU A CA 1
ATOM 6489 C C . LEU A 1 808 ? -39.177 -26.150 30.252 1.00 97.38 808 LEU A C 1
ATOM 6491 O O . LEU A 1 808 ? -38.204 -25.534 30.677 1.00 97.38 808 LEU A O 1
ATOM 6495 N N . GLU A 1 809 ? -39.053 -27.248 29.502 1.00 98.31 809 GLU A N 1
ATOM 6496 C CA . GLU A 1 809 ? -37.764 -27.781 29.037 1.00 98.31 809 GLU A CA 1
ATOM 6497 C C . GLU A 1 809 ? -37.008 -26.779 28.150 1.00 98.31 809 GLU A C 1
ATOM 6499 O O . GLU A 1 809 ? -35.799 -26.626 28.297 1.00 98.31 809 GLU A O 1
ATOM 6504 N N . GLN A 1 810 ? -37.709 -26.050 27.270 1.00 98.12 810 GLN A N 1
ATOM 6505 C CA . GLN A 1 810 ? -37.113 -24.981 26.454 1.00 98.12 810 GLN A CA 1
ATOM 6506 C C . GLN A 1 810 ? -36.541 -23.847 27.315 1.00 98.12 810 GLN A C 1
ATOM 6508 O O . GLN A 1 810 ? -35.448 -23.367 27.031 1.00 98.12 810 GLN A O 1
ATOM 6513 N N . ILE A 1 811 ? -37.258 -23.439 28.370 1.00 98.19 811 ILE A N 1
ATOM 6514 C CA . ILE A 1 811 ? -36.819 -22.375 29.284 1.00 98.19 811 ILE A CA 1
ATOM 6515 C C . ILE A 1 811 ? -35.543 -22.774 30.037 1.00 98.19 811 ILE A C 1
ATOM 6517 O O . ILE A 1 811 ? -34.632 -21.954 30.130 1.00 98.19 811 ILE A O 1
ATOM 6521 N N . LEU A 1 812 ? -35.444 -24.006 30.555 1.00 97.88 812 LEU A N 1
ATOM 6522 C CA . LEU A 1 812 ? -34.236 -24.432 31.276 1.00 97.88 812 LEU A CA 1
ATOM 6523 C C . LEU A 1 812 ? -33.042 -24.656 30.328 1.00 97.88 812 LEU A C 1
ATOM 6525 O O . LEU A 1 812 ? -31.935 -24.243 30.658 1.00 97.88 812 LEU A O 1
ATOM 6529 N N . ALA A 1 813 ? -33.267 -25.221 29.136 1.00 97.81 813 ALA A N 1
ATOM 6530 C CA . ALA A 1 813 ? -32.226 -25.389 28.116 1.00 97.81 813 ALA A CA 1
ATOM 6531 C C . ALA A 1 813 ? -31.635 -24.042 27.638 1.00 97.81 813 ALA A C 1
ATOM 6533 O O . ALA A 1 813 ? -30.415 -23.903 27.523 1.00 97.81 813 ALA A O 1
ATOM 6534 N N . ASP A 1 814 ? -32.485 -23.030 27.423 1.00 98.00 814 ASP A N 1
ATOM 6535 C CA . ASP A 1 814 ? -32.046 -21.672 27.072 1.00 98.00 814 ASP A CA 1
ATOM 6536 C C . ASP A 1 814 ? -31.342 -20.947 28.230 1.00 98.00 814 ASP A C 1
ATOM 6538 O O . ASP A 1 814 ? -30.436 -20.150 27.985 1.00 98.00 814 ASP A O 1
ATOM 6542 N N . ALA A 1 815 ? -31.760 -21.197 29.477 1.00 97.75 815 ALA A N 1
ATOM 6543 C CA . ALA A 1 815 ? -31.182 -20.583 30.673 1.00 97.75 815 ALA A CA 1
ATOM 6544 C C . ALA A 1 815 ? -29.771 -21.106 30.986 1.00 97.75 815 ALA A C 1
ATOM 6546 O O . ALA A 1 815 ? -28.900 -20.321 31.351 1.00 97.75 815 ALA A O 1
ATOM 6547 N N . ASP A 1 816 ? -29.543 -22.407 30.804 1.00 97.25 816 ASP A N 1
ATOM 6548 C CA . ASP A 1 816 ? -28.238 -23.070 30.926 1.00 97.25 816 ASP A CA 1
ATOM 6549 C C . ASP A 1 816 ? -27.196 -22.469 29.957 1.00 97.25 816 ASP A C 1
ATOM 6551 O O . ASP A 1 816 ? -26.112 -22.028 30.347 1.00 97.25 816 ASP A O 1
ATOM 6555 N N . LEU A 1 817 ? -27.574 -22.308 28.683 1.00 96.56 817 LEU A N 1
ATOM 6556 C CA . LEU A 1 817 ? -26.713 -21.743 27.635 1.00 96.56 817 LEU A CA 1
ATOM 6557 C C . LEU A 1 817 ? -26.892 -20.225 27.418 1.00 96.56 817 LEU A C 1
ATOM 6559 O O . LEU A 1 817 ? -26.510 -19.684 26.370 1.00 96.56 817 LEU A O 1
ATOM 6563 N N . ASP A 1 818 ? -27.438 -19.507 28.402 1.00 95.75 818 ASP A N 1
ATOM 6564 C CA . ASP A 1 818 ? -27.700 -18.063 28.337 1.00 95.75 818 ASP A CA 1
ATOM 6565 C C . ASP A 1 818 ? -26.417 -17.247 28.080 1.00 95.75 818 ASP A C 1
ATOM 6567 O O . ASP A 1 818 ? -26.410 -16.313 27.269 1.00 95.75 818 ASP A O 1
ATOM 6571 N N . TYR A 1 819 ? -25.308 -17.662 28.704 1.00 95.88 819 TYR A N 1
ATOM 6572 C CA . TYR A 1 819 ? -24.010 -16.977 28.683 1.00 95.88 819 TYR A CA 1
ATOM 6573 C C . TYR A 1 819 ? -23.418 -16.771 27.276 1.00 95.88 819 TYR A C 1
ATOM 6575 O O . TYR A 1 819 ? -22.694 -15.802 27.042 1.00 95.88 819 TYR A O 1
ATOM 6583 N N . LEU A 1 820 ? -23.753 -17.631 26.304 1.00 96.69 820 LEU A N 1
ATOM 6584 C CA . LEU A 1 820 ? -23.231 -17.549 24.929 1.00 96.69 820 LEU A CA 1
ATOM 6585 C C . LEU A 1 820 ? -23.589 -16.223 24.238 1.00 96.69 820 LEU A C 1
ATOM 6587 O O . LEU A 1 820 ? -22.862 -15.771 23.350 1.00 96.69 820 LEU A O 1
ATOM 6591 N N . GLY A 1 821 ? -24.703 -15.602 24.639 1.00 96.31 821 GLY A N 1
ATOM 6592 C CA . GLY A 1 821 ? -25.171 -14.304 24.160 1.00 96.31 821 GLY A CA 1
ATOM 6593 C C . GLY A 1 821 ? -25.036 -13.172 25.178 1.00 96.31 821 GLY A C 1
ATOM 6594 O O . GLY A 1 821 ? -25.857 -12.253 25.157 1.00 96.31 821 GLY A O 1
ATOM 6595 N N . ARG A 1 822 ? -24.043 -13.227 26.072 1.00 96.31 822 ARG A N 1
ATOM 6596 C CA . ARG A 1 822 ? -23.748 -12.165 27.047 1.00 96.31 822 ARG A CA 1
ATOM 6597 C C . ARG A 1 822 ? -22.389 -11.494 26.821 1.00 96.31 822 ARG A C 1
ATOM 6599 O O . ARG A 1 822 ? -21.623 -11.881 25.936 1.00 96.31 822 ARG A O 1
ATOM 6606 N N . ASP A 1 823 ? -22.126 -10.443 27.597 1.00 93.56 823 ASP A N 1
ATOM 6607 C CA . ASP A 1 823 ? -20.874 -9.675 27.599 1.00 93.56 823 ASP A CA 1
ATOM 6608 C C . ASP A 1 823 ? -19.757 -10.330 28.436 1.00 93.56 823 ASP A C 1
ATOM 6610 O O . ASP A 1 823 ? -18.588 -10.189 28.091 1.00 93.56 823 ASP A O 1
ATOM 6614 N N . ASP A 1 824 ? -20.109 -11.104 29.467 1.00 94.44 824 ASP A N 1
ATOM 6615 C CA . ASP A 1 824 ? -19.221 -11.915 30.326 1.00 94.44 824 ASP A CA 1
ATOM 6616 C C . ASP A 1 824 ? -18.821 -13.269 29.697 1.00 94.44 824 ASP A C 1
ATOM 6618 O O . ASP A 1 824 ? -18.118 -14.075 30.307 1.00 94.44 824 ASP A O 1
ATOM 6622 N N . PHE A 1 825 ? -19.228 -13.510 28.446 1.00 95.56 825 PHE A N 1
ATOM 6623 C CA . PHE A 1 825 ? -19.003 -14.757 27.713 1.00 95.56 825 PHE A CA 1
ATOM 6624 C C . PHE A 1 825 ? -17.543 -15.248 27.735 1.00 95.56 825 PHE A C 1
ATOM 6626 O O . PHE A 1 825 ? -17.307 -16.446 27.890 1.00 95.56 825 PHE A O 1
ATOM 6633 N N . GLU A 1 826 ? -16.563 -14.353 27.569 1.00 92.88 826 GLU A N 1
ATOM 6634 C CA . GLU A 1 826 ? -15.146 -14.740 27.508 1.00 92.88 826 GLU A CA 1
ATOM 6635 C C . GLU A 1 826 ? -14.615 -15.202 28.877 1.00 92.88 826 GLU A C 1
ATOM 6637 O O . GLU A 1 826 ? -13.818 -16.134 28.934 1.00 92.88 826 GLU A O 1
ATOM 6642 N N . GLU A 1 827 ? -15.100 -14.642 29.989 1.00 93.06 827 GLU A N 1
ATOM 6643 C CA . GLU A 1 827 ? -14.747 -15.104 31.341 1.00 93.06 827 GLU A CA 1
ATOM 6644 C C . GLU A 1 827 ? -15.301 -16.514 31.597 1.00 93.06 827 GLU A C 1
ATOM 6646 O O . GLU A 1 827 ? -14.565 -17.423 31.985 1.00 93.06 827 GLU A O 1
ATOM 6651 N N . ILE A 1 828 ? -16.579 -16.726 31.274 1.00 93.56 828 ILE A N 1
ATOM 6652 C CA . ILE A 1 828 ? -17.280 -17.999 31.485 1.00 93.56 828 ILE A CA 1
ATOM 6653 C C . ILE A 1 828 ? -16.740 -19.102 30.554 1.00 93.56 828 ILE A C 1
ATOM 6655 O O . ILE A 1 828 ? -16.514 -20.232 30.991 1.00 93.56 828 ILE A O 1
ATOM 6659 N N . SER A 1 829 ? -16.445 -18.775 29.290 1.00 94.06 829 SER A N 1
ATOM 6660 C CA . SER A 1 829 ? -15.798 -19.696 28.343 1.00 94.06 829 SER A CA 1
ATOM 6661 C C . SER A 1 829 ? -14.381 -20.087 28.780 1.00 94.06 829 SER A C 1
ATOM 6663 O O . SER A 1 829 ? -14.001 -21.251 28.646 1.00 94.06 829 SER A O 1
ATOM 6665 N N . ASN A 1 830 ? -13.609 -19.159 29.358 1.00 93.00 830 ASN A N 1
ATOM 6666 C CA . ASN A 1 830 ? -12.295 -19.475 29.923 1.00 93.00 830 ASN A CA 1
ATOM 6667 C C . ASN A 1 830 ? -12.396 -20.365 31.177 1.00 93.00 830 ASN A C 1
ATOM 6669 O O . ASN A 1 830 ? -11.545 -21.233 31.369 1.00 93.00 830 ASN A O 1
ATOM 6673 N N . GLY A 1 831 ? -13.455 -20.222 31.984 1.00 93.50 831 GLY A N 1
ATOM 6674 C CA . GLY A 1 831 ? -13.776 -21.170 33.056 1.00 93.50 831 GLY A CA 1
ATOM 6675 C C . GLY A 1 831 ? -13.982 -22.592 32.522 1.00 93.50 831 GLY A C 1
ATOM 6676 O O . GLY A 1 831 ? -13.310 -23.525 32.960 1.00 93.50 831 GLY A O 1
ATOM 6677 N N . LEU A 1 832 ? -14.838 -22.751 31.508 1.00 93.88 832 LEU A N 1
ATOM 6678 C CA . LEU A 1 832 ? -15.096 -24.051 30.876 1.00 93.88 832 LEU A CA 1
ATOM 6679 C C . LEU A 1 832 ? -13.848 -24.623 30.171 1.00 93.88 832 LEU A C 1
ATOM 6681 O O . LEU A 1 832 ? -13.629 -25.833 30.185 1.00 93.88 832 LEU A O 1
ATOM 6685 N N . PHE A 1 833 ? -12.989 -23.769 29.605 1.00 94.56 833 PHE A N 1
ATOM 6686 C CA . PHE A 1 833 ? -11.703 -24.179 29.037 1.00 94.56 833 PHE A CA 1
ATOM 6687 C C . PHE A 1 833 ? -10.766 -24.787 30.085 1.00 94.56 833 PHE A C 1
ATOM 6689 O O . PHE A 1 833 ? -10.256 -25.885 29.865 1.00 94.56 833 PHE A O 1
ATOM 6696 N N . GLU A 1 834 ? -10.534 -24.108 31.213 1.00 93.06 834 GLU A N 1
ATOM 6697 C CA . GLU A 1 834 ? -9.631 -24.608 32.258 1.00 93.06 834 GLU A CA 1
ATOM 6698 C C . GLU A 1 834 ? -10.167 -25.890 32.919 1.00 93.06 834 GLU A C 1
ATOM 6700 O O . GLU A 1 834 ? -9.383 -26.783 33.241 1.00 93.06 834 GLU A O 1
ATOM 6705 N N . GLU A 1 835 ? -11.489 -26.045 33.022 1.00 93.12 835 GLU A N 1
ATOM 6706 C CA . GLU A 1 835 ? -12.134 -27.284 33.470 1.00 93.12 835 GLU A CA 1
ATOM 6707 C C . GLU A 1 835 ? -11.909 -28.453 32.490 1.00 93.12 835 GLU A C 1
ATOM 6709 O O . GLU A 1 835 ? -11.350 -29.486 32.866 1.00 93.12 835 GLU A O 1
ATOM 6714 N N . LEU A 1 836 ? -12.241 -28.283 31.204 1.00 91.75 836 LEU A N 1
ATOM 6715 C CA . LEU A 1 836 ? -12.040 -29.320 30.178 1.00 91.75 836 LEU A CA 1
ATOM 6716 C C . LEU A 1 836 ? -10.555 -29.663 29.968 1.00 91.75 836 LEU A C 1
ATOM 6718 O O . LEU A 1 836 ? -10.213 -30.782 29.582 1.00 91.75 836 LEU A O 1
ATOM 6722 N N . LYS A 1 837 ? -9.662 -28.710 30.230 1.00 91.19 837 LYS A N 1
ATOM 6723 C CA . LYS A 1 837 ? -8.205 -28.874 30.237 1.00 91.19 837 LYS A CA 1
ATOM 6724 C C . LYS A 1 837 ? -7.726 -29.660 31.461 1.00 91.19 837 LYS A C 1
ATOM 6726 O O . LYS A 1 837 ? -6.878 -30.537 31.305 1.00 91.19 837 LYS A O 1
ATOM 6731 N N . ALA A 1 838 ? -8.298 -29.431 32.646 1.00 87.50 838 ALA A N 1
ATOM 6732 C CA . ALA A 1 838 ? -8.047 -30.251 33.835 1.00 87.50 838 ALA A CA 1
ATOM 6733 C C . ALA A 1 838 ? -8.525 -31.706 33.646 1.00 87.50 838 ALA A C 1
ATOM 6735 O O . ALA A 1 838 ? -7.826 -32.642 34.038 1.00 87.50 838 ALA A O 1
ATOM 6736 N N . GLU A 1 839 ? -9.651 -31.914 32.955 1.00 87.19 839 GLU A N 1
ATOM 6737 C CA . GLU A 1 839 ? -10.132 -33.243 32.548 1.00 87.19 839 GLU A CA 1
ATOM 6738 C C . GLU A 1 839 ? -9.355 -33.862 31.363 1.00 87.19 839 GLU A C 1
ATOM 6740 O O . GLU A 1 839 ? -9.616 -35.002 30.985 1.00 87.19 839 GLU A O 1
ATOM 6745 N N . ASN A 1 840 ? -8.371 -33.161 30.782 1.00 87.88 840 ASN A N 1
ATOM 6746 C CA . ASN A 1 840 ? -7.622 -33.559 29.575 1.00 87.88 840 ASN A CA 1
ATOM 6747 C C . ASN A 1 840 ? -8.497 -33.747 28.310 1.00 87.88 840 ASN A C 1
ATOM 6749 O O . ASN A 1 840 ? -8.050 -34.340 27.326 1.00 87.88 840 ASN A O 1
ATOM 6753 N N . LYS A 1 841 ? -9.728 -33.217 28.302 1.00 87.19 841 LYS A N 1
ATOM 6754 C CA . LYS A 1 841 ? -10.643 -33.208 27.145 1.00 87.19 841 LYS A CA 1
ATOM 6755 C C . LYS A 1 841 ? -10.228 -32.182 26.079 1.00 87.19 841 LYS A C 1
ATOM 6757 O O . LYS A 1 841 ? -10.569 -32.359 24.910 1.00 87.19 841 LYS A O 1
ATOM 6762 N N . VAL A 1 842 ? -9.472 -31.140 26.447 1.00 90.50 842 VAL A N 1
ATOM 6763 C CA . VAL A 1 842 ? -8.912 -30.134 25.521 1.00 90.50 842 VAL A CA 1
ATOM 6764 C C . VAL A 1 842 ? -7.447 -29.829 25.861 1.00 90.50 842 VAL A C 1
ATOM 6766 O O . VAL A 1 842 ? -7.094 -29.662 27.023 1.00 90.50 842 VAL A O 1
ATOM 6769 N N . THR A 1 843 ? -6.584 -29.745 24.844 1.00 86.69 843 THR A N 1
ATOM 6770 C CA . THR A 1 843 ? -5.127 -29.552 24.995 1.00 86.69 843 THR A CA 1
ATOM 6771 C C . THR A 1 843 ? -4.666 -28.097 25.005 1.00 86.69 843 THR A C 1
ATOM 6773 O O . THR A 1 843 ? -3.656 -27.773 25.625 1.00 86.69 843 THR A O 1
ATOM 6776 N N . ASP A 1 844 ? -5.352 -27.228 24.263 1.00 91.44 844 ASP A N 1
ATOM 6777 C CA . ASP A 1 844 ? -4.889 -25.878 23.941 1.00 91.44 844 ASP A CA 1
ATOM 6778 C C . ASP A 1 844 ? -6.043 -24.978 23.469 1.00 91.44 844 ASP A C 1
ATOM 6780 O O . ASP A 1 844 ? -7.098 -25.455 23.042 1.00 91.44 844 ASP A O 1
ATOM 6784 N N . LEU A 1 845 ? -5.818 -23.662 23.507 1.00 90.81 845 LEU A N 1
ATOM 6785 C CA . LEU A 1 845 ? -6.835 -22.652 23.199 1.00 90.81 845 LEU A CA 1
ATOM 6786 C C . LEU A 1 845 ? -7.264 -22.641 21.717 1.00 90.81 845 LEU A C 1
ATOM 6788 O O . LEU A 1 845 ? -8.392 -22.271 21.399 1.00 90.81 845 LEU A O 1
ATOM 6792 N N . ASN A 1 846 ? -6.407 -23.073 20.786 1.00 92.19 846 ASN A N 1
ATOM 6793 C CA . ASN A 1 846 ? -6.752 -23.114 19.363 1.00 92.19 846 ASN A CA 1
ATOM 6794 C C . ASN A 1 846 ? -7.671 -24.313 19.058 1.00 92.19 846 ASN A C 1
ATOM 6796 O O . ASN A 1 846 ? -8.630 -24.191 18.293 1.00 92.19 846 ASN A O 1
ATOM 6800 N N . THR A 1 847 ? -7.427 -25.452 19.712 1.00 92.56 847 THR A N 1
ATOM 6801 C CA . THR A 1 847 ? -8.338 -26.604 19.746 1.00 92.56 847 THR A CA 1
ATOM 6802 C C . THR A 1 847 ? -9.654 -26.249 20.443 1.00 92.56 847 THR A C 1
ATOM 6804 O O . THR A 1 847 ? -10.712 -26.563 19.896 1.00 92.56 847 THR A O 1
ATOM 6807 N N . TRP A 1 848 ? -9.622 -25.519 21.569 1.00 95.00 848 TRP A N 1
ATOM 6808 C CA . TRP A 1 848 ? -10.836 -25.011 22.226 1.00 95.00 848 TRP A CA 1
ATOM 6809 C C . TRP A 1 848 ? -11.678 -24.153 21.281 1.00 95.00 848 TRP A C 1
ATOM 6811 O O . TRP A 1 848 ? -12.835 -24.472 21.018 1.00 95.00 848 TRP A O 1
ATOM 6821 N N . ASN A 1 849 ? -11.088 -23.118 20.682 1.00 94.62 849 ASN A N 1
ATOM 6822 C CA . ASN A 1 849 ? -11.807 -22.183 19.819 1.00 94.62 849 ASN A CA 1
ATOM 6823 C C . ASN A 1 849 ? -12.429 -22.859 18.582 1.00 94.62 849 ASN A C 1
ATOM 6825 O O . ASN A 1 849 ? -13.509 -22.461 18.147 1.00 94.62 849 ASN A O 1
ATOM 6829 N N . LYS A 1 850 ? -11.829 -23.935 18.054 1.00 94.38 850 LYS A N 1
ATOM 6830 C CA . LYS A 1 850 ? -12.444 -24.766 16.998 1.00 94.38 850 LYS A CA 1
ATOM 6831 C C . LYS A 1 850 ? -13.684 -25.523 17.485 1.00 94.38 850 LYS A C 1
ATOM 6833 O O . LYS A 1 850 ? -14.672 -25.596 16.751 1.00 94.38 850 LYS A O 1
ATOM 6838 N N . ILE A 1 851 ? -13.649 -26.066 18.704 1.00 93.88 851 ILE A N 1
ATOM 6839 C CA . ILE A 1 851 ? -14.807 -26.712 19.341 1.00 93.88 851 ILE A CA 1
ATOM 6840 C C . ILE A 1 851 ? -15.909 -25.671 19.577 1.00 93.88 851 ILE A C 1
ATOM 6842 O O . ILE A 1 851 ? -17.044 -25.900 19.157 1.00 93.88 851 ILE A O 1
ATOM 6846 N N . GLN A 1 852 ? -15.564 -24.502 20.131 1.00 95.00 852 GLN A N 1
ATOM 6847 C CA . GLN A 1 852 ? -16.499 -23.394 20.348 1.00 95.00 852 GLN A CA 1
ATOM 6848 C C . GLN A 1 852 ? -17.206 -22.968 19.054 1.00 95.00 852 GLN A C 1
ATOM 6850 O O . GLN A 1 852 ? -18.434 -22.939 19.019 1.00 95.00 852 GLN A O 1
ATOM 6855 N N . VAL A 1 853 ? -16.471 -22.702 17.965 1.00 96.12 853 VAL A N 1
ATOM 6856 C CA . VAL A 1 853 ? -17.074 -22.337 16.667 1.00 96.12 853 VAL A CA 1
ATOM 6857 C C . VAL A 1 853 ? -18.031 -23.430 16.181 1.00 96.12 853 VAL A C 1
ATOM 6859 O O . VAL A 1 853 ? -19.172 -23.133 15.829 1.00 96.12 853 VAL A O 1
ATOM 6862 N N . SER A 1 854 ? -17.624 -24.702 16.246 1.00 95.19 854 SER A N 1
ATOM 6863 C CA . SER A 1 854 ? -18.472 -25.824 15.821 1.00 95.19 854 SER A CA 1
ATOM 6864 C C . SER A 1 854 ? -19.690 -26.072 16.724 1.00 95.19 854 SER A C 1
ATOM 6866 O O . SER A 1 854 ? -20.613 -26.778 16.310 1.00 95.19 854 SER A O 1
ATOM 6868 N N . PHE A 1 855 ? -19.696 -25.537 17.947 1.00 95.38 855 PHE A N 1
ATOM 6869 C CA . PHE A 1 855 ? -20.833 -25.560 18.866 1.00 95.38 855 PHE A CA 1
ATOM 6870 C C . PHE A 1 855 ? -21.780 -24.380 18.610 1.00 95.38 855 PHE A C 1
ATOM 6872 O O . PHE A 1 855 ? -22.972 -24.593 18.397 1.00 95.38 855 PHE A O 1
ATOM 6879 N N . PHE A 1 856 ? -21.252 -23.155 18.522 1.00 95.25 856 PHE A N 1
ATOM 6880 C CA . PHE A 1 856 ? -22.016 -21.942 18.200 1.00 95.25 856 PHE A CA 1
ATOM 6881 C C . PHE A 1 856 ? -22.779 -22.051 16.871 1.00 95.25 856 PHE A C 1
ATOM 6883 O O . PHE A 1 856 ? -23.914 -21.588 16.791 1.00 95.25 856 PHE A O 1
ATOM 6890 N N . GLU A 1 857 ? -22.181 -22.677 15.851 1.00 93.88 857 GLU A N 1
ATOM 6891 C CA . GLU A 1 857 ? -22.800 -22.890 14.532 1.00 93.88 857 GLU A CA 1
ATOM 6892 C C . GLU A 1 857 ? -23.892 -23.979 14.518 1.00 93.88 857 GLU A C 1
ATOM 6894 O O . GLU A 1 857 ? -24.632 -24.081 13.541 1.00 93.88 857 GLU A O 1
ATOM 6899 N N . LYS A 1 858 ? -24.016 -24.783 15.585 1.00 94.38 858 LYS A N 1
ATOM 6900 C CA . LYS A 1 858 ? -25.052 -25.827 15.734 1.00 94.38 858 LYS A CA 1
ATOM 6901 C C . LYS A 1 858 ? -26.134 -25.458 16.747 1.00 94.38 858 LYS A C 1
ATOM 6903 O O . LYS A 1 858 ? -27.295 -25.795 16.542 1.00 94.38 858 LYS A O 1
ATOM 6908 N N . HIS A 1 859 ? -25.766 -24.797 17.842 1.00 95.56 859 HIS A N 1
ATOM 6909 C CA . HIS A 1 859 ? -26.701 -24.387 18.885 1.00 95.56 859 HIS A CA 1
ATOM 6910 C C . HIS A 1 859 ? -27.641 -23.273 18.382 1.00 95.56 859 HIS A C 1
ATOM 6912 O O . HIS A 1 859 ? -27.202 -22.332 17.720 1.00 95.56 859 HIS A O 1
ATOM 6918 N N . SER A 1 860 ? -28.919 -23.299 18.764 1.00 94.00 860 SER A N 1
ATOM 6919 C CA . SER A 1 860 ? -29.884 -22.201 18.605 1.00 94.00 860 SER A CA 1
ATOM 6920 C C . SER A 1 860 ? -30.860 -22.190 19.780 1.00 94.00 860 SER A C 1
ATOM 6922 O O . SER A 1 860 ? -31.345 -23.253 20.145 1.00 94.00 860 SER A O 1
ATOM 6924 N N . TYR A 1 861 ? -31.160 -21.004 20.320 1.00 96.88 861 TYR A N 1
ATOM 6925 C CA . TYR A 1 861 ? -32.120 -20.838 21.417 1.00 96.88 861 TYR A CA 1
ATOM 6926 C C . TYR A 1 861 ? -33.551 -21.212 20.993 1.00 96.88 861 TYR A C 1
ATOM 6928 O O . TYR A 1 861 ? -33.930 -21.012 19.832 1.00 96.88 861 TYR A O 1
ATOM 6936 N N . PHE A 1 862 ? -34.357 -21.709 21.930 1.00 97.19 862 PHE A N 1
ATOM 6937 C CA . PHE A 1 862 ? -35.672 -22.307 21.684 1.00 97.19 862 PHE A CA 1
ATOM 6938 C C . PHE A 1 862 ? -36.851 -21.353 21.933 1.00 97.19 862 PHE A C 1
ATOM 6940 O O . PHE A 1 862 ? -37.780 -21.321 21.120 1.00 97.19 862 PHE A O 1
ATOM 6947 N N . THR A 1 863 ? -36.811 -20.554 22.998 1.00 96.69 863 THR A N 1
ATOM 6948 C CA . THR A 1 863 ? -37.832 -19.562 23.388 1.00 96.69 863 THR A CA 1
ATOM 6949 C C . THR A 1 863 ? -37.696 -18.248 22.613 1.00 96.69 863 THR A C 1
ATOM 6951 O O . THR A 1 863 ? -36.642 -17.933 22.054 1.00 96.69 863 THR A O 1
ATOM 6954 N N . GLU A 1 864 ? -38.761 -17.444 22.560 1.00 96.06 864 GLU A N 1
ATOM 6955 C CA . GLU A 1 864 ? -38.722 -16.147 21.870 1.00 96.06 864 GLU A CA 1
ATOM 6956 C C . GLU A 1 864 ? -38.012 -15.067 22.699 1.00 96.06 864 GLU A C 1
ATOM 6958 O O . GLU A 1 864 ? -37.343 -14.193 22.138 1.00 96.06 864 GLU A O 1
ATOM 6963 N N . SER A 1 865 ? -38.088 -15.127 24.031 1.00 95.00 865 SER A N 1
ATOM 6964 C CA . SER A 1 865 ? -37.324 -14.234 24.905 1.00 95.00 865 SER A CA 1
ATOM 6965 C C . SER A 1 865 ? -35.813 -14.457 24.804 1.00 95.00 865 SER A C 1
ATOM 6967 O O . SER A 1 865 ? -35.104 -13.470 24.593 1.00 95.00 865 SER A O 1
ATOM 6969 N N . ALA A 1 866 ? -35.309 -15.696 24.858 1.00 96.50 866 ALA A N 1
ATOM 6970 C CA . ALA A 1 866 ? -33.873 -15.965 24.728 1.00 96.50 866 ALA A CA 1
ATOM 6971 C C . ALA A 1 866 ? -33.340 -15.563 23.344 1.00 96.50 866 ALA A C 1
ATOM 6973 O O . ALA A 1 866 ? -32.378 -14.797 23.252 1.00 96.50 866 ALA A O 1
ATOM 6974 N N . LYS A 1 867 ? -34.026 -15.950 22.253 1.00 97.38 867 LYS A N 1
ATOM 6975 C CA . LYS A 1 867 ? -33.687 -15.505 20.883 1.00 97.38 867 LYS A CA 1
ATOM 6976 C C . LYS A 1 867 ? -33.552 -13.984 20.790 1.00 97.38 867 LYS A C 1
ATOM 6978 O O . LYS A 1 867 ? -32.565 -13.491 20.246 1.00 97.38 867 LYS A O 1
ATOM 6983 N N . ARG A 1 868 ? -34.525 -13.245 21.336 1.00 96.44 868 ARG A N 1
ATOM 6984 C CA . ARG A 1 868 ? -34.574 -11.774 21.311 1.00 96.44 868 ARG A CA 1
ATOM 6985 C C . ARG A 1 868 ? -33.507 -11.109 22.185 1.00 96.44 868 ARG A C 1
ATOM 6987 O O . ARG A 1 868 ? -33.088 -10.004 21.860 1.00 96.44 868 ARG A O 1
ATOM 6994 N N . LEU A 1 869 ? -33.093 -11.737 23.285 1.00 94.44 869 LEU A N 1
ATOM 6995 C CA . LEU A 1 869 ? -32.112 -11.178 24.223 1.00 94.44 869 LEU A CA 1
ATOM 6996 C C . LEU A 1 869 ? -30.660 -11.561 23.904 1.00 94.44 869 LEU A C 1
ATOM 6998 O O . LEU A 1 869 ? -29.752 -10.847 24.328 1.00 94.44 869 LEU A O 1
ATOM 7002 N N . ARG A 1 870 ? -30.427 -12.673 23.192 1.00 96.88 870 ARG A N 1
ATOM 7003 C CA . ARG A 1 870 ? -29.099 -13.306 23.094 1.00 96.88 870 ARG A CA 1
ATOM 7004 C C . ARG A 1 870 ? -28.542 -13.482 21.682 1.00 96.88 870 ARG A C 1
ATOM 7006 O O . ARG A 1 870 ? -27.320 -13.510 21.544 1.00 96.88 870 ARG A O 1
ATOM 7013 N N . ASN A 1 871 ? -29.363 -13.569 20.629 1.00 96.00 871 ASN A N 1
ATOM 7014 C CA . ASN A 1 871 ? -28.860 -13.907 19.284 1.00 96.00 871 ASN A CA 1
ATOM 7015 C C . ASN A 1 871 ? -27.827 -12.906 18.733 1.00 96.00 871 ASN A C 1
ATOM 7017 O O . ASN A 1 871 ? -26.773 -13.331 18.260 1.00 96.00 871 ASN A O 1
ATOM 7021 N N . ASP A 1 872 ? -28.085 -11.599 18.823 1.00 94.50 872 ASP A N 1
ATOM 7022 C CA . ASP A 1 872 ? -27.189 -10.574 18.264 1.00 94.50 872 ASP A CA 1
ATOM 7023 C C . ASP A 1 872 ? -25.804 -10.603 18.926 1.00 94.50 872 ASP A C 1
ATOM 7025 O O . ASP A 1 872 ? -24.774 -10.565 18.246 1.00 94.50 872 ASP A O 1
ATOM 7029 N N . LYS A 1 873 ? -25.764 -10.735 20.257 1.00 96.62 873 LYS A N 1
ATOM 7030 C CA . LYS A 1 873 ? -24.515 -10.832 21.018 1.00 96.62 873 LYS A CA 1
ATOM 7031 C C . LYS A 1 873 ? -23.818 -12.177 20.792 1.00 96.62 873 LYS A C 1
ATOM 7033 O O . LYS A 1 873 ? -22.605 -12.200 20.606 1.00 96.62 873 LYS A O 1
ATOM 7038 N N . LYS A 1 874 ? -24.568 -13.280 20.690 1.00 96.12 874 LYS A N 1
ATOM 7039 C CA . LYS A 1 874 ? -24.037 -14.608 20.336 1.00 96.12 874 LYS A CA 1
ATOM 7040 C C . LYS A 1 874 ? -23.333 -14.599 18.971 1.00 96.12 874 LYS A C 1
ATOM 7042 O O . LYS A 1 874 ? -22.276 -15.208 18.831 1.00 96.12 874 LYS A O 1
ATOM 7047 N N . GLN A 1 875 ? -23.857 -13.870 17.982 1.00 96.25 875 GLN A N 1
ATOM 7048 C CA . GLN A 1 875 ? -23.182 -13.694 16.688 1.00 96.25 875 GLN A CA 1
ATOM 7049 C C . GLN A 1 875 ? -21.910 -12.834 16.797 1.00 96.25 875 GLN A C 1
ATOM 7051 O O . GLN A 1 875 ? -20.897 -13.162 16.181 1.00 96.25 875 GLN A O 1
ATOM 7056 N N . GLN A 1 876 ? -21.910 -11.778 17.620 1.00 96.50 876 GLN A N 1
ATOM 7057 C CA . GLN A 1 876 ? -20.692 -10.996 17.896 1.00 96.50 876 GLN A CA 1
ATOM 7058 C C . GLN A 1 876 ? -19.602 -11.850 18.565 1.00 96.50 876 GLN A C 1
ATOM 7060 O O . GLN A 1 876 ? -18.439 -11.771 18.169 1.00 96.50 876 GLN A O 1
ATOM 7065 N N . ASN A 1 877 ? -19.985 -12.697 19.526 1.00 96.94 877 ASN A N 1
ATOM 7066 C CA . ASN A 1 877 ? -19.088 -13.618 20.223 1.00 96.94 877 ASN A CA 1
ATOM 7067 C C . ASN A 1 877 ? -18.521 -14.685 19.262 1.00 96.94 877 ASN A C 1
ATOM 7069 O O . ASN A 1 877 ? -17.314 -14.923 19.255 1.00 96.94 877 ASN A O 1
ATOM 7073 N N . LEU A 1 878 ? -19.341 -15.247 18.363 1.00 95.50 878 LEU A N 1
ATOM 7074 C CA . LEU A 1 878 ? -18.878 -16.159 17.306 1.00 95.50 878 LEU A CA 1
ATOM 7075 C C . LEU A 1 878 ? -17.826 -15.511 16.389 1.00 95.50 878 LEU A C 1
ATOM 7077 O O . LEU A 1 878 ? -16.780 -16.103 16.120 1.00 95.50 878 LEU A O 1
ATOM 7081 N N . GLU A 1 879 ? -18.076 -14.284 15.935 1.00 95.62 879 GLU A N 1
ATOM 7082 C CA . GLU A 1 879 ? -17.144 -13.538 15.083 1.00 95.62 879 GLU A CA 1
ATOM 7083 C C . GLU A 1 879 ? -15.880 -13.069 15.825 1.00 95.62 879 GLU A C 1
ATOM 7085 O O . GLU A 1 879 ? -14.858 -12.814 15.187 1.00 95.62 879 GLU A O 1
ATOM 7090 N N . LEU A 1 880 ? -15.907 -12.972 17.159 1.00 93.94 880 LEU A N 1
ATOM 7091 C CA . LEU A 1 880 ? -14.714 -12.759 17.982 1.00 93.94 880 LEU A CA 1
ATOM 7092 C C . LEU A 1 880 ? -13.840 -14.025 18.012 1.00 93.94 880 LEU A C 1
ATOM 7094 O O . LEU A 1 880 ? -12.663 -13.954 17.657 1.00 93.94 880 LEU A O 1
ATOM 7098 N N . ILE A 1 881 ? -14.420 -15.190 18.325 1.00 94.31 881 ILE A N 1
ATOM 7099 C CA . ILE A 1 881 ? -13.697 -16.477 18.364 1.00 94.31 881 ILE A CA 1
ATOM 7100 C C . ILE A 1 881 ? -13.115 -16.817 16.982 1.00 94.31 881 ILE A C 1
ATOM 7102 O O . ILE A 1 881 ? -11.969 -17.253 16.876 1.00 94.31 881 ILE A O 1
ATOM 7106 N N . LYS A 1 882 ? -13.862 -16.564 15.898 1.00 94.12 882 LYS A N 1
ATOM 7107 C CA . LYS A 1 882 ? -13.376 -16.764 14.521 1.00 94.12 882 LYS A CA 1
ATOM 7108 C C . LYS A 1 882 ? -12.157 -15.901 14.187 1.00 94.12 882 LYS A C 1
ATOM 7110 O O . LYS A 1 882 ? -11.271 -16.377 13.487 1.00 94.12 882 LYS A O 1
ATOM 7115 N N . LYS A 1 883 ? -12.062 -14.675 14.717 1.00 92.50 883 LYS A N 1
ATOM 7116 C CA . LYS A 1 883 ? -10.870 -13.818 14.559 1.00 92.50 883 LYS A CA 1
ATOM 7117 C C . LYS A 1 883 ? -9.681 -14.299 15.389 1.00 92.50 883 LYS A C 1
ATOM 7119 O O . LYS A 1 883 ? -8.555 -14.119 14.952 1.00 92.50 883 LYS A O 1
ATOM 7124 N N . GLN A 1 884 ? -9.914 -14.954 16.529 1.00 89.25 884 GLN A N 1
ATOM 7125 C CA . GLN A 1 884 ? -8.864 -15.610 17.327 1.00 89.25 884 GLN A CA 1
ATOM 7126 C C . GLN A 1 884 ? -8.306 -16.899 16.668 1.00 89.25 884 GLN A C 1
ATOM 7128 O O . GLN A 1 884 ? -7.415 -17.538 17.228 1.00 89.25 884 GLN A O 1
ATOM 7133 N N . LEU A 1 885 ? -8.824 -17.308 15.500 1.00 86.56 885 LEU A N 1
ATOM 7134 C CA . LEU A 1 885 ? -8.371 -18.472 14.721 1.00 86.56 885 LEU A CA 1
ATOM 7135 C C . LEU A 1 885 ? -7.656 -18.105 13.400 1.00 86.56 885 LEU A C 1
ATOM 7137 O O . LEU A 1 885 ? -7.309 -19.021 12.648 1.00 86.56 885 LEU A O 1
ATOM 7141 N N . LEU A 1 886 ? -7.456 -16.810 13.116 1.00 72.25 886 LEU A N 1
ATOM 7142 C CA . LEU A 1 886 ? -6.805 -16.272 11.907 1.00 72.25 886 LEU A CA 1
ATOM 7143 C C . LEU A 1 886 ? -5.368 -15.797 12.176 1.00 72.25 886 LEU A C 1
ATOM 7145 O O . LEU A 1 886 ? -4.532 -16.023 11.273 1.00 72.25 886 LEU A O 1
#

Secondary structure (DSSP, 8-state):
-HHHHHHHHHHHHHHHHHHHHHHHTTTTTGGGSHHHHTT-S-S-EEEESS--GGGGSTT---TTSEEE-B-TTSSBP---B--SSEEEEEEEEEE-TTTTT-EEEEEEEESSBEEEEEETTEEEEEESB--BTTB--B-B-S--SS---EEEEE--S-EEEEEEEEEE-TT--S-BS---EEEEEEEHHHHHHHHHHHHHHHHHHHHHHHHHHHHHHHHHHHHHH-TT-THHHHHHHHHHHHHHHHHHHHHHHHH-S-HHHHHHHHHHHHHHHHHHHHHHHHHHHHHH-S-THHHHHHHHHHHHHHHHHHHSTT-THHHHHHHHHHHHHHHHHHHHHHHTT-TTHHHHHHHHHHHHHHHHHHHHHHHHHHSTTS----TT-HHHHHHHHHHHHHHHHHHHHHHHHHHHHHHHHHHHHHHHHHHHHHHHHHHHHHHHHHHHHHHHHHHHHHHHHHHHHHHHHHHHHHHHHHHHHHHHHHHHHHHHHHHHHHTTS-HHHHHHHHHHS----EEEEEEEEEEEEETTHHHHHTTS-HHHHHHHHHHHHHHHHHHHHHHT-EEEEEETTEEEEEES-SS--TTHHHHHHHHHHHHHHHHHHHHHHHHHTT-----EEEEEEEEEEEEEEE-SSS-EEEEESHHHHHHHHHHHTPPBTSEEEEHHHHHHHTTTS--EE-SPPPTTT---EEE---------STHHHHHHHHHHHHHS-TT-SSSSHHHHHHHHHHHHHHHHHHT--HHHHHHHHHHHHHTTGGGGT-STTHHHHHHHHHHHHGGGGT--HHHHHHHHHHHHTSSSSP---SHHHHHHHHHHTGGGGSSSHHHHHHHHHHHHHHTTS--SHHHHHHHHHHHHTT----SHHHHHHHHHHHHHHHHHHHHTT-

Sequence (886 aa):
MKKLLYISLLLVSFISLAQTNVILKRKNNKKHTENQITSLLKDHWKFKDAINADYRNPDFNDADWYEVKRDTAGNIVKKEINFKGKATLRNNFEIDSTLVGVPLSLDITMDPGVFSVYINGTFYKTFGKLKNNNEPEVRHTRNIPIELDFVDVIFTKTGKQNIVIEYQDSKITKTADFLNLKVEVMKQQDALAEANGIRNATSIFVVLGSIFMTLCVFHLILYVFFRSFIPNLYFSLFNFSMGATFFVIIYMLLKGPSLNTFNITGIAVIALTYISIFALSGLVNSLFAKNKKRFKIFSIICVIGLIISIAWDENQLFLLLGLIYSFAEATILLIKAIIKKVKGARILASGILLTLFFTIALVIFLILVANKDGITVDDDDKIAMITLSIIAFGMILSVFSIPFSMSAYLAWYFSHINNENELKVTEVEELTQQKINQEKDKQSLIENINNELELKVEKRKNEIELQQTEIELQNKVLANEKRKSEALLLNILPEEVALELKEKGNTQSKFFDSVTILFTDFKDFTKLTEKVSSTELIEELNYCFKEFDRIISKYGIEKIKTIGDAYMAVSGLPKKDENHALKMVNASLEIRDFMEQYKQKRINENKSFFEMRIGINSGEVVAGIVGIKKFAYDVWGSAVNLASEMEVHGAIGKVNISQNTFNLVKDNFDTELRTEKLQDSDVNMYFAEPKEKNVALKKVKEFIVEKQKQELPKHLHYHNINHILDVHNAVINYAKLEGISTENTELLETAALFHDSGFIVKADGHELISCEFAEEFLPNFGYDAVQIEKIKGMIMATKIPQSPTNHLEQILADADLDYLGRDDFEEISNGLFEELKAENKVTDLNTWNKIQVSFFEKHSYFTESAKRLRNDKKQQNLELIKKQLL

pLDDT: mean 83.1, std 14.42, range [17.05, 98.31]

Foldseek 3Di:
DVVVVVVLVVVVVVLVVPQPVVVVVPPVPPPPPPPPFQPQWAQWKFKDLADDLLVLALPDDRVVTDIWGADPVQKTDWDFDWHAQKMKIKTKGWFDPVQAQFKKKKQKDKDWFWKWKHKNSHTFDIQWDDDDPPDDTGTDDLQDPDDRPIGIDHHHDTTMMMMMMITGHNVRRTTDRDIIIHIGMDGPVVVVVVSSVLVVLLSVLLSQLVVLQVLLVVLVVVCVVVVVQCLSNLSSLLSNLRSVLSVLVSQCSRSDDDPVSCLVSVLSNLVSLLSNLLSLLCNLCSQQPPDCPVSVVLNVLSVVLNVCCNVDDPPCPSSVVSVVVSLVSSQVRLVVCVVVVPPLSVLLNQLSVLLVVLVVVVVVVVVQCPDPPHDDPDVPPPPSVVSVVVSVVSNVSSSCSNVVSVVVSVVVVVVVVVVVVVVVVVVVVVVVVVVVVVVVVVVVVVVVVVVVVVVVVVVVVVVVVVVVVVVVVVVVVVVVVVVVVLVVLCVFDPPVQSVCCVVPVFDDKDKDFKKKKKKKAWPPLVVVPVPDPPVVSVVQLVVLVVVLVVLCVVLPWAFQDADPRMGIIMFCPPHGDLCRLVSVQNSVLVSLVVQVVVVVVCVVVVHDGTWMFMFMFMGMWIWDWDDDPRTGIHIDDPRNVVRVVQRVPGDTSWHKYWPRSCVSCVVAWPKDWDPDADPVPRITIMTTDHDYDDDADPVLLVPLLVVQVVQADPLQLQLHSVLLVQLLVLLLVLCVVVPPDPVVSSLLSNLSSQLSSLNSPNDPPSLVVSLVVLVVPVVVRPDDPVSSVVSSLLSVQLPPVGDRDDDSNLSSNLSSVLLLQDPCVVVSLVSVVSSCVVVVVDPDDLSSLVVVLVCLVPDDRDDPVSCVRGVVSSVVSSVVSVVVND

Radius of gyration: 73.75 Å; chains: 1; bounding box: 142×73×200 Å